Protein AF-0000000070579974 (afdb_homodimer)

Sequence (1054 aa):
MAGGKAAAVTRAGLRTFRDKRVAVTLVTLVLGVILALLAVVVVRALLIAAPEIHCAWPDGEQELAIRDDERRLSQRLAAALRFPTISRAPHEYDRQALADFIQFLEKAFPQVHSSGLVRRQVAGNYSLLYEVQGSDPELRPYMLCAHMDVVPADASKWHHPPFAGEVVDGEVWGRGAIDAKDILMGILEALEFRLEQGEVPRRTLFLAFGHDEEVEGRDGAATIGRELRARGVRQLEFILDEGMMILEGLLPGLHRPLALVAVTEKGSIMARVSSQGISGHSAAPPVNNAIVNLAKALAGFHGQCQPAQLSRSVVAEMLTALAPEVPFHFRLALANIWLLGPAISWFMSQSQLMDPLIRTTTTVTRIGGGIKDNVVPAEAHAYLNHRVHPSQSVAEVLERDRQLLSGLPNVSLEVLYAMEAHPVSPHSERDVGFSAIACSVRRLFPNALPVPAMSIGNTDTRHYLDLSRNVYRFSPVLLTPQEASRRFHGDNERISRPNYERLVNFYRLVMRYADRVNSAPPVHSELMAGGKAAAVTRAGLRTFRDKRVAVTLVTLVLGVILALLAVVVVRALLIAAPEIHCAWPDGEQELAIRDDERRLSQRLAAALRFPTISRAPHEYDRQALADFIQFLEKAFPQVHSSGLVRRQVAGNYSLLYEVQGSDPELRPYMLCAHMDVVPADASKWHHPPFAGEVVDGEVWGRGAIDAKDILMGILEALEFRLEQGEVPRRTLFLAFGHDEEVEGRDGAATIGRELRARGVRQLEFILDEGMMILEGLLPGLHRPLALVAVTEKGSIMARVSSQGISGHSAAPPVNNAIVNLAKALAGFHGQCQPAQLSRSVVAEMLTALAPEVPFHFRLALANIWLLGPAISWFMSQSQLMDPLIRTTTTVTRIGGGIKDNVVPAEAHAYLNHRVHPSQSVAEVLERDRQLLSGLPNVSLEVLYAMEAHPVSPHSERDVGFSAIACSVRRLFPNALPVPAMSIGNTDTRHYLDLSRNVYRFSPVLLTPQEASRRFHGDNERISRPNYERLVNFYRLVMRYADRVNSAPPVHSEL

Structure (mmCIF, N/CA/C/O backbone):
data_AF-0000000070579974-model_v1
#
loop_
_entity.id
_entity.type
_entity.pdbx_description
1 polymer 'Peptidase M20 dimerisation domain-containing protein'
#
loop_
_atom_site.group_PDB
_atom_site.id
_atom_site.type_symbol
_atom_site.label_atom_id
_atom_site.label_alt_id
_atom_site.label_comp_id
_atom_site.label_asym_id
_atom_site.label_entity_id
_atom_site.label_seq_id
_atom_site.pdbx_PDB_ins_code
_atom_site.Cartn_x
_atom_site.Cartn_y
_atom_site.Cartn_z
_atom_site.occupancy
_atom_site.B_iso_or_equiv
_atom_site.auth_seq_id
_atom_site.auth_comp_id
_atom_site.auth_asym_id
_atom_site.auth_atom_id
_atom_site.pdbx_PDB_model_num
ATOM 1 N N . MET A 1 1 ? -89.875 6.934 27.328 1 26.72 1 MET A N 1
ATOM 2 C CA . MET A 1 1 ? -88.562 6.434 26.906 1 26.72 1 MET A CA 1
ATOM 3 C C . MET A 1 1 ? -87.875 7.426 25.969 1 26.72 1 MET A C 1
ATOM 5 O O . MET A 1 1 ? -86.812 7.137 25.438 1 26.72 1 MET A O 1
ATOM 9 N N . ALA A 1 2 ? -88.5 8.547 25.734 1 33.38 2 ALA A N 1
ATOM 10 C CA . ALA A 1 2 ? -88.062 9.469 24.688 1 33.38 2 ALA A CA 1
ATOM 11 C C . ALA A 1 2 ? -87.062 10.453 25.219 1 33.38 2 ALA A C 1
ATOM 13 O O . ALA A 1 2 ? -86.5 11.234 24.453 1 33.38 2 ALA A O 1
ATOM 14 N N . GLY A 1 3 ? -86.812 10.43 26.531 1 34.38 3 GLY A N 1
ATOM 15 C CA . GLY A 1 3 ? -86.062 11.5 27.156 1 34.38 3 GLY A CA 1
ATOM 16 C C . GLY A 1 3 ? -84.562 11.336 27 1 34.38 3 GLY A C 1
ATOM 17 O O . GLY A 1 3 ? -83.75 12.18 27.453 1 34.38 3 GLY A O 1
ATOM 18 N N . GLY A 1 4 ? -84.062 10.125 26.5 1 35.84 4 GLY A N 1
ATOM 19 C CA . GLY A 1 4 ? -82.625 9.859 26.719 1 35.84 4 GLY A CA 1
ATOM 20 C C . GLY A 1 4 ? -81.75 10.438 25.609 1 35.84 4 GLY A C 1
ATOM 21 O O . GLY A 1 4 ? -80.562 10.289 25.656 1 35.84 4 GLY A O 1
ATOM 22 N N . LYS A 1 5 ? -82.438 10.859 24.5 1 40.84 5 LYS A N 1
ATOM 23 C CA . LYS A 1 5 ? -81.562 11.156 23.344 1 40.84 5 LYS A CA 1
ATOM 24 C C . LYS A 1 5 ? -81.062 12.602 23.375 1 40.84 5 LYS A C 1
ATOM 26 O O . LYS A 1 5 ? -80.125 12.945 22.688 1 40.84 5 LYS A O 1
ATOM 31 N N . ALA A 1 6 ? -81.688 13.508 24.047 1 42.09 6 ALA A N 1
ATOM 32 C CA . ALA A 1 6 ? -81.188 14.891 23.891 1 42.09 6 ALA A CA 1
ATOM 33 C C . ALA A 1 6 ? -79.938 15.133 24.672 1 42.09 6 ALA A C 1
ATOM 35 O O . ALA A 1 6 ? -79.062 15.953 24.266 1 42.09 6 ALA A O 1
ATOM 36 N N . ALA A 1 7 ? -79.688 14.289 25.641 1 39.72 7 ALA A N 1
ATOM 37 C CA . ALA A 1 7 ? -78.5 14.602 26.484 1 39.72 7 ALA A CA 1
ATOM 38 C C . ALA A 1 7 ? -77.188 14.094 25.844 1 39.72 7 ALA A C 1
ATOM 40 O O . ALA A 1 7 ? -76.125 14.578 26.156 1 39.72 7 ALA A O 1
ATOM 41 N N . ALA A 1 8 ? -77.312 13.219 24.859 1 47.97 8 ALA A N 1
ATOM 42 C CA . ALA A 1 8 ? -76.125 12.641 24.281 1 47.97 8 ALA A CA 1
ATOM 43 C C . ALA A 1 8 ? -75.5 13.586 23.25 1 47.97 8 ALA A C 1
ATOM 45 O O . ALA A 1 8 ? -74.312 13.672 23.125 1 47.97 8 ALA A O 1
ATOM 46 N N . VAL A 1 9 ? -76.375 14.383 22.688 1 43.69 9 VAL A N 1
ATOM 47 C CA . VAL A 1 9 ? -75.875 15.234 21.609 1 43.69 9 VAL A CA 1
ATOM 48 C C . VAL A 1 9 ? -75.188 16.438 22.203 1 43.69 9 VAL A C 1
ATOM 50 O O . VAL A 1 9 ? -74.188 16.922 21.625 1 43.69 9 VAL A O 1
ATOM 53 N N . THR A 1 10 ? -75.562 16.766 23.406 1 44.59 10 THR A N 1
ATOM 54 C CA . THR A 1 10 ? -74.938 17.953 24.016 1 44.59 10 THR A CA 1
ATOM 55 C C . THR A 1 10 ? -73.562 17.609 24.578 1 44.59 10 THR A C 1
ATOM 57 O O . THR A 1 10 ? -72.625 18.453 24.594 1 44.59 10 THR A O 1
ATOM 60 N N . ARG A 1 11 ? -73.375 16.344 24.875 1 48.34 11 ARG A N 1
ATOM 61 C CA . ARG A 1 11 ? -72.125 15.992 25.453 1 48.34 11 ARG A CA 1
ATOM 62 C C . ARG A 1 11 ? -71.062 15.82 24.359 1 48.34 11 ARG A C 1
ATOM 64 O O . ARG A 1 11 ? -69.875 16.156 24.562 1 48.34 11 ARG A O 1
ATOM 71 N N . ALA A 1 12 ? -71.5 15.391 23.203 1 54.94 12 ALA A N 1
ATOM 72 C CA . ALA A 1 12 ? -70.562 15.219 22.109 1 54.94 12 ALA A CA 1
ATOM 73 C C . ALA A 1 12 ? -70.062 16.562 21.578 1 54.94 12 ALA A C 1
ATOM 75 O O . ALA A 1 12 ? -68.875 16.734 21.25 1 54.94 12 ALA A O 1
ATOM 76 N N . GLY A 1 13 ? -71 17.5 21.609 1 50.81 13 GLY A N 1
ATOM 77 C CA . GLY A 1 13 ? -70.625 18.844 21.172 1 50.81 13 GLY A CA 1
ATOM 78 C C . GLY A 1 13 ? -69.688 19.547 22.109 1 50.81 13 GLY A C 1
ATOM 79 O O . GLY A 1 13 ? -68.812 20.281 21.656 1 50.81 13 GLY A O 1
ATOM 80 N N . LEU A 1 14 ? -69.875 19.25 23.312 1 54.25 14 LEU A N 1
ATOM 81 C CA . LEU A 1 14 ? -69 19.875 24.312 1 54.25 14 LEU A CA 1
ATOM 82 C C . LEU A 1 14 ? -67.625 19.281 24.297 1 54.25 14 LEU A C 1
ATOM 84 O O . LEU A 1 14 ? -66.625 19.984 24.469 1 54.25 14 LEU A O 1
ATOM 88 N N . ARG A 1 15 ? -67.5 18 23.922 1 61.22 15 ARG A N 1
ATOM 89 C CA . ARG A 1 15 ? -66.188 17.359 23.875 1 61.22 15 ARG A CA 1
ATOM 90 C C . ARG A 1 15 ? -65.375 17.844 22.672 1 61.22 15 ARG A C 1
ATOM 92 O O . ARG A 1 15 ? -64.188 18.078 22.781 1 61.22 15 ARG A O 1
ATOM 99 N N . THR A 1 16 ? -66.25 18.047 21.688 1 67.44 16 THR A N 1
ATOM 100 C CA . THR A 1 16 ? -65.562 18.516 20.484 1 67.44 16 THR A CA 1
ATOM 101 C C . THR A 1 16 ? -65.125 19.969 20.656 1 67.44 16 THR A C 1
ATOM 103 O O . THR A 1 16 ? -64 20.328 20.219 1 67.44 16 THR A O 1
ATOM 106 N N . PHE A 1 17 ? -65.875 20.688 21.438 1 67.12 17 PHE A N 1
ATOM 107 C CA . PHE A 1 17 ? -65.5 22.094 21.672 1 67.12 17 PHE A CA 1
ATOM 108 C C . PHE A 1 17 ? -64.375 22.203 22.656 1 67.12 17 PHE A C 1
ATOM 110 O O . PHE A 1 17 ? -63.469 23.016 22.484 1 67.12 17 PHE A O 1
ATOM 117 N N . ARG A 1 18 ? -64.375 21.312 23.625 1 68.94 18 ARG A N 1
ATOM 118 C CA . ARG A 1 18 ? -63.312 21.297 24.594 1 68.94 18 ARG A CA 1
ATOM 119 C C . ARG A 1 18 ? -62 20.859 23.953 1 68.94 18 ARG A C 1
ATOM 121 O O . ARG A 1 18 ? -60.938 21.422 24.25 1 68.94 18 ARG A O 1
ATOM 128 N N . ASP A 1 19 ? -62.281 19.938 23.016 1 79.69 19 ASP A N 1
ATOM 129 C CA . ASP A 1 19 ? -61.094 19.453 22.328 1 79.69 19 ASP A CA 1
ATOM 130 C C . ASP A 1 19 ? -60.531 20.516 21.391 1 79.69 19 ASP A C 1
ATOM 132 O O . ASP A 1 19 ? -59.312 20.656 21.297 1 79.69 19 ASP A O 1
ATOM 136 N N . LYS A 1 20 ? -61.375 21.312 20.859 1 79.25 20 LYS A N 1
ATOM 137 C CA . LYS A 1 20 ? -60.906 22.391 19.984 1 79.25 20 LYS A CA 1
ATOM 138 C C . LYS A 1 20 ? -60.281 23.531 20.781 1 79.25 20 LYS A C 1
ATOM 140 O O . LYS A 1 20 ? -59.281 24.109 20.344 1 79.25 20 LYS A O 1
ATOM 145 N N . ARG A 1 21 ? -60.875 23.828 21.938 1 83.44 21 ARG A N 1
ATOM 146 C CA . ARG A 1 21 ? -60.344 24.891 22.766 1 83.44 21 ARG A CA 1
ATOM 147 C C . ARG A 1 21 ? -58.969 24.516 23.312 1 83.44 21 ARG A C 1
ATOM 149 O O . ARG A 1 21 ? -58.062 25.344 23.359 1 83.44 21 ARG A O 1
ATOM 156 N N . VAL A 1 22 ? -58.844 23.312 23.719 1 89.56 22 VAL A N 1
ATOM 157 C CA . VAL A 1 22 ? -57.562 22.812 24.203 1 89.56 22 VAL A CA 1
ATOM 158 C C . VAL A 1 22 ? -56.531 22.812 23.062 1 89.56 22 VAL A C 1
ATOM 160 O O . VAL A 1 22 ? -55.375 23.203 23.266 1 89.56 22 VAL A O 1
ATOM 163 N N . ALA A 1 23 ? -57.031 22.438 21.875 1 89.56 23 ALA A N 1
ATOM 164 C CA . ALA A 1 23 ? -56.156 22.453 20.703 1 89.56 23 ALA A CA 1
ATOM 165 C C . ALA A 1 23 ? -55.719 23.875 20.359 1 89.56 23 ALA A C 1
ATOM 167 O O . ALA A 1 23 ? -54.531 24.125 20.078 1 89.56 23 ALA A O 1
ATOM 168 N N . VAL A 1 24 ? -56.625 24.719 20.438 1 89.69 24 VAL A N 1
ATOM 169 C CA . VAL A 1 24 ? -56.312 26.109 20.109 1 89.69 24 VAL A CA 1
ATOM 170 C C . VAL A 1 24 ? -55.375 26.688 21.172 1 89.69 24 VAL A C 1
ATOM 172 O O . VAL A 1 24 ? -54.438 27.422 20.859 1 89.69 24 VAL A O 1
ATOM 175 N N . THR A 1 25 ? -55.562 26.344 22.375 1 89.25 25 THR A N 1
ATOM 176 C CA . THR A 1 25 ? -54.719 26.797 23.453 1 89.25 25 THR A CA 1
ATOM 177 C C . THR A 1 25 ? -53.312 26.219 23.297 1 89.25 25 THR A C 1
ATOM 179 O O . THR A 1 25 ? -52.312 26.938 23.484 1 89.25 25 THR A O 1
ATOM 182 N N . LEU A 1 26 ? -53.25 25.031 22.969 1 90.44 26 LEU A N 1
ATOM 183 C CA . LEU A 1 26 ? -51.969 24.391 22.766 1 90.44 26 LEU A CA 1
ATOM 184 C C . LEU A 1 26 ? -51.219 25.016 21.578 1 90.44 26 LEU A C 1
ATOM 186 O O . LEU A 1 26 ? -50.031 25.266 21.656 1 90.44 26 LEU A O 1
ATOM 190 N N . VAL A 1 27 ? -51.938 25.219 20.531 1 91.12 27 VAL A N 1
ATOM 191 C CA . VAL A 1 27 ? -51.344 25.844 19.359 1 91.12 27 VAL A CA 1
ATOM 192 C C . VAL A 1 27 ? -50.875 27.266 19.688 1 91.12 27 VAL A C 1
ATOM 194 O O . VAL A 1 27 ? -49.812 27.688 19.266 1 91.12 27 VAL A O 1
ATOM 197 N N . THR A 1 28 ? -51.719 27.938 20.438 1 90.06 28 THR A N 1
ATOM 198 C CA . THR A 1 28 ? -51.344 29.281 20.828 1 90.06 28 THR A CA 1
ATOM 199 C C . THR A 1 28 ? -50.125 29.281 21.734 1 90.06 28 THR A C 1
ATOM 201 O O . THR A 1 28 ? -49.25 30.156 21.641 1 90.06 28 THR A O 1
ATOM 204 N N . LEU A 1 29 ? -50.062 28.312 22.547 1 91.19 29 LEU A N 1
ATOM 205 C CA . LEU A 1 29 ? -48.906 28.188 23.422 1 91.19 29 LEU A CA 1
ATOM 206 C C . LEU A 1 29 ? -47.625 27.859 22.641 1 91.19 29 LEU A C 1
ATOM 208 O O . LEU A 1 29 ? -46.562 28.438 22.891 1 91.19 29 LEU A O 1
ATOM 212 N N . VAL A 1 30 ? -47.75 26.984 21.75 1 91.25 30 VAL A N 1
ATOM 213 C CA . VAL A 1 30 ? -46.625 26.609 20.906 1 91.25 30 VAL A CA 1
ATOM 214 C C . VAL A 1 30 ? -46.188 27.828 20.094 1 91.25 30 VAL A C 1
ATOM 216 O O . VAL A 1 30 ? -44.969 28.094 19.984 1 91.25 30 VAL A O 1
ATOM 219 N N . LEU A 1 31 ? -47.125 28.469 19.547 1 92.12 31 LEU A N 1
ATOM 220 C CA . LEU A 1 31 ? -46.812 29.656 18.766 1 92.12 31 LEU A CA 1
ATOM 221 C C . LEU A 1 31 ? -46.156 30.734 19.656 1 92.12 31 LEU A C 1
ATOM 223 O O . LEU A 1 31 ? -45.281 31.453 19.219 1 92.12 31 LEU A O 1
ATOM 227 N N . GLY A 1 32 ? -46.688 30.828 20.797 1 91.38 32 GLY A N 1
ATOM 228 C CA . GLY A 1 32 ? -46.094 31.734 21.75 1 91.38 32 GLY A CA 1
ATOM 229 C C . GLY A 1 32 ? -44.625 31.391 22.078 1 91.38 32 GLY A C 1
ATOM 230 O O . GLY A 1 32 ? -43.781 32.281 22.125 1 91.38 32 GLY A O 1
ATOM 231 N N . VAL A 1 33 ? -44.438 30.188 22.297 1 91.5 33 VAL A N 1
ATOM 232 C CA . VAL A 1 33 ? -43.094 29.719 22.594 1 91.5 33 VAL A CA 1
ATOM 233 C C . VAL A 1 33 ? -42.188 29.969 21.391 1 91.5 33 VAL A C 1
ATOM 235 O O . VAL A 1 33 ? -41.031 30.391 21.547 1 91.5 33 VAL A O 1
ATOM 238 N N . ILE A 1 34 ? -42.625 29.766 20.25 1 93 34 ILE A N 1
ATOM 239 C CA . ILE A 1 34 ? -41.844 29.984 19.031 1 93 34 ILE A CA 1
ATOM 240 C C . ILE A 1 34 ? -41.531 31.469 18.875 1 93 34 ILE A C 1
ATOM 242 O O . ILE A 1 34 ? -40.406 31.844 18.547 1 93 34 ILE A O 1
ATOM 246 N N . LEU A 1 35 ? -42.531 32.25 19.094 1 93.31 35 LEU A N 1
ATOM 247 C CA . LEU A 1 35 ? -42.312 33.719 18.969 1 93.31 35 LEU A CA 1
ATOM 248 C C . LEU A 1 35 ? -41.344 34.219 20.016 1 93.31 35 LEU A C 1
ATOM 250 O O . LEU A 1 35 ? -40.531 35.094 19.734 1 93.31 35 LEU A O 1
ATOM 254 N N . ALA A 1 36 ? -41.438 33.625 21.156 1 93.69 36 ALA A N 1
ATOM 255 C CA . ALA A 1 36 ? -40.5 34 22.203 1 93.69 36 ALA A CA 1
ATOM 256 C C . ALA A 1 36 ? -39.094 33.562 21.812 1 93.69 36 ALA A C 1
ATOM 258 O O . ALA A 1 36 ? -38.125 34.312 22.047 1 93.69 36 ALA A O 1
ATOM 259 N N . LEU A 1 37 ? -38.969 32.438 21.375 1 93.12 37 LEU A N 1
ATOM 260 C CA . LEU A 1 37 ? -37.688 31.953 20.938 1 93.12 37 LEU A CA 1
ATOM 261 C C . LEU A 1 37 ? -37.094 32.844 19.828 1 93.12 37 LEU A C 1
ATOM 263 O O . LEU A 1 37 ? -35.906 33.156 19.812 1 93.12 37 LEU A O 1
ATOM 267 N N . LEU A 1 38 ? -37.906 33.219 18.922 1 93.56 38 LEU A N 1
ATOM 268 C CA . LEU A 1 38 ? -37.469 34.094 17.828 1 93.56 38 LEU A CA 1
ATOM 269 C C . LEU A 1 38 ? -37.031 35.438 18.375 1 93.56 38 LEU A C 1
ATOM 271 O O . LEU A 1 38 ? -36.062 36.031 17.875 1 93.56 38 LEU A O 1
ATOM 275 N N . ALA A 1 39 ? -37.688 35.875 19.281 1 94.44 39 ALA A N 1
ATOM 276 C CA . ALA A 1 39 ? -37.312 37.156 19.891 1 94.44 39 ALA A CA 1
ATOM 277 C C . ALA A 1 39 ? -35.938 37.062 20.547 1 94.44 39 ALA A C 1
ATOM 279 O O . ALA A 1 39 ? -35.125 37.969 20.422 1 94.44 39 ALA A O 1
ATOM 280 N N . VAL A 1 40 ? -35.781 36.062 21.266 1 94.12 40 VAL A N 1
ATOM 281 C CA . VAL A 1 40 ? -34.5 35.844 21.922 1 94.12 40 VAL A CA 1
ATOM 282 C C . VAL A 1 40 ? -33.375 35.781 20.875 1 94.12 40 VAL A C 1
ATOM 284 O O . VAL A 1 40 ? -32.312 36.406 21.062 1 94.12 40 VAL A O 1
ATOM 287 N N . VAL A 1 41 ? -33.594 35.094 19.828 1 93.75 41 VAL A N 1
ATOM 288 C CA . VAL A 1 41 ? -32.625 34.906 18.766 1 93.75 41 VAL A CA 1
ATOM 289 C C . VAL A 1 41 ? -32.281 36.281 18.156 1 93.75 41 VAL A C 1
ATOM 291 O O . VAL A 1 41 ? -31.109 36.594 17.938 1 93.75 41 VAL A O 1
ATOM 294 N N . VAL A 1 42 ? -33.219 37.062 17.953 1 94.94 42 VAL A N 1
ATOM 295 C CA . VAL A 1 42 ? -33.031 38.375 17.312 1 94.94 42 VAL A CA 1
ATOM 296 C C . VAL A 1 42 ? -32.312 39.312 18.281 1 94.94 42 VAL A C 1
ATOM 298 O O . VAL A 1 42 ? -31.422 40.062 17.891 1 94.94 42 VAL A O 1
ATOM 301 N N . VAL A 1 43 ? -32.688 39.312 19.516 1 95.06 43 VAL A N 1
ATOM 302 C CA . VAL A 1 43 ? -32.094 40.188 20.516 1 95.06 43 VAL A CA 1
ATOM 303 C C . VAL A 1 43 ? -30.625 39.875 20.703 1 95.06 43 VAL A C 1
ATOM 305 O O . VAL A 1 43 ? -29.781 40.781 20.766 1 95.06 43 VAL A O 1
ATOM 308 N N . ARG A 1 44 ? -30.391 38.688 20.766 1 93 44 ARG A N 1
ATOM 309 C CA . ARG A 1 44 ? -29 38.25 20.906 1 93 44 ARG A CA 1
ATOM 310 C C . ARG A 1 44 ? -28.172 38.719 19.703 1 93 44 ARG A C 1
ATOM 312 O O . ARG A 1 44 ? -27.031 39.156 19.859 1 93 44 ARG A O 1
ATOM 319 N N . ALA A 1 45 ? -28.734 38.625 18.594 1 93 45 ALA A N 1
ATOM 320 C CA . ALA A 1 45 ? -28.047 39.031 17.375 1 93 45 ALA A CA 1
ATOM 321 C C . ALA A 1 45 ? -27.828 40.562 17.375 1 93 45 ALA A C 1
ATOM 323 O O . ALA A 1 45 ? -26.812 41.031 16.859 1 93 45 ALA A O 1
ATOM 324 N N . LEU A 1 46 ? -28.688 41.25 17.938 1 92.44 46 LEU A N 1
ATOM 325 C CA . LEU A 1 46 ? -28.609 42.688 17.922 1 92.44 46 LEU A CA 1
ATOM 326 C C . LEU A 1 46 ? -27.625 43.188 18.984 1 92.44 46 LEU A C 1
ATOM 328 O O . LEU A 1 46 ? -26.984 44.219 18.797 1 92.44 46 LEU A O 1
ATOM 332 N N . LEU A 1 47 ? -27.453 42.438 20 1 91 47 LEU A N 1
ATOM 333 C CA . LEU A 1 47 ? -26.672 42.938 21.141 1 91 47 LEU A CA 1
ATOM 334 C C . LEU A 1 47 ? -25.234 42.438 21.094 1 91 47 LEU A C 1
ATOM 336 O O . LEU A 1 47 ? -24.375 42.969 21.797 1 91 47 LEU A O 1
ATOM 340 N N . ILE A 1 48 ? -25 41.562 20.266 1 86.62 48 ILE A N 1
ATOM 341 C CA . ILE A 1 48 ? -23.656 40.938 20.25 1 86.62 48 ILE A CA 1
ATOM 342 C C . ILE A 1 48 ? -22.641 41.969 19.75 1 86.62 48 ILE A C 1
ATOM 344 O O . ILE A 1 48 ? -22.906 42.688 18.781 1 86.62 48 ILE A O 1
ATOM 348 N N . ALA A 1 49 ? -21.562 42.125 20.516 1 79.94 49 ALA A N 1
ATOM 349 C CA . ALA A 1 49 ? -20.5 43.062 20.172 1 79.94 49 ALA A CA 1
ATOM 350 C C . ALA A 1 49 ? -19.156 42.375 20.062 1 79.94 49 ALA A C 1
ATOM 352 O O . ALA A 1 49 ? -18.938 41.344 20.703 1 79.94 49 ALA A O 1
ATOM 353 N N . ALA A 1 50 ? -18.344 42.938 19.203 1 73.88 50 ALA A N 1
ATOM 354 C CA . ALA A 1 50 ? -17 42.375 19.016 1 73.88 50 ALA A CA 1
ATOM 355 C C . ALA A 1 50 ? -16.047 42.875 20.078 1 73.88 50 ALA A C 1
ATOM 357 O O . ALA A 1 50 ? -16.109 44.062 20.469 1 73.88 50 ALA A O 1
ATOM 358 N N . PRO A 1 51 ? -15.227 41.938 20.516 1 73 51 PRO A N 1
ATOM 359 C CA . PRO A 1 51 ? -14.188 42.438 21.422 1 73 51 PRO A CA 1
ATOM 360 C C . PRO A 1 51 ? -13.227 43.406 20.734 1 73 51 PRO A C 1
ATOM 362 O O . PRO A 1 51 ? -12.906 43.219 19.547 1 73 51 PRO A O 1
ATOM 365 N N . GLU A 1 52 ? -12.93 44.469 21.438 1 74.94 52 GLU A N 1
ATOM 366 C CA . GLU A 1 52 ? -11.992 45.438 20.875 1 74.94 52 GLU A CA 1
ATOM 367 C C . GLU A 1 52 ? -10.633 45.344 21.562 1 74.94 52 GLU A C 1
ATOM 369 O O . GLU A 1 52 ? -10.555 45.156 22.766 1 74.94 52 GLU A O 1
ATOM 374 N N . ILE A 1 53 ? -9.617 45.25 20.766 1 82.5 53 ILE A N 1
ATOM 375 C CA . ILE A 1 53 ? -8.25 45.312 21.25 1 82.5 53 ILE A CA 1
ATOM 376 C C . ILE A 1 53 ? -7.668 46.688 20.969 1 82.5 53 ILE A C 1
ATOM 378 O O . ILE A 1 53 ? -7.605 47.125 19.812 1 82.5 53 ILE A O 1
ATOM 382 N N . HIS A 1 54 ? -7.27 47.344 22 1 85.19 54 HIS A N 1
ATOM 383 C CA . HIS A 1 54 ? -6.676 48.656 21.859 1 85.19 54 HIS A CA 1
ATOM 384 C C . HIS A 1 54 ? -5.172 48.594 21.625 1 85.19 54 HIS A C 1
ATOM 386 O O . HIS A 1 54 ? -4.465 47.938 22.391 1 85.19 54 HIS A O 1
ATOM 392 N N . CYS A 1 55 ? -4.77 49.094 20.516 1 88.06 55 CYS A N 1
ATOM 393 C CA . CYS A 1 55 ? -3.357 49.062 20.156 1 88.06 55 CYS A CA 1
ATOM 394 C C . CYS A 1 55 ? -2.732 50.469 20.281 1 88.06 55 CYS A C 1
ATOM 396 O O . CYS A 1 55 ? -3.189 51.406 19.625 1 88.06 55 CYS A O 1
ATOM 398 N N . ALA A 1 56 ? -1.804 50.562 21.141 1 84.06 56 ALA A N 1
ATOM 399 C CA . ALA A 1 56 ? -1.073 51.812 21.266 1 84.06 56 ALA A CA 1
ATOM 400 C C . ALA A 1 56 ? 0.323 51.688 20.672 1 84.06 56 ALA A C 1
ATOM 402 O O . ALA A 1 56 ? 1.12 50.844 21.078 1 84.06 56 ALA A O 1
ATOM 403 N N . TRP A 1 57 ? 0.586 52.438 19.609 1 89.69 57 TRP A N 1
ATOM 404 C CA . TRP A 1 57 ? 1.903 52.469 18.984 1 89.69 57 TRP A CA 1
ATOM 405 C C . TRP A 1 57 ? 2.527 53.875 19.156 1 89.69 57 TRP A C 1
ATOM 407 O O . TRP A 1 57 ? 1.817 54.875 19.219 1 89.69 57 TRP A O 1
AT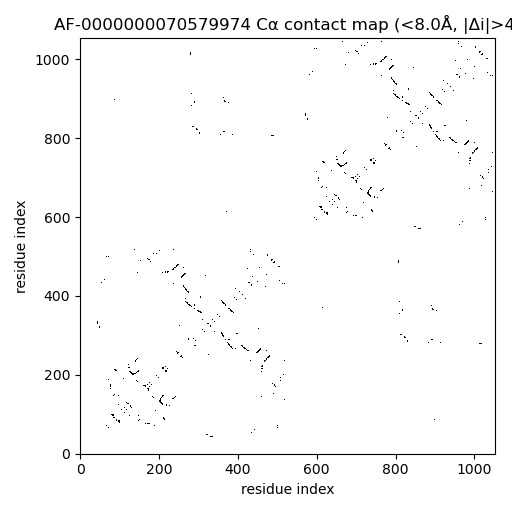OM 417 N N . PRO A 1 58 ? 3.852 53.875 19.281 1 84.19 58 PRO A N 1
ATOM 418 C CA . PRO A 1 58 ? 4.488 55.188 19.297 1 84.19 58 PRO A CA 1
ATOM 419 C C . PRO A 1 58 ? 4.273 55.969 18 1 84.19 58 PRO A C 1
ATOM 421 O O . PRO A 1 58 ? 4.066 55.375 16.953 1 84.19 58 PRO A O 1
ATOM 424 N N . ASP A 1 59 ? 4.473 57.281 18.234 1 78.25 59 ASP A N 1
ATOM 425 C CA . ASP A 1 59 ? 4.367 58.156 17.062 1 78.25 59 ASP A CA 1
ATOM 426 C C . ASP A 1 59 ? 5.488 57.875 16.062 1 78.25 59 ASP A C 1
ATOM 428 O O . ASP A 1 59 ? 6.641 57.688 16.453 1 78.25 59 ASP A O 1
ATOM 432 N N . GLY A 1 60 ? 5.227 57.594 14.891 1 81.56 60 GLY A N 1
ATOM 433 C CA . GLY A 1 60 ? 6.227 57.438 13.852 1 81.56 60 GLY A CA 1
ATOM 434 C C . GLY A 1 60 ? 6.535 55.969 13.547 1 81.56 60 GLY A C 1
ATOM 435 O O . GLY A 1 60 ? 7.352 55.688 12.672 1 81.56 60 GLY A O 1
ATOM 436 N N . GLU A 1 61 ? 5.984 55.125 14.352 1 84.94 61 GLU A N 1
ATOM 437 C CA . GLU A 1 61 ? 6.203 53.719 14.055 1 84.94 61 GLU A CA 1
ATOM 438 C C . GLU A 1 61 ? 5.816 53.406 12.617 1 84.94 61 GLU A C 1
ATOM 440 O O . GLU A 1 61 ? 4.676 53.625 12.211 1 84.94 61 GLU A O 1
ATOM 445 N N . GLN A 1 62 ? 6.766 52.875 11.867 1 85.62 62 GLN A N 1
ATOM 446 C CA . GLN A 1 62 ? 6.512 52.531 10.469 1 85.62 62 GLN A CA 1
ATOM 447 C C . GLN A 1 62 ? 5.941 51.125 10.32 1 85.62 62 GLN A C 1
ATOM 449 O O . GLN A 1 62 ? 6.426 50.188 10.953 1 85.62 62 GLN A O 1
ATOM 454 N N . GLU A 1 63 ? 4.98 51.094 9.477 1 87.38 63 GLU A N 1
ATOM 455 C CA . GLU A 1 63 ? 4.398 49.781 9.195 1 87.38 63 GLU A CA 1
ATOM 456 C C . GLU A 1 63 ? 5.359 48.906 8.391 1 87.38 63 GLU A C 1
ATOM 458 O O . GLU A 1 63 ? 5.66 47.781 8.789 1 87.38 63 GLU A O 1
ATOM 463 N N . LEU A 1 64 ? 5.875 49.469 7.332 1 91.81 64 LEU A N 1
ATOM 464 C CA . LEU A 1 64 ? 6.812 48.781 6.449 1 91.81 64 LEU A CA 1
ATOM 465 C C . LEU A 1 64 ? 8.195 49.438 6.508 1 91.81 64 LEU A C 1
ATOM 467 O O . LEU A 1 64 ? 8.625 50.062 5.551 1 91.81 64 LEU A O 1
ATOM 471 N N . ALA A 1 65 ? 8.859 49.156 7.609 1 94.19 65 ALA A N 1
ATOM 472 C CA . ALA A 1 65 ? 10.211 49.688 7.777 1 94.19 65 ALA A CA 1
ATOM 473 C C . ALA A 1 65 ? 11.227 48.906 6.961 1 94.19 65 ALA A C 1
ATOM 475 O O . ALA A 1 65 ? 12.242 49.438 6.523 1 94.19 65 ALA A O 1
ATOM 476 N N . ILE A 1 66 ? 10.992 47.656 6.793 1 97.56 66 ILE A N 1
ATOM 477 C CA . ILE A 1 66 ? 11.867 46.781 6.051 1 97.56 66 ILE A CA 1
ATOM 478 C C . ILE A 1 66 ? 11.266 46.469 4.676 1 97.56 66 ILE A C 1
ATOM 480 O O . ILE A 1 66 ? 10.25 45.781 4.566 1 97.56 66 ILE A O 1
ATOM 484 N N . ARG A 1 67 ? 11.953 46.875 3.623 1 97.44 67 ARG A N 1
ATOM 485 C CA . ARG A 1 67 ? 11.391 46.781 2.279 1 97.44 67 ARG A CA 1
ATOM 486 C C . ARG A 1 67 ? 12.117 45.75 1.439 1 97.44 67 ARG A C 1
ATOM 488 O O . ARG A 1 67 ? 13.344 45.656 1.49 1 97.44 67 ARG A O 1
ATOM 495 N N . ASP A 1 68 ? 11.344 45 0.73 1 97.19 68 ASP A N 1
ATOM 496 C CA . ASP A 1 68 ? 11.898 43.938 -0.101 1 97.19 68 ASP A CA 1
ATOM 497 C C . ASP A 1 68 ? 12.789 44.531 -1.205 1 97.19 68 ASP A C 1
ATOM 499 O O . ASP A 1 68 ? 13.852 43.969 -1.507 1 97.19 68 ASP A O 1
ATOM 503 N N . ASP A 1 69 ? 12.383 45.625 -1.865 1 93.5 69 ASP A N 1
ATOM 504 C CA . ASP A 1 69 ? 13.102 46.25 -2.977 1 93.5 69 ASP A CA 1
ATOM 505 C C . ASP A 1 69 ? 14.469 46.781 -2.527 1 93.5 69 ASP A C 1
ATOM 507 O O . ASP A 1 69 ? 15.414 46.812 -3.316 1 93.5 69 ASP A O 1
ATOM 511 N N . GLU A 1 70 ? 14.57 47.062 -1.268 1 96.19 70 GLU A N 1
ATOM 512 C CA . GLU A 1 70 ? 15.812 47.625 -0.735 1 96.19 70 GLU A CA 1
ATOM 513 C C . GLU A 1 70 ? 16.719 46.531 -0.179 1 96.19 70 GLU A C 1
ATOM 515 O O . GLU A 1 70 ? 17.938 46.625 -0.292 1 96.19 70 GLU A O 1
ATOM 520 N N . ARG A 1 71 ? 16.094 45.562 0.343 1 97.19 71 ARG A N 1
ATOM 521 C CA . ARG A 1 71 ? 16.891 44.625 1.119 1 97.19 71 ARG A CA 1
ATOM 522 C C . ARG A 1 71 ? 16.938 43.25 0.458 1 97.19 71 ARG A C 1
ATOM 524 O O . ARG A 1 71 ? 17.578 42.312 0.964 1 97.19 71 ARG A O 1
ATOM 531 N N . ARG A 1 72 ? 16.234 43.031 -0.589 1 97.06 72 ARG A N 1
ATOM 532 C CA . ARG A 1 72 ? 16.219 41.781 -1.352 1 97.06 72 ARG A CA 1
ATOM 533 C C . ARG A 1 72 ? 15.781 40.594 -0.48 1 97.06 72 ARG A C 1
ATOM 535 O O . ARG A 1 72 ? 16.453 39.594 -0.422 1 97.06 72 ARG A O 1
ATOM 542 N N . LEU A 1 73 ? 14.75 40.875 0.22 1 98.44 73 LEU A N 1
ATOM 543 C CA . LEU A 1 73 ? 14.219 39.875 1.143 1 98.44 73 LEU A CA 1
ATOM 544 C C . LEU A 1 73 ? 13.812 38.594 0.398 1 98.44 73 LEU A C 1
ATOM 546 O O . LEU A 1 73 ? 14.18 37.5 0.804 1 98.44 73 LEU A O 1
ATOM 550 N N . SER A 1 74 ? 13.094 38.781 -0.755 1 98.31 74 SER A N 1
ATOM 551 C CA . SER A 1 74 ? 12.57 37.656 -1.525 1 98.31 74 SER A CA 1
ATOM 552 C C . SER A 1 74 ? 13.695 36.812 -2.111 1 98.31 74 SER A C 1
ATOM 554 O O . SER A 1 74 ? 13.602 35.594 -2.148 1 98.31 74 SER A O 1
ATOM 556 N N . GLN A 1 75 ? 14.75 37.406 -2.496 1 98 75 GLN A N 1
ATOM 557 C CA . GLN A 1 75 ? 15.891 36.688 -3.059 1 98 75 GLN A CA 1
ATOM 558 C C . GLN A 1 75 ? 16.594 35.844 -1.99 1 98 75 GLN A C 1
ATOM 560 O O . GLN A 1 75 ? 17.078 34.75 -2.266 1 98 75 GLN A O 1
ATOM 565 N N . ARG A 1 76 ? 16.688 36.406 -0.842 1 98.5 76 ARG A N 1
ATOM 566 C CA . ARG A 1 76 ? 17.328 35.688 0.243 1 98.5 76 ARG A CA 1
ATOM 567 C C . ARG A 1 76 ? 16.484 34.5 0.679 1 98.5 76 ARG A C 1
ATOM 569 O O . ARG A 1 76 ? 17.016 33.438 0.994 1 98.5 76 ARG A O 1
ATOM 576 N N . LEU A 1 77 ? 15.172 34.719 0.724 1 98.69 77 LEU A N 1
ATOM 577 C CA . LEU A 1 77 ? 14.297 33.594 1.006 1 98.69 77 LEU A CA 1
ATOM 578 C C . LEU A 1 77 ? 14.438 32.5 -0.068 1 98.69 77 LEU A C 1
ATOM 580 O O . LEU A 1 77 ? 14.508 31.312 0.245 1 98.69 77 LEU A O 1
ATOM 584 N N . ALA A 1 78 ? 14.438 32.938 -1.311 1 98.56 78 ALA A N 1
ATOM 585 C CA . ALA A 1 78 ? 14.609 32 -2.42 1 98.56 78 ALA A CA 1
ATOM 586 C C . ALA A 1 78 ? 15.891 31.188 -2.258 1 98.56 78 ALA A C 1
ATOM 588 O O . ALA A 1 78 ? 15.906 29.984 -2.508 1 98.56 78 ALA A O 1
ATOM 589 N N . ALA A 1 79 ? 16.938 31.828 -1.854 1 98.62 79 ALA A N 1
ATOM 590 C CA . ALA A 1 79 ? 18.219 31.156 -1.621 1 98.62 79 ALA A CA 1
ATOM 591 C C . ALA A 1 79 ? 18.094 30.109 -0.51 1 98.62 79 ALA A C 1
ATOM 593 O O . ALA A 1 79 ? 18.672 29.031 -0.595 1 98.62 79 ALA A O 1
ATOM 594 N N . ALA A 1 80 ? 17.344 30.469 0.518 1 98.75 80 ALA A N 1
ATOM 595 C CA . ALA A 1 80 ? 17.125 29.547 1.635 1 98.75 80 ALA A CA 1
ATOM 596 C C . ALA A 1 80 ? 16.375 28.297 1.183 1 98.75 80 ALA A C 1
ATOM 598 O O . ALA A 1 80 ? 16.594 27.203 1.71 1 98.75 80 ALA A O 1
ATOM 599 N N . LEU A 1 81 ? 15.516 28.438 0.176 1 98.62 81 LEU A N 1
ATOM 600 C CA . LEU A 1 81 ? 14.633 27.359 -0.258 1 98.62 81 LEU A CA 1
ATOM 601 C C . LEU A 1 81 ? 15.398 26.344 -1.104 1 98.62 81 LEU A C 1
ATOM 603 O O . LEU A 1 81 ? 14.906 25.234 -1.356 1 98.62 81 LEU A O 1
ATOM 607 N N . ARG A 1 82 ? 16.625 26.609 -1.461 1 98.38 82 ARG A N 1
ATOM 608 C CA . ARG A 1 82 ? 17.438 25.719 -2.289 1 98.38 82 ARG A CA 1
ATOM 609 C C . ARG A 1 82 ? 17.984 24.562 -1.468 1 98.38 82 ARG A C 1
ATOM 611 O O . ARG A 1 82 ? 18.469 23.578 -2.025 1 98.38 82 ARG A O 1
ATOM 618 N N . PHE A 1 83 ? 17.938 24.688 -0.141 1 98.56 83 PHE A N 1
ATOM 619 C CA . PHE A 1 83 ? 18.422 23.609 0.73 1 98.56 83 PHE A CA 1
ATOM 620 C C . PHE A 1 83 ? 17.312 22.609 1.032 1 98.56 83 PHE A C 1
ATOM 622 O O . PHE A 1 83 ? 16.359 22.938 1.751 1 98.56 83 PHE A O 1
ATOM 629 N N . PRO A 1 84 ? 17.344 21.391 0.522 1 98.19 84 PRO A N 1
ATOM 630 C CA . PRO A 1 84 ? 16.297 20.391 0.73 1 98.19 84 PRO A CA 1
ATOM 631 C C . PRO A 1 84 ? 16.391 19.703 2.092 1 98.19 84 PRO A C 1
ATOM 633 O O . PRO A 1 84 ? 16.656 18.5 2.166 1 98.19 84 PRO A O 1
ATOM 636 N N . THR A 1 85 ? 16.141 20.453 3.152 1 98.56 85 THR A N 1
ATOM 637 C CA . THR A 1 85 ? 16.172 19.922 4.512 1 98.56 85 THR A CA 1
ATOM 638 C C . THR A 1 85 ? 14.969 19.016 4.781 1 98.56 85 THR A C 1
ATOM 640 O O . THR A 1 85 ? 14.164 19.312 5.664 1 98.56 85 THR A O 1
ATOM 643 N N . ILE A 1 86 ? 14.891 17.891 4.133 1 97.69 86 ILE A N 1
ATOM 644 C CA . ILE A 1 86 ? 13.711 17.047 4.094 1 97.69 86 ILE A CA 1
ATOM 645 C C . ILE A 1 86 ? 13.719 16.078 5.281 1 97.69 86 ILE A C 1
ATOM 647 O O . ILE A 1 86 ? 14.719 15.398 5.52 1 97.69 86 ILE A O 1
ATOM 651 N N . SER A 1 87 ? 12.703 16.125 6.059 1 96.81 87 SER A N 1
ATOM 652 C CA . SER A 1 87 ? 12.453 15.102 7.074 1 96.81 87 SER A CA 1
ATOM 653 C C . SER A 1 87 ? 11.438 14.078 6.594 1 96.81 87 SER A C 1
ATOM 655 O O . SER A 1 87 ? 10.383 14.445 6.059 1 96.81 87 SER A O 1
ATOM 657 N N . ARG A 1 88 ? 11.688 12.805 6.762 1 92.62 88 ARG A N 1
ATOM 658 C CA . ARG A 1 88 ? 10.844 11.742 6.219 1 92.62 88 ARG A CA 1
ATOM 659 C C . ARG A 1 88 ? 10.125 10.984 7.332 1 92.62 88 ARG A C 1
ATOM 661 O O . ARG A 1 88 ? 8.945 10.656 7.203 1 92.62 88 ARG A O 1
ATOM 668 N N . ALA A 1 89 ? 10.805 10.688 8.43 1 91.25 89 ALA A N 1
ATOM 669 C CA . ALA A 1 89 ? 10.32 9.969 9.609 1 91.25 89 ALA A CA 1
ATOM 670 C C . ALA A 1 89 ? 11.086 10.383 10.859 1 91.25 89 ALA A C 1
ATOM 672 O O . ALA A 1 89 ? 12.102 11.086 10.773 1 91.25 89 ALA A O 1
ATOM 673 N N . PRO A 1 90 ? 10.562 10.008 12.008 1 92.56 90 PRO A N 1
ATOM 674 C CA . PRO A 1 90 ? 11.305 10.375 13.219 1 92.56 90 PRO A CA 1
ATOM 675 C C . PRO A 1 90 ? 12.766 9.945 13.156 1 92.56 90 PRO A C 1
ATOM 677 O O . PRO A 1 90 ? 13.062 8.781 12.875 1 92.56 90 PRO A O 1
ATOM 680 N N . HIS A 1 91 ? 13.648 10.812 13.375 1 94.69 91 HIS A N 1
ATOM 681 C CA . HIS A 1 91 ? 15.094 10.609 13.414 1 94.69 91 HIS A CA 1
ATOM 682 C C . HIS A 1 91 ? 15.664 10.43 12.008 1 94.69 91 HIS A C 1
ATOM 684 O O . HIS A 1 91 ? 16.844 10.117 11.844 1 94.69 91 HIS A O 1
ATOM 690 N N . GLU A 1 92 ? 14.789 10.539 10.969 1 95.38 92 GLU A N 1
ATOM 691 C CA . GLU A 1 92 ? 15.234 10.391 9.586 1 95.38 92 GLU A CA 1
ATOM 692 C C . GLU A 1 92 ? 15.086 11.703 8.812 1 95.38 92 GLU A C 1
ATOM 694 O O . GLU A 1 92 ? 14.039 11.961 8.219 1 95.38 92 GLU A O 1
ATOM 699 N N . TYR A 1 93 ? 16.156 12.445 8.688 1 96.44 93 TYR A N 1
ATOM 700 C CA . TYR A 1 93 ? 16.172 13.719 7.973 1 96.44 93 TYR A CA 1
ATOM 701 C C . TYR A 1 93 ? 17.516 13.922 7.262 1 96.44 93 TYR A C 1
ATOM 703 O O . TYR A 1 93 ? 18.484 13.219 7.539 1 96.44 93 TYR A O 1
ATOM 711 N N . ASP A 1 94 ? 17.547 14.82 6.301 1 97.62 94 ASP A N 1
ATOM 712 C CA . ASP A 1 94 ? 18.734 15.078 5.492 1 97.62 94 ASP A CA 1
ATOM 713 C C . ASP A 1 94 ? 19.781 15.883 6.281 1 97.62 94 ASP A C 1
ATOM 715 O O . ASP A 1 94 ? 19.781 17.109 6.246 1 97.62 94 ASP A O 1
ATOM 719 N N . ARG A 1 95 ? 20.719 15.211 6.809 1 97.5 95 ARG A N 1
ATOM 720 C CA . ARG A 1 95 ? 21.688 15.789 7.727 1 97.5 95 ARG A CA 1
ATOM 721 C C . ARG A 1 95 ? 22.609 16.766 7.004 1 97.5 95 ARG A C 1
ATOM 723 O O . ARG A 1 95 ? 22.922 17.844 7.531 1 97.5 95 ARG A O 1
ATOM 730 N N . GLN A 1 96 ? 22.984 16.453 5.805 1 98.06 96 GLN A N 1
ATOM 731 C CA . GLN A 1 96 ? 23.875 17.328 5.051 1 98.06 96 GLN A CA 1
ATOM 732 C C . GLN A 1 96 ? 23.156 18.625 4.66 1 98.06 96 GLN A C 1
ATOM 734 O O . GLN A 1 96 ? 23.734 19.703 4.754 1 98.06 96 GLN A O 1
ATOM 739 N N . ALA A 1 97 ? 21.953 18.516 4.23 1 98.5 97 ALA A N 1
ATOM 740 C CA . ALA A 1 97 ? 21.172 19.703 3.857 1 98.5 97 ALA A CA 1
ATOM 741 C C . ALA A 1 97 ? 20.984 20.641 5.047 1 98.5 97 ALA A C 1
ATOM 743 O O . ALA A 1 97 ? 21.031 21.859 4.895 1 98.5 97 ALA A O 1
ATOM 744 N N . LEU A 1 98 ? 20.797 20.031 6.203 1 98.62 98 LEU A N 1
ATOM 745 C CA . LEU A 1 98 ? 20.625 20.828 7.418 1 98.62 98 LEU A CA 1
ATOM 746 C C . LEU A 1 98 ? 21.922 21.562 7.758 1 98.62 98 LEU A C 1
ATOM 748 O O . LEU A 1 98 ? 21.891 22.75 8.094 1 98.62 98 LEU A O 1
ATOM 752 N N . ALA A 1 99 ? 23.016 20.891 7.672 1 98.44 99 ALA A N 1
ATOM 753 C CA . ALA A 1 99 ? 24.312 21.516 7.949 1 98.44 99 ALA A CA 1
ATOM 754 C C . ALA A 1 99 ? 24.578 22.672 6.988 1 98.44 99 ALA A C 1
ATOM 756 O O . ALA A 1 99 ? 25.016 23.734 7.406 1 98.44 99 ALA A O 1
ATOM 757 N N . ASP A 1 100 ? 24.281 22.438 5.727 1 98.62 100 ASP A N 1
ATOM 758 C CA . ASP A 1 100 ? 24.484 23.469 4.711 1 98.62 100 ASP A CA 1
ATOM 759 C C . ASP A 1 100 ? 23.578 24.672 4.961 1 98.62 100 ASP A C 1
ATOM 761 O O . ASP A 1 100 ? 23.984 25.812 4.75 1 98.62 100 ASP A O 1
ATOM 765 N N . PHE A 1 101 ? 22.422 24.438 5.352 1 98.62 101 PHE A N 1
ATOM 766 C CA . PHE A 1 101 ? 21.453 25.516 5.613 1 98.62 101 PHE A CA 1
ATOM 767 C C . PHE A 1 101 ? 21.922 26.375 6.781 1 98.62 101 PHE A C 1
ATOM 769 O O . PHE A 1 101 ? 21.797 27.594 6.738 1 98.62 101 PHE A O 1
ATOM 776 N N . ILE A 1 102 ? 22.422 25.734 7.82 1 98.69 102 ILE A N 1
ATOM 777 C CA . ILE A 1 102 ? 22.922 26.453 8.992 1 98.69 102 ILE A CA 1
ATOM 778 C C . ILE A 1 102 ? 24.078 27.359 8.578 1 98.69 102 ILE A C 1
ATOM 780 O O . ILE A 1 102 ? 24.125 28.531 8.992 1 98.69 102 ILE A O 1
ATOM 784 N N . GLN A 1 103 ? 24.922 26.859 7.738 1 98.44 103 GLN A N 1
ATOM 785 C CA . GLN A 1 103 ? 26.031 27.656 7.234 1 98.44 103 GLN A CA 1
ATOM 786 C C . GLN A 1 103 ? 25.516 28.859 6.43 1 98.44 103 GLN A C 1
ATOM 788 O O . GLN A 1 103 ? 26.047 29.953 6.539 1 98.44 103 GLN A O 1
ATOM 793 N N . PHE A 1 104 ? 24.562 28.594 5.719 1 98.69 104 PHE A N 1
ATOM 794 C CA . PHE A 1 104 ? 23.953 29.656 4.938 1 98.69 104 PHE A CA 1
ATOM 795 C C . PHE A 1 104 ? 23.406 30.75 5.852 1 98.69 104 PHE A C 1
ATOM 797 O O . PHE A 1 104 ? 23.609 31.953 5.59 1 98.69 104 PHE A O 1
ATOM 804 N N . LEU A 1 105 ? 22.656 30.391 6.902 1 98.75 105 LEU A N 1
ATOM 805 C CA . LEU A 1 105 ? 22.062 31.359 7.816 1 98.75 105 LEU A CA 1
ATOM 806 C C . LEU A 1 105 ? 23.125 32.25 8.438 1 98.75 105 LEU A C 1
ATOM 808 O O . LEU A 1 105 ? 22.938 33.438 8.594 1 98.75 105 LEU A O 1
ATOM 812 N N . GLU A 1 106 ? 24.25 31.688 8.797 1 98.19 106 GLU A N 1
ATOM 813 C CA . GLU A 1 106 ? 25.344 32.438 9.406 1 98.19 106 GLU A CA 1
ATOM 814 C C . GLU A 1 106 ? 25.875 33.531 8.461 1 98.19 106 GLU A C 1
ATOM 816 O O . GLU A 1 106 ? 26.188 34.625 8.883 1 98.19 106 GLU A O 1
ATOM 821 N N . LYS A 1 107 ? 25.938 33.188 7.211 1 98.25 107 LYS A N 1
ATOM 822 C CA . LYS A 1 107 ? 26.438 34.094 6.211 1 98.25 107 LYS A CA 1
ATOM 823 C C . LYS A 1 107 ? 25.391 35.156 5.832 1 98.25 107 LYS A C 1
ATOM 825 O O . LYS A 1 107 ? 25.703 36.281 5.547 1 98.25 107 LYS A O 1
ATOM 830 N N . ALA A 1 108 ? 24.188 34.719 5.797 1 98.31 108 ALA A N 1
ATOM 831 C CA . ALA A 1 108 ? 23.094 35.562 5.316 1 98.31 108 ALA A CA 1
ATOM 832 C C . ALA A 1 108 ? 22.734 36.625 6.348 1 98.31 108 ALA A C 1
ATOM 834 O O . ALA A 1 108 ? 22.219 37.688 5.996 1 98.31 108 ALA A O 1
ATOM 835 N N . PHE A 1 109 ? 23.016 36.344 7.602 1 98.62 109 PHE A N 1
ATOM 836 C CA . PHE A 1 109 ? 22.672 37.25 8.68 1 98.62 109 PHE A CA 1
ATOM 837 C C . PHE A 1 109 ? 23.875 37.562 9.547 1 98.62 109 PHE A C 1
ATOM 839 O O . PHE A 1 109 ? 23.922 37.188 10.719 1 98.62 109 PHE A O 1
ATOM 846 N N . PRO A 1 110 ? 24.75 38.375 9.078 1 98.25 110 PRO A N 1
ATOM 847 C CA . PRO A 1 110 ? 26.031 38.594 9.758 1 98.25 110 PRO A CA 1
ATOM 848 C C . PRO A 1 110 ? 25.875 39.375 11.07 1 98.25 110 PRO A C 1
ATOM 850 O O . PRO A 1 110 ? 26.609 39.125 12.023 1 98.25 110 PRO A O 1
ATOM 853 N N . GLN A 1 111 ? 24.922 40.312 11.227 1 97.88 111 GLN A N 1
ATOM 854 C CA . GLN A 1 111 ? 24.75 41.094 12.461 1 97.88 111 GLN A CA 1
ATOM 855 C C . GLN A 1 111 ? 24.219 40.188 13.586 1 97.88 111 GLN A C 1
ATOM 857 O O . GLN A 1 111 ? 24.672 40.312 14.727 1 97.88 111 GLN A O 1
ATOM 862 N N . VAL A 1 112 ? 23.312 39.344 13.25 1 98.38 112 VAL A N 1
ATOM 863 C CA . VAL A 1 112 ? 22.781 38.406 14.234 1 98.38 112 VAL A CA 1
ATOM 864 C C . VAL A 1 112 ? 23.891 37.5 14.758 1 98.38 112 VAL A C 1
ATOM 866 O O . VAL A 1 112 ? 23.938 37.188 15.953 1 98.38 112 VAL A O 1
ATOM 869 N N . HIS A 1 113 ? 24.812 37.125 13.883 1 98.19 113 HIS A N 1
ATOM 870 C CA . HIS A 1 113 ? 25.766 36.125 14.25 1 98.19 113 HIS A CA 1
ATOM 871 C C . HIS A 1 113 ? 27.078 36.719 14.742 1 98.19 113 HIS A C 1
ATOM 873 O O . HIS A 1 113 ? 27.984 36 15.172 1 98.19 113 HIS A O 1
ATOM 879 N N . SER A 1 114 ? 27.156 38.062 14.75 1 97.19 114 SER A N 1
ATOM 880 C CA . SER A 1 114 ? 28.375 38.719 15.234 1 97.19 114 SER A CA 1
ATOM 881 C C . SER A 1 114 ? 28.078 39.625 16.422 1 97.19 114 SER A C 1
ATOM 883 O O . SER A 1 114 ? 28.984 40 17.172 1 97.19 114 SER A O 1
ATOM 885 N N . SER A 1 115 ? 26.844 39.938 16.656 1 97.12 115 SER A N 1
ATOM 886 C CA . SER A 1 115 ? 26.469 40.875 17.703 1 97.12 115 SER A CA 1
ATOM 887 C C . SER A 1 115 ? 26.797 40.312 19.078 1 97.12 115 SER A C 1
ATOM 889 O O . SER A 1 115 ? 26.562 39.156 19.344 1 97.12 115 SER A O 1
ATOM 891 N N . GLY A 1 116 ? 27.25 41.156 20 1 96.62 116 GLY A N 1
ATOM 892 C CA . GLY A 1 116 ? 27.516 40.781 21.375 1 96.62 116 GLY A CA 1
ATOM 893 C C . GLY A 1 116 ? 26.234 40.531 22.172 1 96.62 116 GLY A C 1
ATOM 894 O O . GLY A 1 116 ? 26.281 39.906 23.234 1 96.62 116 GLY A O 1
ATOM 895 N N . LEU A 1 117 ? 25.141 40.938 21.688 1 97.44 117 LEU A N 1
ATOM 896 C CA . LEU A 1 117 ? 23.859 40.781 22.375 1 97.44 117 LEU A CA 1
ATOM 897 C C . LEU A 1 117 ? 23.281 39.406 22.125 1 97.44 117 LEU A C 1
ATOM 899 O O . LEU A 1 117 ? 22.344 39 22.812 1 97.44 117 LEU A O 1
ATOM 903 N N . VAL A 1 118 ? 23.828 38.75 21.125 1 98.38 118 VAL A N 1
ATOM 904 C CA . VAL A 1 118 ? 23.203 37.531 20.672 1 98.38 118 VAL A CA 1
ATOM 905 C C . VAL A 1 118 ? 24.125 36.344 21 1 98.38 118 VAL A C 1
ATOM 907 O O . VAL A 1 118 ? 25.297 36.344 20.625 1 98.38 118 VAL A O 1
ATOM 910 N N . ARG A 1 119 ? 23.547 35.375 21.703 1 97.88 119 ARG A N 1
ATOM 911 C CA . ARG A 1 119 ? 24.203 34.094 21.922 1 97.88 119 ARG A CA 1
ATOM 912 C C . ARG A 1 119 ? 23.484 32.969 21.203 1 97.88 119 ARG A C 1
ATOM 914 O O . ARG A 1 119 ? 22.266 32.812 21.344 1 97.88 119 ARG A O 1
ATOM 921 N N . ARG A 1 120 ? 24.25 32.281 20.438 1 97.81 120 ARG A N 1
ATOM 922 C CA . ARG A 1 120 ? 23.688 31.156 19.688 1 97.81 120 ARG A CA 1
ATOM 923 C C . ARG A 1 120 ? 24.172 29.812 20.25 1 97.81 120 ARG A C 1
ATOM 925 O O . ARG A 1 120 ? 25.359 29.672 20.578 1 97.81 120 ARG A O 1
ATOM 932 N N . GLN A 1 121 ? 23.297 28.922 20.344 1 97.38 121 GLN A N 1
ATOM 933 C CA . GLN A 1 121 ? 23.594 27.547 20.734 1 97.38 121 GLN A CA 1
ATOM 934 C C . GLN A 1 121 ? 22.984 26.562 19.75 1 97.38 121 GLN A C 1
ATOM 936 O O . GLN A 1 121 ? 21.859 26.75 19.281 1 97.38 121 GLN A O 1
ATOM 941 N N . VAL A 1 122 ? 23.781 25.547 19.422 1 97.62 122 VAL A N 1
ATOM 942 C CA . VAL A 1 122 ? 23.281 24.453 18.594 1 97.62 122 VAL A CA 1
ATOM 943 C C . VAL A 1 122 ? 22.734 23.328 19.484 1 97.62 122 VAL A C 1
ATOM 945 O O . VAL A 1 122 ? 23.438 22.828 20.359 1 97.62 122 VAL A O 1
ATOM 948 N N . ALA A 1 123 ? 21.5 23.016 19.344 1 97.25 123 ALA A N 1
ATOM 949 C CA . ALA A 1 123 ? 20.828 21.969 20.109 1 97.25 123 ALA A CA 1
ATOM 950 C C . ALA A 1 123 ? 20.5 20.766 19.219 1 97.25 123 ALA A C 1
ATOM 952 O O . ALA A 1 123 ? 20.078 20.938 18.062 1 97.25 123 ALA A O 1
ATOM 953 N N . GLY A 1 124 ? 20.703 19.594 19.734 1 96.12 124 GLY A N 1
ATOM 954 C CA . GLY A 1 124 ? 20.375 18.391 18.969 1 96.12 124 GLY A CA 1
ATOM 955 C C . GLY A 1 124 ? 21.125 18.312 17.641 1 96.12 124 GLY A C 1
ATOM 956 O O . GLY A 1 124 ? 20.547 17.875 16.641 1 96.12 124 GLY A O 1
ATOM 957 N N . ASN A 1 125 ? 22.234 18.828 17.562 1 95.75 125 ASN A N 1
ATOM 958 C CA . ASN A 1 125 ? 23.172 18.75 16.438 1 95.75 125 ASN A CA 1
ATOM 959 C C . ASN A 1 125 ? 22.844 19.797 15.375 1 95.75 125 ASN A C 1
ATOM 961 O O . ASN A 1 125 ? 23.734 20.234 14.641 1 95.75 125 ASN A O 1
ATOM 965 N N . TYR A 1 126 ? 21.516 20.125 15.227 1 98.06 126 TYR A N 1
ATOM 966 C CA . TYR A 1 126 ? 21.188 20.969 14.078 1 98.06 126 TYR A CA 1
ATOM 967 C C . TYR A 1 126 ? 20.25 22.094 14.461 1 98.06 126 TYR A C 1
ATOM 969 O O . TYR A 1 126 ? 20.203 23.125 13.789 1 98.06 126 TYR A O 1
ATOM 977 N N . SER A 1 127 ? 19.469 21.922 15.516 1 98.75 127 SER A N 1
ATOM 978 C CA . SER A 1 127 ? 18.531 22.969 15.93 1 98.75 127 SER A CA 1
ATOM 979 C C . SER A 1 127 ? 19.281 24.172 16.484 1 98.75 127 SER A C 1
ATOM 981 O O . SER A 1 127 ? 20.375 24.047 17 1 98.75 127 SER A O 1
ATOM 983 N N . LEU A 1 128 ? 18.703 25.359 16.328 1 98.81 128 LEU A N 1
ATOM 984 C CA . LEU A 1 128 ? 19.359 26.594 16.719 1 98.81 128 LEU A CA 1
ATOM 985 C C . LEU A 1 128 ? 18.562 27.312 17.812 1 98.81 128 LEU A C 1
ATOM 987 O O . LEU A 1 128 ? 17.359 27.516 17.656 1 98.81 128 LEU A O 1
ATOM 991 N N . LEU A 1 129 ? 19.188 27.625 18.875 1 98.75 129 LEU A N 1
ATOM 992 C CA . LEU A 1 129 ? 18.641 28.453 19.938 1 98.75 129 LEU A CA 1
ATOM 993 C C . LEU A 1 129 ? 19.438 29.75 20.094 1 98.75 129 LEU A C 1
ATOM 995 O O . LEU A 1 129 ? 20.641 29.703 20.344 1 98.75 129 LEU A O 1
ATOM 999 N N . TYR A 1 130 ? 18.766 30.875 19.828 1 98.69 130 TYR A N 1
ATOM 1000 C CA . TYR A 1 130 ? 19.359 32.188 20.031 1 98.69 130 TYR A CA 1
ATOM 1001 C C . TYR A 1 130 ? 18.812 32.844 21.297 1 98.69 130 TYR A C 1
ATOM 1003 O O . TYR A 1 130 ? 17.625 32.719 21.594 1 98.69 130 TYR A O 1
ATOM 1011 N N . GLU A 1 131 ? 19.656 33.406 22 1 98.44 131 GLU A N 1
ATOM 1012 C CA . GLU A 1 131 ? 19.297 34.312 23.094 1 98.44 131 GLU A CA 1
ATOM 1013 C C . GLU A 1 131 ? 19.75 35.75 22.828 1 98.44 131 GLU A C 1
ATOM 1015 O O . GLU A 1 131 ? 20.953 36 22.688 1 98.44 131 GLU A O 1
ATOM 1020 N N . VAL A 1 132 ? 18.812 36.656 22.672 1 98.44 132 VAL A N 1
ATOM 1021 C CA . VAL A 1 132 ? 19.094 38.062 22.484 1 98.44 132 VAL A CA 1
ATOM 1022 C C . VAL A 1 132 ? 18.891 38.812 23.812 1 98.44 132 VAL A C 1
ATOM 1024 O O . VAL A 1 132 ? 17.766 38.938 24.281 1 98.44 132 VAL A O 1
ATOM 1027 N N . GLN A 1 133 ? 19.922 39.312 24.312 1 97.56 133 GLN A N 1
ATOM 1028 C CA . GLN A 1 133 ? 19.891 39.906 25.641 1 97.56 133 GLN A CA 1
ATOM 1029 C C . GLN A 1 133 ? 19.156 41.25 25.625 1 97.56 133 GLN A C 1
ATOM 1031 O O . GLN A 1 133 ? 19.484 42.125 24.844 1 97.56 133 GLN A O 1
ATOM 1036 N N . GLY A 1 134 ? 18.125 41.375 26.5 1 96.94 134 GLY A N 1
ATOM 1037 C CA . GLY A 1 134 ? 17.422 42.625 26.688 1 96.94 134 GLY A CA 1
ATOM 1038 C C . GLY A 1 134 ? 18.078 43.531 27.703 1 96.94 134 GLY A C 1
ATOM 1039 O O . GLY A 1 134 ? 18.859 43.062 28.547 1 96.94 134 GLY A O 1
ATOM 1040 N N . SER A 1 135 ? 17.766 44.75 27.656 1 96.56 135 SER A N 1
ATOM 1041 C CA . SER A 1 135 ? 18.359 45.75 28.562 1 96.56 135 SER A CA 1
ATOM 1042 C C . SER A 1 135 ? 17.672 45.719 29.922 1 96.56 135 SER A C 1
ATOM 1044 O O . SER A 1 135 ? 18.25 46.188 30.906 1 96.56 135 SER A O 1
ATOM 1046 N N . ASP A 1 136 ? 16.484 45.188 30.031 1 96.12 136 ASP A N 1
ATOM 1047 C CA . ASP A 1 136 ? 15.758 45.125 31.297 1 96.12 136 ASP A CA 1
ATOM 1048 C C . ASP A 1 136 ? 15.586 43.656 31.75 1 96.12 136 ASP A C 1
ATOM 1050 O O . ASP A 1 136 ? 14.648 43 31.344 1 96.12 136 ASP A O 1
ATOM 1054 N N . PRO A 1 137 ? 16.391 43.281 32.656 1 91.88 137 PRO A N 1
ATOM 1055 C CA . PRO A 1 137 ? 16.344 41.875 33.094 1 91.88 137 PRO A CA 1
ATOM 1056 C C . PRO A 1 137 ? 15.109 41.562 33.938 1 91.88 137 PRO A C 1
ATOM 1058 O O . PRO A 1 137 ? 14.82 40.406 34.188 1 91.88 137 PRO A O 1
ATOM 1061 N N . GLU A 1 138 ? 14.383 42.531 34.312 1 92.56 138 GLU A N 1
ATOM 1062 C CA . GLU A 1 138 ? 13.195 42.312 35.125 1 92.56 138 GLU A CA 1
ATOM 1063 C C . GLU A 1 138 ? 12.008 41.875 34.281 1 92.56 138 GLU A C 1
ATOM 1065 O O . GLU A 1 138 ? 11.039 41.312 34.781 1 92.56 138 GLU A O 1
ATOM 1070 N N . LEU A 1 139 ? 12.117 42.156 33.031 1 94.69 139 LEU A N 1
ATOM 1071 C CA . LEU A 1 139 ? 11.047 41.75 32.156 1 94.69 139 LEU A CA 1
ATOM 1072 C C . LEU A 1 139 ? 11.188 40.25 31.781 1 94.69 139 LEU A C 1
ATOM 1074 O O . LEU A 1 139 ? 12.281 39.781 31.469 1 94.69 139 LEU A O 1
ATOM 1078 N N . ARG A 1 140 ? 10.094 39.531 31.875 1 95.12 140 ARG A N 1
ATOM 1079 C CA . ARG A 1 140 ? 10.102 38.156 31.453 1 95.12 140 ARG A CA 1
ATOM 1080 C C . ARG A 1 140 ? 10.422 38.031 29.969 1 95.12 140 ARG A C 1
ATOM 1082 O O . ARG A 1 140 ? 9.844 38.719 29.141 1 95.12 140 ARG A O 1
ATOM 1089 N N . PRO A 1 141 ? 11.305 37.156 29.656 1 97.25 141 PRO A N 1
ATOM 1090 C CA . PRO A 1 141 ? 11.617 36.938 28.25 1 97.25 141 PRO A CA 1
ATOM 1091 C C . PRO A 1 141 ? 10.461 36.312 27.469 1 97.25 141 PRO A C 1
ATOM 1093 O O . PRO A 1 141 ? 9.508 35.812 28.078 1 97.25 141 PRO A O 1
ATOM 1096 N N . TYR A 1 142 ? 10.484 36.406 26.156 1 98.19 142 TYR A N 1
ATOM 1097 C CA . TYR A 1 142 ? 9.547 35.719 25.266 1 98.19 142 TYR A CA 1
ATOM 1098 C C . TYR A 1 142 ? 10.289 34.938 24.188 1 98.19 142 TYR A C 1
ATOM 1100 O O . TYR A 1 142 ? 11.516 34.969 24.125 1 98.19 142 TYR A O 1
ATOM 1108 N N . MET A 1 143 ? 9.531 34.094 23.438 1 98.75 143 MET A N 1
ATOM 1109 C CA . MET A 1 143 ? 10.195 33.219 22.5 1 98.75 143 MET A CA 1
ATOM 1110 C C . MET A 1 143 ? 9.461 33.188 21.156 1 98.75 143 MET A C 1
ATOM 1112 O O . MET A 1 143 ? 8.234 33.156 21.109 1 98.75 143 MET A O 1
ATOM 1116 N N . LEU A 1 144 ? 10.195 33.344 20.094 1 98.81 144 LEU A N 1
ATOM 1117 C CA . LEU A 1 144 ? 9.719 33.156 18.734 1 98.81 144 LEU A CA 1
ATOM 1118 C C . LEU A 1 144 ? 10.266 31.859 18.156 1 98.81 144 LEU A C 1
ATOM 1120 O O . LEU A 1 144 ? 11.453 31.562 18.297 1 98.81 144 LEU A O 1
ATOM 1124 N N . CYS A 1 145 ? 9.367 31.109 17.516 1 98.75 145 CYS A N 1
ATOM 1125 C CA . CYS A 1 145 ? 9.734 29.781 17.062 1 98.75 145 CYS A CA 1
ATOM 1126 C C . CYS A 1 145 ? 9.5 29.625 15.562 1 98.75 145 CYS A C 1
ATOM 1128 O O . CYS A 1 145 ? 8.719 30.375 14.977 1 98.75 145 CYS A O 1
ATOM 1130 N N . ALA A 1 146 ? 10.195 28.781 14.945 1 98.5 146 ALA A N 1
ATOM 1131 C CA . ALA A 1 146 ? 10.047 28.266 13.586 1 98.5 146 ALA A CA 1
ATOM 1132 C C . ALA A 1 146 ? 10.781 26.938 13.422 1 98.5 146 ALA A C 1
ATOM 1134 O O . ALA A 1 146 ? 11.25 26.359 14.398 1 98.5 146 ALA A O 1
ATOM 1135 N N . HIS A 1 147 ? 10.727 26.359 12.25 1 98.5 147 HIS A N 1
ATOM 1136 C CA . HIS A 1 147 ? 11.484 25.125 12.039 1 98.5 147 HIS A CA 1
ATOM 1137 C C . HIS A 1 147 ? 12.172 25.125 10.68 1 98.5 147 HIS A C 1
ATOM 1139 O O . HIS A 1 147 ? 11.758 25.844 9.773 1 98.5 147 HIS A O 1
ATOM 1145 N N . MET A 1 148 ? 13.164 24.297 10.602 1 98.62 148 MET A N 1
ATOM 1146 C CA . MET A 1 148 ? 14.094 24.344 9.477 1 98.62 148 MET A CA 1
ATOM 1147 C C . MET A 1 148 ? 13.711 23.312 8.422 1 98.62 148 MET A C 1
ATOM 1149 O O . MET A 1 148 ? 14.031 23.484 7.246 1 98.62 148 MET A O 1
ATOM 1153 N N . ASP A 1 149 ? 13.07 22.234 8.836 1 98.38 149 ASP A N 1
ATOM 1154 C CA . ASP A 1 149 ? 12.859 21.109 7.938 1 98.38 149 ASP A CA 1
ATOM 1155 C C . ASP A 1 149 ? 11.586 21.297 7.109 1 98.38 149 ASP A C 1
ATOM 1157 O O . ASP A 1 149 ? 10.781 22.172 7.402 1 98.38 149 ASP A O 1
ATOM 1161 N N . VAL A 1 150 ? 11.547 20.531 6.016 1 97.5 150 VAL A N 1
ATOM 1162 C CA . VAL A 1 150 ? 10.391 20.531 5.121 1 97.5 150 VAL A CA 1
ATOM 1163 C C . VAL A 1 150 ? 9.992 19.078 4.812 1 97.5 150 VAL A C 1
ATOM 1165 O O . VAL A 1 150 ? 10.695 18.141 5.191 1 97.5 150 VAL A O 1
ATOM 1168 N N . VAL A 1 151 ? 8.805 18.906 4.258 1 95.12 151 VAL A N 1
ATOM 1169 C CA . VAL A 1 151 ? 8.336 17.594 3.85 1 95.12 151 VAL A CA 1
ATOM 1170 C C . VAL A 1 151 ? 8.812 17.297 2.43 1 95.12 151 VAL A C 1
ATOM 1172 O O . VAL A 1 151 ? 9.211 18.203 1.696 1 95.12 151 VAL A O 1
ATOM 1175 N N . PRO A 1 152 ? 8.781 16 2.037 1 94.06 152 PRO A N 1
ATOM 1176 C CA . PRO A 1 152 ? 9.188 15.648 0.674 1 94.06 152 PRO A CA 1
ATOM 1177 C C . PRO A 1 152 ? 8.297 16.281 -0.391 1 94.06 152 PRO A C 1
ATOM 1179 O O . PRO A 1 152 ? 7.16 16.688 -0.101 1 94.06 152 PRO A O 1
ATOM 1182 N N . ALA A 1 153 ? 8.914 16.438 -1.585 1 92.56 153 ALA A N 1
ATOM 1183 C CA . ALA A 1 153 ? 8.195 16.969 -2.734 1 92.56 153 ALA A CA 1
ATOM 1184 C C . ALA A 1 153 ? 8.469 16.156 -3.99 1 92.56 153 ALA A C 1
ATOM 1186 O O . ALA A 1 153 ? 9.594 15.711 -4.219 1 92.56 153 ALA A O 1
ATOM 1187 N N . ASP A 1 154 ? 7.406 15.961 -4.707 1 89.38 154 ASP A N 1
ATOM 1188 C CA . ASP A 1 154 ? 7.531 15.312 -6.008 1 89.38 154 ASP A CA 1
ATOM 1189 C C . ASP A 1 154 ? 7.738 16.344 -7.113 1 89.38 154 ASP A C 1
ATOM 1191 O O . ASP A 1 154 ? 6.777 16.938 -7.605 1 89.38 154 ASP A O 1
ATOM 1195 N N . ALA A 1 155 ? 8.914 16.359 -7.559 1 93.19 155 ALA A N 1
ATOM 1196 C CA . ALA A 1 155 ? 9.305 17.406 -8.508 1 93.19 155 ALA A CA 1
ATOM 1197 C C . ALA A 1 155 ? 8.469 17.328 -9.781 1 93.19 155 ALA A C 1
ATOM 1199 O O . ALA A 1 155 ? 8.172 18.344 -10.398 1 93.19 155 ALA A O 1
ATOM 1200 N N . SER A 1 156 ? 8.031 16.203 -10.133 1 91 156 SER A N 1
ATOM 1201 C CA . SER A 1 156 ? 7.305 16.016 -11.383 1 91 156 SER A CA 1
ATOM 1202 C C . SER A 1 156 ? 5.934 16.672 -11.336 1 91 156 SER A C 1
ATOM 1204 O O . SER A 1 156 ? 5.32 16.922 -12.375 1 91 156 SER A O 1
ATOM 1206 N N . LYS A 1 157 ? 5.488 17.062 -10.203 1 88.88 157 LYS A N 1
ATOM 1207 C CA . LYS A 1 157 ? 4.152 17.625 -10.047 1 88.88 157 LYS A CA 1
ATOM 1208 C C . LYS A 1 157 ? 4.215 19.141 -9.859 1 88.88 157 LYS A C 1
ATOM 1210 O O . LYS A 1 157 ? 3.188 19.781 -9.648 1 88.88 157 LYS A O 1
ATOM 1215 N N . TRP A 1 158 ? 5.391 19.703 -9.938 1 93.38 158 TRP A N 1
ATOM 1216 C CA . TRP A 1 158 ? 5.59 21.125 -9.68 1 93.38 158 TRP A CA 1
ATOM 1217 C C . TRP A 1 158 ? 5.785 21.891 -10.992 1 93.38 158 TRP A C 1
ATOM 1219 O O . TRP A 1 158 ? 6.418 21.391 -11.922 1 93.38 158 TRP A O 1
ATOM 1229 N N . HIS A 1 159 ? 5.27 23.078 -11.086 1 93.44 159 HIS A N 1
ATOM 1230 C CA . HIS A 1 159 ? 5.527 23.969 -12.203 1 93.44 159 HIS A CA 1
ATOM 1231 C C . HIS A 1 159 ? 6.969 24.469 -12.188 1 93.44 159 HIS A C 1
ATOM 1233 O O . HIS A 1 159 ? 7.574 24.672 -13.242 1 93.44 159 HIS A O 1
ATOM 1239 N N . HIS A 1 160 ? 7.375 24.828 -10.953 1 95.12 160 HIS A N 1
ATOM 1240 C CA . HIS A 1 160 ? 8.766 25.188 -10.672 1 95.12 160 HIS A CA 1
ATOM 1241 C C . HIS A 1 160 ? 9.391 24.219 -9.672 1 95.12 160 HIS A C 1
ATOM 1243 O O . HIS A 1 160 ? 8.773 23.891 -8.656 1 95.12 160 HIS A O 1
ATOM 1249 N N . PRO A 1 161 ? 10.586 23.781 -10 1 96.31 161 PRO A N 1
ATOM 1250 C CA . PRO A 1 161 ? 11.164 22.766 -9.117 1 96.31 161 PRO A CA 1
ATOM 1251 C C . PRO A 1 161 ? 11.156 23.172 -7.648 1 96.31 161 PRO A C 1
ATOM 1253 O O . PRO A 1 161 ? 11.453 24.328 -7.328 1 96.31 161 PRO A O 1
ATOM 1256 N N . PRO A 1 162 ? 10.867 22.281 -6.828 1 97.06 162 PRO A N 1
ATOM 1257 C CA . PRO A 1 162 ? 10.625 22.594 -5.418 1 97.06 162 PRO A CA 1
ATOM 1258 C C . PRO A 1 162 ? 11.867 23.141 -4.711 1 97.06 162 PRO A C 1
ATOM 1260 O O . PRO A 1 162 ? 11.75 23.812 -3.686 1 97.06 162 PRO A O 1
ATOM 1263 N N . PHE A 1 163 ? 13.086 22.906 -5.27 1 98.06 163 PHE A N 1
ATOM 1264 C CA . PHE A 1 163 ? 14.289 23.312 -4.547 1 98.06 163 PHE A CA 1
ATOM 1265 C C . PHE A 1 163 ? 15.203 24.141 -5.441 1 98.06 163 PHE A C 1
ATOM 1267 O O . PHE A 1 163 ? 16.422 24.172 -5.238 1 98.06 163 PHE A O 1
ATOM 1274 N N . ALA A 1 164 ? 14.586 24.797 -6.391 1 96.81 164 ALA A N 1
ATOM 1275 C CA . ALA A 1 164 ? 15.352 25.672 -7.277 1 96.81 164 ALA A CA 1
ATOM 1276 C C . ALA A 1 164 ? 15.477 27.078 -6.684 1 96.81 164 ALA A C 1
ATOM 1278 O O . ALA A 1 164 ? 16.422 27.812 -7 1 96.81 164 ALA A O 1
ATOM 1279 N N . GLY A 1 165 ? 14.609 27.469 -5.789 1 96 165 GLY A N 1
ATOM 1280 C CA . GLY A 1 165 ? 14.641 28.812 -5.203 1 96 165 GLY A CA 1
ATOM 1281 C C . GLY A 1 165 ? 14.445 29.906 -6.223 1 96 165 GLY A C 1
ATOM 1282 O O . GLY A 1 165 ? 15.258 30.828 -6.312 1 96 165 GLY A O 1
ATOM 1283 N N . GLU A 1 166 ? 13.32 29.906 -6.848 1 96.06 166 GLU A N 1
ATOM 1284 C CA . GLU A 1 166 ? 13.062 30.844 -7.93 1 96.06 166 GLU A CA 1
ATOM 1285 C C . GLU A 1 166 ? 12.055 31.922 -7.504 1 96.06 166 GLU A C 1
ATOM 1287 O O . GLU A 1 166 ? 11.109 31.625 -6.77 1 96.06 166 GLU A O 1
ATOM 1292 N N . VAL A 1 167 ? 12.359 33.125 -7.938 1 97.44 167 VAL A N 1
ATOM 1293 C CA . VAL A 1 167 ? 11.398 34.219 -7.828 1 97.44 167 VAL A CA 1
ATOM 1294 C C . VAL A 1 167 ? 10.812 34.531 -9.203 1 97.44 167 VAL A C 1
ATOM 1296 O O . VAL A 1 167 ? 11.477 35.125 -10.047 1 97.44 167 VAL A O 1
ATOM 1299 N N . VAL A 1 168 ? 9.578 34.094 -9.383 1 96.88 168 VAL A N 1
ATOM 1300 C CA . VAL A 1 168 ? 8.945 34.219 -10.695 1 96.88 168 VAL A CA 1
ATOM 1301 C C . VAL A 1 168 ? 7.59 34.906 -10.539 1 96.88 168 VAL A C 1
ATOM 1303 O O . VAL A 1 168 ? 6.781 34.5 -9.695 1 96.88 168 VAL A O 1
ATOM 1306 N N . ASP A 1 169 ? 7.332 35.969 -11.305 1 95.19 169 ASP A N 1
ATOM 1307 C CA . ASP A 1 169 ? 6.059 36.688 -11.375 1 95.19 169 ASP A CA 1
ATOM 1308 C C . ASP A 1 169 ? 5.602 37.125 -9.992 1 95.19 169 ASP A C 1
ATOM 1310 O O . ASP A 1 169 ? 4.445 36.938 -9.617 1 95.19 169 ASP A O 1
ATOM 1314 N N . GLY A 1 170 ? 6.52 37.562 -9.195 1 96.12 170 GLY A N 1
ATOM 1315 C CA . GLY A 1 170 ? 6.203 38.156 -7.906 1 96.12 170 GLY A CA 1
ATOM 1316 C C . GLY A 1 170 ? 5.996 37.125 -6.816 1 96.12 170 GLY A C 1
ATOM 1317 O O . GLY A 1 170 ? 5.59 37.469 -5.703 1 96.12 170 GLY A O 1
ATOM 1318 N N . GLU A 1 171 ? 6.309 35.875 -7.141 1 96.62 171 GLU A N 1
ATOM 1319 C CA . GLU A 1 171 ? 6.168 34.781 -6.172 1 96.62 171 GLU A CA 1
ATOM 1320 C C . GLU A 1 171 ? 7.5 34.094 -5.922 1 96.62 171 GLU A C 1
ATOM 1322 O O . GLU A 1 171 ? 8.289 33.875 -6.852 1 96.62 171 GLU A O 1
ATOM 1327 N N . VAL A 1 172 ? 7.719 33.781 -4.672 1 98.06 172 VAL A N 1
ATOM 1328 C CA . VAL A 1 172 ? 8.859 32.938 -4.305 1 98.06 172 VAL A CA 1
ATOM 1329 C C . VAL A 1 172 ? 8.438 31.484 -4.258 1 98.06 172 VAL A C 1
ATOM 1331 O O . VAL A 1 172 ? 7.668 31.078 -3.381 1 98.06 172 VAL A O 1
ATOM 1334 N N . TRP A 1 173 ? 9.023 30.703 -5.176 1 97.12 173 TRP A N 1
ATOM 1335 C CA . TRP A 1 173 ? 8.609 29.312 -5.328 1 97.12 173 TRP A CA 1
ATOM 1336 C C . TRP A 1 173 ? 9.57 28.391 -4.59 1 97.12 173 TRP A C 1
ATOM 1338 O O . TRP A 1 173 ? 10.789 28.562 -4.645 1 97.12 173 TRP A O 1
ATOM 1348 N N . GLY A 1 174 ? 8.945 27.391 -3.908 1 97.56 174 GLY A N 1
ATOM 1349 C CA . GLY A 1 174 ? 9.781 26.344 -3.32 1 97.56 174 GLY A CA 1
ATOM 1350 C C . GLY A 1 174 ? 9.172 25.703 -2.09 1 97.56 174 GLY A C 1
ATOM 1351 O O . GLY A 1 174 ? 8.352 26.328 -1.406 1 97.56 174 GLY A O 1
ATOM 1352 N N . ARG A 1 175 ? 9.617 24.453 -1.85 1 97.12 175 ARG A N 1
ATOM 1353 C CA . ARG A 1 175 ? 9.227 23.797 -0.607 1 97.12 175 ARG A CA 1
ATOM 1354 C C . ARG A 1 175 ? 9.797 24.531 0.603 1 97.12 175 ARG A C 1
ATOM 1356 O O . ARG A 1 175 ? 11.008 24.734 0.697 1 97.12 175 ARG A O 1
ATOM 1363 N N . GLY A 1 176 ? 8.93 25 1.5 1 96.94 176 GLY A N 1
ATOM 1364 C CA . GLY A 1 176 ? 9.32 25.797 2.648 1 96.94 176 GLY A CA 1
ATOM 1365 C C . GLY A 1 176 ? 8.953 27.266 2.51 1 96.94 176 GLY A C 1
ATOM 1366 O O . GLY A 1 176 ? 9.086 28.031 3.461 1 96.94 176 GLY A O 1
ATOM 1367 N N . ALA A 1 177 ? 8.406 27.625 1.413 1 97.56 177 ALA A N 1
ATOM 1368 C CA . ALA A 1 177 ? 8.102 29.016 1.122 1 97.56 177 ALA A CA 1
ATOM 1369 C C . ALA A 1 177 ? 7.035 29.562 2.072 1 97.56 177 ALA A C 1
ATOM 1371 O O . ALA A 1 177 ? 6.996 30.766 2.357 1 97.56 177 ALA A O 1
ATOM 1372 N N . ILE A 1 178 ? 6.234 28.625 2.57 1 95.44 178 ILE A N 1
ATOM 1373 C CA . ILE A 1 178 ? 5.184 29.078 3.479 1 95.44 178 ILE A CA 1
ATOM 1374 C C . ILE A 1 178 ? 5.113 28.141 4.688 1 95.44 178 ILE A C 1
ATOM 1376 O O . ILE A 1 178 ? 4.281 28.328 5.578 1 95.44 178 ILE A O 1
ATOM 1380 N N . ASP A 1 179 ? 5.969 27.125 4.852 1 93.62 179 ASP A N 1
ATOM 1381 C CA . ASP A 1 179 ? 5.977 26.125 5.922 1 93.62 179 ASP A CA 1
ATOM 1382 C C . ASP A 1 179 ? 7.359 25.5 6.082 1 93.62 179 ASP A C 1
ATOM 1384 O O . ASP A 1 179 ? 7.605 24.391 5.605 1 93.62 179 ASP A O 1
ATOM 1388 N N . ALA A 1 180 ? 8.344 26.062 6.801 1 96.44 180 ALA A N 1
ATOM 1389 C CA . ALA A 1 180 ? 8.117 27.344 7.473 1 96.44 180 ALA A CA 1
ATOM 1390 C C . ALA A 1 180 ? 9.359 28.219 7.418 1 96.44 180 ALA A C 1
ATOM 1392 O O . ALA A 1 180 ? 9.656 28.953 8.367 1 96.44 180 ALA A O 1
ATOM 1393 N N . LYS A 1 181 ? 10.141 27.969 6.336 1 98.31 181 LYS A N 1
ATOM 1394 C CA . LYS A 1 181 ? 11.359 28.75 6.223 1 98.31 181 LYS A CA 1
ATOM 1395 C C . LYS A 1 181 ? 11.047 30.234 6.051 1 98.31 181 LYS A C 1
ATOM 1397 O O . LYS A 1 181 ? 11.875 31.094 6.355 1 98.31 181 LYS A O 1
ATOM 1402 N N . ASP A 1 182 ? 9.852 30.547 5.559 1 98.19 182 ASP A N 1
ATOM 1403 C CA . ASP A 1 182 ? 9.43 31.938 5.488 1 98.19 182 ASP A CA 1
ATOM 1404 C C . ASP A 1 182 ? 9.43 32.594 6.871 1 98.19 182 ASP A C 1
ATOM 1406 O O . ASP A 1 182 ? 9.914 33.719 7.039 1 98.19 182 ASP A O 1
ATOM 1410 N N . ILE A 1 183 ? 8.961 31.875 7.871 1 98.56 183 ILE A N 1
ATOM 1411 C CA . ILE A 1 183 ? 8.875 32.375 9.242 1 98.56 183 ILE A CA 1
ATOM 1412 C C . ILE A 1 183 ? 10.281 32.5 9.828 1 98.56 183 ILE A C 1
ATOM 1414 O O . ILE A 1 183 ? 10.633 33.531 10.406 1 98.56 183 ILE A O 1
ATOM 1418 N N . LEU A 1 184 ? 11.055 31.453 9.672 1 98.81 184 LEU A N 1
ATOM 1419 C CA . LEU A 1 184 ? 12.422 31.438 10.18 1 98.81 184 LEU A CA 1
ATOM 1420 C C . LEU A 1 184 ? 13.211 32.625 9.609 1 98.81 184 LEU A C 1
ATOM 1422 O O . LEU A 1 184 ? 13.797 33.406 10.367 1 98.81 184 LEU A O 1
ATOM 1426 N N . MET A 1 185 ? 13.203 32.719 8.32 1 98.81 185 MET A N 1
ATOM 1427 C CA . MET A 1 185 ? 13.906 33.812 7.641 1 98.81 185 MET A CA 1
ATOM 1428 C C . MET A 1 185 ? 13.328 35.156 8.031 1 98.81 185 MET A C 1
ATOM 1430 O O . MET A 1 185 ? 14.07 36.125 8.211 1 98.81 185 MET A O 1
ATOM 1434 N N . GLY A 1 186 ? 12.008 35.25 8.141 1 98.75 186 GLY A N 1
ATOM 1435 C CA . GLY A 1 186 ? 11.359 36.5 8.531 1 98.75 186 GLY A CA 1
ATOM 1436 C C . GLY A 1 186 ? 11.797 37 9.898 1 98.75 186 GLY A C 1
ATOM 1437 O O . GLY A 1 186 ? 12.039 38.188 10.0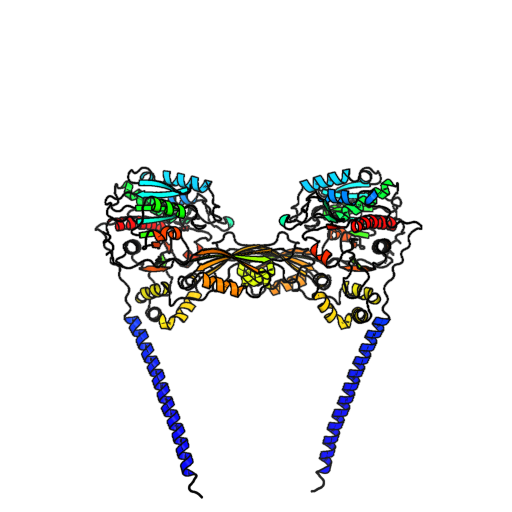86 1 98.75 186 GLY A O 1
ATOM 1438 N N . ILE A 1 187 ? 11.859 36.094 10.828 1 98.81 187 ILE A N 1
ATOM 1439 C CA . ILE A 1 187 ? 12.297 36.438 12.18 1 98.81 187 ILE A CA 1
ATOM 1440 C C . ILE A 1 187 ? 13.734 36.969 12.141 1 98.81 187 ILE A C 1
ATOM 1442 O O . ILE A 1 187 ? 14.039 38 12.742 1 98.81 187 ILE A O 1
ATOM 1446 N N . LEU A 1 188 ? 14.586 36.281 11.422 1 98.88 188 LEU A N 1
ATOM 1447 C CA . LEU A 1 188 ? 15.992 36.656 11.352 1 98.88 188 LEU A CA 1
ATOM 1448 C C . LEU A 1 188 ? 16.156 38 10.617 1 98.88 188 LEU A C 1
ATOM 1450 O O . LEU A 1 188 ? 17 38.812 10.977 1 98.88 188 LEU A O 1
ATOM 1454 N N . GLU A 1 189 ? 15.406 38.188 9.516 1 98.81 189 GLU A N 1
ATOM 1455 C CA . GLU A 1 189 ? 15.43 39.469 8.812 1 98.81 189 GLU A CA 1
ATOM 1456 C C . GLU A 1 189 ? 15.086 40.625 9.742 1 98.81 189 GLU A C 1
ATOM 1458 O O . GLU A 1 189 ? 15.742 41.656 9.719 1 98.81 189 GLU A O 1
ATOM 1463 N N . ALA A 1 190 ? 14.031 40.469 10.523 1 98.62 190 ALA A N 1
ATOM 1464 C CA . ALA A 1 190 ? 13.57 41.5 11.445 1 98.62 190 ALA A CA 1
ATOM 1465 C C . ALA A 1 190 ? 14.648 41.812 12.484 1 98.62 190 ALA A C 1
ATOM 1467 O O . ALA A 1 190 ? 14.938 42.969 12.75 1 98.62 190 ALA A O 1
ATOM 1468 N N . LEU A 1 191 ? 15.188 40.75 13.078 1 98.69 191 LEU A N 1
ATOM 1469 C CA . LEU A 1 191 ? 16.219 40.969 14.094 1 98.69 191 LEU A CA 1
ATOM 1470 C C . LEU A 1 191 ? 17.469 41.594 13.492 1 98.69 191 LEU A C 1
ATOM 1472 O O . LEU A 1 191 ? 18.062 42.469 14.094 1 98.69 191 LEU A O 1
ATOM 1476 N N . GLU A 1 192 ? 17.906 41.062 12.32 1 98.62 192 GLU A N 1
ATOM 1477 C CA . GLU A 1 192 ? 19.047 41.625 11.617 1 98.62 192 GLU A CA 1
ATOM 1478 C C . GLU A 1 192 ? 18.906 43.125 11.406 1 98.62 192 GLU A C 1
ATOM 1480 O O . GLU A 1 192 ? 19.844 43.875 11.656 1 98.62 192 GLU A O 1
ATOM 1485 N N . PHE A 1 193 ? 17.797 43.531 10.945 1 98.25 193 PHE A N 1
ATOM 1486 C CA . PHE A 1 193 ? 17.5 44.906 10.688 1 98.25 193 PHE A CA 1
ATOM 1487 C C . PHE A 1 193 ? 17.625 45.75 11.961 1 98.25 193 PHE A C 1
ATOM 1489 O O . PHE A 1 193 ? 18.25 46.812 11.969 1 98.25 193 PHE A O 1
ATOM 1496 N N . ARG A 1 194 ? 17.016 45.281 13.055 1 97.44 194 ARG A N 1
ATOM 1497 C CA . ARG A 1 194 ? 17.047 46 14.32 1 97.44 194 ARG A CA 1
ATOM 1498 C C . ARG A 1 194 ? 18.469 46.156 14.828 1 97.44 194 ARG A C 1
ATOM 1500 O O . ARG A 1 194 ? 18.859 47.25 15.281 1 97.44 194 ARG A O 1
ATOM 1507 N N . LEU A 1 195 ? 19.25 45.125 14.742 1 97.88 195 LEU A N 1
ATOM 1508 C CA . LEU A 1 195 ? 20.625 45.156 15.188 1 97.88 195 LEU A CA 1
ATOM 1509 C C . LEU A 1 195 ? 21.453 46.125 14.328 1 97.88 195 LEU A C 1
ATOM 1511 O O . LEU A 1 195 ? 22.328 46.812 14.828 1 97.88 195 LEU A O 1
ATOM 1515 N N . GLU A 1 196 ? 21.172 46.125 13.031 1 97.31 196 GLU A N 1
ATOM 1516 C CA . GLU A 1 196 ? 21.844 47.062 12.117 1 97.31 196 GLU A CA 1
ATOM 1517 C C . GLU A 1 196 ? 21.578 48.5 12.492 1 97.31 196 GLU A C 1
ATOM 1519 O O . GLU A 1 196 ? 22.422 49.375 12.289 1 97.31 196 GLU A O 1
ATOM 1524 N N . GLN A 1 197 ? 20.406 48.75 12.992 1 95.62 197 GLN A N 1
ATOM 1525 C CA . GLN A 1 197 ? 20.016 50.125 13.383 1 95.62 197 GLN A CA 1
ATOM 1526 C C . GLN A 1 197 ? 20.578 50.469 14.758 1 95.62 197 GLN A C 1
ATOM 1528 O O . GLN A 1 197 ? 20.344 51.562 15.258 1 95.62 197 GLN A O 1
ATOM 1533 N N . GLY A 1 198 ? 21.203 49.531 15.422 1 95.06 198 GLY A N 1
ATOM 1534 C CA . GLY A 1 198 ? 21.781 49.75 16.75 1 95.06 198 GLY A CA 1
ATOM 1535 C C . GLY A 1 198 ? 20.766 49.656 17.859 1 95.06 198 GLY A C 1
ATOM 1536 O O . GLY A 1 198 ? 21.016 50.125 18.969 1 95.06 198 GLY A O 1
ATOM 1537 N N . GLU A 1 199 ? 19.688 49.062 17.578 1 93.88 199 GLU A N 1
ATOM 1538 C CA . GLU A 1 199 ? 18.641 48.906 18.594 1 93.88 199 GLU A CA 1
ATOM 1539 C C . GLU A 1 199 ? 19 47.812 19.578 1 93.88 199 GLU A C 1
ATOM 1541 O O . GLU A 1 199 ? 19.531 46.75 19.203 1 93.88 199 GLU A O 1
ATOM 1546 N N . VAL A 1 200 ? 18.75 48.062 20.828 1 93.81 200 VAL A N 1
ATOM 1547 C CA . VAL A 1 200 ? 18.875 47.062 21.875 1 93.81 200 VAL A CA 1
ATOM 1548 C C . VAL A 1 200 ? 17.484 46.688 22.391 1 93.81 200 VAL A C 1
ATOM 1550 O O . VAL A 1 200 ? 16.766 47.531 22.922 1 93.81 200 VAL A O 1
ATOM 1553 N N . PRO A 1 201 ? 17.172 45.5 22.234 1 96.06 201 PRO A N 1
ATOM 1554 C CA . PRO A 1 201 ? 15.875 45.125 22.781 1 96.06 201 PRO A CA 1
ATOM 1555 C C . PRO A 1 201 ? 15.766 45.375 24.281 1 96.06 201 PRO A C 1
ATOM 1557 O O . PRO A 1 201 ? 16.75 45.219 25.016 1 96.06 201 PRO A O 1
ATOM 1560 N N . ARG A 1 202 ? 14.602 45.781 24.688 1 96.25 202 ARG A N 1
ATOM 1561 C CA . ARG A 1 202 ? 14.375 45.938 26.125 1 96.25 202 ARG A CA 1
ATOM 1562 C C . ARG A 1 202 ? 14.133 44.594 26.797 1 96.25 202 ARG A C 1
ATOM 1564 O O . ARG A 1 202 ? 14.641 44.375 27.891 1 96.25 202 ARG A O 1
ATOM 1571 N N . ARG A 1 203 ? 13.367 43.781 26.188 1 96.56 203 ARG A N 1
ATOM 1572 C CA . ARG A 1 203 ? 13.016 42.469 26.688 1 96.56 203 ARG A CA 1
ATOM 1573 C C . ARG A 1 203 ? 13.883 41.406 26.062 1 96.56 203 ARG A C 1
ATOM 1575 O O . ARG A 1 203 ? 14.133 41.406 24.844 1 96.56 203 ARG A O 1
ATOM 1582 N N . THR A 1 204 ? 14.367 40.469 26.906 1 97.25 204 THR A N 1
ATOM 1583 C CA . THR A 1 204 ? 15.125 39.344 26.391 1 97.25 204 THR A CA 1
ATOM 1584 C C . THR A 1 204 ? 14.25 38.469 25.469 1 97.25 204 THR A C 1
ATOM 1586 O O . THR A 1 204 ? 13.07 38.281 25.766 1 97.25 204 THR A O 1
ATOM 1589 N N . LEU A 1 205 ? 14.883 38.094 24.422 1 97 205 LEU A N 1
ATOM 1590 C CA . LEU A 1 205 ? 14.195 37.344 23.375 1 97 205 LEU A CA 1
ATOM 1591 C C . LEU A 1 205 ? 14.914 36.031 23.062 1 97 205 LEU A C 1
ATOM 1593 O O . LEU A 1 205 ? 16.141 36.031 22.922 1 97 205 LEU A O 1
ATOM 1597 N N . PHE A 1 206 ? 14.156 34.906 23.078 1 98.56 206 PHE A N 1
ATOM 1598 C CA . PHE A 1 206 ? 14.695 33.656 22.578 1 98.56 206 PHE A CA 1
ATOM 1599 C C . PHE A 1 206 ? 14.18 33.375 21.172 1 98.56 206 PHE A C 1
ATOM 1601 O O . PHE A 1 206 ? 13.016 33.625 20.859 1 98.56 206 PHE A O 1
ATOM 1608 N N . LEU A 1 207 ? 15.031 32.906 20.297 1 98.81 207 LEU A N 1
ATOM 1609 C CA . LEU A 1 207 ? 14.656 32.312 19.016 1 98.81 207 LEU A CA 1
ATOM 1610 C C . LEU A 1 207 ? 14.922 30.797 19.031 1 98.81 207 LEU A C 1
ATOM 1612 O O . LEU A 1 207 ? 16.031 30.359 19.359 1 98.81 207 LEU A O 1
ATOM 1616 N N . ALA A 1 208 ? 13.891 30.047 18.734 1 98.88 208 ALA A N 1
ATOM 1617 C CA . ALA A 1 208 ? 14.008 28.594 18.719 1 98.88 208 ALA A CA 1
ATOM 1618 C C . ALA A 1 208 ? 13.672 28.047 17.344 1 98.88 208 ALA A C 1
ATOM 1620 O O . ALA A 1 208 ? 12.516 28.109 16.906 1 98.88 208 ALA A O 1
ATOM 1621 N N . PHE A 1 209 ? 14.656 27.5 16.672 1 98.81 209 PHE A N 1
ATOM 1622 C CA . PHE A 1 209 ? 14.484 26.922 15.336 1 98.81 209 PHE A CA 1
ATOM 1623 C C . PHE A 1 209 ? 14.789 25.422 15.352 1 98.81 209 PHE A C 1
ATOM 1625 O O . PHE A 1 209 ? 15.953 25.031 15.273 1 98.81 209 PHE A O 1
ATOM 1632 N N . GLY A 1 210 ? 13.711 24.578 15.383 1 98.62 210 GLY A N 1
ATOM 1633 C CA .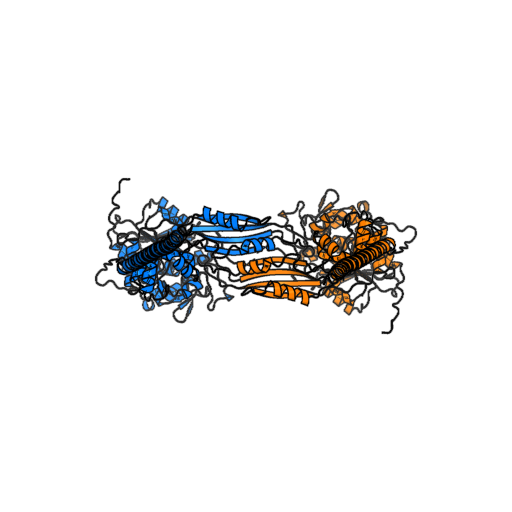 GLY A 1 210 ? 13.875 23.141 15.359 1 98.62 210 GLY A CA 1
ATOM 1634 C C . GLY A 1 210 ? 14.211 22.594 13.977 1 98.62 210 GLY A C 1
ATOM 1635 O O . GLY A 1 210 ? 13.852 23.203 12.969 1 98.62 210 GLY A O 1
ATOM 1636 N N . HIS A 1 211 ? 14.859 21.328 13.891 1 98.62 211 HIS A N 1
ATOM 1637 C CA . HIS A 1 211 ? 15.281 20.812 12.594 1 98.62 211 HIS A CA 1
ATOM 1638 C C . HIS A 1 211 ? 14.414 19.625 12.164 1 98.62 211 HIS A C 1
ATOM 1640 O O . HIS A 1 211 ? 14.648 19.031 11.109 1 98.62 211 HIS A O 1
ATOM 1646 N N . ASP A 1 212 ? 13.406 19.266 12.969 1 97.94 212 ASP A N 1
ATOM 1647 C CA . ASP A 1 212 ? 12.641 18.062 12.633 1 97.94 212 ASP A CA 1
ATOM 1648 C C . ASP A 1 212 ? 11.188 18.203 13.07 1 97.94 212 ASP A C 1
ATOM 1650 O O . ASP A 1 212 ? 10.594 17.25 13.578 1 97.94 212 ASP A O 1
ATOM 1654 N N . GLU A 1 213 ? 10.617 19.406 12.922 1 97.06 213 GLU A N 1
ATOM 1655 C CA . GLU A 1 213 ? 9.227 19.656 13.273 1 97.06 213 GLU A CA 1
ATOM 1656 C C . GLU A 1 213 ? 8.281 18.734 12.5 1 97.06 213 GLU A C 1
ATOM 1658 O O . GLU A 1 213 ? 7.293 18.25 13.047 1 97.06 213 GLU A O 1
ATOM 1663 N N . GLU A 1 214 ? 8.586 18.422 11.266 1 95.38 214 GLU A N 1
ATOM 1664 C CA . GLU A 1 214 ? 7.711 17.656 10.367 1 95.38 214 GLU A CA 1
ATOM 1665 C C . GLU A 1 214 ? 7.645 16.188 10.766 1 95.38 214 GLU A C 1
ATOM 1667 O O . GLU A 1 214 ? 6.871 15.422 10.195 1 95.38 214 GLU A O 1
ATOM 1672 N N . VAL A 1 215 ? 8.531 15.828 11.734 1 94.5 215 VAL A N 1
ATOM 1673 C CA . VAL A 1 215 ? 8.516 14.461 12.258 1 94.5 215 VAL A CA 1
ATOM 1674 C C . VAL A 1 215 ? 8.508 14.5 13.781 1 94.5 215 VAL A C 1
ATOM 1676 O O . VAL A 1 215 ? 9.312 13.82 14.43 1 94.5 215 VAL A O 1
ATOM 1679 N N . GLU A 1 216 ? 7.766 15.398 14.391 1 93.69 216 GLU A N 1
ATOM 1680 C CA . GLU A 1 216 ? 7.367 15.445 15.797 1 93.69 216 GLU A CA 1
ATOM 1681 C C . GLU A 1 216 ? 8.344 16.281 16.609 1 93.69 216 GLU A C 1
ATOM 1683 O O . GLU A 1 216 ? 8.07 16.609 17.766 1 93.69 216 GLU A O 1
ATOM 1688 N N . GLY A 1 217 ? 9.516 16.672 16.141 1 97 217 GLY A N 1
ATOM 1689 C CA . GLY A 1 217 ? 10.43 17.578 16.828 1 97 217 GLY A CA 1
ATOM 1690 C C . GLY A 1 217 ? 11.133 16.953 18.016 1 97 217 GLY A C 1
ATOM 1691 O O . GLY A 1 217 ? 11.516 17.656 18.953 1 97 217 GLY A O 1
ATOM 1692 N N . ARG A 1 218 ? 11.352 15.617 17.984 1 96.25 218 ARG A N 1
ATOM 1693 C CA . ARG A 1 218 ? 11.891 14.883 19.125 1 96.25 218 ARG A CA 1
ATOM 1694 C C . ARG A 1 218 ? 13.367 15.188 19.328 1 96.25 218 ARG A C 1
ATOM 1696 O O . ARG A 1 218 ? 13.859 15.172 20.453 1 96.25 218 ARG A O 1
ATOM 1703 N N . ASP A 1 219 ? 14.008 15.438 18.25 1 97.69 219 ASP A N 1
ATOM 1704 C CA . ASP A 1 219 ? 15.438 15.68 18.328 1 97.69 219 ASP A CA 1
ATOM 1705 C C . ASP A 1 219 ? 15.734 17.172 18.438 1 97.69 219 ASP A C 1
ATOM 1707 O O . ASP A 1 219 ? 16.75 17.578 19.016 1 97.69 219 ASP A O 1
ATOM 1711 N N . GLY A 1 220 ? 14.93 18 17.828 1 98.38 220 GLY A N 1
ATOM 1712 C CA . GLY A 1 220 ? 15.211 19.422 17.75 1 98.38 220 GLY A CA 1
ATOM 1713 C C . GLY A 1 220 ? 14.555 20.219 18.859 1 98.38 220 GLY A C 1
ATOM 1714 O O . GLY A 1 220 ? 15.18 20.5 19.875 1 98.38 220 GLY A O 1
ATOM 1715 N N . ALA A 1 221 ? 13.281 20.531 18.688 1 98.56 221 ALA A N 1
ATOM 1716 C CA . ALA A 1 221 ? 12.547 21.391 19.609 1 98.56 221 ALA A CA 1
ATOM 1717 C C . ALA A 1 221 ? 12.539 20.797 21.016 1 98.56 221 ALA A C 1
ATOM 1719 O O . ALA A 1 221 ? 12.641 21.531 22 1 98.56 221 ALA A O 1
ATOM 1720 N N . ALA A 1 222 ? 12.383 19.484 21.094 1 98.31 222 ALA A N 1
ATOM 1721 C CA . ALA A 1 222 ? 12.414 18.844 22.406 1 98.31 222 ALA A CA 1
ATOM 1722 C C . ALA A 1 222 ? 13.727 19.141 23.125 1 98.31 222 ALA A C 1
ATOM 1724 O O . ALA A 1 222 ? 13.742 19.391 24.328 1 98.31 222 ALA A O 1
ATOM 1725 N N . THR A 1 223 ? 14.797 19.047 22.406 1 98.5 223 THR A N 1
ATOM 1726 C CA . THR A 1 223 ? 16.109 19.312 23 1 98.5 223 THR A CA 1
ATOM 1727 C C . THR A 1 223 ? 16.234 20.781 23.391 1 98.5 223 THR A C 1
ATOM 1729 O O . THR A 1 223 ? 16.797 21.094 24.453 1 98.5 223 THR A O 1
ATOM 1732 N N . ILE A 1 224 ? 15.758 21.688 22.578 1 98.56 224 ILE A N 1
ATOM 1733 C CA . ILE A 1 224 ? 15.758 23.109 22.906 1 98.56 224 ILE A CA 1
ATOM 1734 C C . ILE A 1 224 ? 15.008 23.328 24.219 1 98.56 224 ILE A C 1
ATOM 1736 O O . ILE A 1 224 ? 15.484 24.047 25.109 1 98.56 224 ILE A O 1
ATOM 1740 N N . GLY A 1 225 ? 13.805 22.734 24.312 1 98.25 225 GLY A N 1
ATOM 1741 C CA . GLY A 1 225 ? 13.039 22.844 25.531 1 98.25 225 GLY A CA 1
ATOM 1742 C C . GLY A 1 225 ? 13.805 22.375 26.766 1 98.25 225 GLY A C 1
ATOM 1743 O O . GLY A 1 225 ? 13.805 23.047 27.797 1 98.25 225 GLY A O 1
ATOM 1744 N N . ARG A 1 226 ? 14.477 21.25 26.625 1 97.56 226 ARG A N 1
ATOM 1745 C CA . ARG A 1 226 ? 15.273 20.719 27.719 1 97.56 226 ARG A CA 1
ATOM 1746 C C . ARG A 1 226 ? 16.406 21.672 28.109 1 97.56 226 ARG A C 1
ATOM 1748 O O . ARG A 1 226 ? 16.688 21.859 29.297 1 97.56 226 ARG A O 1
ATOM 1755 N N . GLU A 1 227 ? 17.016 22.234 27.125 1 97.38 227 GLU A N 1
ATOM 1756 C CA . GLU A 1 227 ? 18.109 23.156 27.375 1 97.38 227 GLU A CA 1
ATOM 1757 C C . GLU A 1 227 ? 17.641 24.406 28.109 1 97.38 227 GLU A C 1
ATOM 1759 O O . GLU A 1 227 ? 18.312 24.891 29.016 1 97.38 227 GLU A O 1
ATOM 1764 N N . LEU A 1 228 ? 16.578 24.953 27.688 1 97.88 228 LEU A N 1
ATOM 1765 C CA . LEU A 1 228 ? 16.031 26.141 28.344 1 97.88 228 LEU A CA 1
ATOM 1766 C C . LEU A 1 228 ? 15.688 25.844 29.797 1 97.88 228 LEU A C 1
ATOM 1768 O O . LEU A 1 228 ? 16 26.641 30.688 1 97.88 228 LEU A O 1
ATOM 1772 N N . ARG A 1 229 ? 15.07 24.719 30.031 1 96.81 229 ARG A N 1
ATOM 1773 C CA . ARG A 1 229 ? 14.758 24.312 31.391 1 96.81 229 ARG A CA 1
ATOM 1774 C C . ARG A 1 229 ? 16.031 24.141 32.219 1 96.81 229 ARG A C 1
ATOM 1776 O O . ARG A 1 229 ? 16.078 24.531 33.375 1 96.81 229 ARG A O 1
ATOM 1783 N N . ALA A 1 230 ? 17.031 23.594 31.625 1 96.62 230 ALA A N 1
ATOM 1784 C CA . ALA A 1 230 ? 18.297 23.359 32.312 1 96.62 230 ALA A CA 1
ATOM 1785 C C . ALA A 1 230 ? 18.953 24.688 32.688 1 96.62 230 ALA A C 1
ATOM 1787 O O . ALA A 1 230 ? 19.641 24.781 33.719 1 96.62 230 ALA A O 1
ATOM 1788 N N . ARG A 1 231 ? 18.703 25.688 31.906 1 95.12 231 ARG A N 1
ATOM 1789 C CA . ARG A 1 231 ? 19.266 27.016 32.156 1 95.12 231 ARG A CA 1
ATOM 1790 C C . ARG A 1 231 ? 18.438 27.766 33.188 1 95.12 231 ARG A C 1
ATOM 1792 O O . ARG A 1 231 ? 18.766 28.906 33.562 1 95.12 231 ARG A O 1
ATOM 1799 N N . GLY A 1 232 ? 17.328 27.156 33.562 1 94.38 232 GLY A N 1
ATOM 1800 C CA . GLY A 1 232 ? 16.516 27.766 34.594 1 94.38 232 GLY A CA 1
ATOM 1801 C C . GLY A 1 232 ? 15.383 28.609 34.062 1 94.38 232 GLY A C 1
ATOM 1802 O O . GLY A 1 232 ? 14.711 29.328 34.812 1 94.38 232 GLY A O 1
ATOM 1803 N N . VAL A 1 233 ? 15.227 28.578 32.75 1 93.81 233 VAL A N 1
ATOM 1804 C CA . VAL A 1 233 ? 14.086 29.297 32.188 1 93.81 233 VAL A CA 1
ATOM 1805 C C . VAL A 1 233 ? 12.789 28.578 32.531 1 93.81 233 VAL A C 1
ATOM 1807 O O . VAL A 1 233 ? 12.594 27.406 32.188 1 93.81 233 VAL A O 1
ATOM 1810 N N . ARG A 1 234 ? 11.945 29.234 33.281 1 90.12 234 ARG A N 1
ATOM 1811 C CA . ARG A 1 234 ? 10.742 28.547 33.781 1 90.12 234 ARG A CA 1
ATOM 1812 C C . ARG A 1 234 ? 9.484 29.25 33.281 1 90.12 234 ARG A C 1
ATOM 1814 O O . ARG A 1 234 ? 8.414 28.656 33.219 1 90.12 234 ARG A O 1
ATOM 1821 N N . GLN A 1 235 ? 9.664 30.469 33 1 94.88 235 GLN A N 1
ATOM 1822 C CA . GLN A 1 235 ? 8.484 31.219 32.562 1 94.88 235 GLN A CA 1
ATOM 1823 C C . GLN A 1 235 ? 8.828 32.219 31.469 1 94.88 235 GLN A C 1
ATOM 1825 O O . GLN A 1 235 ? 9.672 33.094 31.672 1 94.88 235 GLN A O 1
ATOM 1830 N N . LEU A 1 236 ? 8.172 32.062 30.422 1 97.62 236 LEU A N 1
ATOM 1831 C CA . LEU A 1 236 ? 8.242 33 29.312 1 97.62 236 LEU A CA 1
ATOM 1832 C C . LEU A 1 236 ? 6.965 33.844 29.234 1 97.62 236 LEU A C 1
ATOM 1834 O O . LEU A 1 236 ? 5.883 33.375 29.578 1 97.62 236 LEU A O 1
ATOM 1838 N N . GLU A 1 237 ? 7.121 35.062 28.844 1 97.44 237 GLU A N 1
ATOM 1839 C CA . GLU A 1 237 ? 5.965 35.938 28.688 1 97.44 237 GLU A CA 1
ATOM 1840 C C . GLU A 1 237 ? 4.98 35.406 27.656 1 97.44 237 GLU A C 1
ATOM 1842 O O . GLU A 1 237 ? 3.768 35.406 27.891 1 97.44 237 GLU A O 1
ATOM 1847 N N . PHE A 1 238 ? 5.477 35 26.531 1 98.12 238 PHE A N 1
ATOM 1848 C CA . PHE A 1 238 ? 4.68 34.281 25.531 1 98.12 238 PHE A CA 1
ATOM 1849 C C . PHE A 1 238 ? 5.574 33.531 24.547 1 98.12 238 PHE A C 1
ATOM 1851 O O . PHE A 1 238 ? 6.781 33.781 24.5 1 98.12 238 PHE A O 1
ATOM 1858 N N . ILE A 1 239 ? 5.004 32.562 23.922 1 98.62 239 ILE A N 1
ATOM 1859 C CA . ILE A 1 239 ? 5.621 31.828 22.828 1 98.62 239 ILE A CA 1
ATOM 1860 C C . ILE A 1 239 ? 4.805 32.031 21.547 1 98.62 239 ILE A C 1
ATOM 1862 O O . ILE A 1 239 ? 3.576 31.906 21.578 1 98.62 239 ILE A O 1
ATOM 1866 N N . LEU A 1 240 ? 5.434 32.438 20.516 1 98.75 240 LEU A N 1
ATOM 1867 C CA . LEU A 1 240 ? 4.801 32.531 19.203 1 98.75 240 LEU A CA 1
ATOM 1868 C C . LEU A 1 240 ? 5.461 31.609 18.188 1 98.75 240 LEU A C 1
ATOM 1870 O O . LEU A 1 240 ? 6.664 31.703 17.938 1 98.75 240 LEU A O 1
ATOM 1874 N N . ASP A 1 241 ? 4.746 30.641 17.688 1 98.56 241 ASP A N 1
ATOM 1875 C CA . ASP A 1 241 ? 5.191 29.688 16.672 1 98.56 241 ASP A CA 1
ATOM 1876 C C . ASP A 1 241 ? 4.332 29.797 15.406 1 98.56 241 ASP A C 1
ATOM 1878 O O . ASP A 1 241 ? 3.402 30.594 15.344 1 98.56 241 ASP A O 1
ATOM 1882 N N . GLU A 1 242 ? 4.746 28.969 14.359 1 96.81 242 GLU A N 1
ATOM 1883 C CA . GLU A 1 242 ? 3.93 28.906 13.148 1 96.81 242 GLU A CA 1
ATOM 1884 C C . GLU A 1 242 ? 2.492 28.516 13.469 1 96.81 242 GLU A C 1
ATOM 1886 O O . GLU A 1 242 ? 2.213 28 14.555 1 96.81 242 GLU A O 1
ATOM 1891 N N . GLY A 1 243 ? 1.674 28.797 12.492 1 94.38 243 GLY A N 1
ATOM 1892 C CA . GLY A 1 243 ? 0.303 28.359 12.719 1 94.38 243 GLY A CA 1
ATOM 1893 C C . GLY A 1 243 ? -0.659 28.859 11.656 1 94.38 243 GLY A C 1
ATOM 1894 O O . GLY A 1 243 ? -0.369 28.766 10.461 1 94.38 243 GLY A O 1
ATOM 1895 N N . MET A 1 244 ? -1.8 29.266 12.164 1 92.19 244 MET A N 1
ATOM 1896 C CA . MET A 1 244 ? -2.852 29.703 11.258 1 92.19 244 MET A CA 1
ATOM 1897 C C . MET A 1 244 ? -2.479 31.031 10.594 1 92.19 244 MET A C 1
ATOM 1899 O O . MET A 1 244 ? -1.484 31.656 10.969 1 92.19 244 MET A O 1
ATOM 1903 N N . MET A 1 245 ? -3.354 31.391 9.602 1 94.06 245 MET A N 1
ATOM 1904 C CA . MET A 1 245 ? -2.994 32.5 8.742 1 94.06 245 MET A CA 1
ATOM 1905 C C . MET A 1 245 ? -4.125 33.531 8.688 1 94.06 245 MET A C 1
ATOM 1907 O O . MET A 1 245 ? -5.035 33.5 9.516 1 94.06 245 MET A O 1
ATOM 1911 N N . ILE A 1 246 ? -3.885 34.5 7.828 1 95.06 246 ILE A N 1
ATOM 1912 C CA . ILE A 1 246 ? -4.934 35.469 7.508 1 95.06 246 ILE A CA 1
ATOM 1913 C C . ILE A 1 246 ? -5.703 35 6.277 1 95.06 246 ILE A C 1
ATOM 1915 O O . ILE A 1 246 ? -5.125 34.844 5.199 1 95.06 246 ILE A O 1
ATOM 1919 N N . LEU A 1 247 ? -6.973 34.781 6.473 1 91.19 247 LEU A N 1
ATOM 1920 C CA . LEU A 1 247 ? -7.762 34.219 5.383 1 91.19 247 LEU A CA 1
ATOM 1921 C C . LEU A 1 247 ? -8.82 35.219 4.91 1 91.19 247 LEU A C 1
ATOM 1923 O O . LEU A 1 247 ? -9.547 35.781 5.723 1 91.19 247 LEU A O 1
ATOM 1927 N N . GLU A 1 248 ? -8.812 35.344 3.646 1 91.06 248 GLU A N 1
ATOM 1928 C CA . GLU A 1 248 ? -9.852 36.156 3.025 1 91.06 248 GLU A CA 1
ATOM 1929 C C . GLU A 1 248 ? -10.922 35.281 2.381 1 91.06 248 GLU A C 1
ATOM 1931 O O . GLU A 1 248 ? -10.602 34.312 1.701 1 91.06 248 GLU A O 1
ATOM 1936 N N . GLY A 1 249 ? -12.164 35.562 2.672 1 82.94 249 GLY A N 1
ATOM 1937 C CA . GLY A 1 249 ? -13.258 34.812 2.053 1 82.94 249 GLY A CA 1
ATOM 1938 C C . GLY A 1 249 ? -13.57 33.5 2.744 1 82.94 249 GLY A C 1
ATOM 1939 O O . GLY A 1 249 ? -14.008 32.562 2.104 1 82.94 249 GLY A O 1
ATOM 1940 N N . LEU A 1 250 ? -13.289 33.406 3.961 1 78.94 250 LEU A N 1
ATOM 1941 C CA . LEU A 1 250 ? -13.531 32.188 4.699 1 78.94 250 LEU A CA 1
ATOM 1942 C C . LEU A 1 250 ? -15.023 31.906 4.844 1 78.94 250 LEU A C 1
ATOM 1944 O O . LEU A 1 250 ? -15.461 30.766 4.762 1 78.94 250 LEU A O 1
ATOM 1948 N N . LEU A 1 251 ? -15.758 32.906 5.18 1 77.19 251 LEU A N 1
ATOM 1949 C CA . LEU A 1 251 ? -17.203 32.812 5.332 1 77.19 251 LEU A CA 1
ATOM 1950 C C . LEU A 1 251 ? -17.922 33.656 4.281 1 77.19 251 LEU A C 1
ATOM 1952 O O . LEU A 1 251 ? -17.484 34.75 3.955 1 77.19 251 LEU A O 1
ATOM 1956 N N . PRO A 1 252 ? -18.984 33.062 3.865 1 75.56 252 PRO A N 1
ATOM 1957 C CA . PRO A 1 252 ? -19.75 33.875 2.928 1 75.56 252 PRO A CA 1
ATOM 1958 C C . PRO A 1 252 ? -20.219 35.188 3.543 1 75.56 252 PRO A C 1
ATOM 1960 O O . PRO A 1 252 ? -20.688 35.219 4.688 1 75.56 252 PRO A O 1
ATOM 1963 N N . GLY A 1 253 ? -20 36.281 2.859 1 76.12 253 GLY A N 1
ATOM 1964 C CA . GLY A 1 253 ? -20.469 37.594 3.309 1 76.12 253 GLY A CA 1
ATOM 1965 C C . GLY A 1 253 ? -19.453 38.344 4.137 1 76.12 253 GLY A C 1
ATOM 1966 O O . GLY A 1 253 ? -19.625 39.531 4.406 1 76.12 253 GLY A O 1
ATOM 1967 N N . LEU A 1 254 ? -18.516 37.594 4.582 1 81.06 254 LEU A N 1
ATOM 1968 C CA . LEU A 1 254 ? -17.469 38.281 5.328 1 81.06 254 LEU A CA 1
ATOM 1969 C C . LEU A 1 254 ? -16.438 38.906 4.383 1 81.06 254 LEU A C 1
ATOM 1971 O O . LEU A 1 254 ? -15.727 38.188 3.682 1 81.06 254 LEU A O 1
ATOM 1975 N N . HIS A 1 255 ? -16.406 40.188 4.395 1 80.25 255 HIS A N 1
ATOM 1976 C CA . HIS A 1 255 ? -15.547 40.875 3.451 1 80.25 255 HIS A CA 1
ATOM 1977 C C . HIS A 1 255 ? -14.172 41.156 4.055 1 80.25 255 HIS A C 1
ATOM 1979 O O . HIS A 1 255 ? -13.188 41.312 3.324 1 80.25 255 HIS A O 1
ATOM 1985 N N . ARG A 1 256 ? -14.086 41.156 5.355 1 88.12 256 ARG A N 1
ATOM 1986 C CA . ARG A 1 256 ? -12.805 41.406 6.008 1 88.12 256 ARG A CA 1
ATOM 1987 C C . ARG A 1 256 ? -12.016 40.125 6.164 1 88.12 256 ARG A C 1
ATOM 1989 O O . ARG A 1 256 ? -12.578 39.062 6.5 1 88.12 256 ARG A O 1
ATOM 1996 N N . PRO A 1 257 ? -10.727 40.219 5.863 1 92.44 257 PRO A N 1
ATOM 1997 C CA . PRO A 1 257 ? -9.906 39.031 6.16 1 92.44 257 PRO A CA 1
ATOM 1998 C C . PRO A 1 257 ? -9.867 38.719 7.652 1 92.44 257 PRO A C 1
ATOM 2000 O O . PRO A 1 257 ? -10.008 39.594 8.492 1 92.44 257 PRO A O 1
ATOM 2003 N N . LEU A 1 258 ? -9.742 37.5 7.918 1 91.12 258 LEU A N 1
ATOM 2004 C CA . LEU A 1 258 ? -9.648 37.031 9.297 1 91.12 258 LEU A CA 1
ATOM 2005 C C . LEU A 1 258 ? -8.227 36.562 9.625 1 91.12 258 LEU A C 1
ATOM 2007 O O . LEU A 1 258 ? -7.672 35.719 8.945 1 91.12 258 LEU A O 1
ATOM 2011 N N . ALA A 1 259 ? -7.66 37.25 10.617 1 94.25 259 ALA A N 1
ATOM 2012 C CA . ALA A 1 259 ? -6.391 36.781 11.156 1 94.25 259 ALA A CA 1
ATOM 2013 C C . ALA A 1 259 ? -6.617 35.75 12.266 1 94.25 259 ALA A C 1
ATOM 2015 O O . ALA A 1 259 ? -6.941 36.125 13.398 1 94.25 259 ALA A O 1
ATOM 2016 N N . LEU A 1 260 ? -6.395 34.531 11.945 1 93 260 LEU A N 1
ATOM 2017 C CA . LEU A 1 260 ? -6.691 33.438 12.859 1 93 260 LEU A CA 1
ATOM 2018 C C . LEU A 1 260 ? -5.512 33.156 13.789 1 93 260 LEU A C 1
ATOM 2020 O O . LEU A 1 260 ? -4.59 32.438 13.438 1 93 260 LEU A O 1
ATOM 2024 N N . VAL A 1 261 ? -5.57 33.719 14.992 1 95.56 261 VAL A N 1
ATOM 2025 C CA . VAL A 1 261 ? -4.523 33.5 15.977 1 95.56 261 VAL A CA 1
ATOM 2026 C C . VAL A 1 261 ? -4.855 32.281 16.828 1 95.56 261 VAL A C 1
ATOM 2028 O O . VAL A 1 261 ? -5.703 32.344 17.719 1 95.56 261 VAL A O 1
ATOM 2031 N N . ALA A 1 262 ? -4.141 31.281 16.641 1 96.81 262 ALA A N 1
ATOM 2032 C CA . ALA A 1 262 ? -4.465 30.031 17.328 1 96.81 262 ALA A CA 1
ATOM 2033 C C . ALA A 1 262 ? -4.023 30.094 18.797 1 96.81 262 ALA A C 1
ATOM 2035 O O . ALA A 1 262 ? -2.855 30.359 19.078 1 96.81 262 ALA A O 1
ATOM 2036 N N . VAL A 1 263 ? -4.984 29.781 19.625 1 96.44 263 VAL A N 1
ATOM 2037 C CA . VAL A 1 263 ? -4.742 29.844 21.062 1 96.44 263 VAL A CA 1
ATOM 2038 C C . VAL A 1 263 ? -4.734 28.438 21.656 1 96.44 263 VAL A C 1
ATOM 2040 O O . VAL A 1 263 ? -4.547 28.25 22.859 1 96.44 263 VAL A O 1
ATOM 2043 N N . THR A 1 264 ? -5.004 27.516 20.828 1 96.31 264 THR A N 1
ATOM 2044 C CA . THR A 1 264 ? -4.887 26.094 21.125 1 96.31 264 THR A CA 1
ATOM 2045 C C . THR A 1 264 ? -4.508 25.297 19.891 1 96.31 264 THR A C 1
ATOM 2047 O O . THR A 1 264 ? -4.461 25.859 18.781 1 96.31 264 THR A O 1
ATOM 2050 N N . GLU A 1 265 ? -4.172 24.062 20.125 1 96.56 265 GLU A N 1
ATOM 2051 C CA . GLU A 1 265 ? -3.73 23.156 19.062 1 96.56 265 GLU A CA 1
ATOM 2052 C C . GLU A 1 265 ? -4.344 21.781 19.219 1 96.56 265 GLU A C 1
ATOM 2054 O O . GLU A 1 265 ? -4.414 21.234 20.328 1 96.56 265 GLU A O 1
ATOM 2059 N N . LYS A 1 266 ? -4.777 21.281 18.078 1 96.75 266 LYS A N 1
ATOM 2060 C CA . LYS A 1 266 ? -5.344 19.938 18.109 1 96.75 266 LYS A CA 1
ATOM 2061 C C . LYS A 1 266 ? -4.309 18.922 18.562 1 96.75 266 LYS A C 1
ATOM 2063 O O . LYS A 1 266 ? -3.105 19.125 18.391 1 96.75 266 LYS A O 1
ATOM 2068 N N . GLY A 1 267 ? -4.895 17.828 19.156 1 97.5 267 GLY A N 1
ATOM 2069 C CA . GLY A 1 267 ? -4.035 16.688 19.438 1 97.5 267 GLY A CA 1
ATOM 2070 C C . GLY A 1 267 ? -3.662 15.898 18.203 1 97.5 267 GLY A C 1
ATOM 2071 O O . GLY A 1 267 ? -3.926 16.344 17.078 1 97.5 267 GLY A O 1
ATOM 2072 N N . SER A 1 268 ? -2.973 14.805 18.484 1 97.69 268 SER A N 1
ATOM 2073 C CA . SER A 1 268 ? -2.502 14 17.344 1 97.69 268 SER A CA 1
ATOM 2074 C C . SER A 1 268 ? -2.451 12.523 17.703 1 97.69 268 SER A C 1
ATOM 2076 O O . SER A 1 268 ? -2.113 12.164 18.844 1 97.69 268 SER A O 1
ATOM 2078 N N . ILE A 1 269 ? -2.883 11.719 16.797 1 97.94 269 ILE A N 1
ATOM 2079 C CA . ILE A 1 269 ? -2.701 10.281 16.891 1 97.94 269 ILE A CA 1
ATOM 2080 C C . ILE A 1 269 ? -2.115 9.742 15.586 1 97.94 269 ILE A C 1
ATOM 2082 O O . ILE A 1 269 ? -2.578 10.094 14.5 1 97.94 269 ILE A O 1
ATOM 2086 N N . MET A 1 270 ? -1.057 9 15.695 1 97.25 270 MET A N 1
ATOM 2087 C CA . MET A 1 270 ? -0.571 8.148 14.617 1 97.25 270 MET A CA 1
ATOM 2088 C C . MET A 1 270 ? -0.782 6.676 14.953 1 97.25 270 MET A C 1
ATOM 2090 O O . MET A 1 270 ? -0.295 6.191 15.977 1 97.25 270 MET A O 1
ATOM 2094 N N . ALA A 1 271 ? -1.523 6.023 14.109 1 98.06 271 ALA A N 1
ATOM 2095 C CA . ALA A 1 271 ? -1.797 4.605 14.344 1 98.06 271 ALA A CA 1
ATOM 2096 C C . ALA A 1 271 ? -1.517 3.781 13.094 1 98.06 271 ALA A C 1
ATOM 2098 O O . ALA A 1 271 ? -1.456 4.32 11.984 1 98.06 271 ALA A O 1
ATOM 2099 N N . ARG A 1 272 ? -1.242 2.566 13.297 1 98.06 272 ARG A N 1
ATOM 2100 C CA . ARG A 1 272 ? -1.028 1.602 12.227 1 98.06 272 ARG A CA 1
ATOM 2101 C C . ARG A 1 272 ? -2.084 0.502 12.258 1 98.06 272 ARG A C 1
ATOM 2103 O O . ARG A 1 272 ? -2.314 -0.115 13.297 1 98.06 272 ARG A O 1
ATOM 2110 N N . VAL A 1 273 ? -2.762 0.298 11.164 1 98.12 273 VAL A N 1
ATOM 2111 C CA . VAL A 1 273 ? -3.676 -0.825 10.992 1 98.12 273 VAL A CA 1
ATOM 2112 C C . VAL A 1 273 ? -3.012 -1.907 10.141 1 98.12 273 VAL A C 1
ATOM 2114 O O . VAL A 1 273 ? -2.48 -1.622 9.062 1 98.12 273 VAL A O 1
ATOM 2117 N N . SER A 1 274 ? -3.02 -3.086 10.648 1 98 274 SER A N 1
ATOM 2118 C CA . SER A 1 274 ? -2.383 -4.195 9.945 1 98 274 SER A CA 1
ATOM 2119 C C . SER A 1 274 ? -3.357 -5.348 9.742 1 98 274 SER A C 1
ATOM 2121 O O . SER A 1 274 ? -4.195 -5.625 10.602 1 98 274 SER A O 1
ATOM 2123 N N . SER A 1 275 ? -3.295 -5.969 8.594 1 97.56 275 SER A N 1
ATOM 2124 C CA . SER A 1 275 ? -4.027 -7.184 8.258 1 97.56 275 SER A CA 1
ATOM 2125 C C . SER A 1 275 ? -3.078 -8.344 7.961 1 97.56 275 SER A C 1
ATOM 2127 O O . SER A 1 275 ? -2.115 -8.18 7.207 1 97.56 275 SER A O 1
ATOM 2129 N N . GLN A 1 276 ? -3.361 -9.445 8.578 1 95.62 276 GLN A N 1
ATOM 2130 C CA . GLN A 1 276 ? -2.541 -10.641 8.383 1 95.62 276 GLN A CA 1
ATOM 2131 C C . GLN A 1 276 ? -3.283 -11.688 7.551 1 95.62 276 GLN A C 1
ATOM 2133 O O . GLN A 1 276 ? -4.508 -11.797 7.633 1 95.62 276 GLN A O 1
ATOM 2138 N N . GLY A 1 277 ? -2.535 -12.391 6.711 1 91.81 277 GLY A N 1
ATOM 2139 C CA . GLY A 1 277 ? -3.029 -13.5 5.91 1 91.81 277 GLY A CA 1
ATOM 2140 C C . GLY A 1 277 ? -1.991 -14.586 5.688 1 91.81 277 GLY A C 1
ATOM 2141 O O . GLY A 1 277 ? -0.981 -14.641 6.391 1 91.81 277 GLY A O 1
ATOM 2142 N N . ILE A 1 278 ? -2.375 -15.477 4.809 1 86.94 278 ILE A N 1
ATOM 2143 C CA . ILE A 1 278 ? -1.484 -16.594 4.504 1 86.94 278 ILE A CA 1
ATOM 2144 C C . ILE A 1 278 ? -0.942 -16.438 3.082 1 86.94 278 ILE A C 1
ATOM 2146 O O . ILE A 1 278 ? -1.71 -16.266 2.135 1 86.94 278 ILE A O 1
ATOM 2150 N N . SER A 1 279 ? 0.387 -16.469 3.08 1 88.12 279 SER A N 1
ATOM 2151 C CA . SER A 1 279 ? 1.028 -16.375 1.773 1 88.12 279 SER A CA 1
ATOM 2152 C C . SER A 1 279 ? 0.803 -17.641 0.949 1 88.12 279 SER A C 1
ATOM 2154 O O . SER A 1 279 ? 0.62 -18.719 1.503 1 88.12 279 SER A O 1
ATOM 2156 N N . GLY A 1 280 ? 0.803 -17.5 -0.376 1 88.06 280 GLY A N 1
ATOM 2157 C CA . GLY A 1 280 ? 0.593 -18.609 -1.296 1 88.06 280 GLY A CA 1
ATOM 2158 C C . GLY A 1 280 ? 0.58 -18.172 -2.752 1 88.06 280 GLY A C 1
ATOM 2159 O O . GLY A 1 280 ? 0.876 -17.031 -3.068 1 88.06 280 GLY A O 1
ATOM 2160 N N . HIS A 1 281 ? 0.334 -19.172 -3.514 1 89.19 281 HIS A N 1
ATOM 2161 C CA . HIS A 1 281 ? 0.264 -18.938 -4.949 1 89.19 281 HIS A CA 1
ATOM 2162 C C . HIS A 1 281 ? -1.006 -18.172 -5.316 1 89.19 281 HIS A C 1
ATOM 2164 O O . HIS A 1 281 ? -2.088 -18.484 -4.812 1 89.19 281 HIS A O 1
ATOM 2170 N N . SER A 1 282 ? -0.9 -17.172 -6.188 1 91.5 282 SER A N 1
ATOM 2171 C CA . SER A 1 282 ? -2.027 -16.328 -6.543 1 91.5 282 SER A CA 1
ATOM 2172 C C . SER A 1 282 ? -3.088 -17.109 -7.316 1 91.5 282 SER A C 1
ATOM 2174 O O . SER A 1 282 ? -4.227 -16.656 -7.445 1 91.5 282 SER A O 1
ATOM 2176 N N . ALA A 1 283 ? -2.73 -18.25 -7.867 1 91.62 283 ALA A N 1
ATOM 2177 C CA . ALA A 1 283 ? -3.672 -19.062 -8.633 1 91.62 283 ALA A CA 1
ATOM 2178 C C . ALA A 1 283 ? -4.68 -19.75 -7.715 1 91.62 283 ALA A C 1
ATOM 2180 O O . ALA A 1 283 ? -5.723 -20.219 -8.172 1 91.62 283 ALA A O 1
ATOM 2181 N N . ALA A 1 284 ? -4.363 -19.875 -6.473 1 91.44 284 ALA A N 1
ATOM 2182 C CA . ALA A 1 284 ? -5.266 -20.422 -5.469 1 91.44 284 ALA A CA 1
ATOM 2183 C C . ALA A 1 284 ? -5.43 -19.469 -4.285 1 91.44 284 ALA A C 1
ATOM 2185 O O . ALA A 1 284 ? -5.094 -19.828 -3.15 1 91.44 284 ALA A O 1
ATOM 2186 N N . PRO A 1 285 ? -6.055 -18.406 -4.543 1 91.44 285 PRO A N 1
ATOM 2187 C CA . PRO A 1 285 ? -6.156 -17.391 -3.486 1 91.44 285 PRO A CA 1
ATOM 2188 C C . PRO A 1 285 ? -7.27 -17.703 -2.486 1 91.44 285 PRO A C 1
ATOM 2190 O O . PRO A 1 285 ? -8.227 -18.406 -2.816 1 91.44 285 PRO A O 1
ATOM 2193 N N . PRO A 1 286 ? -7.07 -17.266 -1.276 1 91.75 286 PRO A N 1
ATOM 2194 C CA . PRO A 1 286 ? -8.234 -17.25 -0.392 1 91.75 286 PRO A CA 1
ATOM 2195 C C . PRO A 1 286 ? -9.312 -16.281 -0.868 1 91.75 286 PRO A C 1
ATOM 2197 O O . PRO A 1 286 ? -9.07 -15.461 -1.761 1 91.75 286 PRO A O 1
ATOM 2200 N N . VAL A 1 287 ? -10.492 -16.438 -0.304 1 92.38 287 VAL A N 1
ATOM 2201 C CA . VAL A 1 287 ? -11.578 -15.531 -0.674 1 92.38 287 VAL A CA 1
ATOM 2202 C C . VAL A 1 287 ? -11.188 -14.094 -0.335 1 92.38 287 VAL A C 1
ATOM 2204 O O . VAL A 1 287 ? -11.234 -13.211 -1.196 1 92.38 287 VAL A O 1
ATOM 2207 N N . ASN A 1 288 ? -10.781 -13.898 0.912 1 92.62 288 ASN A N 1
ATOM 2208 C CA . ASN A 1 288 ? -10.289 -12.602 1.354 1 92.62 288 ASN A CA 1
ATOM 2209 C C . ASN A 1 288 ? -8.836 -12.672 1.807 1 92.62 288 ASN A C 1
ATOM 2211 O O . ASN A 1 288 ? -8.523 -13.328 2.803 1 92.62 288 ASN A O 1
ATOM 2215 N N . ASN A 1 289 ? -7.98 -12.047 1.033 1 93.69 289 ASN A N 1
ATOM 2216 C CA . ASN A 1 289 ? -6.59 -12.008 1.479 1 93.69 289 ASN A CA 1
ATOM 2217 C C . ASN A 1 289 ? -6.312 -10.781 2.346 1 93.69 289 ASN A C 1
ATOM 2219 O O . ASN A 1 289 ? -7.234 -10.039 2.686 1 93.69 289 ASN A O 1
ATOM 2223 N N . ALA A 1 290 ? -5.098 -10.578 2.77 1 96.06 290 ALA A N 1
ATOM 2224 C CA . ALA A 1 290 ? -4.715 -9.531 3.715 1 96.06 290 ALA A CA 1
ATOM 2225 C C . ALA A 1 290 ? -5.051 -8.148 3.168 1 96.06 290 ALA A C 1
ATOM 2227 O O . ALA A 1 290 ? -5.52 -7.277 3.906 1 96.06 290 ALA A O 1
ATOM 2228 N N . ILE A 1 291 ? -4.855 -7.922 1.883 1 97.44 291 ILE A N 1
ATOM 2229 C CA . ILE A 1 291 ? -5.074 -6.613 1.281 1 97.44 291 ILE A CA 1
ATOM 2230 C C . ILE A 1 291 ? -6.57 -6.32 1.209 1 97.44 291 ILE A C 1
ATOM 2232 O O . ILE A 1 291 ? -7.012 -5.219 1.547 1 97.44 291 ILE A O 1
ATOM 2236 N N . VAL A 1 292 ? -7.395 -7.266 0.808 1 96.56 292 VAL A N 1
ATOM 2237 C CA . VAL A 1 292 ? -8.836 -7.07 0.701 1 96.56 292 VAL A CA 1
ATOM 2238 C C . VAL A 1 292 ? -9.43 -6.828 2.088 1 96.56 292 VAL A C 1
ATOM 2240 O O . VAL A 1 292 ? -10.281 -5.953 2.26 1 96.56 292 VAL A O 1
ATOM 2243 N N . ASN A 1 293 ? -8.977 -7.582 3.035 1 96 293 ASN A N 1
ATOM 2244 C CA . ASN A 1 293 ? -9.43 -7.363 4.406 1 96 293 ASN A CA 1
ATOM 2245 C C . ASN A 1 293 ? -9.062 -5.969 4.902 1 96 293 ASN A C 1
ATOM 2247 O O . ASN A 1 293 ? -9.875 -5.293 5.531 1 96 293 ASN A O 1
ATOM 2251 N N . LEU A 1 294 ? -7.836 -5.582 4.656 1 97.12 294 LEU A N 1
ATOM 2252 C CA . LEU A 1 294 ? -7.406 -4.238 5.027 1 97.12 294 LEU A CA 1
ATOM 2253 C C . LEU A 1 294 ? -8.258 -3.184 4.332 1 97.12 294 LEU A C 1
ATOM 2255 O O . LEU A 1 294 ? -8.633 -2.18 4.941 1 97.12 294 LEU A O 1
ATOM 2259 N N . ALA A 1 295 ? -8.508 -3.365 3.061 1 96.62 295 ALA A N 1
ATOM 2260 C CA . ALA A 1 295 ? -9.32 -2.43 2.287 1 96.62 295 ALA A CA 1
ATOM 2261 C C . ALA A 1 295 ? -10.711 -2.279 2.896 1 96.62 295 ALA A C 1
ATOM 2263 O O . ALA A 1 295 ? -11.227 -1.165 3.018 1 96.62 295 ALA A O 1
ATOM 2264 N N . LYS A 1 296 ? -11.32 -3.361 3.268 1 95.5 296 LYS A N 1
ATOM 2265 C CA . LYS A 1 296 ? -12.625 -3.318 3.924 1 95.5 296 LYS A CA 1
ATOM 2266 C C . LYS A 1 296 ? -12.562 -2.514 5.219 1 95.5 296 LYS A C 1
ATOM 2268 O O . LYS A 1 296 ? -13.477 -1.753 5.527 1 95.5 296 LYS A O 1
ATOM 2273 N N . ALA A 1 297 ? -11.523 -2.688 5.918 1 95 297 ALA A N 1
ATOM 2274 C CA . ALA A 1 297 ? -11.328 -1.949 7.164 1 95 297 ALA A CA 1
ATOM 2275 C C . ALA A 1 297 ? -11.195 -0.452 6.898 1 95 297 ALA A C 1
ATOM 2277 O O . ALA A 1 297 ? -11.812 0.363 7.59 1 95 297 ALA A O 1
ATOM 2278 N N . LEU A 1 298 ? -10.445 -0.076 5.906 1 96.44 298 LEU A N 1
ATOM 2279 C CA . LEU A 1 298 ? -10.062 1.309 5.656 1 96.44 298 LEU A CA 1
ATOM 2280 C C . LEU A 1 298 ? -11.219 2.088 5.031 1 96.44 298 LEU A C 1
ATOM 2282 O O . LEU A 1 298 ? -11.211 3.32 5.031 1 96.44 298 LEU A O 1
ATOM 2286 N N . ALA A 1 299 ? -12.188 1.392 4.523 1 92.38 299 ALA A N 1
ATOM 2287 C CA . ALA A 1 299 ? -13.305 2.047 3.854 1 92.38 299 ALA A CA 1
ATOM 2288 C C . ALA A 1 299 ? -14.07 2.947 4.82 1 92.38 299 ALA A C 1
ATOM 2290 O O . ALA A 1 299 ? -14.664 3.945 4.41 1 92.38 299 ALA A O 1
ATOM 2291 N N . GLY A 1 300 ? -13.938 2.699 6.113 1 92.69 300 GLY A N 1
ATOM 2292 C CA . GLY A 1 300 ? -14.648 3.473 7.121 1 92.69 300 GLY A CA 1
ATOM 2293 C C . GLY A 1 300 ? -13.828 4.633 7.66 1 92.69 300 GLY A C 1
ATOM 2294 O O . GLY A 1 300 ? -14.367 5.512 8.336 1 92.69 300 GLY A O 1
ATOM 2295 N N . PHE A 1 301 ? -12.602 4.66 7.316 1 95.94 301 PHE A N 1
ATOM 2296 C CA . PHE A 1 301 ? -11.711 5.672 7.875 1 95.94 301 PHE A CA 1
ATOM 2297 C C . PHE A 1 301 ? -11.625 6.883 6.953 1 95.94 301 PHE A C 1
ATOM 2299 O O . PHE A 1 301 ? -10.523 7.328 6.605 1 95.94 301 PHE A O 1
ATOM 2306 N N . HIS A 1 302 ? -12.812 7.457 6.633 1 92.88 302 HIS A N 1
ATOM 2307 C CA . HIS A 1 302 ? -12.852 8.695 5.863 1 92.88 302 HIS A CA 1
ATOM 2308 C C . HIS A 1 302 ? -12.625 9.906 6.762 1 92.88 302 HIS A C 1
ATOM 2310 O O . HIS A 1 302 ? -12.633 9.789 7.988 1 92.88 302 HIS A O 1
ATOM 2316 N N . GLY A 1 303 ? -12.516 11.047 6.184 1 93.81 303 GLY A N 1
ATOM 2317 C CA . GLY A 1 303 ? -12.109 12.25 6.883 1 93.81 303 GLY A CA 1
ATOM 2318 C C . GLY A 1 303 ? -13.141 12.727 7.895 1 93.81 303 GLY A C 1
ATOM 2319 O O . GLY A 1 303 ? -12.828 13.547 8.766 1 93.81 303 GLY A O 1
ATOM 2320 N N . GLN A 1 304 ? -14.383 12.25 7.859 1 95.31 304 GLN A N 1
ATOM 2321 C CA . GLN A 1 304 ? -15.453 12.711 8.734 1 95.31 304 GLN A CA 1
ATOM 2322 C C . GLN A 1 304 ? -15.992 11.57 9.586 1 95.31 304 GLN A C 1
ATOM 2324 O O . GLN A 1 304 ? -17.172 11.555 9.93 1 95.31 304 GLN A O 1
ATOM 2329 N N . CYS A 1 305 ? -15.133 10.562 9.828 1 95.31 305 CYS A N 1
ATOM 2330 C CA . CYS A 1 305 ? -15.609 9.391 10.555 1 95.31 305 CYS A CA 1
ATOM 2331 C C . CYS A 1 305 ? -15.75 9.688 12.039 1 95.31 305 CYS A C 1
ATOM 2333 O O . CYS A 1 305 ? -16.375 8.922 12.773 1 95.31 305 CYS A O 1
ATOM 2335 N N . GLN A 1 306 ? -15.188 10.781 12.555 1 96.56 306 GLN A N 1
ATOM 2336 C CA . GLN A 1 306 ? -15.367 11.234 13.93 1 96.56 306 GLN A CA 1
ATOM 2337 C C . GLN A 1 306 ? -16.5 12.25 14.031 1 96.56 306 GLN A C 1
ATOM 2339 O O . GLN A 1 306 ? -16.812 12.945 13.062 1 96.56 306 GLN A O 1
ATOM 2344 N N . PRO A 1 307 ? -17.125 12.375 15.125 1 94.31 307 PRO A N 1
ATOM 2345 C CA . PRO A 1 307 ? -18.297 13.258 15.258 1 94.31 307 PRO A CA 1
ATOM 2346 C C . PRO A 1 307 ? -17.922 14.734 15.258 1 94.31 307 PRO A C 1
ATOM 2348 O O . PRO A 1 307 ? -16.812 15.094 15.68 1 94.31 307 PRO A O 1
ATOM 2351 N N . ALA A 1 308 ? -18.891 15.555 14.82 1 92.81 308 ALA A N 1
ATOM 2352 C CA . ALA A 1 308 ? -18.719 17 14.898 1 92.81 308 ALA A CA 1
ATOM 2353 C C . ALA A 1 308 ? -18.906 17.5 16.328 1 92.81 308 ALA A C 1
ATOM 2355 O O . ALA A 1 308 ? -19.766 17.016 17.047 1 92.81 308 ALA A O 1
ATOM 2356 N N . GLN A 1 309 ? -18.016 18.516 16.75 1 87.81 309 GLN A N 1
ATOM 2357 C CA . GLN A 1 309 ? -18 19 18.125 1 87.81 309 GLN A CA 1
ATOM 2358 C C . GLN A 1 309 ? -18.062 20.516 18.188 1 87.81 309 GLN A C 1
ATOM 2360 O O . GLN A 1 309 ? -17.328 21.141 18.953 1 87.81 309 GLN A O 1
ATOM 2365 N N . LEU A 1 310 ? -18.859 21.203 17.5 1 85 310 LEU A N 1
ATOM 2366 C CA . LEU A 1 310 ? -18.844 22.656 17.406 1 85 310 LEU A CA 1
ATOM 2367 C C . LEU A 1 310 ? -19.25 23.281 18.75 1 85 310 LEU A C 1
ATOM 2369 O O . LEU A 1 310 ? -18.578 24.203 19.234 1 85 310 LEU A O 1
ATOM 2373 N N . SER A 1 311 ? -20.203 22.922 19.453 1 71.38 311 SER A N 1
ATOM 2374 C CA . SER A 1 311 ? -20.844 23.609 20.578 1 71.38 311 SER A CA 1
ATOM 2375 C C . SER A 1 311 ? -19.906 23.672 21.781 1 71.38 311 SER A C 1
ATOM 2377 O O . SER A 1 311 ? -20.078 24.531 22.656 1 71.38 311 SER A O 1
ATOM 2379 N N . ARG A 1 312 ? -18.922 23.031 21.844 1 68.69 312 ARG A N 1
ATOM 2380 C CA . ARG A 1 312 ? -18.094 22.969 23.047 1 68.69 312 ARG A CA 1
ATOM 2381 C C . ARG A 1 312 ? -16.688 23.453 22.766 1 68.69 312 ARG A C 1
ATOM 2383 O O . ARG A 1 312 ? -15.781 23.266 23.578 1 68.69 312 ARG A O 1
ATOM 2390 N N . SER A 1 313 ? -16.594 24.219 21.75 1 76.19 313 SER A N 1
ATOM 2391 C CA . SER A 1 313 ? -15.203 24.406 21.328 1 76.19 313 SER A CA 1
ATOM 2392 C C . SER A 1 313 ? -14.844 25.891 21.266 1 76.19 313 SER A C 1
ATOM 2394 O O . SER A 1 313 ? -15.727 26.75 21.328 1 76.19 313 SER A O 1
ATOM 2396 N N . VAL A 1 314 ? -13.461 26.094 21.328 1 81.75 314 VAL A N 1
ATOM 2397 C CA . VAL A 1 314 ? -12.898 27.422 21.094 1 81.75 314 VAL A CA 1
ATOM 2398 C C . VAL A 1 314 ? -13.406 27.969 19.766 1 81.75 314 VAL A C 1
ATOM 2400 O O . VAL A 1 314 ? -13.523 29.188 19.594 1 81.75 314 VAL A O 1
ATOM 2403 N N . VAL A 1 315 ? -13.859 27.109 18.969 1 87.12 315 VAL A N 1
ATOM 2404 C CA . VAL A 1 315 ? -14.336 27.5 17.641 1 87.12 315 VAL A CA 1
ATOM 2405 C C . VAL A 1 315 ? -15.68 28.219 17.781 1 87.12 315 VAL A C 1
ATOM 2407 O O . VAL A 1 315 ? -15.945 29.188 17.062 1 87.12 315 VAL A O 1
ATOM 2410 N N . ALA A 1 316 ? -16.453 27.734 18.672 1 86.88 316 ALA A N 1
ATOM 2411 C CA . ALA A 1 316 ? -17.719 28.438 18.922 1 86.88 316 ALA A CA 1
ATOM 2412 C C . ALA A 1 316 ? -17.469 29.859 19.406 1 86.88 316 ALA A C 1
ATOM 2414 O O . ALA A 1 316 ? -18.172 30.781 18.984 1 86.88 316 ALA A O 1
ATOM 2415 N N . GLU A 1 317 ? -16.5 30 20.188 1 80.62 317 GLU A N 1
ATOM 2416 C CA . GLU A 1 317 ? -16.125 31.328 20.672 1 80.62 317 GLU A CA 1
ATOM 2417 C C . GLU A 1 317 ? -15.633 32.219 19.531 1 80.62 317 GLU A C 1
ATOM 2419 O O . GLU A 1 317 ? -15.984 33.375 19.453 1 80.62 317 GLU A O 1
ATOM 2424 N N . MET A 1 318 ? -14.797 31.625 18.766 1 83.5 318 MET A N 1
ATOM 2425 C CA . MET A 1 318 ? -14.289 32.312 17.594 1 83.5 318 MET A CA 1
ATOM 2426 C C . MET A 1 318 ? -15.43 32.812 16.703 1 83.5 318 MET A C 1
ATOM 2428 O O . MET A 1 318 ? -15.469 33.969 16.297 1 83.5 318 MET A O 1
ATOM 2432 N N . LEU A 1 319 ? -16.375 31.953 16.438 1 87.06 319 LEU A N 1
ATOM 2433 C CA . LEU A 1 319 ? -17.484 32.281 15.562 1 87.06 319 LEU A CA 1
ATOM 2434 C C . LEU A 1 319 ? -18.375 33.375 16.188 1 87.06 319 LEU A C 1
ATOM 2436 O O . LEU A 1 319 ? -18.844 34.25 15.492 1 87.06 319 LEU A O 1
ATOM 2440 N N . THR A 1 320 ? -18.531 33.25 17.438 1 84.19 320 THR A N 1
ATOM 2441 C CA . THR A 1 320 ? -19.328 34.25 18.141 1 84.19 320 THR A CA 1
ATOM 2442 C C . THR A 1 320 ? -18.641 35.625 18.078 1 84.19 320 THR A C 1
ATOM 2444 O O . THR A 1 320 ? -19.312 36.625 17.906 1 84.19 320 THR A O 1
ATOM 2447 N N . ALA A 1 321 ? -17.375 35.625 18.141 1 78.06 321 ALA A N 1
ATOM 2448 C CA . ALA A 1 321 ? -16.625 36.875 18.078 1 78.06 321 ALA A CA 1
ATOM 2449 C C . ALA A 1 321 ? -16.719 37.5 16.703 1 78.06 321 ALA A C 1
ATOM 2451 O O . ALA A 1 321 ? -16.562 38.719 16.562 1 78.06 321 ALA A O 1
ATOM 2452 N N . LEU A 1 322 ? -17.078 36.75 15.773 1 85.88 322 LEU A N 1
ATOM 2453 C CA . LEU A 1 322 ? -17.156 37.25 14.398 1 85.88 322 LEU A CA 1
ATOM 2454 C C . LEU A 1 322 ? -18.547 37.75 14.086 1 85.88 322 LEU A C 1
ATOM 2456 O O . LEU A 1 322 ? -18.75 38.438 13.078 1 85.88 322 LEU A O 1
ATOM 2460 N N . ALA A 1 323 ? -19.453 37.5 14.969 1 87.06 323 ALA A N 1
ATOM 2461 C CA . ALA A 1 323 ? -20.859 37.75 14.695 1 87.06 323 ALA A CA 1
ATOM 2462 C C . ALA A 1 323 ? -21.109 39.188 14.297 1 87.06 323 ALA A C 1
ATOM 2464 O O . ALA A 1 323 ? -21.828 39.469 13.336 1 87.06 323 ALA A O 1
ATOM 2465 N N . PRO A 1 324 ? -20.469 40.094 14.93 1 86.12 324 PRO A N 1
ATOM 2466 C CA . PRO A 1 324 ? -20.75 41.5 14.586 1 86.12 324 PRO A CA 1
ATOM 2467 C C . PRO A 1 324 ? -20.203 41.875 13.211 1 86.12 324 PRO A C 1
ATOM 2469 O O . PRO A 1 324 ? -20.594 42.938 12.672 1 86.12 324 PRO A O 1
ATOM 2472 N N . GLU A 1 325 ? -19.375 41.062 12.68 1 83.94 325 GLU A N 1
ATOM 2473 C CA . GLU A 1 325 ? -18.656 41.438 11.469 1 83.94 325 GLU A CA 1
ATOM 2474 C C . GLU A 1 325 ? -19.312 40.844 10.227 1 83.94 325 GLU A C 1
ATOM 2476 O O . GLU A 1 325 ? -18.875 41.062 9.102 1 83.94 325 GLU A O 1
ATOM 2481 N N . VAL A 1 326 ? -20.359 40.125 10.43 1 85.69 326 VAL A N 1
ATOM 2482 C CA . VAL A 1 326 ? -21.016 39.469 9.305 1 85.69 326 VAL A CA 1
ATOM 2483 C C . VAL A 1 326 ? -22.406 40.062 9.094 1 85.69 326 VAL A C 1
ATOM 2485 O O . VAL A 1 326 ? -22.938 40.75 9.969 1 85.69 326 VAL A O 1
ATOM 2488 N N . PRO A 1 327 ? -22.906 39.781 7.824 1 86.94 327 PRO A N 1
ATOM 2489 C CA . PRO A 1 327 ? -24.281 40.219 7.598 1 86.94 327 PRO A CA 1
ATOM 2490 C C . PRO A 1 327 ? -25.266 39.656 8.609 1 86.94 327 PRO A C 1
ATOM 2492 O O . PRO A 1 327 ? -25.016 38.594 9.195 1 86.94 327 PRO A O 1
ATOM 2495 N N . PHE A 1 328 ? -26.375 40.281 8.773 1 90.5 328 PHE A N 1
ATOM 2496 C CA . PHE A 1 328 ? -27.312 40.031 9.859 1 90.5 328 PHE A CA 1
ATOM 2497 C C . PHE A 1 328 ? -27.812 38.594 9.828 1 90.5 328 PHE A C 1
ATOM 2499 O O . PHE A 1 328 ? -28 37.969 10.875 1 90.5 328 PHE A O 1
ATOM 2506 N N . HIS A 1 329 ? -28.109 38.062 8.617 1 88.5 329 HIS A N 1
ATOM 2507 C CA . HIS A 1 329 ? -28.625 36.719 8.555 1 88.5 329 HIS A CA 1
ATOM 2508 C C . HIS A 1 329 ? -27.609 35.719 9.07 1 88.5 329 HIS A C 1
ATOM 2510 O O . HIS A 1 329 ? -27.984 34.719 9.703 1 88.5 329 HIS A O 1
ATOM 2516 N N . PHE A 1 330 ? -26.375 35.969 8.867 1 88.62 330 PHE A N 1
ATOM 2517 C CA . PHE A 1 330 ? -25.328 35.125 9.438 1 88.62 330 PHE A CA 1
ATOM 2518 C C . PHE A 1 330 ? -25.141 35.406 10.914 1 88.62 330 PHE A C 1
ATOM 2520 O O . PHE A 1 330 ? -24.844 34.531 11.703 1 88.62 330 PHE A O 1
ATOM 2527 N N . ARG A 1 331 ? -25.297 36.656 11.227 1 90.94 331 ARG A N 1
ATOM 2528 C CA . ARG A 1 331 ? -25.188 37.094 12.617 1 90.94 331 ARG A CA 1
ATOM 2529 C C . ARG A 1 331 ? -26.219 36.375 13.492 1 90.94 331 ARG A C 1
ATOM 2531 O O . ARG A 1 331 ? -25.938 36.031 14.641 1 90.94 331 ARG A O 1
ATOM 2538 N N . LEU A 1 332 ? -27.375 36.156 12.938 1 92.75 332 LEU A N 1
ATOM 2539 C CA . LEU A 1 332 ? -28.422 35.438 13.648 1 92.75 332 LEU A CA 1
ATOM 2540 C C . LEU A 1 332 ? -27.953 34.031 14.031 1 92.75 332 LEU A C 1
ATOM 2542 O O . LEU A 1 332 ? -28.203 33.594 15.148 1 92.75 332 LEU A O 1
ATOM 2546 N N . ALA A 1 333 ? -27.312 33.469 13.125 1 91.19 333 ALA A N 1
ATOM 2547 C CA . ALA A 1 333 ? -26.844 32.094 13.359 1 91.19 333 ALA A CA 1
ATOM 2548 C C . ALA A 1 333 ? -25.672 32.094 14.336 1 91.19 333 ALA A C 1
ATOM 2550 O O . ALA A 1 333 ? -25.656 31.312 15.297 1 91.19 333 ALA A O 1
ATOM 2551 N N . LEU A 1 334 ? -24.703 32.969 14.172 1 89.75 334 LEU A N 1
ATOM 2552 C CA . LEU A 1 334 ? -23.469 32.969 14.945 1 89.75 334 LEU A CA 1
ATOM 2553 C C . LEU A 1 334 ? -23.719 33.406 16.375 1 89.75 334 LEU A C 1
ATOM 2555 O O . LEU A 1 334 ? -23.016 33 17.297 1 89.75 334 LEU A O 1
ATOM 2559 N N . ALA A 1 335 ? -24.703 34.219 16.531 1 91.38 335 ALA A N 1
ATOM 2560 C CA . ALA A 1 335 ? -25.047 34.656 17.875 1 91.38 335 ALA A CA 1
ATOM 2561 C C . ALA A 1 335 ? -25.859 33.625 18.641 1 91.38 335 ALA A C 1
ATOM 2563 O O . ALA A 1 335 ? -26.031 33.719 19.844 1 91.38 335 ALA A O 1
ATOM 2564 N N . ASN A 1 336 ? -26.344 32.625 17.938 1 92.69 336 ASN A N 1
ATOM 2565 C CA . ASN A 1 336 ? -27.219 31.625 18.531 1 92.69 336 ASN A CA 1
ATOM 2566 C C . ASN A 1 336 ? -26.734 30.219 18.203 1 92.69 336 ASN A C 1
ATOM 2568 O O . ASN A 1 336 ? -27.531 29.359 17.797 1 92.69 336 ASN A O 1
ATOM 2572 N N . ILE A 1 337 ? -25.531 29.984 18.359 1 90.5 337 ILE A N 1
ATOM 2573 C CA . ILE A 1 337 ? -24.922 28.688 18.078 1 90.5 337 ILE A CA 1
ATOM 2574 C C . ILE A 1 337 ? -25.578 27.609 18.938 1 90.5 337 ILE A C 1
ATOM 2576 O O . ILE A 1 337 ? -25.734 26.469 18.5 1 90.5 337 ILE A O 1
ATOM 2580 N N . TRP A 1 338 ? -26.062 27.953 20.172 1 89.06 338 TRP A N 1
ATOM 2581 C CA . TRP A 1 338 ? -26.719 27.016 21.078 1 89.06 338 TRP A CA 1
ATOM 2582 C C . TRP A 1 338 ? -27.969 26.406 20.422 1 89.06 338 TRP A C 1
ATOM 2584 O O . TRP A 1 338 ? -28.359 25.281 20.75 1 89.06 338 TRP A O 1
ATOM 2594 N N . LEU A 1 339 ? -28.531 27.062 19.516 1 90.62 339 LEU A N 1
ATOM 2595 C CA . LEU A 1 339 ? -29.75 26.625 18.859 1 90.62 339 LEU A CA 1
ATOM 2596 C C . LEU A 1 339 ? -29.453 26.141 17.438 1 90.62 339 LEU A C 1
ATOM 2598 O O . LEU A 1 339 ? -29.984 25.125 17 1 90.62 339 LEU A O 1
ATOM 2602 N N . LEU A 1 340 ? -28.609 26.812 16.766 1 91.69 340 LEU A N 1
ATOM 2603 C CA . LEU A 1 340 ? -28.406 26.562 15.344 1 91.69 340 LEU A CA 1
ATOM 2604 C C . LEU A 1 340 ? -27.078 25.844 15.109 1 91.69 340 LEU A C 1
ATOM 2606 O O . LEU A 1 340 ? -26.609 25.75 13.977 1 91.69 340 LEU A O 1
ATOM 2610 N N . GLY A 1 341 ? -26.5 25.312 16.109 1 90.94 341 GLY A N 1
ATOM 2611 C CA . GLY A 1 341 ? -25.25 24.594 16.078 1 90.94 341 GLY A CA 1
ATOM 2612 C C . GLY A 1 341 ? -25.203 23.5 15.023 1 90.94 341 GLY A C 1
ATOM 2613 O O . GLY A 1 341 ? -24.266 23.422 14.227 1 90.94 341 GLY A O 1
ATOM 2614 N N . PRO A 1 342 ? -26.234 22.672 14.977 1 92.31 342 PRO A N 1
ATOM 2615 C CA . PRO A 1 342 ? -26.25 21.594 13.992 1 92.31 342 PRO A CA 1
ATOM 2616 C C . PRO A 1 342 ? -26.25 22.094 12.555 1 92.31 342 PRO A C 1
ATOM 2618 O O . PRO A 1 342 ? -25.562 21.531 11.695 1 92.31 342 PRO A O 1
ATOM 2621 N N . ALA A 1 343 ? -26.938 23.109 12.305 1 92.88 343 ALA A N 1
ATOM 2622 C CA . ALA A 1 343 ? -26.969 23.672 10.953 1 92.88 343 ALA A CA 1
ATOM 2623 C C . ALA A 1 343 ? -25.625 24.281 10.586 1 92.88 343 ALA A C 1
ATOM 2625 O O . ALA A 1 343 ? -25.156 24.141 9.453 1 92.88 343 ALA A O 1
ATOM 2626 N N . ILE A 1 344 ? -25.047 24.953 11.531 1 91.81 344 ILE A N 1
ATOM 2627 C CA . ILE A 1 344 ? -23.734 25.562 11.312 1 91.81 344 ILE A CA 1
ATOM 2628 C C . ILE A 1 344 ? -22.703 24.469 11.078 1 91.81 344 ILE A C 1
ATOM 2630 O O . ILE A 1 344 ? -21.875 24.562 10.164 1 91.81 344 ILE A O 1
ATOM 2634 N N . SER A 1 345 ? -22.828 23.438 11.82 1 93.31 345 SER A N 1
ATOM 2635 C CA . SER A 1 345 ? -21.906 22.312 11.68 1 93.31 345 SER A CA 1
ATOM 2636 C C . SER A 1 345 ? -22.047 21.656 10.305 1 93.31 345 SER A C 1
ATOM 2638 O O . SER A 1 345 ? -21.047 21.281 9.695 1 93.31 345 SER A O 1
ATOM 2640 N N . TRP A 1 346 ? -23.203 21.5 9.906 1 93.56 346 TRP A N 1
ATOM 2641 C CA . TRP A 1 346 ? -23.453 20.922 8.586 1 93.56 346 TRP A CA 1
ATOM 2642 C C . TRP A 1 346 ? -22.828 21.781 7.492 1 93.56 346 TRP A C 1
ATOM 2644 O O . TRP A 1 346 ? -22.172 21.266 6.578 1 93.56 346 TRP A O 1
ATOM 2654 N N . PHE A 1 347 ? -23.047 23.031 7.609 1 91.38 347 PHE A N 1
ATOM 2655 C CA . PHE A 1 347 ? -22.484 23.969 6.637 1 91.38 347 PHE A CA 1
ATOM 2656 C C . PHE A 1 347 ? -20.969 23.891 6.621 1 91.38 347 PHE A C 1
ATOM 2658 O O . PHE A 1 347 ? -20.344 23.797 5.555 1 91.38 347 PHE A O 1
ATOM 2665 N N . MET A 1 348 ? -20.375 23.859 7.773 1 91.31 348 MET A N 1
ATOM 2666 C CA . MET A 1 348 ? -18.906 23.828 7.891 1 91.31 348 MET A CA 1
ATOM 2667 C C . MET A 1 348 ? -18.359 22.5 7.402 1 91.31 348 MET A C 1
ATOM 2669 O O . MET A 1 348 ? -17.25 22.438 6.859 1 91.31 348 MET A O 1
ATOM 2673 N N . SER A 1 349 ? -19.125 21.422 7.535 1 93.88 349 SER A N 1
ATOM 2674 C CA . SER A 1 349 ? -18.688 20.094 7.141 1 93.88 349 SER A CA 1
ATOM 2675 C C . SER A 1 349 ? -18.562 19.969 5.625 1 93.88 349 SER A C 1
ATOM 2677 O O . SER A 1 349 ? -17.906 19.062 5.121 1 93.88 349 SER A O 1
ATOM 2679 N N . GLN A 1 350 ? -19.141 20.906 4.949 1 92.19 350 GLN A N 1
ATOM 2680 C CA . GLN A 1 350 ? -19.125 20.875 3.488 1 92.19 350 GLN A CA 1
ATOM 2681 C C . GLN A 1 350 ? -17.859 21.5 2.934 1 92.19 350 GLN A C 1
ATOM 2683 O O . GLN A 1 350 ? -17.594 21.422 1.73 1 92.19 350 GLN A O 1
ATOM 2688 N N . SER A 1 351 ? -17.078 22.047 3.84 1 88.38 351 SER A N 1
ATOM 2689 C CA . SER A 1 351 ? -15.836 22.703 3.447 1 88.38 351 SER A CA 1
ATOM 2690 C C . SER A 1 351 ? -14.625 21.984 4.016 1 88.38 351 SER A C 1
ATOM 2692 O O . SER A 1 351 ? -14.523 21.781 5.23 1 88.38 351 SER A O 1
ATOM 2694 N N . GLN A 1 352 ? -13.68 21.672 3.152 1 87.44 352 GLN A N 1
ATOM 2695 C CA . GLN A 1 352 ? -12.469 20.984 3.572 1 87.44 352 GLN A CA 1
ATOM 2696 C C . GLN A 1 352 ? -11.672 21.828 4.574 1 87.44 352 GLN A C 1
ATOM 2698 O O . GLN A 1 352 ? -10.984 21.281 5.438 1 87.44 352 GLN A O 1
ATOM 2703 N N . LEU A 1 353 ? -11.797 23.109 4.531 1 84 353 LEU A N 1
ATOM 2704 C CA . LEU A 1 353 ? -11.031 24 5.395 1 84 353 LEU A CA 1
ATOM 2705 C C . LEU A 1 353 ? -11.734 24.203 6.727 1 84 353 LEU A C 1
ATOM 2707 O O . LEU A 1 353 ? -11.086 24.438 7.75 1 84 353 LEU A O 1
ATOM 2711 N N . MET A 1 354 ? -13.07 24.109 6.668 1 88.88 354 MET A N 1
ATOM 2712 C CA . MET A 1 354 ? -13.828 24.422 7.883 1 88.88 354 MET A CA 1
ATOM 2713 C C . MET A 1 354 ? -14.141 23.141 8.664 1 88.88 354 MET A C 1
ATOM 2715 O O . MET A 1 354 ? -14.289 23.188 9.891 1 88.88 354 MET A O 1
ATOM 2719 N N . ASP A 1 355 ? -14.141 22.094 7.953 1 93 355 ASP A N 1
ATOM 2720 C CA . ASP A 1 355 ? -14.508 20.828 8.594 1 93 355 ASP A CA 1
ATOM 2721 C C . ASP A 1 355 ? -13.539 20.484 9.719 1 93 355 ASP A C 1
ATOM 2723 O O . ASP A 1 355 ? -13.969 20.078 10.805 1 93 355 ASP A O 1
ATOM 2727 N N . PRO A 1 356 ? -12.266 20.672 9.531 1 93.56 356 PRO A N 1
ATOM 2728 C CA . PRO A 1 356 ? -11.32 20.328 10.602 1 93.56 356 PRO A CA 1
ATOM 2729 C C . PRO A 1 356 ? -11.555 21.156 11.867 1 93.56 356 PRO A C 1
ATOM 2731 O O . PRO A 1 356 ? -11.102 20.766 12.945 1 93.56 356 PRO A O 1
ATOM 2734 N N . LEU A 1 357 ? -12.242 22.234 11.758 1 92.56 357 LEU A N 1
ATOM 2735 C CA . LEU A 1 357 ? -12.461 23.109 12.906 1 92.56 357 LEU A CA 1
ATOM 2736 C C . LEU A 1 357 ? -13.539 22.531 13.82 1 92.56 357 LEU A C 1
ATOM 2738 O O . LEU A 1 357 ? -13.664 22.953 14.977 1 92.56 357 LEU A O 1
ATOM 2742 N N . ILE A 1 358 ? -14.305 21.594 13.328 1 93.88 358 ILE A N 1
ATOM 2743 C CA . ILE A 1 358 ? -15.453 21.203 14.141 1 93.88 358 ILE A CA 1
ATOM 2744 C C . ILE A 1 358 ? -15.344 19.734 14.516 1 93.88 358 ILE A C 1
ATOM 2746 O O . ILE A 1 358 ? -16.25 19.172 15.133 1 93.88 358 ILE A O 1
ATOM 2750 N N . ARG A 1 359 ? -14.242 19.078 14.125 1 95.75 359 ARG A N 1
ATOM 2751 C CA . ARG A 1 359 ? -14.133 17.672 14.508 1 95.75 359 ARG A CA 1
ATOM 2752 C C . ARG A 1 359 ? -12.68 17.203 14.461 1 95.75 359 ARG A C 1
ATOM 2754 O O . ARG A 1 359 ? -11.812 17.906 13.938 1 95.75 359 ARG A O 1
ATOM 2761 N N . THR A 1 360 ? -12.516 16.016 15.102 1 96.81 360 THR A N 1
ATOM 2762 C CA . THR A 1 360 ? -11.305 15.25 14.852 1 96.81 360 THR A CA 1
ATOM 2763 C C . THR A 1 360 ? -11.258 14.781 13.398 1 96.81 360 THR A C 1
ATOM 2765 O O . THR A 1 360 ? -12.25 14.258 12.883 1 96.81 360 THR A O 1
ATOM 2768 N N . THR A 1 361 ? -10.172 15.016 12.758 1 97.06 361 THR A N 1
ATOM 2769 C CA . THR A 1 361 ? -10.031 14.578 11.375 1 97.06 361 THR A CA 1
ATOM 2770 C C . THR A 1 361 ? -9.203 13.297 11.289 1 97.06 361 THR A C 1
ATOM 2772 O O . THR A 1 361 ? -8.336 13.062 12.133 1 97.06 361 THR A O 1
ATOM 2775 N N . THR A 1 362 ? -9.562 12.508 10.367 1 97.31 362 THR A N 1
ATOM 2776 C CA . THR A 1 362 ? -8.891 11.242 10.102 1 97.31 362 THR A CA 1
ATOM 2777 C C . THR A 1 362 ? -8.461 11.148 8.641 1 97.31 362 THR A C 1
ATOM 2779 O O . THR A 1 362 ? -9.203 11.539 7.742 1 97.31 362 THR A O 1
ATOM 2782 N N . THR A 1 363 ? -7.234 10.688 8.422 1 96.62 363 THR A N 1
ATOM 2783 C CA . THR A 1 363 ? -6.766 10.445 7.062 1 96.62 363 THR A CA 1
ATOM 2784 C C . THR A 1 363 ? -5.809 9.258 7.023 1 96.62 363 THR A C 1
ATOM 2786 O O . THR A 1 363 ? -4.996 9.078 7.934 1 96.62 363 THR A O 1
ATOM 2789 N N . VAL A 1 364 ? -6.043 8.375 6.02 1 97.75 364 VAL A N 1
ATOM 2790 C CA . VAL A 1 364 ? -5.062 7.328 5.738 1 97.75 364 VAL A CA 1
ATOM 2791 C C . VAL A 1 364 ? -3.926 7.898 4.895 1 97.75 364 VAL A C 1
ATOM 2793 O O . VAL A 1 364 ? -4.152 8.375 3.779 1 97.75 364 VAL A O 1
ATOM 2796 N N . THR A 1 365 ? -2.688 7.781 5.391 1 96.69 365 THR A N 1
ATOM 2797 C CA . THR A 1 365 ? -1.619 8.555 4.77 1 96.69 365 THR A CA 1
ATOM 2798 C C . THR A 1 365 ? -0.688 7.645 3.973 1 96.69 365 THR A C 1
ATOM 2800 O O . THR A 1 365 ? -0.047 8.086 3.018 1 96.69 365 THR A O 1
ATOM 2803 N N . ARG A 1 366 ? -0.556 6.453 4.395 1 97.12 366 ARG A N 1
ATOM 2804 C CA . ARG A 1 366 ? 0.273 5.477 3.697 1 97.12 366 ARG A CA 1
ATOM 2805 C C . ARG A 1 366 ? -0.363 4.09 3.732 1 97.12 366 ARG A C 1
ATOM 2807 O O . ARG A 1 366 ? -1.073 3.754 4.684 1 97.12 366 ARG A O 1
ATOM 2814 N N . ILE A 1 367 ? -0.059 3.32 2.732 1 97.88 367 ILE A N 1
ATOM 2815 C CA . ILE A 1 367 ? -0.537 1.945 2.645 1 97.88 367 ILE A CA 1
ATOM 2816 C C . ILE A 1 367 ? 0.492 1.088 1.909 1 97.88 367 ILE A C 1
ATOM 2818 O O . ILE A 1 367 ? 1.219 1.584 1.046 1 97.88 367 ILE A O 1
ATOM 2822 N N . GLY A 1 368 ? 0.615 -0.125 2.328 1 97.38 368 GLY A N 1
ATOM 2823 C CA . GLY A 1 368 ? 1.549 -1.05 1.705 1 97.38 368 GLY A CA 1
ATOM 2824 C C . GLY A 1 368 ? 1.21 -2.506 1.966 1 97.38 368 GLY A C 1
ATOM 2825 O O . GLY A 1 368 ? 0.634 -2.838 3.004 1 97.38 368 GLY A O 1
ATOM 2826 N N . GLY A 1 369 ? 1.526 -3.293 0.998 1 96.38 369 GLY A N 1
ATOM 2827 C CA . GLY A 1 369 ? 1.35 -4.73 1.115 1 96.38 369 GLY A CA 1
ATOM 2828 C C . GLY A 1 369 ? 1.697 -5.48 -0.157 1 96.38 369 GLY A C 1
ATOM 2829 O O . GLY A 1 369 ? 1.534 -4.953 -1.26 1 96.38 369 GLY A O 1
ATOM 2830 N N . GLY A 1 370 ? 2.166 -6.758 0.047 1 93.56 370 GLY A N 1
ATOM 2831 C CA . GLY A 1 370 ? 2.492 -7.609 -1.086 1 93.56 370 GLY A CA 1
ATOM 2832 C C . GLY A 1 370 ? 3.941 -7.5 -1.52 1 93.56 370 GLY A C 1
ATOM 2833 O O . GLY A 1 370 ? 4.535 -6.418 -1.45 1 93.56 370 GLY A O 1
ATOM 2834 N N . ILE A 1 371 ? 4.48 -8.555 -2.045 1 88.88 371 ILE A N 1
ATOM 2835 C CA . ILE A 1 371 ? 5.902 -8.562 -2.367 1 88.88 371 ILE A CA 1
ATOM 2836 C C . ILE A 1 371 ? 6.094 -8.852 -3.855 1 88.88 371 ILE A C 1
ATOM 2838 O O . ILE A 1 371 ? 7.172 -8.609 -4.406 1 88.88 371 ILE A O 1
ATOM 2842 N N . LYS A 1 372 ? 5.074 -9.438 -4.449 1 92.44 372 LYS A N 1
ATOM 2843 C CA . LYS A 1 372 ? 5.191 -9.812 -5.855 1 92.44 372 LYS A CA 1
ATOM 2844 C C . LYS A 1 372 ? 3.816 -10.008 -6.488 1 92.44 372 LYS A C 1
ATOM 2846 O O . LYS A 1 372 ? 2.834 -10.266 -5.789 1 92.44 372 LYS A O 1
ATOM 2851 N N . ASP A 1 373 ? 3.748 -9.969 -7.785 1 92.56 373 ASP A N 1
ATOM 2852 C CA . ASP A 1 373 ? 2.498 -9.945 -8.539 1 92.56 373 ASP A CA 1
ATOM 2853 C C . ASP A 1 373 ? 1.812 -11.312 -8.5 1 92.56 373 ASP A C 1
ATOM 2855 O O . ASP A 1 373 ? 0.601 -11.414 -8.711 1 92.56 373 ASP A O 1
ATOM 2859 N N . ASN A 1 374 ? 2.504 -12.375 -8.281 1 92.81 374 ASN A N 1
ATOM 2860 C CA . ASN A 1 374 ? 1.889 -13.695 -8.312 1 92.81 374 ASN A CA 1
ATOM 2861 C C . ASN A 1 374 ? 1.981 -14.391 -6.957 1 92.81 374 ASN A C 1
ATOM 2863 O O . ASN A 1 374 ? 1.94 -15.625 -6.883 1 92.81 374 ASN A O 1
ATOM 2867 N N . VAL A 1 375 ? 2.113 -13.656 -5.949 1 92.69 375 VAL A N 1
ATOM 2868 C CA . VAL A 1 375 ? 2.143 -14.172 -4.586 1 92.69 375 VAL A CA 1
ATOM 2869 C C . VAL A 1 375 ? 1.026 -13.531 -3.768 1 92.69 375 VAL A C 1
ATOM 2871 O O . VAL A 1 375 ? 0.871 -12.312 -3.77 1 92.69 375 VAL A O 1
ATOM 2874 N N . VAL A 1 376 ? 0.242 -14.344 -3.133 1 93.69 376 VAL A N 1
ATOM 2875 C CA . VAL A 1 376 ? -0.762 -13.844 -2.201 1 93.69 376 VAL A CA 1
ATOM 2876 C C . VAL A 1 376 ? -0.078 -13.133 -1.035 1 93.69 376 VAL A C 1
ATOM 2878 O O . VAL A 1 376 ? 0.833 -13.688 -0.412 1 93.69 376 VAL A O 1
ATOM 2881 N N . PRO A 1 377 ? -0.459 -11.922 -0.773 1 94.44 377 PRO A N 1
ATOM 2882 C CA . PRO A 1 377 ? 0.223 -11.195 0.295 1 94.44 377 PRO A CA 1
ATOM 2883 C C . PRO A 1 377 ? -0.045 -11.781 1.679 1 94.44 377 PRO A C 1
ATOM 2885 O O . PRO A 1 377 ? -1.195 -12.07 2.02 1 94.44 377 PRO A O 1
ATOM 2888 N N . ALA A 1 378 ? 0.99 -11.93 2.443 1 92.56 378 ALA A N 1
ATOM 2889 C CA . ALA A 1 378 ? 0.873 -12.445 3.803 1 92.56 378 ALA A CA 1
ATOM 2890 C C . ALA A 1 378 ? 0.462 -11.352 4.777 1 92.56 378 ALA A C 1
ATOM 2892 O O . ALA A 1 378 ? 0.01 -11.633 5.891 1 92.56 378 ALA A O 1
ATOM 2893 N N . GLU A 1 379 ? 0.654 -10.164 4.379 1 95.62 379 GLU A N 1
ATOM 2894 C CA . GLU A 1 379 ? 0.328 -9.039 5.25 1 95.62 379 GLU A CA 1
ATOM 2895 C C . GLU A 1 379 ? 0.111 -7.758 4.449 1 95.62 379 GLU A C 1
ATOM 2897 O O . GLU A 1 379 ? 0.545 -7.66 3.299 1 95.62 379 GLU A O 1
ATOM 2902 N N . ALA A 1 380 ? -0.588 -6.844 4.992 1 97.5 380 ALA A N 1
ATOM 2903 C CA . ALA A 1 380 ? -0.784 -5.48 4.512 1 97.5 380 ALA A CA 1
ATOM 2904 C C . ALA A 1 380 ? -0.975 -4.512 5.672 1 97.5 380 ALA A C 1
ATOM 2906 O O . ALA A 1 380 ? -1.376 -4.914 6.766 1 97.5 380 ALA A O 1
ATOM 2907 N N . HIS A 1 381 ? -0.592 -3.27 5.469 1 98.19 381 HIS A N 1
ATOM 2908 C CA . HIS A 1 381 ? -0.719 -2.297 6.551 1 98.19 381 HIS A CA 1
ATOM 2909 C C . HIS A 1 381 ? -1.017 -0.904 6.004 1 98.19 381 HIS A C 1
ATOM 2911 O O . HIS A 1 381 ? -0.787 -0.633 4.824 1 98.19 381 HIS A O 1
ATOM 2917 N N . ALA A 1 382 ? -1.548 -0.089 6.816 1 98.25 382 ALA A N 1
ATOM 2918 C CA . ALA A 1 382 ? -1.823 1.314 6.523 1 98.25 382 ALA A CA 1
ATOM 2919 C C . ALA A 1 382 ? -1.621 2.184 7.762 1 98.25 382 ALA A C 1
ATOM 2921 O O . ALA A 1 382 ? -1.669 1.689 8.891 1 98.25 382 ALA A O 1
ATOM 2922 N N . TYR A 1 383 ? -1.343 3.4 7.539 1 97.81 383 TYR A N 1
ATOM 2923 C CA . TYR A 1 383 ? -1.135 4.355 8.617 1 97.81 383 TYR A CA 1
ATOM 2924 C C . TYR A 1 383 ? -2.271 5.367 8.68 1 97.81 383 TYR A C 1
ATOM 2926 O O . TYR A 1 383 ? -2.689 5.902 7.648 1 97.81 383 TYR A O 1
ATOM 2934 N N . LEU A 1 384 ? -2.768 5.586 9.867 1 97.81 384 LEU A N 1
ATOM 2935 C CA . LEU A 1 384 ? -3.836 6.539 10.148 1 97.81 384 LEU A CA 1
ATOM 2936 C C . LEU A 1 384 ? -3.299 7.754 10.898 1 97.81 384 LEU A C 1
ATOM 2938 O O . LEU A 1 384 ? -2.615 7.609 11.914 1 97.81 384 LEU A O 1
ATOM 2942 N N . ASN A 1 385 ? -3.598 8.859 10.367 1 97.75 385 ASN A N 1
ATOM 2943 C CA . ASN A 1 385 ? -3.287 10.125 11.016 1 97.75 385 ASN A CA 1
ATOM 2944 C C . ASN A 1 385 ? -4.551 10.828 11.508 1 97.75 385 ASN A C 1
ATOM 2946 O O . ASN A 1 385 ? -5.465 11.086 10.727 1 97.75 385 ASN A O 1
ATOM 2950 N N . HIS A 1 386 ? -4.609 11.094 12.812 1 98.19 386 HIS A N 1
ATOM 2951 C CA . HIS A 1 386 ? -5.699 11.867 13.391 1 98.19 386 HIS A CA 1
ATOM 2952 C C . HIS A 1 386 ? -5.199 13.203 13.938 1 98.19 386 HIS A C 1
ATOM 2954 O O . HIS A 1 386 ? -4.117 13.266 14.531 1 98.19 386 HIS A O 1
ATOM 2960 N N . ARG A 1 387 ? -5.941 14.219 13.742 1 97.94 387 ARG A N 1
ATOM 2961 C CA . ARG A 1 387 ? -5.828 15.453 14.516 1 97.94 387 ARG A CA 1
ATOM 2962 C C . ARG A 1 387 ? -7.008 15.617 15.469 1 97.94 387 ARG A C 1
ATOM 2964 O O . ARG A 1 387 ? -8.133 15.883 15.031 1 97.94 387 ARG A O 1
ATOM 2971 N N . VAL A 1 388 ? -6.723 15.539 16.734 1 97.56 388 VAL A N 1
ATOM 2972 C CA . VAL A 1 388 ? -7.738 15.336 17.75 1 97.56 388 VAL A CA 1
ATOM 2973 C C . VAL A 1 388 ? -8.312 16.688 18.188 1 97.56 388 VAL A C 1
ATOM 2975 O O . VAL A 1 388 ? -7.582 17.547 18.703 1 97.56 388 VAL A O 1
ATOM 2978 N N . HIS A 1 389 ? -9.555 16.812 17.969 1 96.25 389 HIS A N 1
ATOM 2979 C CA . HIS A 1 389 ? -10.25 18.016 18.406 1 96.25 389 HIS A CA 1
ATOM 2980 C C . HIS A 1 389 ? -10.203 18.172 19.922 1 96.25 389 HIS A C 1
ATOM 2982 O O . HIS A 1 389 ? -10.273 17.188 20.656 1 96.25 389 HIS A O 1
ATOM 2988 N N . PRO A 1 390 ? -10.117 19.422 20.422 1 93.75 390 PRO A N 1
ATOM 2989 C CA . PRO A 1 390 ? -10.008 19.641 21.859 1 93.75 390 PRO A CA 1
ATOM 2990 C C . PRO A 1 390 ? -11.211 19.125 22.641 1 93.75 390 PRO A C 1
ATOM 2992 O O . PRO A 1 390 ? -11.117 18.875 23.844 1 93.75 390 PRO A O 1
ATOM 2995 N N . SER A 1 391 ? -12.297 18.891 22 1 92.75 391 SER A N 1
ATOM 2996 C CA . SER A 1 391 ? -13.508 18.438 22.672 1 92.75 391 SER A CA 1
ATOM 2997 C C . SER A 1 391 ? -13.555 16.922 22.734 1 92.75 391 SER A C 1
ATOM 2999 O O . SER A 1 391 ? -14.5 16.344 23.281 1 92.75 391 SER A O 1
ATOM 3001 N N . GLN A 1 392 ? -12.648 16.266 22.172 1 94.31 392 GLN A N 1
ATOM 3002 C CA . GLN A 1 392 ? -12.523 14.812 22.203 1 94.31 392 GLN A CA 1
ATOM 3003 C C . GLN A 1 392 ? -11.188 14.391 22.812 1 94.31 392 GLN A C 1
ATOM 3005 O O . GLN A 1 392 ? -10.172 15.062 22.625 1 94.31 392 GLN A O 1
ATOM 3010 N N . SER A 1 393 ? -11.227 13.273 23.516 1 96.69 393 SER A N 1
ATOM 3011 C CA . SER A 1 393 ? -9.977 12.734 24.031 1 96.69 393 SER A CA 1
ATOM 3012 C C . SER A 1 393 ? -9.359 11.727 23.078 1 96.69 393 SER A C 1
ATOM 3014 O O . SER A 1 393 ? -10.055 11.188 22.203 1 96.69 393 SER A O 1
ATOM 3016 N N . VAL A 1 394 ? -8.117 11.492 23.281 1 98.25 394 VAL A N 1
ATOM 3017 C CA . VAL A 1 394 ? -7.418 10.453 22.531 1 98.25 394 VAL A CA 1
ATOM 3018 C C . VAL A 1 394 ? -8.117 9.117 22.719 1 98.25 394 VAL A C 1
ATOM 3020 O O . VAL A 1 394 ? -8.336 8.375 21.75 1 98.25 394 VAL A O 1
ATOM 3023 N N . ALA A 1 395 ? -8.508 8.836 23.891 1 98.38 395 ALA A N 1
ATOM 3024 C CA . ALA A 1 395 ? -9.164 7.566 24.219 1 98.38 395 ALA A CA 1
ATOM 3025 C C . ALA A 1 395 ? -10.469 7.414 23.453 1 98.38 395 ALA A C 1
ATOM 3027 O O . ALA A 1 395 ? -10.789 6.328 22.953 1 98.38 395 ALA A O 1
ATOM 3028 N N . GLU A 1 396 ? -11.211 8.453 23.344 1 97.88 396 GLU A N 1
ATOM 3029 C CA . GLU A 1 396 ? -12.477 8.422 22.625 1 97.88 396 GLU A CA 1
ATOM 3030 C C . GLU A 1 396 ? -12.273 8.172 21.141 1 97.88 396 GLU A C 1
ATOM 3032 O O . GLU A 1 396 ? -13.031 7.434 20.516 1 97.88 396 GLU A O 1
ATOM 3037 N N . VAL A 1 397 ? -11.289 8.805 20.594 1 98.25 397 VAL A N 1
ATOM 3038 C CA . VAL A 1 397 ? -10.984 8.633 19.172 1 98.25 397 VAL A CA 1
ATOM 3039 C C . VAL A 1 397 ? -10.602 7.184 18.891 1 98.25 397 VAL A C 1
ATOM 3041 O O . VAL A 1 397 ? -11.094 6.574 17.938 1 98.25 397 VAL A O 1
ATOM 3044 N N . LEU A 1 398 ? -9.75 6.613 19.734 1 98.31 398 LEU A N 1
ATOM 3045 C CA . LEU A 1 398 ? -9.273 5.246 19.547 1 98.31 398 LEU A CA 1
ATOM 3046 C C . LEU A 1 398 ? -10.414 4.246 19.734 1 98.31 398 LEU A C 1
ATOM 3048 O O . LEU A 1 398 ? -10.438 3.205 19.078 1 98.31 398 LEU A O 1
ATOM 3052 N N . GLU A 1 399 ? -11.305 4.555 20.609 1 98 399 GLU A N 1
ATOM 3053 C CA . GLU A 1 399 ? -12.469 3.695 20.781 1 98 399 GLU A CA 1
ATOM 3054 C C . GLU A 1 399 ? -13.305 3.631 19.5 1 98 399 GLU A C 1
ATOM 3056 O O . GLU A 1 399 ? -13.766 2.559 19.109 1 98 399 GLU A O 1
ATOM 3061 N N . ARG A 1 400 ? -13.508 4.75 18.891 1 97.25 400 ARG A N 1
ATOM 3062 C CA . ARG A 1 400 ? -14.227 4.781 17.625 1 97.25 400 ARG A CA 1
ATOM 3063 C C . ARG A 1 400 ? -13.484 4 16.547 1 97.25 400 ARG A C 1
ATOM 3065 O O . ARG A 1 400 ? -14.102 3.291 15.75 1 97.25 400 ARG A O 1
ATOM 3072 N N . ASP A 1 401 ? -12.164 4.176 16.516 1 97.88 401 ASP A N 1
ATOM 3073 C CA . ASP A 1 401 ? -11.359 3.406 15.562 1 97.88 401 ASP A CA 1
ATOM 3074 C C . ASP A 1 401 ? -11.57 1.906 15.758 1 97.88 401 ASP A C 1
ATOM 3076 O O . ASP A 1 401 ? -11.75 1.17 14.781 1 97.88 401 ASP A O 1
ATOM 3080 N N . ARG A 1 402 ? -11.539 1.449 17 1 97.31 402 ARG A N 1
ATOM 3081 C CA . ARG A 1 402 ? -11.727 0.035 17.312 1 97.31 402 ARG A CA 1
ATOM 3082 C C . ARG A 1 402 ? -13.109 -0.441 16.891 1 97.31 402 ARG A C 1
ATOM 3084 O O . ARG A 1 402 ? -13.273 -1.57 16.422 1 97.31 402 ARG A O 1
ATOM 3091 N N . GLN A 1 403 ? -14.062 0.431 16.984 1 96.75 403 GLN A N 1
ATOM 3092 C CA . GLN A 1 403 ? -15.422 0.098 16.547 1 96.75 403 GLN A CA 1
ATOM 3093 C C . GLN A 1 403 ? -15.477 -0.1 15.039 1 96.75 403 GLN A C 1
ATOM 3095 O O . GLN A 1 403 ? -16.156 -1.01 14.555 1 96.75 403 GLN A O 1
ATOM 3100 N N . LEU A 1 404 ? -14.828 0.756 14.352 1 95.31 404 LEU A N 1
ATOM 3101 C CA . LEU A 1 404 ? -14.805 0.668 12.898 1 95.31 404 LEU A CA 1
ATOM 3102 C C . LEU A 1 404 ? -14.125 -0.619 12.445 1 95.31 404 LEU A C 1
ATOM 3104 O O . LEU A 1 404 ? -14.414 -1.131 11.359 1 95.31 404 LEU A O 1
ATOM 3108 N N . LEU A 1 405 ? -13.203 -1.145 13.227 1 96.31 405 LEU A N 1
ATOM 3109 C CA . LEU A 1 405 ? -12.438 -2.336 12.867 1 96.31 405 LEU A CA 1
ATOM 3110 C C . LEU A 1 405 ? -13.102 -3.594 13.414 1 96.31 405 LEU A C 1
ATOM 3112 O O . LEU A 1 405 ? -12.672 -4.711 13.125 1 96.31 405 LEU A O 1
ATOM 3116 N N . SER A 1 406 ? -14.148 -3.379 14.156 1 92.62 406 SER A N 1
ATOM 3117 C CA . SER A 1 406 ? -14.805 -4.512 14.812 1 92.62 406 SER A CA 1
ATOM 3118 C C . SER A 1 406 ? -15.398 -5.469 13.781 1 92.62 406 SER A C 1
ATOM 3120 O O . SER A 1 406 ? -15.961 -5.039 12.773 1 92.62 406 SER A O 1
ATOM 3122 N N . GLY A 1 407 ? -15.203 -6.754 13.953 1 90 407 GLY A N 1
ATOM 3123 C CA . GLY A 1 407 ? -15.797 -7.77 13.102 1 90 407 GLY A CA 1
ATOM 3124 C C . GLY A 1 407 ? -14.898 -8.188 11.953 1 90 407 GLY A C 1
ATOM 3125 O O . GLY A 1 407 ? -15.242 -9.086 11.18 1 90 407 GLY A O 1
ATOM 3126 N N . LEU A 1 408 ? -13.852 -7.5 11.742 1 90.69 408 LEU A N 1
ATOM 3127 C CA . LEU A 1 408 ? -12.93 -7.879 10.68 1 90.69 408 LEU A CA 1
ATOM 3128 C C . LEU A 1 408 ? -11.852 -8.828 11.211 1 90.69 408 LEU A C 1
ATOM 3130 O O . LEU A 1 408 ? -11.078 -8.469 12.094 1 90.69 408 LEU A O 1
ATOM 3134 N N . PRO A 1 409 ? -11.797 -9.945 10.617 1 91.44 409 PRO A N 1
ATOM 3135 C CA . PRO A 1 409 ? -10.812 -10.914 11.109 1 91.44 409 PRO A CA 1
ATOM 3136 C C . PRO A 1 409 ? -9.383 -10.523 10.766 1 91.44 409 PRO A C 1
ATOM 3138 O O . PRO A 1 409 ? -9.133 -9.93 9.711 1 91.44 409 PRO A O 1
ATOM 3141 N N . ASN A 1 410 ? -8.422 -10.789 11.648 1 93.94 410 ASN A N 1
ATOM 3142 C CA . ASN A 1 410 ? -6.98 -10.68 11.445 1 93.94 410 ASN A CA 1
ATOM 3143 C C . ASN A 1 410 ? -6.562 -9.234 11.188 1 93.94 410 ASN A C 1
ATOM 3145 O O . ASN A 1 410 ? -5.664 -8.977 10.391 1 93.94 410 ASN A O 1
ATOM 3149 N N . VAL A 1 411 ? -7.324 -8.297 11.68 1 96.44 411 VAL A N 1
ATOM 3150 C CA . VAL A 1 411 ? -6.973 -6.883 11.594 1 96.44 411 VAL A CA 1
ATOM 3151 C C . VAL A 1 411 ? -6.652 -6.344 12.984 1 96.44 411 VAL A C 1
ATOM 3153 O O . VAL A 1 411 ? -7.363 -6.637 13.945 1 96.44 411 VAL A O 1
ATOM 3156 N N . SER A 1 412 ? -5.57 -5.664 13.102 1 97 412 SER A N 1
ATOM 3157 C CA . SER A 1 412 ? -5.156 -5.109 14.383 1 97 412 SER A CA 1
ATOM 3158 C C . SER A 1 412 ? -4.816 -3.629 14.258 1 97 412 SER A C 1
ATOM 3160 O O . SER A 1 412 ? -4.516 -3.145 13.164 1 97 412 SER A O 1
ATOM 3162 N N . LEU A 1 413 ? -4.922 -2.934 15.406 1 97.69 413 LEU A N 1
ATOM 3163 C CA . LEU A 1 413 ? -4.605 -1.516 15.523 1 97.69 413 LEU A CA 1
ATOM 3164 C C . LEU A 1 413 ? -3.469 -1.291 16.516 1 97.69 413 LEU A C 1
ATOM 3166 O O . LEU A 1 413 ? -3.529 -1.765 17.656 1 97.69 413 LEU A O 1
ATOM 3170 N N . GLU A 1 414 ? -2.412 -0.644 16.047 1 98 414 GLU A N 1
ATOM 3171 C CA . GLU A 1 414 ? -1.275 -0.272 16.875 1 98 414 GLU A CA 1
ATOM 3172 C C . GLU A 1 414 ? -1.122 1.244 16.969 1 98 414 GLU A C 1
ATOM 3174 O O . GLU A 1 414 ? -1.017 1.918 15.938 1 98 414 GLU A O 1
ATOM 3179 N N . VAL A 1 415 ? -1.136 1.792 18.172 1 98 415 VAL A N 1
ATOM 3180 C CA . VAL A 1 415 ? -0.926 3.225 18.359 1 98 415 VAL A CA 1
ATOM 3181 C C . VAL A 1 415 ? 0.57 3.527 18.406 1 98 415 VAL A C 1
ATOM 3183 O O . VAL A 1 415 ? 1.289 3.023 19.266 1 98 415 VAL A O 1
ATOM 3186 N N . LEU A 1 416 ? 1.043 4.32 17.5 1 95.62 416 LEU A N 1
ATOM 3187 C CA . LEU A 1 416 ? 2.461 4.648 17.391 1 95.62 416 LEU A CA 1
ATOM 3188 C C . LEU A 1 416 ? 2.783 5.914 18.188 1 95.62 416 LEU A C 1
ATOM 3190 O O . LEU A 1 416 ? 3.883 6.051 18.719 1 95.62 416 LEU A O 1
ATOM 3194 N N . TYR A 1 417 ? 1.915 6.859 18.172 1 94.38 417 TYR A N 1
ATOM 3195 C CA . TYR A 1 417 ? 2.031 8.156 18.828 1 94.38 417 TYR A CA 1
ATOM 3196 C C . TYR A 1 417 ? 0.657 8.711 19.188 1 94.38 417 TYR A C 1
ATOM 3198 O O . TYR A 1 417 ? -0.311 8.508 18.438 1 94.38 417 TYR A O 1
ATOM 3206 N N . ALA A 1 418 ? 0.518 9.328 20.344 1 97.19 418 ALA A N 1
ATOM 3207 C CA . ALA A 1 418 ? -0.725 9.984 20.734 1 97.19 418 ALA A CA 1
ATOM 3208 C C . ALA A 1 418 ? -0.447 11.203 21.609 1 97.19 418 ALA A C 1
ATOM 3210 O O . ALA A 1 418 ? 0.446 11.18 22.469 1 97.19 418 ALA A O 1
ATOM 3211 N N . MET A 1 419 ? -1.16 12.258 21.359 1 97.12 419 MET A N 1
ATOM 3212 C CA . MET A 1 419 ? -1.063 13.5 22.125 1 97.12 419 MET A CA 1
ATOM 3213 C C . MET A 1 419 ? -2.422 14.188 22.219 1 97.12 419 MET A C 1
ATOM 3215 O O . MET A 1 419 ? -3.129 14.312 21.219 1 97.12 419 MET A O 1
ATOM 3219 N N . GLU A 1 420 ? -2.799 14.586 23.422 1 97.62 420 GLU A N 1
ATOM 3220 C CA . GLU A 1 420 ? -4.031 15.344 23.609 1 97.62 420 GLU A CA 1
ATOM 3221 C C . GLU A 1 420 ? -3.912 16.75 23.047 1 97.62 420 GLU A C 1
ATOM 3223 O O . GLU A 1 420 ? -2.805 17.234 22.797 1 97.62 420 GLU A O 1
ATOM 3228 N N . ALA A 1 421 ? -5.074 17.391 22.781 1 96.44 421 ALA A N 1
ATOM 3229 C CA . ALA A 1 421 ? -5.082 18.797 22.391 1 96.44 421 ALA A CA 1
ATOM 3230 C C . ALA A 1 421 ? -4.426 19.672 23.453 1 96.44 421 ALA A C 1
ATOM 3232 O O . ALA A 1 421 ? -4.441 19.344 24.641 1 96.44 421 ALA A O 1
ATOM 3233 N N . HIS A 1 422 ? -3.857 20.781 23.031 1 97.19 422 HIS A N 1
ATOM 3234 C CA . HIS A 1 422 ? -3.178 21.688 23.953 1 97.19 422 HIS A CA 1
ATOM 3235 C C . HIS A 1 422 ? -4.18 22.484 24.766 1 97.19 422 HIS A C 1
ATOM 3237 O O . HIS A 1 422 ? -5.316 22.688 24.344 1 97.19 422 HIS A O 1
ATOM 3243 N N . PRO A 1 423 ? -3.76 22.922 25.938 1 95.62 423 PRO A N 1
ATOM 3244 C CA . PRO A 1 423 ? -4.605 23.859 26.688 1 95.62 423 PRO A CA 1
ATOM 3245 C C . PRO A 1 423 ? -4.848 25.156 25.938 1 95.62 423 PRO A C 1
ATOM 3247 O O . PRO A 1 423 ? -4.027 25.562 25.109 1 95.62 423 PRO A O 1
ATOM 3250 N N . VAL A 1 424 ? -5.949 25.797 26.219 1 94.94 424 VAL A N 1
ATOM 3251 C CA . VAL A 1 424 ? -6.289 27.062 25.578 1 94.94 424 VAL A CA 1
ATOM 3252 C C . VAL A 1 424 ? -5.496 28.203 26.219 1 94.94 424 VAL A C 1
ATOM 3254 O O . VAL A 1 424 ? -5.543 28.391 27.438 1 94.94 424 VAL A O 1
ATOM 3257 N N . SER A 1 425 ? -4.793 28.922 25.453 1 96.56 425 SER A N 1
ATOM 3258 C CA . SER A 1 425 ? -4.016 30.062 25.938 1 96.56 425 SER A CA 1
ATOM 3259 C C . SER A 1 425 ? -4.91 31.266 26.188 1 96.56 425 SER A C 1
ATOM 3261 O O . SER A 1 425 ? -5.887 31.484 25.469 1 96.56 425 SER A O 1
ATOM 3263 N N . PRO A 1 426 ? -4.523 32 27.219 1 95 426 PRO A N 1
ATOM 3264 C CA . PRO A 1 426 ? -5.238 33.281 27.422 1 95 426 PRO A CA 1
ATOM 3265 C C . PRO A 1 426 ? -5.176 34.188 26.188 1 95 426 PRO A C 1
ATOM 3267 O O . PRO A 1 426 ? -4.148 34.25 25.516 1 95 426 PRO A O 1
ATOM 3270 N N . HIS A 1 427 ? -6.34 34.938 25.938 1 92.44 427 HIS A N 1
ATOM 3271 C CA . HIS A 1 427 ? -6.387 35.719 24.703 1 92.44 427 HIS A CA 1
ATOM 3272 C C . HIS A 1 427 ? -7.238 36.969 24.875 1 92.44 427 HIS A C 1
ATOM 3274 O O . HIS A 1 427 ? -8.078 37.281 24.016 1 92.44 427 HIS A O 1
ATOM 3280 N N . SER A 1 428 ? -7 37.625 25.844 1 88.19 428 SER A N 1
ATOM 3281 C CA . SER A 1 428 ? -7.625 38.906 26.078 1 88.19 428 SER A CA 1
ATOM 3282 C C . SER A 1 428 ? -6.648 40.062 25.812 1 88.19 428 SER A C 1
ATOM 3284 O O . SER A 1 428 ? -5.477 39.812 25.516 1 88.19 428 SER A O 1
ATOM 3286 N N . GLU A 1 429 ? -7.098 41.281 25.922 1 86.81 429 GLU A N 1
ATOM 3287 C CA . GLU A 1 429 ? -6.27 42.469 25.719 1 86.81 429 GLU A CA 1
ATOM 3288 C C . GLU A 1 429 ? -5.184 42.562 26.781 1 86.81 429 GLU A C 1
ATOM 3290 O O . GLU A 1 429 ? -4.184 43.281 26.594 1 86.81 429 GLU A O 1
ATOM 3295 N N . ARG A 1 430 ? -5.332 41.812 27.828 1 88.88 430 ARG A N 1
ATOM 3296 C CA . ARG A 1 430 ? -4.375 41.875 28.938 1 88.88 430 ARG A CA 1
ATOM 3297 C C . ARG A 1 430 ? -3.197 40.938 28.688 1 88.88 430 ARG A C 1
ATOM 3299 O O . ARG A 1 430 ? -2.16 41.062 29.344 1 88.88 430 ARG A O 1
ATOM 3306 N N . ASP A 1 431 ? -3.375 40.094 27.781 1 93.5 431 ASP A N 1
ATOM 3307 C CA . ASP A 1 431 ? -2.328 39.125 27.469 1 93.5 431 ASP A CA 1
ATOM 3308 C C . ASP A 1 431 ? -1.352 39.656 26.438 1 93.5 431 ASP A C 1
ATOM 3310 O O . ASP A 1 431 ? -1.706 39.844 25.266 1 93.5 431 ASP A O 1
ATOM 3314 N N . VAL A 1 432 ? -0.124 39.844 26.797 1 93.94 432 VAL A N 1
ATOM 3315 C CA . VAL A 1 432 ? 0.889 40.562 26.031 1 93.94 432 VAL A CA 1
ATOM 3316 C C . VAL A 1 432 ? 1.086 39.906 24.672 1 93.94 432 VAL A C 1
ATOM 3318 O O . VAL A 1 432 ? 1.136 40.562 23.641 1 93.94 432 VAL A O 1
ATOM 3321 N N . GLY A 1 433 ? 1.217 38.594 24.734 1 96.25 433 GLY A N 1
ATOM 3322 C CA . GLY A 1 433 ? 1.478 37.875 23.5 1 96.25 433 GLY A CA 1
ATOM 3323 C C . GLY A 1 433 ? 0.361 38.031 22.484 1 96.25 433 GLY A C 1
ATOM 3324 O O . GLY A 1 433 ? 0.614 38.312 21.312 1 96.25 433 GLY A O 1
ATOM 3325 N N . PHE A 1 434 ? -0.876 37.844 22.906 1 95.81 434 PHE A N 1
ATOM 3326 C CA . PHE A 1 434 ? -2.02 37.969 22 1 95.81 434 PHE A CA 1
ATOM 3327 C C . PHE A 1 434 ? -2.145 39.375 21.469 1 95.81 434 PHE A C 1
ATOM 3329 O O . PHE A 1 434 ? -2.387 39.562 20.281 1 95.81 434 PHE A O 1
ATOM 3336 N N . SER A 1 435 ? -1.887 40.312 22.297 1 95.19 435 SER A N 1
ATOM 3337 C CA . SER A 1 435 ? -1.98 41.719 21.891 1 95.19 435 SER A CA 1
ATOM 3338 C C . SER A 1 435 ? -0.867 42.094 20.922 1 95.19 435 SER A C 1
ATOM 3340 O O . SER A 1 435 ? -1.086 42.875 20 1 95.19 435 SER A O 1
ATOM 3342 N N . ALA A 1 436 ? 0.296 41.562 21.234 1 96.19 436 ALA A N 1
ATOM 3343 C CA . ALA A 1 436 ? 1.411 41.844 20.328 1 96.19 436 ALA A CA 1
ATOM 3344 C C . ALA A 1 436 ? 1.088 41.375 18.906 1 96.19 436 ALA A C 1
ATOM 3346 O O . ALA A 1 436 ? 1.37 42.094 17.938 1 96.19 436 ALA A O 1
ATOM 3347 N N . ILE A 1 437 ? 0.479 40.219 18.812 1 97.56 437 ILE A N 1
ATOM 3348 C CA . ILE A 1 437 ? 0.127 39.625 17.516 1 97.56 437 ILE A CA 1
ATOM 3349 C C . ILE A 1 437 ? -1.008 40.438 16.891 1 97.56 437 ILE A C 1
ATOM 3351 O O . ILE A 1 437 ? -0.897 40.875 15.742 1 97.56 437 ILE A O 1
ATOM 3355 N N . ALA A 1 438 ? -2.037 40.656 17.641 1 95.44 438 ALA A N 1
ATOM 3356 C CA . ALA A 1 438 ? -3.229 41.344 17.141 1 95.44 438 ALA A CA 1
ATOM 3357 C C . ALA A 1 438 ? -2.898 42.781 16.672 1 95.44 438 ALA A C 1
ATOM 3359 O O . ALA A 1 438 ? -3.338 43.188 15.609 1 95.44 438 ALA A O 1
ATOM 3360 N N . CYS A 1 439 ? -2.123 43.469 17.438 1 95.5 439 CYS A N 1
ATOM 3361 C CA . CYS A 1 439 ? -1.8 44.844 17.125 1 95.5 439 CYS A CA 1
ATOM 3362 C C . CYS A 1 439 ? -0.862 44.938 15.922 1 95.5 439 CYS A C 1
ATOM 3364 O O . CYS A 1 439 ? -0.96 45.844 15.117 1 95.5 439 CYS A O 1
ATOM 3366 N N . SER A 1 440 ? 0.048 44 15.859 1 97.12 440 SER A N 1
ATOM 3367 C CA . SER A 1 440 ? 0.924 43.969 14.695 1 97.12 440 SER A CA 1
ATOM 3368 C C . SER A 1 440 ? 0.135 43.688 13.422 1 97.12 440 SER A C 1
ATOM 3370 O O . SER A 1 440 ? 0.389 44.281 12.375 1 97.12 440 SER A O 1
ATOM 3372 N N . VAL A 1 441 ? -0.836 42.781 13.5 1 96.5 441 VAL A N 1
ATOM 3373 C CA . VAL A 1 441 ? -1.695 42.438 12.359 1 96.5 441 VAL A CA 1
ATOM 3374 C C . VAL A 1 441 ? -2.49 43.688 11.945 1 96.5 441 VAL A C 1
ATOM 3376 O O . VAL A 1 441 ? -2.553 44.031 10.758 1 96.5 441 VAL A O 1
ATOM 3379 N N . ARG A 1 442 ? -3.029 44.375 12.859 1 93.5 442 ARG A N 1
ATOM 3380 C CA . ARG A 1 442 ? -3.863 45.531 12.57 1 93.5 442 ARG A CA 1
ATOM 3381 C C . ARG A 1 442 ? -3.057 46.625 11.883 1 93.5 442 ARG A C 1
ATOM 3383 O O . ARG A 1 442 ? -3.582 47.344 11.039 1 93.5 442 ARG A O 1
ATOM 3390 N N . ARG A 1 443 ? -1.854 46.656 12.266 1 94.19 443 ARG A N 1
ATOM 3391 C CA . ARG A 1 443 ? -0.993 47.688 11.672 1 94.19 443 ARG A CA 1
ATOM 3392 C C . ARG A 1 443 ? -0.65 47.344 10.227 1 94.19 443 ARG A C 1
ATOM 3394 O O . ARG A 1 443 ? -0.633 48.219 9.359 1 94.19 443 ARG A O 1
ATOM 3401 N N . LEU A 1 444 ? -0.377 46.156 9.961 1 95.88 444 LEU A N 1
ATOM 3402 C CA . LEU A 1 444 ? 0.1 45.719 8.656 1 95.88 444 LEU A CA 1
ATOM 3403 C C . LEU A 1 444 ? -1.069 45.406 7.727 1 95.88 444 LEU A C 1
ATOM 3405 O O . LEU A 1 444 ? -0.946 45.531 6.504 1 95.88 444 LEU A O 1
ATOM 3409 N N . PHE A 1 445 ? -2.139 44.906 8.32 1 93.94 445 PHE A N 1
ATOM 3410 C CA . PHE A 1 445 ? -3.371 44.562 7.621 1 93.94 445 PHE A CA 1
ATOM 3411 C C . PHE A 1 445 ? -4.566 45.281 8.25 1 93.94 445 PHE A C 1
ATOM 3413 O O . PHE A 1 445 ? -5.367 44.656 8.945 1 93.94 445 PHE A O 1
ATOM 3420 N N . PRO A 1 446 ? -4.793 46.469 7.906 1 90.38 446 PRO A N 1
ATOM 3421 C CA . PRO A 1 446 ? -5.785 47.25 8.633 1 90.38 446 PRO A CA 1
ATOM 3422 C C . PRO A 1 446 ? -7.203 46.688 8.5 1 90.38 446 PRO A C 1
ATOM 3424 O O . PRO A 1 446 ? -8.031 46.875 9.391 1 90.38 446 PRO A O 1
ATOM 3427 N N . ASN A 1 447 ? -7.488 46 7.484 1 89.81 447 ASN A N 1
ATOM 3428 C CA . ASN A 1 447 ? -8.828 45.438 7.293 1 89.81 447 ASN A CA 1
ATOM 3429 C C . ASN A 1 447 ? -8.969 44.062 7.922 1 89.81 447 ASN A C 1
ATOM 3431 O O . ASN A 1 447 ? -10.078 43.531 7.988 1 89.81 447 ASN A O 1
ATOM 3435 N N . ALA A 1 448 ? -7.91 43.531 8.391 1 92.19 448 ALA A N 1
ATOM 3436 C CA . ALA A 1 448 ? -7.969 42.188 8.953 1 92.19 448 ALA A CA 1
ATOM 3437 C C . ALA A 1 448 ? -8.438 42.219 10.406 1 92.19 448 ALA A C 1
ATOM 3439 O O . ALA A 1 448 ? -8.094 43.125 11.156 1 92.19 448 ALA A O 1
ATOM 3440 N N . LEU A 1 449 ? -9.172 41.25 10.766 1 89.31 449 LEU A N 1
ATOM 3441 C CA . LEU A 1 449 ? -9.664 41.125 12.125 1 89.31 449 LEU A CA 1
ATOM 3442 C C . LEU A 1 449 ? -8.969 39.969 12.844 1 89.31 449 LEU A C 1
ATOM 3444 O O . LEU A 1 449 ? -9.203 38.812 12.531 1 89.31 449 LEU A O 1
ATOM 3448 N N . PRO A 1 450 ? -8.148 40.281 13.836 1 92 450 PRO A N 1
ATOM 3449 C CA . PRO A 1 450 ? -7.57 39.188 14.633 1 92 450 PRO A CA 1
ATOM 3450 C C . PRO A 1 450 ? -8.594 38.5 15.531 1 92 450 PRO A C 1
ATOM 3452 O O . PRO A 1 450 ? -9.352 39.188 16.234 1 92 450 PRO A O 1
ATOM 3455 N N . VAL A 1 451 ? -8.641 37.219 15.461 1 89.38 451 VAL A N 1
ATOM 3456 C CA . VAL A 1 451 ? -9.555 36.438 16.281 1 89.38 451 VAL A CA 1
ATOM 3457 C C . VAL A 1 451 ? -8.844 35.188 16.812 1 89.38 451 VAL A C 1
ATOM 3459 O O . VAL A 1 451 ? -7.938 34.656 16.172 1 89.38 451 VAL A O 1
ATOM 3462 N N . PRO A 1 452 ? -9.25 34.812 18.078 1 91.5 452 PRO A N 1
ATOM 3463 C CA . PRO A 1 452 ? -8.719 33.531 18.531 1 91.5 452 PRO A CA 1
ATOM 3464 C C . PRO A 1 452 ? -9.18 32.344 17.656 1 91.5 452 PRO A C 1
ATOM 3466 O O . PRO A 1 452 ? -10.312 32.375 17.156 1 91.5 452 PRO A O 1
ATOM 3469 N N . ALA A 1 453 ? -8.305 31.422 17.469 1 92.31 453 ALA A N 1
ATOM 3470 C CA . ALA A 1 453 ? -8.609 30.266 16.641 1 92.31 453 ALA A CA 1
ATOM 3471 C C . ALA A 1 453 ? -7.934 29.016 17.172 1 92.31 453 ALA A C 1
ATOM 3473 O O . ALA A 1 453 ? -7.348 29.031 18.266 1 92.31 453 ALA A O 1
ATOM 3474 N N . MET A 1 454 ? -8.203 27.938 16.5 1 93.94 454 MET A N 1
ATOM 3475 C CA . MET A 1 454 ? -7.594 26.641 16.797 1 93.94 454 MET A CA 1
ATOM 3476 C C . MET A 1 454 ? -6.656 26.203 15.672 1 93.94 454 MET A C 1
ATOM 3478 O O . MET A 1 454 ? -7.023 26.25 14.5 1 93.94 454 MET A O 1
ATOM 3482 N N . SER A 1 455 ? -5.477 25.875 16.109 1 95.19 455 SER A N 1
ATOM 3483 C CA . SER A 1 455 ? -4.582 25.297 15.117 1 95.19 455 SER A CA 1
ATOM 3484 C C . SER A 1 455 ? -5.012 23.891 14.734 1 95.19 455 SER A C 1
ATOM 3486 O O . SER A 1 455 ? -5.164 23.031 15.602 1 95.19 455 SER A O 1
ATOM 3488 N N . ILE A 1 456 ? -5.113 23.625 13.469 1 93.06 456 ILE A N 1
ATOM 3489 C CA . ILE A 1 456 ? -5.609 22.344 13.016 1 93.06 456 ILE A CA 1
ATOM 3490 C C . ILE A 1 456 ? -4.445 21.359 12.891 1 93.06 456 ILE A C 1
ATOM 3492 O O . ILE A 1 456 ? -4.648 20.141 12.891 1 93.06 456 ILE A O 1
ATOM 3496 N N . GLY A 1 457 ? -3.268 21.844 12.734 1 92.81 457 GLY A N 1
ATOM 3497 C CA . GLY A 1 457 ? -2.064 21.031 12.727 1 92.81 457 GLY A CA 1
ATOM 3498 C C . GLY A 1 457 ? -1.279 21.109 14.023 1 92.81 457 GLY A C 1
ATOM 3499 O O . GLY A 1 457 ? -1.786 21.609 15.031 1 92.81 457 GLY A O 1
ATOM 3500 N N . ASN A 1 458 ? -0.16 20.469 14 1 94.81 458 ASN A N 1
ATOM 3501 C CA . ASN A 1 458 ? 0.723 20.516 15.164 1 94.81 458 ASN A CA 1
ATOM 3502 C C . ASN A 1 458 ? 2.035 21.219 14.844 1 94.81 458 ASN A C 1
ATOM 3504 O O . ASN A 1 458 ? 2.445 21.281 13.68 1 94.81 458 ASN A O 1
ATOM 3508 N N . THR A 1 459 ? 2.576 21.781 15.867 1 96.44 459 THR A N 1
ATOM 3509 C CA . THR A 1 459 ? 3.826 22.516 15.758 1 96.44 459 THR A CA 1
ATOM 3510 C C . THR A 1 459 ? 4.801 22.094 16.859 1 96.44 459 THR A C 1
ATOM 3512 O O . THR A 1 459 ? 4.512 21.172 17.625 1 96.44 459 THR A O 1
ATOM 3515 N N . ASP A 1 460 ? 5.91 22.734 16.875 1 97.94 460 ASP A N 1
ATOM 3516 C CA . ASP A 1 460 ? 6.945 22.453 17.859 1 97.94 460 ASP A CA 1
ATOM 3517 C C . ASP A 1 460 ? 6.531 22.922 19.25 1 97.94 460 ASP A C 1
ATOM 3519 O O . ASP A 1 460 ? 7.164 22.578 20.25 1 97.94 460 ASP A O 1
ATOM 3523 N N . THR A 1 461 ? 5.457 23.656 19.375 1 97.94 461 THR A N 1
ATOM 3524 C CA . THR A 1 461 ? 5.062 24.219 20.656 1 97.94 461 THR A CA 1
ATOM 3525 C C . THR A 1 461 ? 4.762 23.094 21.656 1 97.94 461 THR A C 1
ATOM 3527 O O . THR A 1 461 ? 4.793 23.312 22.875 1 97.94 461 THR A O 1
ATOM 3530 N N . ARG A 1 462 ? 4.484 21.891 21.141 1 97.12 462 ARG A N 1
ATOM 3531 C CA . ARG A 1 462 ? 4.238 20.75 22.016 1 97.12 462 ARG A CA 1
ATOM 3532 C C . ARG A 1 462 ? 5.395 20.531 22.969 1 97.12 462 ARG A C 1
ATOM 3534 O O . ARG A 1 462 ? 5.207 19.984 24.062 1 97.12 462 ARG A O 1
ATOM 3541 N N . HIS A 1 463 ? 6.551 20.969 22.641 1 97.81 463 HIS A N 1
ATOM 3542 C CA . HIS A 1 463 ? 7.746 20.719 23.438 1 97.81 463 HIS A CA 1
ATOM 3543 C C . HIS A 1 463 ? 8.016 21.891 24.375 1 97.81 463 HIS A C 1
ATOM 3545 O O . HIS A 1 463 ? 8.984 21.859 25.156 1 97.81 463 HIS A O 1
ATOM 3551 N N . TYR A 1 464 ? 7.137 22.953 24.375 1 98.19 464 TYR A N 1
ATOM 3552 C CA . TYR A 1 464 ? 7.41 24.172 25.141 1 98.19 464 TYR A CA 1
ATOM 3553 C C . TYR A 1 464 ? 6.246 24.516 26.047 1 98.19 464 TYR A C 1
ATOM 3555 O O . TYR A 1 464 ? 6.227 25.594 26.656 1 98.19 464 TYR A O 1
ATOM 3563 N N . LEU A 1 465 ? 5.277 23.672 26.188 1 97.19 465 LEU A N 1
ATOM 3564 C CA . LEU A 1 465 ? 4.02 24 26.844 1 97.19 465 LEU A CA 1
ATOM 3565 C C . LEU A 1 465 ? 4.242 24.281 28.328 1 97.19 465 LEU A C 1
ATOM 3567 O O . LEU A 1 465 ? 3.445 24.984 28.953 1 97.19 465 LEU A O 1
ATOM 3571 N N . ASP A 1 466 ? 5.289 23.766 28.922 1 96.88 466 ASP A N 1
ATOM 3572 C CA . ASP A 1 466 ? 5.547 23.984 30.344 1 96.88 466 ASP A CA 1
ATOM 3573 C C . ASP A 1 466 ? 6.316 25.281 30.578 1 96.88 466 ASP A C 1
ATOM 3575 O O . ASP A 1 466 ? 6.477 25.734 31.719 1 96.88 466 ASP A O 1
ATOM 3579 N N . LEU A 1 467 ? 6.691 25.969 29.516 1 97.81 467 LEU A N 1
ATOM 3580 C CA . LEU A 1 467 ? 7.5 27.172 29.625 1 97.81 467 LEU A CA 1
ATOM 3581 C C . LEU A 1 467 ? 6.617 28.422 29.672 1 97.81 467 LEU A C 1
ATOM 3583 O O . LEU A 1 467 ? 7.078 29.5 30.031 1 97.81 467 LEU A O 1
ATOM 3587 N N . SER A 1 468 ? 5.359 28.266 29.281 1 97.56 468 SER A N 1
ATOM 3588 C CA . SER A 1 468 ? 4.445 29.406 29.312 1 97.56 468 SER A CA 1
ATOM 3589 C C . SER A 1 468 ? 2.996 28.953 29.156 1 97.56 468 SER A C 1
ATOM 3591 O O . SER A 1 468 ? 2.715 27.969 28.469 1 97.56 468 SER A O 1
ATOM 3593 N N . ARG A 1 469 ? 2.078 29.656 29.719 1 96.75 469 ARG A N 1
ATOM 3594 C CA . ARG A 1 469 ? 0.651 29.469 29.484 1 96.75 469 ARG A CA 1
ATOM 3595 C C . ARG A 1 469 ? 0.184 30.234 28.25 1 96.75 469 ARG A C 1
ATOM 3597 O O . ARG A 1 469 ? -0.912 30 27.75 1 96.75 469 ARG A O 1
ATOM 3604 N N . ASN A 1 470 ? 1.021 31.219 27.828 1 97.81 470 ASN A N 1
ATOM 3605 C CA . ASN A 1 470 ? 0.727 32.062 26.672 1 97.81 470 ASN A CA 1
ATOM 3606 C C . ASN A 1 470 ? 1.432 31.547 25.406 1 97.81 470 ASN A C 1
ATOM 3608 O O . ASN A 1 470 ? 2.482 32.062 25.031 1 97.81 470 ASN A O 1
ATOM 3612 N N . VAL A 1 471 ? 0.768 30.562 24.797 1 98.38 471 VAL A N 1
ATOM 3613 C CA . VAL A 1 471 ? 1.333 29.938 23.594 1 98.38 471 VAL A CA 1
ATOM 3614 C C . VAL A 1 471 ? 0.434 30.219 22.391 1 98.38 471 VAL A C 1
ATOM 3616 O O . VAL A 1 471 ? -0.74 29.844 22.391 1 98.38 471 VAL A O 1
ATOM 3619 N N . TYR A 1 472 ? 0.961 30.875 21.391 1 98.31 472 TYR A N 1
ATOM 3620 C CA . TYR A 1 472 ? 0.189 31.281 20.219 1 98.31 472 TYR A CA 1
ATOM 3621 C C . TYR A 1 472 ? 0.819 30.734 18.938 1 98.31 472 TYR A C 1
ATOM 3623 O O . TYR A 1 472 ? 2.035 30.531 18.875 1 98.31 472 TYR A O 1
ATOM 3631 N N . ARG A 1 473 ? 0.024 30.391 18 1 98 473 ARG A N 1
ATOM 3632 C CA . ARG A 1 473 ? 0.445 29.906 16.688 1 98 473 ARG A CA 1
ATOM 3633 C C . ARG A 1 473 ? -0.147 30.766 15.578 1 98 473 ARG A C 1
ATOM 3635 O O . ARG A 1 473 ? -1.368 30.828 15.422 1 98 473 ARG A O 1
ATOM 3642 N N . PHE A 1 474 ? 0.722 31.406 14.82 1 97.44 474 PHE A N 1
ATOM 3643 C CA . PHE A 1 474 ? 0.243 32.344 13.828 1 97.44 474 PHE A CA 1
ATOM 3644 C C . PHE A 1 474 ? 1.291 32.594 12.742 1 97.44 474 PHE A C 1
ATOM 3646 O O . PHE A 1 474 ? 2.48 32.719 13.039 1 97.44 474 PHE A O 1
ATOM 3653 N N . SER A 1 475 ? 0.856 32.5 11.531 1 92.88 475 SER A N 1
ATOM 3654 C CA . SER A 1 475 ? 1.634 32.875 10.352 1 92.88 475 SER A CA 1
ATOM 3655 C C . SER A 1 475 ? 1.012 34.062 9.633 1 92.88 475 SER A C 1
ATOM 3657 O O . SER A 1 475 ? -0.027 33.906 8.984 1 92.88 475 SER A O 1
ATOM 3659 N N . PRO A 1 476 ? 1.656 35.188 9.617 1 94.38 476 PRO A N 1
ATOM 3660 C CA . PRO A 1 476 ? 1.043 36.406 9.094 1 94.38 476 PRO A CA 1
ATOM 3661 C C . PRO A 1 476 ? 1.05 36.469 7.566 1 94.38 476 PRO A C 1
ATOM 3663 O O . PRO A 1 476 ? 1.564 37.438 6.98 1 94.38 476 PRO A O 1
ATOM 3666 N N . VAL A 1 477 ? 0.457 35.531 6.898 1 95.81 477 VAL A N 1
ATOM 3667 C CA . VAL A 1 477 ? 0.332 35.469 5.445 1 95.81 477 VAL A CA 1
ATOM 3668 C C . VAL A 1 477 ? -1.142 35.531 5.051 1 95.81 477 VAL A C 1
ATOM 3670 O O . VAL A 1 477 ? -1.968 34.781 5.594 1 95.81 477 VAL A O 1
ATOM 3673 N N . LEU A 1 478 ? -1.417 36.406 4.113 1 95.25 478 LEU A N 1
ATOM 3674 C CA . LEU A 1 478 ? -2.773 36.562 3.602 1 95.25 478 LEU A CA 1
ATOM 3675 C C . LEU A 1 478 ? -3.02 35.625 2.43 1 95.25 478 LEU A C 1
ATOM 3677 O O . LEU A 1 478 ? -2.328 35.688 1.412 1 95.25 478 LEU A O 1
ATOM 3681 N N . LEU A 1 479 ? -4.02 34.75 2.605 1 92.75 479 LEU A N 1
ATOM 3682 C CA . LEU A 1 479 ? -4.34 33.781 1.584 1 92.75 479 LEU A CA 1
ATOM 3683 C C . LEU A 1 479 ? -5.848 33.625 1.415 1 92.75 479 LEU A C 1
ATOM 3685 O O . LEU A 1 479 ? -6.613 34 2.301 1 92.75 479 LEU A O 1
ATOM 3689 N N . THR A 1 480 ? -6.199 33.094 0.222 1 88 480 THR A N 1
ATOM 3690 C CA . THR A 1 480 ? -7.547 32.562 0.077 1 88 480 THR A CA 1
ATOM 3691 C C . THR A 1 480 ? -7.625 31.141 0.635 1 88 480 THR A C 1
ATOM 3693 O O . THR A 1 480 ? -6.602 30.469 0.788 1 88 480 THR A O 1
ATOM 3696 N N . PRO A 1 481 ? -8.859 30.75 0.914 1 81.94 481 PRO A N 1
ATOM 3697 C CA . PRO A 1 481 ? -9.016 29.375 1.391 1 81.94 481 PRO A CA 1
ATOM 3698 C C . PRO A 1 481 ? -8.484 28.344 0.397 1 81.94 481 PRO A C 1
ATOM 3700 O O . PRO A 1 481 ? -7.867 27.359 0.799 1 81.94 481 PRO A O 1
ATOM 3703 N N . GLN A 1 482 ? -8.617 28.562 -0.794 1 80.56 482 GLN A N 1
ATOM 3704 C CA . GLN A 1 482 ? -8.141 27.641 -1.824 1 80.56 482 GLN A CA 1
ATOM 3705 C C . GLN A 1 482 ? -6.617 27.578 -1.845 1 80.56 482 GLN A C 1
ATOM 3707 O O . GLN A 1 482 ? -6.039 26.5 -1.971 1 80.56 482 GLN A O 1
ATOM 3712 N N . GLU A 1 483 ? -6.051 28.703 -1.668 1 84.12 483 GLU A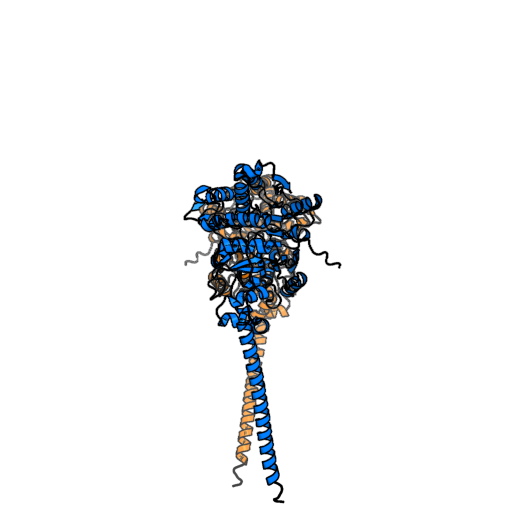 N 1
ATOM 3713 C CA . GLU A 1 483 ? -4.594 28.75 -1.629 1 84.12 483 GLU A CA 1
ATOM 3714 C C . GLU A 1 483 ? -4.047 28.047 -0.389 1 84.12 483 GLU A C 1
ATOM 3716 O O . GLU A 1 483 ? -3.059 27.328 -0.467 1 84.12 483 GLU A O 1
ATOM 3721 N N . ALA A 1 484 ? -4.73 28.297 0.653 1 82.12 484 ALA A N 1
ATOM 3722 C CA . ALA A 1 484 ? -4.293 27.703 1.915 1 82.12 484 ALA A CA 1
ATOM 3723 C C . ALA A 1 484 ? -4.367 26.188 1.861 1 82.12 484 ALA A C 1
ATOM 3725 O O . ALA A 1 484 ? -3.488 25.5 2.383 1 82.12 484 ALA A O 1
ATOM 3726 N N . SER A 1 485 ? -5.332 25.656 1.249 1 76.62 485 SER A N 1
ATOM 3727 C CA . SER A 1 485 ? -5.543 24.219 1.221 1 76.62 485 SER A CA 1
ATOM 3728 C C . SER A 1 485 ? -4.586 23.547 0.244 1 76.62 485 SER A C 1
ATOM 3730 O O . SER A 1 485 ? -4.23 22.375 0.427 1 76.62 485 SER A O 1
ATOM 3732 N N . ARG A 1 486 ? -4.07 24.188 -0.68 1 78.19 486 ARG A N 1
ATOM 3733 C CA . ARG A 1 486 ? -3.338 23.547 -1.762 1 78.19 486 ARG A CA 1
ATOM 3734 C C . ARG A 1 486 ? -1.836 23.766 -1.614 1 78.19 486 ARG A C 1
ATOM 3736 O O . ARG A 1 486 ? -1.035 23 -2.152 1 78.19 486 ARG A O 1
ATOM 3743 N N . ARG A 1 487 ? -1.55 24.734 -0.813 1 78.06 487 ARG A N 1
ATOM 3744 C CA . ARG A 1 487 ? -0.139 25.109 -0.84 1 78.06 487 ARG A CA 1
ATOM 3745 C C . ARG A 1 487 ? 0.629 24.422 0.291 1 78.06 487 ARG A C 1
ATOM 3747 O O . ARG A 1 487 ? 1.788 24.047 0.119 1 78.06 487 ARG A O 1
ATOM 3754 N N . PHE A 1 488 ? -0.019 24.188 1.342 1 79.94 488 PHE A N 1
ATOM 3755 C CA . PHE A 1 488 ? 0.688 23.562 2.457 1 79.94 488 PHE A CA 1
ATOM 3756 C C . PHE A 1 488 ? 0.859 22.078 2.223 1 79.94 488 PHE A C 1
ATOM 3758 O O . PHE A 1 488 ? -0.125 21.344 2.076 1 79.94 488 PHE A O 1
ATOM 3765 N N . HIS A 1 489 ? 2.002 21.625 2.266 1 80.88 489 HIS A N 1
ATOM 3766 C CA . HIS A 1 489 ? 2.354 20.234 2.004 1 80.88 489 HIS A CA 1
ATOM 3767 C C . HIS A 1 489 ? 1.889 19.797 0.619 1 80.88 489 HIS A C 1
ATOM 3769 O O . HIS A 1 489 ? 1.826 18.594 0.328 1 80.88 489 HIS A O 1
ATOM 3775 N N . GLY A 1 490 ? 1.507 20.75 -0.165 1 85.81 490 GLY A N 1
ATOM 3776 C CA . GLY A 1 490 ? 1.044 20.484 -1.516 1 85.81 490 GLY A CA 1
ATOM 3777 C C . GLY A 1 490 ? 2.076 20.812 -2.578 1 85.81 490 GLY A C 1
ATOM 3778 O O . GLY A 1 490 ? 3.244 21.047 -2.264 1 85.81 490 GLY A O 1
ATOM 3779 N N . ASP A 1 491 ? 1.542 20.688 -3.771 1 88.38 491 ASP A N 1
ATOM 3780 C CA . ASP A 1 491 ? 2.41 21.031 -4.895 1 88.38 491 ASP A CA 1
ATOM 3781 C C . ASP A 1 491 ? 2.406 22.531 -5.152 1 88.38 491 ASP A C 1
ATOM 3783 O O . ASP A 1 491 ? 1.48 23.234 -4.742 1 88.38 491 ASP A O 1
ATOM 3787 N N . ASN A 1 492 ? 3.48 23.016 -5.613 1 92.75 492 ASN A N 1
ATOM 3788 C CA . ASN A 1 492 ? 3.602 24.391 -6.043 1 92.75 492 ASN A CA 1
ATOM 3789 C C . ASN A 1 492 ? 3.52 25.359 -4.859 1 92.75 492 ASN A C 1
ATOM 3791 O O . ASN A 1 492 ? 2.797 26.359 -4.914 1 92.75 492 ASN A O 1
ATOM 3795 N N . GLU A 1 493 ? 4.082 24.969 -3.809 1 95 493 GLU A N 1
ATOM 3796 C CA . GLU A 1 493 ? 4.199 25.859 -2.66 1 95 493 GLU A CA 1
ATOM 3797 C C . GLU A 1 493 ? 4.906 27.156 -3.039 1 95 493 GLU A C 1
ATOM 3799 O O . GLU A 1 493 ? 5.883 27.141 -3.793 1 95 493 GLU A O 1
ATOM 3804 N N . ARG A 1 494 ? 4.367 28.297 -2.551 1 96.44 494 ARG A N 1
ATOM 3805 C CA . ARG A 1 494 ? 4.918 29.609 -2.885 1 96.44 494 ARG A CA 1
ATOM 3806 C C . ARG A 1 494 ? 4.375 30.688 -1.95 1 96.44 494 ARG A C 1
ATOM 3808 O O . ARG A 1 494 ? 3.387 30.469 -1.246 1 96.44 494 ARG A O 1
ATOM 3815 N N . ILE A 1 495 ? 5.031 31.781 -1.908 1 97.25 495 ILE A N 1
ATOM 3816 C CA . ILE A 1 495 ? 4.59 32.969 -1.176 1 97.25 495 ILE A CA 1
ATOM 3817 C C . ILE A 1 495 ? 4.836 34.219 -2.018 1 97.25 495 ILE A C 1
ATOM 3819 O O . ILE A 1 495 ? 5.867 34.312 -2.684 1 97.25 495 ILE A O 1
ATOM 3823 N N . SER A 1 496 ? 3.873 35.094 -2.049 1 97.19 496 SER A N 1
ATOM 3824 C CA . SER A 1 496 ? 4.035 36.344 -2.824 1 97.19 496 SER A CA 1
ATOM 3825 C C . SER A 1 496 ? 5.016 37.281 -2.15 1 97.19 496 SER A C 1
ATOM 3827 O O . SER A 1 496 ? 5.164 37.281 -0.927 1 97.19 496 SER A O 1
ATOM 3829 N N . ARG A 1 497 ? 5.633 38.156 -2.92 1 97.5 497 ARG A N 1
ATOM 3830 C CA . ARG A 1 497 ? 6.582 39.156 -2.402 1 97.5 497 ARG A CA 1
ATOM 3831 C C . ARG A 1 497 ? 5.922 40.062 -1.376 1 97.5 497 ARG A C 1
ATOM 3833 O O . ARG A 1 497 ? 6.465 40.281 -0.289 1 97.5 497 ARG A O 1
ATOM 3840 N N . PRO A 1 498 ? 4.75 40.531 -1.636 1 96.81 498 PRO A N 1
ATOM 3841 C CA . PRO A 1 498 ? 4.113 41.375 -0.626 1 96.81 498 PRO A CA 1
ATOM 3842 C C . PRO A 1 498 ? 3.826 40.656 0.676 1 96.81 498 PRO A C 1
ATOM 3844 O O . PRO A 1 498 ? 3.994 41.188 1.762 1 96.81 498 PRO A O 1
ATOM 3847 N N . ASN A 1 499 ? 3.406 39.438 0.569 1 97.19 499 ASN A N 1
ATOM 3848 C CA . ASN A 1 499 ? 3.166 38.656 1.767 1 97.19 499 ASN A CA 1
ATOM 3849 C C . ASN A 1 499 ? 4.445 38.469 2.582 1 97.19 499 ASN A C 1
ATOM 3851 O O . ASN A 1 499 ? 4.43 38.594 3.807 1 97.19 499 ASN A O 1
ATOM 3855 N N . TYR A 1 500 ? 5.5 38.188 1.894 1 98 500 TYR A N 1
ATOM 3856 C CA . TYR A 1 500 ? 6.742 37.938 2.621 1 98 500 TYR A CA 1
ATOM 3857 C C . TYR A 1 500 ? 7.254 39.25 3.25 1 98 500 TYR A C 1
ATOM 3859 O O . TYR A 1 500 ? 7.746 39.25 4.379 1 98 500 TYR A O 1
ATOM 3867 N N . GLU A 1 501 ? 7.18 40.281 2.516 1 98.25 501 GLU A N 1
ATOM 3868 C CA . GLU A 1 501 ? 7.578 41.594 3.049 1 98.25 501 GLU A CA 1
ATOM 3869 C C . GLU A 1 501 ? 6.793 41.938 4.316 1 98.25 501 GLU A C 1
ATOM 3871 O O . GLU A 1 501 ? 7.371 42.375 5.309 1 98.25 501 GLU A O 1
ATOM 3876 N N . ARG A 1 502 ? 5.539 41.719 4.277 1 97.81 502 ARG A N 1
ATOM 3877 C CA . ARG A 1 502 ? 4.703 41.969 5.445 1 97.81 502 ARG A CA 1
ATOM 3878 C C . ARG A 1 502 ? 5.051 41.031 6.59 1 97.81 502 ARG A C 1
ATOM 3880 O O . ARG A 1 502 ? 5.023 41.438 7.758 1 97.81 502 ARG A O 1
ATOM 3887 N N . LEU A 1 503 ? 5.301 39.812 6.246 1 98.31 503 LEU A N 1
ATOM 3888 C CA . LEU A 1 503 ? 5.688 38.844 7.258 1 98.31 503 LEU A CA 1
ATOM 3889 C C . LEU A 1 503 ? 6.926 39.312 8.016 1 98.31 503 LEU A C 1
ATOM 3891 O O . LEU A 1 503 ? 6.961 39.25 9.25 1 98.31 503 LEU A O 1
ATOM 3895 N N . VAL A 1 504 ? 7.93 39.781 7.316 1 98.69 504 VAL A N 1
ATOM 3896 C CA . VAL A 1 504 ? 9.164 40.281 7.926 1 98.69 504 VAL A CA 1
ATOM 3897 C C . VAL A 1 504 ? 8.852 41.438 8.852 1 98.69 504 VAL A C 1
ATOM 3899 O O . VAL A 1 504 ? 9.328 41.469 9.992 1 98.69 504 VAL A O 1
ATOM 3902 N N . ASN A 1 505 ? 8.062 42.344 8.367 1 98.56 505 ASN A N 1
ATOM 3903 C CA . ASN A 1 505 ? 7.727 43.5 9.164 1 98.56 505 ASN A CA 1
ATOM 3904 C C . ASN A 1 505 ? 6.84 43.156 10.352 1 98.56 505 ASN A C 1
ATOM 3906 O O . ASN A 1 505 ? 6.902 43.781 11.398 1 98.56 505 ASN A O 1
ATOM 3910 N N . PHE A 1 506 ? 6.02 42.188 10.242 1 98.38 506 PHE A N 1
ATOM 3911 C CA . PHE A 1 506 ? 5.219 41.688 11.352 1 98.38 506 PHE A CA 1
ATOM 3912 C C . PHE A 1 506 ? 6.102 41.312 12.531 1 98.38 506 PHE A C 1
ATOM 3914 O O . PHE A 1 506 ? 5.848 41.719 13.664 1 98.38 506 PHE A O 1
ATOM 3921 N N . TYR A 1 507 ? 7.109 40.531 12.25 1 98.62 507 TYR A N 1
ATOM 3922 C CA . TYR A 1 507 ? 7.973 40.094 13.344 1 98.62 507 TYR A CA 1
ATOM 3923 C C . TYR A 1 507 ? 8.742 41.25 13.938 1 98.62 507 TYR A C 1
ATOM 3925 O O . TYR A 1 507 ? 8.992 41.312 15.141 1 98.62 507 TYR A O 1
ATOM 3933 N N . ARG A 1 508 ? 9.141 42.219 13.109 1 98.25 508 ARG A N 1
ATOM 3934 C CA . ARG A 1 508 ? 9.734 43.438 13.648 1 98.25 508 ARG A CA 1
ATOM 3935 C C . ARG A 1 508 ? 8.781 44.125 14.625 1 98.25 508 ARG A C 1
ATOM 3937 O O . ARG A 1 508 ? 9.188 44.531 15.711 1 98.25 508 ARG A O 1
ATOM 3944 N N . LEU A 1 509 ? 7.547 44.219 14.219 1 97.69 509 LEU A N 1
ATOM 3945 C CA . LEU A 1 509 ? 6.555 44.906 15.039 1 97.69 509 LEU A CA 1
ATOM 3946 C C . LEU A 1 509 ? 6.277 44.125 16.328 1 97.69 509 LEU A C 1
ATOM 3948 O O . LEU A 1 509 ? 6.086 44.719 17.391 1 97.69 509 LEU A O 1
ATOM 3952 N N . VAL A 1 510 ? 6.184 42.812 16.219 1 97.94 510 VAL A N 1
ATOM 3953 C CA . VAL A 1 510 ? 5.988 42 17.406 1 97.94 510 VAL A CA 1
ATOM 3954 C C . VAL A 1 510 ? 7.125 42.25 18.391 1 97.94 510 VAL A C 1
ATOM 3956 O O . VAL A 1 510 ? 6.883 42.406 19.594 1 97.94 510 VAL A O 1
ATOM 3959 N N . MET A 1 511 ? 8.359 42.281 17.922 1 97.5 511 MET A N 1
ATOM 3960 C CA . MET A 1 511 ? 9.516 42.531 18.781 1 97.5 511 MET A CA 1
ATOM 3961 C C . MET A 1 511 ? 9.422 43.938 19.438 1 97.5 511 MET A C 1
ATOM 3963 O O . MET A 1 511 ? 9.68 44.062 20.625 1 97.5 511 MET A O 1
ATOM 3967 N N . ARG A 1 512 ? 9.047 44.875 18.641 1 95.75 512 ARG A N 1
ATOM 3968 C CA . ARG A 1 512 ? 8.945 46.25 19.141 1 95.75 512 ARG A CA 1
ATOM 3969 C C . ARG A 1 512 ? 7.828 46.344 20.172 1 95.75 512 ARG A C 1
ATOM 3971 O O . ARG A 1 512 ? 7.977 47.062 21.188 1 95.75 512 ARG A O 1
ATOM 3978 N N . TYR A 1 513 ? 6.762 45.719 19.891 1 95.12 513 TYR A N 1
ATOM 3979 C CA . TYR A 1 513 ? 5.648 45.75 20.844 1 95.12 513 TYR A CA 1
ATOM 3980 C C . TYR A 1 513 ? 6.055 45.094 22.156 1 95.12 513 TYR A C 1
ATOM 3982 O O . TYR A 1 513 ? 5.734 45.625 23.234 1 95.12 513 TYR A O 1
ATOM 3990 N N . ALA A 1 514 ? 6.688 44 22.078 1 94.69 514 ALA A N 1
ATOM 3991 C CA . ALA A 1 514 ? 7.137 43.281 23.281 1 94.69 514 ALA A CA 1
ATOM 3992 C C . ALA A 1 514 ? 8.055 44.156 24.125 1 94.69 514 ALA A C 1
ATOM 3994 O O . ALA A 1 514 ? 8.055 44.062 25.359 1 94.69 514 ALA A O 1
ATOM 3995 N N . ASP A 1 515 ? 8.852 45 23.547 1 93.62 515 ASP A N 1
ATOM 3996 C CA . ASP A 1 515 ? 9.781 45.875 24.25 1 93.62 515 ASP A CA 1
ATOM 3997 C C . ASP A 1 515 ? 9.031 47 25 1 93.62 515 ASP A C 1
ATOM 3999 O O . ASP A 1 515 ? 9.539 47.531 25.984 1 93.62 515 ASP A O 1
ATOM 4003 N N . ARG A 1 516 ? 7.914 47.312 24.594 1 90.31 516 ARG A N 1
ATOM 4004 C CA . ARG A 1 516 ? 7.242 48.5 25.094 1 90.31 516 ARG A CA 1
ATOM 4005 C C . ARG A 1 516 ? 6.312 48.156 26.25 1 90.31 516 ARG A C 1
ATOM 4007 O O . ARG A 1 516 ? 6.082 49 27.141 1 90.31 516 ARG A O 1
ATOM 4014 N N . VAL A 1 517 ? 5.691 47.094 26.172 1 86.19 517 VAL A N 1
ATOM 4015 C CA . VAL A 1 517 ? 4.668 46.75 27.156 1 86.19 517 VAL A CA 1
ATOM 4016 C C . VAL A 1 517 ? 5.324 46.219 28.422 1 86.19 517 VAL A C 1
ATOM 4018 O O . VAL A 1 517 ? 6.289 45.438 28.344 1 86.19 517 VAL A O 1
ATOM 4021 N N . ASN A 1 518 ? 4.918 46.906 29.594 1 72.62 518 ASN A N 1
ATOM 4022 C CA . ASN A 1 518 ? 5.414 46.438 30.891 1 72.62 518 ASN A CA 1
ATOM 4023 C C . ASN A 1 518 ? 4.57 45.312 31.453 1 72.62 518 ASN A C 1
ATOM 4025 O O . ASN A 1 518 ? 3.361 45.25 31.219 1 72.62 518 ASN A O 1
ATOM 4029 N N . SER A 1 519 ? 4.953 44 31.344 1 60.84 519 SER A N 1
ATOM 4030 C C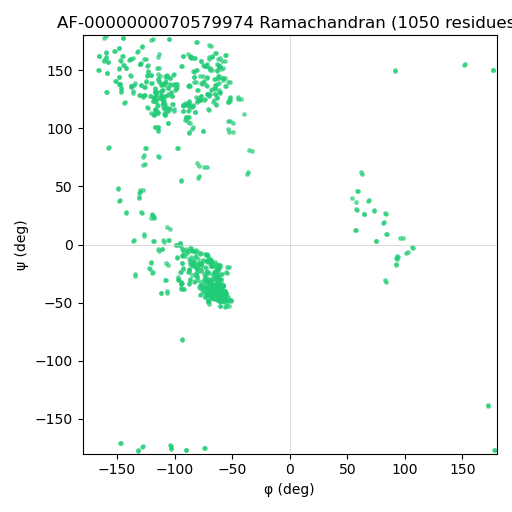A . SER A 1 519 ? 4.195 42.875 31.906 1 60.84 519 SER A CA 1
ATOM 4031 C C . SER A 1 519 ? 3.883 43.094 33.375 1 60.84 519 SER A C 1
ATOM 4033 O O . SER A 1 519 ? 4.758 43.5 34.156 1 60.84 519 SER A O 1
ATOM 4035 N N . ALA A 1 520 ? 2.623 43.406 33.781 1 49.44 520 ALA A N 1
ATOM 4036 C CA . ALA A 1 520 ? 2.283 43.406 35.188 1 49.44 520 ALA A CA 1
ATOM 4037 C C . ALA A 1 520 ? 2.68 42.094 35.844 1 49.44 520 ALA A C 1
ATOM 4039 O O . ALA A 1 520 ? 2.504 41 35.25 1 49.44 520 ALA A O 1
ATOM 4040 N N . PRO A 1 521 ? 3.496 42.031 36.906 1 45.94 521 PRO A N 1
ATOM 4041 C CA . PRO A 1 521 ? 3.74 40.781 37.656 1 45.94 521 PRO A CA 1
ATOM 4042 C C . PRO A 1 521 ? 2.461 40 37.938 1 45.94 521 PRO A C 1
ATOM 4044 O O . PRO A 1 521 ? 1.382 40.594 38.062 1 45.94 521 PRO A O 1
ATOM 4047 N N . PRO A 1 522 ? 2.391 38.656 37.531 1 42.72 522 PRO A N 1
ATOM 4048 C CA . PRO A 1 522 ? 1.202 37.906 37.938 1 42.72 522 PRO A CA 1
ATOM 4049 C C . PRO A 1 522 ? 0.744 38.219 39.375 1 42.72 522 PRO A C 1
ATOM 4051 O O . PRO A 1 522 ? 1.573 38.438 40.25 1 42.72 522 PRO A O 1
ATOM 4054 N N . VAL A 1 523 ? -0.337 38.812 39.5 1 38.88 523 VAL A N 1
ATOM 4055 C CA . VAL A 1 523 ? -0.905 38.812 40.844 1 38.88 523 VAL A CA 1
ATOM 4056 C C . VAL A 1 523 ? -0.889 37.375 41.375 1 38.88 523 VAL A C 1
ATOM 4058 O O . VAL A 1 523 ? -1.3 36.438 40.688 1 38.88 523 VAL A O 1
ATOM 4061 N N . HIS A 1 524 ? 0.032 36.969 42.312 1 34.53 524 HIS A N 1
ATOM 4062 C CA . HIS A 1 524 ? 0.01 35.719 43.094 1 34.53 524 HIS A CA 1
ATOM 4063 C C . HIS A 1 524 ? -1.415 35.344 43.469 1 34.53 524 HIS A C 1
ATOM 4065 O O . HIS A 1 524 ? -2.047 36.031 44.281 1 34.53 524 HIS A O 1
ATOM 4071 N N . SER A 1 525 ? -2.268 35.094 42.625 1 28.45 525 SER A N 1
ATOM 4072 C CA . SER A 1 525 ? -3.41 34.438 43.25 1 28.45 525 SER A CA 1
ATOM 4073 C C . SER A 1 525 ? -2.967 33.281 44.125 1 28.45 525 SER A C 1
ATOM 4075 O O . SER A 1 525 ? -2.219 32.406 43.656 1 28.45 525 SER A O 1
ATOM 4077 N N . GLU A 1 526 ? -2.832 33.438 45.375 1 27.95 526 GLU A N 1
ATOM 4078 C CA . GLU A 1 526 ? -2.838 32.406 46.406 1 27.95 526 GLU A CA 1
ATOM 4079 C C . GLU A 1 526 ? -3.811 31.281 46.062 1 27.95 526 GLU A C 1
ATOM 4081 O O . GLU A 1 526 ? -5.016 31.5 45.906 1 27.95 526 GLU A O 1
ATOM 4086 N N . LEU A 1 527 ? -3.41 30.344 45.219 1 21.56 527 LEU A N 1
ATOM 4087 C CA . LEU A 1 527 ? -4.09 29.125 45.625 1 21.56 527 LEU A CA 1
ATOM 4088 C C . LEU A 1 527 ? -3.635 28.672 47 1 21.56 527 LEU A C 1
ATOM 4090 O O . LEU A 1 527 ? -2.451 28.766 47.344 1 21.56 527 LEU A O 1
ATOM 4094 N N . MET B 1 1 ? -92.188 -22.906 -7.027 1 27.69 1 MET B N 1
ATOM 4095 C CA . MET B 1 1 ? -90.938 -22.188 -7 1 27.69 1 MET B CA 1
ATOM 4096 C C . MET B 1 1 ? -89.812 -22.984 -6.277 1 27.69 1 MET B C 1
ATOM 4098 O O . MET B 1 1 ? -88.75 -22.484 -6.027 1 27.69 1 MET B O 1
ATOM 4102 N N . ALA B 1 2 ? -90.188 -24.25 -5.887 1 33.69 2 ALA B N 1
ATOM 4103 C CA . ALA B 1 2 ? -89.312 -25.078 -5.039 1 33.69 2 ALA B CA 1
ATOM 4104 C C . ALA B 1 2 ? -88.25 -25.797 -5.859 1 33.69 2 ALA B C 1
ATOM 4106 O O . ALA B 1 2 ? -87.375 -26.391 -5.301 1 33.69 2 ALA B O 1
ATOM 4107 N N . GLY B 1 3 ? -88.312 -25.688 -7.227 1 34.91 3 GLY B N 1
ATOM 4108 C CA . GLY B 1 3 ? -87.5 -26.562 -8.039 1 34.91 3 GLY B CA 1
ATOM 4109 C C . GLY B 1 3 ? -86.062 -26.047 -8.234 1 34.91 3 GLY B C 1
ATOM 4110 O O . GLY B 1 3 ? -85.25 -26.719 -8.852 1 34.91 3 GLY B O 1
ATOM 4111 N N . GLY B 1 4 ? -85.812 -24.75 -7.887 1 38.31 4 GLY B N 1
ATOM 4112 C CA . GLY B 1 4 ? -84.562 -24.219 -8.414 1 38.31 4 GLY B CA 1
ATOM 4113 C C . GLY B 1 4 ? -83.375 -24.516 -7.539 1 38.31 4 GLY B C 1
ATOM 4114 O O . GLY B 1 4 ? -82.25 -24.109 -7.855 1 38.31 4 GLY B O 1
ATOM 4115 N N . LYS B 1 5 ? -83.625 -25.031 -6.285 1 42.31 5 LYS B N 1
ATOM 4116 C CA . LYS B 1 5 ? -82.5 -25.109 -5.348 1 42.31 5 LYS B CA 1
ATOM 4117 C C . LYS B 1 5 ? -81.688 -26.406 -5.551 1 42.31 5 LYS B C 1
ATOM 4119 O O . LYS B 1 5 ? -80.562 -26.5 -5.117 1 42.31 5 LYS B O 1
ATOM 4124 N N . ALA B 1 6 ? -82.188 -27.422 -6.184 1 41.59 6 ALA B N 1
ATOM 4125 C CA . ALA B 1 6 ? -81.375 -28.656 -6.18 1 41.59 6 ALA B CA 1
ATOM 4126 C C . ALA B 1 6 ? -80.25 -28.625 -7.215 1 41.59 6 ALA B C 1
ATOM 4128 O O . ALA B 1 6 ? -79.188 -29.203 -7.012 1 41.59 6 ALA B O 1
ATOM 4129 N N . ALA B 1 7 ? -80.375 -27.75 -8.211 1 41.47 7 ALA B N 1
ATOM 4130 C CA . ALA B 1 7 ? -79.375 -27.812 -9.289 1 41.47 7 ALA B CA 1
ATOM 4131 C C . ALA B 1 7 ? -78.125 -27.031 -8.938 1 41.47 7 ALA B C 1
ATOM 4133 O O . ALA B 1 7 ? -77.062 -27.297 -9.477 1 41.47 7 ALA B O 1
ATOM 4134 N N . ALA B 1 8 ? -78.188 -26.156 -7.977 1 48.62 8 ALA B N 1
ATOM 4135 C CA . ALA B 1 8 ? -77 -25.344 -7.672 1 48.62 8 ALA B CA 1
ATOM 4136 C C . ALA B 1 8 ? -76.062 -26.109 -6.809 1 48.62 8 ALA B C 1
ATOM 4138 O O . ALA B 1 8 ? -74.812 -25.938 -6.953 1 48.62 8 ALA B O 1
ATOM 4139 N N . VAL B 1 9 ? -76.625 -27.062 -6.059 1 44.25 9 VAL B N 1
ATOM 4140 C CA . VAL B 1 9 ? -75.688 -27.797 -5.148 1 44.25 9 VAL B CA 1
ATOM 4141 C C . VAL B 1 9 ? -74.938 -28.828 -5.93 1 44.25 9 VAL B C 1
ATOM 4143 O O . VAL B 1 9 ? -73.75 -29.109 -5.594 1 44.25 9 VAL B O 1
ATOM 4146 N N . THR B 1 10 ? -75.375 -29.203 -7.105 1 46.56 10 THR B N 1
ATOM 4147 C CA . THR B 1 10 ? -74.75 -30.234 -7.871 1 46.56 10 THR B CA 1
ATOM 4148 C C . THR B 1 10 ? -73.562 -29.641 -8.695 1 46.56 10 THR B C 1
ATOM 4150 O O . THR B 1 10 ? -72.562 -30.281 -8.906 1 46.56 10 THR B O 1
ATOM 4153 N N . ARG B 1 11 ? -73.688 -28.359 -8.984 1 49.25 11 ARG B N 1
ATOM 4154 C CA . ARG B 1 11 ? -72.625 -27.781 -9.812 1 49.25 11 ARG B CA 1
ATOM 4155 C C . ARG B 1 11 ? -71.438 -27.391 -8.977 1 49.25 11 ARG B C 1
ATOM 4157 O O . ARG B 1 11 ? -70.312 -27.5 -9.43 1 49.25 11 ARG B O 1
ATOM 4164 N N . ALA B 1 12 ? -71.688 -27 -7.762 1 55.25 12 ALA B N 1
ATOM 4165 C CA . ALA B 1 12 ? -70.562 -26.641 -6.895 1 55.25 12 ALA B CA 1
ATOM 4166 C C . ALA B 1 12 ? -69.75 -27.859 -6.496 1 55.25 12 ALA B C 1
ATOM 4168 O O . ALA B 1 12 ? -68.562 -27.812 -6.438 1 55.25 12 ALA B O 1
ATOM 4169 N N . GLY B 1 13 ? -70.5 -28.969 -6.332 1 51.12 13 GLY B N 1
ATOM 4170 C CA . GLY B 1 13 ? -69.875 -30.219 -5.996 1 51.12 13 GLY B CA 1
ATOM 4171 C C . GLY B 1 13 ? -69 -30.781 -7.141 1 51.12 13 GLY B C 1
ATOM 4172 O O . GLY B 1 13 ? -67.938 -31.344 -6.918 1 51.12 13 GLY B O 1
ATOM 4173 N N . LEU B 1 14 ? -69.5 -30.531 -8.281 1 54.25 14 LEU B N 1
ATOM 4174 C CA . LEU B 1 14 ? -68.812 -31.016 -9.469 1 54.25 14 LEU B CA 1
ATOM 4175 C C . LEU B 1 14 ? -67.562 -30.188 -9.75 1 54.25 14 LEU B C 1
ATOM 4177 O O . LEU B 1 14 ? -66.5 -30.734 -10.164 1 54.25 14 LEU B O 1
ATOM 4181 N N . ARG B 1 15 ? -67.562 -28.891 -9.406 1 60.94 15 ARG B N 1
ATOM 4182 C CA . ARG B 1 15 ? -66.375 -28.047 -9.625 1 60.94 15 ARG B CA 1
ATOM 4183 C C . ARG B 1 15 ? -65.312 -28.375 -8.633 1 60.94 15 ARG B C 1
ATOM 4185 O O . ARG B 1 15 ? -64.125 -28.422 -9 1 60.94 15 ARG B O 1
ATOM 4192 N N . THR B 1 16 ? -65.875 -28.672 -7.48 1 67.06 16 THR B N 1
ATOM 4193 C CA . THR B 1 16 ? -64.875 -29.016 -6.453 1 67.06 16 THR B CA 1
ATOM 4194 C C . THR B 1 16 ? -64.25 -30.375 -6.742 1 67.06 16 THR B C 1
ATOM 4196 O O . THR B 1 16 ? -63.031 -30.562 -6.566 1 67.06 16 THR B O 1
ATOM 4199 N N . PHE B 1 17 ? -65.062 -31.219 -7.348 1 66.75 17 PHE B N 1
ATOM 4200 C CA . PHE B 1 17 ? -64.562 -32.531 -7.68 1 66.75 17 PHE B CA 1
ATOM 4201 C C . PHE B 1 17 ? -63.656 -32.469 -8.906 1 66.75 17 PHE B C 1
ATOM 4203 O O . PHE B 1 17 ? -62.625 -33.156 -8.961 1 66.75 17 PHE B O 1
ATOM 4210 N N . ARG B 1 18 ? -64.062 -31.641 -9.812 1 68.62 18 ARG B N 1
ATOM 4211 C CA . ARG B 1 18 ? -63.219 -31.453 -11 1 68.62 18 ARG B CA 1
ATOM 4212 C C . ARG B 1 18 ? -61.875 -30.812 -10.656 1 68.62 18 ARG B C 1
ATOM 4214 O O . ARG B 1 18 ? -60.844 -31.203 -11.195 1 68.62 18 ARG B O 1
ATOM 4221 N N . ASP B 1 19 ? -62.094 -29.922 -9.664 1 80.25 19 ASP B N 1
ATOM 4222 C CA . ASP B 1 19 ? -60.875 -29.25 -9.242 1 80.25 19 ASP B CA 1
ATOM 4223 C C . ASP B 1 19 ? -59.938 -30.203 -8.484 1 80.25 19 ASP B C 1
ATOM 4225 O O . ASP B 1 19 ? -58.719 -30.156 -8.656 1 80.25 19 ASP B O 1
ATOM 4229 N N . LYS B 1 20 ? -60.469 -31.109 -7.801 1 78.62 20 LYS B N 1
ATOM 4230 C CA . LYS B 1 20 ? -59.688 -32.094 -7.066 1 78.62 20 LYS B CA 1
ATOM 4231 C C . LYS B 1 20 ? -59.094 -33.125 -8.008 1 78.62 20 LYS B C 1
ATOM 4233 O O . LYS B 1 20 ? -57.938 -33.531 -7.824 1 78.62 20 LYS B O 1
ATOM 4238 N N . ARG B 1 21 ? -59.875 -33.531 -9 1 83.56 21 ARG B N 1
ATOM 4239 C CA . ARG B 1 21 ? -59.375 -34.5 -9.961 1 83.56 21 ARG B CA 1
ATOM 4240 C C . ARG B 1 21 ? -58.25 -33.906 -10.789 1 83.56 21 ARG B C 1
ATOM 4242 O O . ARG B 1 21 ? -57.25 -34.594 -11.062 1 83.56 21 ARG B O 1
ATOM 4249 N N . VAL B 1 22 ? -58.375 -32.719 -11.188 1 89.44 22 VAL B N 1
ATOM 4250 C CA . VAL B 1 22 ? -57.344 -32.031 -11.93 1 89.44 22 VAL B CA 1
ATOM 4251 C C . VAL B 1 22 ? -56.094 -31.844 -11.039 1 89.44 22 VAL B C 1
ATOM 4253 O O . VAL B 1 22 ? -54.969 -32.062 -11.492 1 89.44 22 VAL B O 1
ATOM 4256 N N . ALA B 1 23 ? -56.375 -31.547 -9.766 1 89.5 23 ALA B N 1
ATOM 4257 C CA . ALA B 1 23 ? -55.25 -31.406 -8.82 1 89.5 23 ALA B CA 1
ATOM 4258 C C . ALA B 1 23 ? -54.531 -32.75 -8.617 1 89.5 23 ALA B C 1
ATOM 4260 O O . ALA B 1 23 ? -53.312 -32.781 -8.609 1 89.5 23 ALA B O 1
ATOM 4261 N N . VAL B 1 24 ? -55.312 -33.719 -8.5 1 89.56 24 VAL B N 1
ATOM 4262 C CA . VAL B 1 24 ? -54.719 -35.031 -8.297 1 89.56 24 VAL B CA 1
ATOM 4263 C C . VAL B 1 24 ? -53.969 -35.469 -9.547 1 89.56 24 VAL B C 1
ATOM 4265 O O . VAL B 1 24 ? -52.875 -36.031 -9.453 1 89.56 24 VAL B O 1
ATOM 4268 N N . THR B 1 25 ? -54.469 -35.188 -10.68 1 89.12 25 THR B N 1
ATOM 4269 C CA . THR B 1 25 ? -53.781 -35.5 -11.93 1 89.12 25 THR B CA 1
ATOM 4270 C C . THR B 1 25 ? -52.5 -34.719 -12.062 1 89.12 25 THR B C 1
ATOM 4272 O O . THR B 1 25 ? -51.469 -35.25 -12.477 1 89.12 25 THR B O 1
ATOM 4275 N N . LEU B 1 26 ? -52.594 -33.531 -11.734 1 90.38 26 LEU B N 1
ATOM 4276 C CA . LEU B 1 26 ? -51.375 -32.688 -11.805 1 90.38 26 LEU B CA 1
ATOM 4277 C C . LEU B 1 26 ? -50.312 -33.156 -10.82 1 90.38 26 LEU B C 1
ATOM 4279 O O . LEU B 1 26 ? -49.156 -33.25 -11.164 1 90.38 26 LEU B O 1
ATOM 4283 N N . VAL B 1 27 ? -50.719 -33.469 -9.641 1 91 27 VAL B N 1
ATOM 4284 C CA . VAL B 1 27 ? -49.812 -33.969 -8.633 1 91 27 VAL B CA 1
ATOM 4285 C C . VAL B 1 27 ? -49.219 -35.312 -9.094 1 91 27 VAL B C 1
ATOM 4287 O O . VAL B 1 27 ? -48.031 -35.562 -8.93 1 91 27 VAL B O 1
ATOM 4290 N N . THR B 1 28 ? -50.062 -36.125 -9.656 1 89.94 28 THR B N 1
ATOM 4291 C CA . THR B 1 28 ? -49.594 -37.406 -10.148 1 89.94 28 THR B CA 1
ATOM 4292 C C . THR B 1 28 ? -48.625 -37.219 -11.305 1 89.94 28 THR B C 1
ATOM 4294 O O . THR B 1 28 ? -47.625 -37.938 -11.406 1 89.94 28 THR B O 1
ATOM 4297 N N . LEU B 1 29 ? -48.875 -36.25 -12.086 1 91.19 29 LEU B N 1
ATOM 4298 C CA . LEU B 1 29 ? -47.969 -35.969 -13.195 1 91.19 29 LEU B CA 1
ATOM 4299 C C . LEU B 1 29 ? -46.656 -35.438 -12.688 1 91.19 29 LEU B C 1
ATOM 4301 O O . LEU B 1 29 ? -45.594 -35.844 -13.172 1 91.19 29 LEU B O 1
ATOM 4305 N N . VAL B 1 30 ? -46.688 -34.562 -11.781 1 91.25 30 VAL B N 1
ATOM 4306 C CA . VAL B 1 30 ? -45.469 -34.031 -11.203 1 91.25 30 VAL B CA 1
ATOM 4307 C C . VAL B 1 30 ? -44.688 -35.125 -10.523 1 91.25 30 VAL B C 1
ATOM 4309 O O . VAL B 1 30 ? -43.469 -35.219 -10.688 1 91.25 30 VAL B O 1
ATOM 4312 N N . LEU B 1 31 ? -45.375 -35.906 -9.797 1 92.06 31 LEU B N 1
ATOM 4313 C CA . LEU B 1 31 ? -44.719 -37.031 -9.133 1 92.06 31 LEU B CA 1
ATOM 4314 C C . LEU B 1 31 ? -44.125 -38 -10.156 1 92.06 31 LEU B C 1
ATOM 4316 O O . LEU B 1 31 ? -43.062 -38.562 -9.938 1 92.06 31 LEU B O 1
ATOM 4320 N N . GLY B 1 32 ? -44.875 -38.188 -11.172 1 91.38 32 GLY B N 1
ATOM 4321 C CA . GLY B 1 32 ? -44.344 -39 -12.25 1 91.38 32 GLY B CA 1
ATOM 4322 C C . GLY B 1 32 ? -43.062 -38.438 -12.867 1 91.38 32 GLY B C 1
ATOM 4323 O O . GLY B 1 32 ? -42.125 -39.188 -13.125 1 91.38 32 GLY B O 1
ATOM 4324 N N . VAL B 1 33 ? -43.125 -37.219 -13.109 1 91.44 33 VAL B N 1
ATOM 4325 C CA . VAL B 1 33 ? -41.938 -36.531 -13.68 1 91.44 33 VAL B CA 1
ATOM 4326 C C . VAL B 1 33 ? -40.781 -36.625 -12.711 1 91.44 33 VAL B C 1
ATOM 4328 O O . VAL B 1 33 ? -39.625 -36.906 -13.117 1 91.44 33 VAL B O 1
ATOM 4331 N N . ILE B 1 34 ? -40.969 -36.5 -11.5 1 93 34 ILE B N 1
ATOM 4332 C CA . ILE B 1 34 ? -39.938 -36.562 -10.477 1 93 34 ILE B CA 1
ATOM 4333 C C . ILE B 1 34 ? -39.375 -37.969 -10.43 1 93 34 ILE B C 1
ATOM 4335 O O . ILE B 1 34 ? -38.156 -38.156 -10.359 1 93 34 ILE B O 1
ATOM 4339 N N . LEU B 1 35 ? -40.25 -38.938 -10.43 1 93.25 35 LEU B N 1
ATOM 4340 C CA . LEU B 1 35 ? -39.812 -40.312 -10.383 1 93.25 35 LEU B CA 1
ATOM 4341 C C . LEU B 1 35 ? -39 -40.688 -11.625 1 93.25 35 LEU B C 1
ATOM 4343 O O . LEU B 1 35 ? -38.031 -41.406 -11.539 1 93.25 35 LEU B O 1
ATOM 4347 N N . ALA B 1 36 ? -39.469 -40.156 -12.703 1 93.75 36 ALA B N 1
ATOM 4348 C CA . ALA B 1 36 ? -38.719 -40.375 -13.938 1 93.75 36 ALA B CA 1
ATOM 4349 C C . ALA B 1 36 ? -37.312 -39.719 -13.859 1 93.75 36 ALA B C 1
ATOM 4351 O O . ALA B 1 36 ? -36.344 -40.312 -14.289 1 93.75 36 ALA B O 1
ATOM 4352 N N . LEU B 1 37 ? -37.281 -38.594 -13.43 1 93.12 37 LEU B N 1
ATOM 4353 C CA . LEU B 1 37 ? -36.031 -37.906 -13.266 1 93.12 37 LEU B CA 1
ATOM 4354 C C . LEU B 1 37 ? -35.094 -38.656 -12.32 1 93.12 37 LEU B C 1
ATOM 4356 O O . LEU B 1 37 ? -33.906 -38.812 -12.586 1 93.12 37 LEU B O 1
ATOM 4360 N N . LEU B 1 38 ? -35.625 -39.156 -11.273 1 93.56 38 LEU B N 1
ATOM 4361 C CA . LEU B 1 38 ? -34.844 -39.938 -10.32 1 93.56 38 LEU B CA 1
ATOM 4362 C C . LEU B 1 38 ? -34.312 -41.219 -10.969 1 93.56 38 LEU B C 1
ATOM 4364 O O . LEU B 1 38 ? -33.188 -41.625 -10.703 1 93.56 38 LEU B O 1
ATOM 4368 N N . ALA B 1 39 ? -35.094 -41.781 -11.711 1 94.5 39 ALA B N 1
ATOM 4369 C CA . ALA B 1 39 ? -34.656 -42.969 -12.414 1 94.5 39 ALA B CA 1
ATOM 4370 C C . ALA B 1 39 ? -33.5 -42.688 -13.352 1 94.5 39 ALA B C 1
ATOM 4372 O O . ALA B 1 39 ? -32.531 -43.438 -13.422 1 94.5 39 ALA B O 1
ATOM 4373 N N . VAL B 1 40 ? -33.656 -41.656 -14.078 1 94.19 40 VAL B N 1
ATOM 4374 C CA . VAL B 1 40 ? -32.562 -41.281 -14.992 1 94.19 40 VAL B CA 1
ATOM 4375 C C . VAL B 1 40 ? -31.281 -41.031 -14.203 1 94.19 40 VAL B C 1
ATOM 4377 O O . VAL B 1 40 ? -30.219 -41.469 -14.617 1 94.19 40 VAL B O 1
ATOM 4380 N N . VAL B 1 41 ? -31.375 -40.375 -13.125 1 93.75 41 VAL B N 1
ATOM 4381 C CA . VAL B 1 41 ? -30.234 -40.031 -12.289 1 93.75 41 VAL B CA 1
ATOM 4382 C C . VAL B 1 41 ? -29.562 -41.312 -11.789 1 93.75 41 VAL B C 1
ATOM 4384 O O . VAL B 1 41 ? -28.344 -41.438 -11.836 1 93.75 41 VAL B O 1
ATOM 4387 N N . VAL B 1 42 ? -30.297 -42.219 -11.406 1 94.94 42 VAL B N 1
ATOM 4388 C CA . VAL B 1 42 ? -29.766 -43.469 -10.852 1 94.94 42 VAL B CA 1
ATOM 4389 C C . VAL B 1 42 ? -29.156 -44.312 -11.969 1 94.94 42 VAL B C 1
ATOM 4391 O O . VAL B 1 42 ? -28.094 -44.906 -11.797 1 94.94 42 VAL B O 1
ATOM 4394 N N . VAL B 1 43 ? -29.781 -44.375 -13.094 1 95.12 43 VAL B N 1
ATOM 4395 C CA . VAL B 1 43 ? -29.297 -45.188 -14.211 1 95.12 43 VAL B CA 1
ATOM 4396 C C . VAL B 1 43 ? -27.953 -44.656 -14.703 1 95.12 43 VAL B C 1
ATOM 4398 O O . VAL B 1 43 ? -27.031 -45.406 -14.977 1 95.12 43 VAL B O 1
ATOM 4401 N N . ARG B 1 44 ? -27.922 -43.438 -14.797 1 93 44 ARG B N 1
ATOM 4402 C CA . ARG B 1 44 ? -26.672 -42.812 -15.219 1 93 44 ARG B CA 1
ATOM 4403 C C . ARG B 1 44 ? -25.547 -43.125 -14.242 1 93 44 ARG B C 1
ATOM 4405 O O . ARG B 1 44 ? -24.422 -43.406 -14.648 1 93 44 ARG B O 1
ATOM 4412 N N . ALA B 1 45 ? -25.875 -43.094 -13.023 1 93.06 45 ALA B N 1
ATOM 4413 C CA . ALA B 1 45 ? -24.875 -43.375 -12 1 93.06 45 ALA B CA 1
ATOM 4414 C C . ALA B 1 45 ? -24.453 -44.844 -12.062 1 93.06 45 ALA B C 1
ATOM 4416 O O . ALA B 1 45 ? -23.281 -45.156 -11.797 1 93.06 45 ALA B O 1
ATOM 4417 N N . LEU B 1 46 ? -25.297 -45.656 -12.445 1 92.44 46 LEU B N 1
ATOM 4418 C CA . LEU B 1 46 ? -25 -47.094 -12.477 1 92.44 46 LEU B CA 1
ATOM 4419 C C . LEU B 1 46 ? -24.188 -47.469 -13.727 1 92.44 46 LEU B C 1
ATOM 4421 O O . LEU B 1 46 ? -23.375 -48.375 -13.695 1 92.44 46 LEU B O 1
ATOM 4425 N N . LEU B 1 47 ? -24.359 -46.719 -14.75 1 91 47 LEU B N 1
ATOM 4426 C CA . LEU B 1 47 ? -23.781 -47.094 -16.031 1 91 47 LEU B CA 1
ATOM 4427 C C . LEU B 1 47 ? -22.453 -46.375 -16.281 1 91 47 LEU B C 1
ATOM 4429 O O . LEU B 1 47 ? -21.703 -46.75 -17.172 1 91 47 LEU B O 1
ATOM 4433 N N . ILE B 1 48 ? -22.172 -45.469 -15.531 1 86.62 48 ILE B N 1
ATOM 4434 C CA . ILE B 1 48 ? -20.984 -44.656 -15.789 1 86.62 48 ILE B CA 1
ATOM 4435 C C . ILE B 1 48 ? -19.734 -45.5 -15.531 1 86.62 48 ILE B C 1
ATOM 4437 O O . ILE B 1 48 ? -19.672 -46.219 -14.539 1 86.62 48 ILE B O 1
ATOM 4441 N N . ALA B 1 49 ? -18.828 -45.5 -16.531 1 80 49 ALA B N 1
ATOM 4442 C CA . ALA B 1 49 ? -17.594 -46.25 -16.438 1 80 49 ALA B CA 1
ATOM 4443 C C . ALA B 1 49 ? -16.375 -45.344 -16.625 1 80 49 ALA B C 1
ATOM 4445 O O . ALA B 1 49 ? -16.453 -44.312 -17.281 1 80 49 ALA B O 1
ATOM 4446 N N . ALA B 1 50 ? -15.32 -45.75 -15.945 1 74 50 ALA B N 1
ATOM 4447 C CA . ALA B 1 50 ? -14.07 -45 -16.047 1 74 50 ALA B CA 1
ATOM 4448 C C . ALA B 1 50 ? -13.297 -45.375 -17.312 1 74 50 ALA B C 1
ATOM 4450 O O . ALA B 1 50 ? -13.266 -46.562 -17.688 1 74 50 ALA B O 1
ATOM 4451 N N . PRO B 1 51 ? -12.742 -44.312 -17.906 1 73.19 51 PRO B N 1
ATOM 4452 C CA . PRO B 1 51 ? -11.859 -44.688 -19.016 1 73.19 51 PRO B CA 1
ATOM 4453 C C . PRO B 1 51 ? -10.633 -45.469 -18.562 1 73.19 51 PRO B C 1
ATOM 4455 O O . PRO B 1 51 ? -10.102 -45.219 -17.469 1 73.19 51 PRO B O 1
ATOM 4458 N N . GLU B 1 52 ? -10.328 -46.5 -19.328 1 75.12 52 GLU B N 1
ATOM 4459 C CA . GLU B 1 52 ? -9.164 -47.312 -18.984 1 75.12 52 GLU B CA 1
ATOM 4460 C C . GLU B 1 52 ? -8 -47.031 -19.938 1 75.12 52 GLU B C 1
ATOM 4462 O O . GLU B 1 52 ? -8.211 -46.844 -21.141 1 75.12 52 GLU B O 1
ATOM 4467 N N . ILE B 1 53 ? -6.867 -46.75 -19.375 1 82.69 53 ILE B N 1
ATOM 4468 C CA . ILE B 1 53 ? -5.633 -46.625 -20.156 1 82.69 53 ILE B CA 1
ATOM 4469 C C . ILE B 1 53 ? -4.801 -47.906 -20.016 1 82.69 53 ILE B C 1
ATOM 4471 O O . ILE B 1 53 ? -4.426 -48.281 -18.891 1 82.69 53 ILE B O 1
ATOM 4475 N N . HIS B 1 54 ? -4.551 -48.5 -21.109 1 85.38 54 HIS B N 1
ATOM 4476 C CA . HIS B 1 54 ? -3.746 -49.719 -21.109 1 85.38 54 HIS B CA 1
ATOM 4477 C C . HIS B 1 54 ? -2.258 -49.406 -21.203 1 85.38 54 HIS B C 1
ATOM 4479 O O . HIS B 1 54 ? -1.838 -48.656 -22.094 1 85.38 54 HIS B O 1
ATOM 4485 N N . CYS B 1 55 ? -1.547 -49.844 -20.219 1 88.19 55 CYS B N 1
ATOM 4486 C CA . CYS B 1 55 ? -0.112 -49.594 -20.172 1 88.19 55 CYS B CA 1
ATOM 4487 C C . CYS B 1 55 ? 0.678 -50.875 -20.438 1 88.19 55 CYS B C 1
ATOM 4489 O O . CYS B 1 55 ? 0.528 -51.844 -19.719 1 88.19 55 CYS B O 1
ATOM 4491 N N . ALA B 1 56 ? 1.404 -50.812 -21.484 1 84.06 56 ALA B N 1
ATOM 4492 C CA . ALA B 1 56 ? 2.275 -51.969 -21.781 1 84.06 56 ALA B CA 1
ATOM 4493 C C . ALA B 1 56 ? 3.734 -51.625 -21.484 1 84.06 56 ALA B C 1
ATOM 4495 O O . ALA B 1 56 ? 4.281 -50.656 -22.047 1 84.06 56 ALA B O 1
ATOM 4496 N N . TRP B 1 57 ? 4.316 -52.281 -20.531 1 89.56 57 TRP B N 1
ATOM 4497 C CA . TRP B 1 57 ? 5.73 -52.125 -20.203 1 89.56 57 TRP B CA 1
ATOM 4498 C C . TRP B 1 57 ? 6.508 -53.406 -20.516 1 89.56 57 TRP B C 1
ATOM 4500 O O . TRP B 1 57 ? 5.965 -54.5 -20.438 1 89.56 57 TRP B O 1
ATOM 4510 N N . PRO B 1 58 ? 7.762 -53.219 -20.953 1 83.81 58 PRO B N 1
ATOM 4511 C CA . PRO B 1 58 ? 8.57 -54.438 -21.109 1 83.81 58 PRO B CA 1
ATOM 4512 C C . PRO B 1 58 ? 8.758 -55.219 -19.812 1 83.81 58 PRO B C 1
ATOM 4514 O O . PRO B 1 58 ? 8.688 -54.625 -18.734 1 83.81 58 PRO B O 1
ATOM 4517 N N . ASP B 1 59 ? 9.102 -56.469 -20.094 1 77.81 59 ASP B N 1
ATOM 4518 C CA . ASP B 1 59 ? 9.375 -57.344 -18.953 1 77.81 59 ASP B CA 1
ATOM 4519 C C . ASP B 1 59 ? 10.625 -56.875 -18.203 1 77.81 59 ASP B C 1
ATOM 4521 O O . ASP B 1 59 ? 11.633 -56.531 -18.828 1 77.81 59 ASP B O 1
ATOM 4525 N N . GLY B 1 60 ? 10.578 -56.594 -17 1 81.25 60 GLY B N 1
ATOM 4526 C CA . GLY B 1 60 ? 11.734 -56.281 -16.188 1 81.25 60 GLY B CA 1
ATOM 4527 C C . GLY B 1 60 ? 11.875 -54.781 -15.93 1 81.25 60 GLY B C 1
ATOM 4528 O O . GLY B 1 60 ? 12.797 -54.344 -15.242 1 81.25 60 GLY B O 1
ATOM 4529 N N . GLU B 1 61 ? 11.039 -54.062 -16.578 1 84.5 61 GLU B N 1
ATOM 4530 C CA . GLU B 1 61 ? 11.094 -52.625 -16.312 1 84.5 61 GLU B CA 1
ATOM 4531 C C . GLU B 1 61 ? 10.984 -52.344 -14.82 1 84.5 61 GLU B C 1
ATOM 4533 O O . GLU B 1 61 ? 10.008 -52.75 -14.18 1 84.5 61 GLU B O 1
ATOM 4538 N N . GLN B 1 62 ? 11.984 -51.656 -14.281 1 84.81 62 GLN B N 1
ATOM 4539 C CA . GLN B 1 62 ? 11.992 -51.344 -12.859 1 84.81 62 GLN B CA 1
ATOM 4540 C C . GLN B 1 62 ? 11.258 -50.031 -12.57 1 84.81 62 GLN B C 1
ATOM 4542 O O . GLN B 1 62 ? 11.461 -49.031 -13.273 1 84.81 62 GLN B O 1
ATOM 4547 N N . GLU B 1 63 ? 10.5 -50.125 -11.539 1 85.75 63 GLU B N 1
ATOM 4548 C CA . GLU B 1 63 ? 9.805 -48.906 -11.125 1 85.75 63 GLU B CA 1
ATOM 4549 C C . GLU B 1 63 ? 10.766 -47.875 -10.523 1 85.75 63 GLU B C 1
ATOM 4551 O O . GLU B 1 63 ? 10.805 -46.719 -10.945 1 85.75 63 GLU B O 1
ATOM 4556 N N . LEU B 1 64 ? 11.578 -48.375 -9.609 1 89.88 64 LEU B N 1
ATOM 4557 C CA . LEU B 1 64 ? 12.57 -47.531 -8.93 1 89.88 64 LEU B CA 1
ATOM 4558 C C . LEU B 1 64 ? 13.984 -47.969 -9.297 1 89.88 64 LEU B C 1
ATOM 4560 O O . LEU B 1 64 ? 14.695 -48.531 -8.469 1 89.88 64 LEU B O 1
ATOM 4564 N N . ALA B 1 65 ? 14.359 -47.594 -10.5 1 93 65 ALA B N 1
ATOM 4565 C CA . ALA B 1 65 ? 15.703 -47.938 -10.961 1 93 65 ALA B CA 1
ATOM 4566 C C . ALA B 1 65 ? 16.734 -46.969 -10.383 1 93 65 ALA B C 1
ATOM 4568 O O . ALA B 1 65 ? 17.891 -47.344 -10.18 1 93 65 ALA B O 1
ATOM 4569 N N . ILE B 1 66 ? 16.359 -45.781 -10.148 1 97.44 66 ILE B N 1
ATOM 4570 C CA . ILE B 1 66 ? 17.234 -44.75 -9.602 1 97.44 66 ILE B CA 1
ATOM 4571 C C . ILE B 1 66 ? 16.906 -44.531 -8.125 1 97.44 66 ILE B C 1
ATOM 4573 O O . ILE B 1 66 ? 15.844 -44 -7.789 1 97.44 66 ILE B O 1
ATOM 4577 N N . ARG B 1 67 ? 17.844 -44.812 -7.25 1 97.31 67 ARG B N 1
ATOM 4578 C CA . ARG B 1 67 ? 17.578 -44.781 -5.816 1 97.31 67 ARG B CA 1
ATOM 4579 C C . ARG B 1 67 ? 18.297 -43.625 -5.133 1 97.31 67 ARG B C 1
ATOM 4581 O O . ARG B 1 67 ? 19.469 -43.344 -5.441 1 97.31 67 ARG B O 1
ATOM 4588 N N . ASP B 1 68 ? 17.594 -43 -4.273 1 97 68 ASP B N 1
ATOM 4589 C CA . ASP B 1 68 ? 18.156 -41.844 -3.564 1 97 68 ASP B CA 1
ATOM 4590 C C . ASP B 1 68 ? 19.328 -42.281 -2.686 1 97 68 ASP B C 1
ATOM 4592 O O . ASP B 1 68 ? 20.344 -41.562 -2.609 1 97 68 ASP B O 1
ATOM 4596 N N . ASP B 1 69 ? 19.25 -43.406 -1.964 1 93.25 69 ASP B N 1
ATOM 4597 C CA . ASP B 1 69 ? 20.281 -43.875 -1.041 1 93.25 69 ASP B CA 1
ATOM 4598 C C . ASP B 1 69 ? 21.578 -44.219 -1.781 1 93.25 69 ASP B C 1
ATOM 4600 O O . ASP B 1 69 ? 22.672 -44.094 -1.216 1 93.25 69 ASP B O 1
ATOM 4604 N N . GLU B 1 70 ? 21.453 -44.5 -3.029 1 96 70 GLU B N 1
ATOM 4605 C CA . GLU B 1 70 ? 22.609 -44.875 -3.822 1 96 70 GLU B CA 1
ATOM 4606 C C . GLU B 1 70 ? 23.219 -43.688 -4.543 1 96 70 GLU B C 1
ATOM 4608 O O . GLU B 1 70 ? 24.438 -43.562 -4.688 1 96 70 GLU B O 1
ATOM 4613 N N . ARG B 1 71 ? 22.344 -42.812 -4.914 1 97.06 71 ARG B N 1
ATOM 4614 C CA . ARG B 1 71 ? 22.812 -41.781 -5.832 1 97.06 71 ARG B CA 1
ATOM 4615 C C . ARG B 1 71 ? 22.781 -40.406 -5.172 1 97.06 71 ARG B C 1
ATOM 4617 O O . ARG B 1 71 ? 23.156 -39.406 -5.789 1 97.06 71 ARG B O 1
ATOM 4624 N N . ARG B 1 72 ? 22.312 -40.281 -3.996 1 97 72 ARG B N 1
ATOM 4625 C CA . ARG B 1 72 ? 22.266 -39.031 -3.23 1 97 72 ARG B CA 1
ATOM 4626 C C . ARG B 1 72 ? 21.484 -37.969 -3.967 1 97 72 ARG B C 1
ATOM 4628 O O . ARG B 1 72 ? 21.953 -36.844 -4.148 1 97 72 ARG B O 1
ATOM 4635 N N . LEU B 1 73 ? 20.375 -38.406 -4.438 1 98.38 73 LEU B N 1
ATOM 4636 C CA . LEU B 1 73 ? 19.516 -37.5 -5.207 1 98.38 73 LEU B CA 1
ATOM 4637 C C . LEU B 1 73 ? 19.094 -36.312 -4.371 1 98.38 73 LEU B C 1
ATOM 4639 O O . LEU B 1 73 ? 19.188 -35.156 -4.828 1 98.38 73 LEU B O 1
ATOM 4643 N N . SER B 1 74 ? 18.672 -36.562 -3.1 1 98.31 74 SER B N 1
ATOM 4644 C CA . SER B 1 74 ? 18.156 -35.531 -2.217 1 98.31 74 SER B CA 1
ATOM 4645 C C . SER B 1 74 ? 19.234 -34.5 -1.869 1 98.31 74 SER B C 1
ATOM 4647 O O . SER B 1 74 ? 18.969 -33.312 -1.788 1 98.31 74 SER B O 1
ATOM 4649 N N . GLN B 1 75 ? 20.438 -34.906 -1.726 1 98 75 GLN B N 1
ATOM 4650 C CA . GLN B 1 75 ? 21.547 -34.031 -1.408 1 98 75 GLN B CA 1
ATOM 4651 C C . GLN B 1 75 ? 21.875 -33.094 -2.588 1 98 75 GLN B C 1
ATOM 4653 O O . GLN B 1 75 ? 22.219 -31.938 -2.402 1 98 75 GLN B O 1
ATOM 4658 N N . ARG B 1 76 ? 21.797 -33.656 -3.73 1 98.5 76 ARG B N 1
ATOM 4659 C CA . ARG B 1 76 ? 22.078 -32.875 -4.918 1 98.5 76 ARG B CA 1
ATOM 4660 C C . ARG B 1 76 ? 20.984 -31.812 -5.141 1 98.5 76 ARG B C 1
ATOM 4662 O O . ARG B 1 76 ? 21.266 -30.688 -5.543 1 98.5 76 ARG B O 1
ATOM 4669 N N . LEU B 1 77 ? 19.734 -32.25 -4.918 1 98.75 77 LEU B N 1
ATOM 4670 C CA . LEU B 1 77 ? 18.656 -31.281 -4.984 1 98.75 77 LEU B CA 1
ATOM 4671 C C . LEU B 1 77 ? 18.859 -30.172 -3.947 1 98.75 77 LEU B C 1
ATOM 4673 O O . LEU B 1 77 ? 18.688 -29 -4.25 1 98.75 77 LEU B O 1
ATOM 4677 N N . ALA B 1 78 ? 19.203 -30.562 -2.736 1 98.56 78 ALA B N 1
ATOM 4678 C CA . ALA B 1 78 ? 19.469 -29.609 -1.672 1 98.56 78 ALA B CA 1
ATOM 4679 C C . ALA B 1 78 ? 20.547 -28.609 -2.088 1 98.56 78 ALA B C 1
ATOM 4681 O O . ALA B 1 78 ? 20.422 -27.406 -1.828 1 98.56 78 ALA B O 1
ATOM 4682 N N . ALA B 1 79 ? 21.562 -29.078 -2.715 1 98.62 79 ALA B N 1
ATOM 4683 C CA . ALA B 1 79 ? 22.641 -28.219 -3.201 1 98.62 79 ALA B CA 1
ATOM 4684 C C . ALA B 1 79 ? 22.125 -27.234 -4.242 1 98.62 79 ALA B C 1
ATOM 4686 O O . ALA B 1 79 ? 22.531 -26.078 -4.266 1 98.62 79 ALA B O 1
ATOM 4687 N N . ALA B 1 80 ? 21.25 -27.703 -5.094 1 98.75 80 ALA B N 1
ATOM 4688 C CA . ALA B 1 80 ? 20.656 -26.844 -6.125 1 98.75 80 ALA B CA 1
ATOM 4689 C C . ALA B 1 80 ? 19.844 -25.719 -5.504 1 98.75 80 ALA B C 1
ATOM 4691 O O . ALA B 1 80 ? 19.766 -24.625 -6.055 1 98.75 80 ALA B O 1
ATOM 4692 N N . LEU B 1 81 ? 19.234 -25.984 -4.336 1 98.62 81 LEU B N 1
ATOM 4693 C CA . LEU B 1 81 ? 18.312 -25.031 -3.707 1 98.62 81 LEU B CA 1
ATOM 4694 C C . LEU B 1 81 ? 19.078 -23.906 -3.027 1 98.62 81 LEU B C 1
ATOM 4696 O O . LEU B 1 81 ? 18.484 -22.891 -2.652 1 98.62 81 LEU B O 1
ATOM 4700 N N . ARG B 1 82 ? 20.375 -23.969 -2.947 1 98.38 82 ARG B N 1
ATOM 4701 C CA . ARG B 1 82 ? 21.203 -22.953 -2.295 1 98.38 82 ARG B CA 1
ATOM 4702 C C . ARG B 1 82 ? 21.375 -21.734 -3.197 1 98.38 82 ARG B C 1
ATOM 4704 O O . ARG B 1 82 ? 21.812 -20.688 -2.738 1 98.38 82 ARG B O 1
ATOM 4711 N N . PHE B 1 83 ? 21.078 -21.891 -4.48 1 98.62 83 PHE B N 1
ATOM 4712 C CA . PHE B 1 83 ? 21.188 -20.781 -5.418 1 98.62 83 PHE B CA 1
ATOM 4713 C C . PHE B 1 83 ? 19.891 -19.969 -5.461 1 98.62 83 PHE B C 1
ATOM 4715 O O . PHE B 1 83 ? 18.875 -20.453 -5.957 1 98.62 83 PHE B O 1
ATOM 4722 N N . PRO B 1 84 ? 19.859 -18.734 -4.949 1 98.19 84 PRO B N 1
ATOM 4723 C CA . PRO B 1 84 ? 18.641 -17.922 -4.91 1 98.19 84 PRO B CA 1
ATOM 4724 C C . PRO B 1 84 ? 18.344 -17.25 -6.25 1 98.19 84 PRO B C 1
ATOM 4726 O O . PRO B 1 84 ? 18.391 -16.031 -6.355 1 98.19 84 PRO B O 1
ATOM 4729 N N . THR B 1 85 ? 17.969 -18.031 -7.238 1 98.62 85 THR B N 1
ATOM 4730 C CA . THR B 1 85 ? 17.641 -17.531 -8.562 1 98.62 85 THR B CA 1
ATOM 4731 C C . THR B 1 85 ? 16.281 -16.828 -8.562 1 98.62 85 THR B C 1
ATOM 4733 O O . THR B 1 85 ? 15.367 -17.25 -9.266 1 98.62 85 THR B O 1
ATOM 4736 N N . ILE B 1 86 ? 16.188 -15.719 -7.891 1 97.69 86 ILE B N 1
ATOM 4737 C CA . ILE B 1 86 ? 14.914 -15.055 -7.586 1 97.69 86 ILE B CA 1
ATOM 4738 C C . ILE B 1 86 ? 14.531 -14.125 -8.734 1 97.69 86 ILE B C 1
ATOM 4740 O O . ILE B 1 86 ? 15.344 -13.305 -9.172 1 97.69 86 ILE B O 1
ATOM 4744 N N 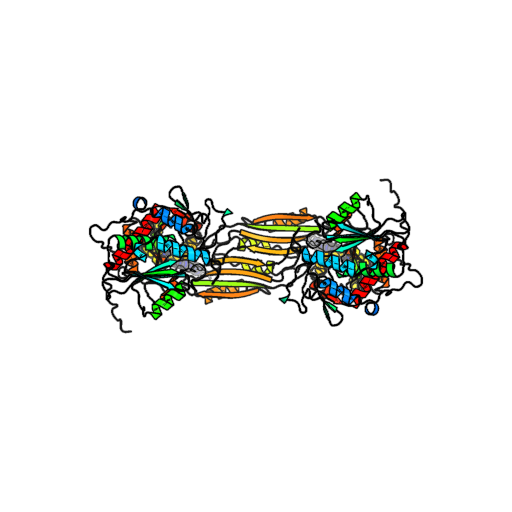. SER B 1 87 ? 13.398 -14.32 -9.273 1 96.88 87 SER B N 1
ATOM 4745 C CA . SER B 1 87 ? 12.789 -13.375 -10.195 1 96.88 87 SER B CA 1
ATOM 4746 C C . SER B 1 87 ? 11.75 -12.508 -9.492 1 96.88 87 SER B C 1
ATOM 4748 O O . SER B 1 87 ? 10.898 -13.016 -8.766 1 96.88 87 SER B O 1
ATOM 4750 N N . ARG B 1 88 ? 11.758 -11.211 -9.68 1 92.75 88 ARG B N 1
ATOM 4751 C CA . ARG B 1 88 ? 10.898 -10.281 -8.945 1 92.75 88 ARG B CA 1
ATOM 4752 C C . ARG B 1 88 ? 9.852 -9.664 -9.867 1 92.75 88 ARG B C 1
ATOM 4754 O O . ARG B 1 88 ? 8.68 -9.539 -9.492 1 92.75 88 ARG B O 1
ATOM 4761 N N . ALA B 1 89 ? 10.242 -9.281 -11.086 1 91.5 89 ALA B N 1
ATOM 4762 C CA . ALA B 1 89 ? 9.406 -8.664 -12.117 1 91.5 89 ALA B CA 1
ATOM 4763 C C . ALA B 1 89 ? 9.938 -8.984 -13.508 1 91.5 89 ALA B C 1
ATOM 4765 O O . ALA B 1 89 ? 11.039 -9.516 -13.656 1 91.5 89 ALA B O 1
ATOM 4766 N N . PRO B 1 90 ? 9.125 -8.719 -14.516 1 92.56 90 PRO B N 1
ATOM 4767 C CA . PRO B 1 90 ? 9.633 -8.984 -15.867 1 92.56 90 PRO B CA 1
ATOM 4768 C C . PRO B 1 90 ? 10.992 -8.336 -16.125 1 92.56 90 PRO B C 1
ATOM 4770 O O . PRO B 1 90 ? 11.164 -7.137 -15.883 1 92.56 90 PRO B O 1
ATOM 4773 N N . HIS B 1 91 ? 11.93 -9.062 -16.531 1 94.75 91 HIS B N 1
ATOM 4774 C CA . HIS B 1 91 ? 13.281 -8.648 -16.875 1 94.75 91 HIS B CA 1
ATOM 4775 C C . HIS B 1 91 ? 14.109 -8.359 -15.625 1 94.75 91 HIS B C 1
ATOM 4777 O O . HIS B 1 91 ? 15.227 -7.859 -15.719 1 94.75 91 HIS B O 1
ATOM 4783 N N . GLU B 1 92 ? 13.508 -8.586 -14.43 1 95.44 92 GLU B N 1
ATOM 4784 C CA . GLU B 1 92 ? 14.211 -8.352 -13.172 1 95.44 92 GLU B CA 1
ATOM 4785 C C . GLU B 1 92 ? 14.438 -9.648 -12.414 1 95.44 92 GLU B C 1
ATOM 4787 O O . GLU B 1 92 ? 13.594 -10.062 -11.609 1 95.44 92 GLU B O 1
ATOM 4792 N N . TYR B 1 93 ? 15.602 -10.219 -12.523 1 96.5 93 TYR B N 1
ATOM 4793 C CA . TYR B 1 93 ? 15.969 -11.461 -11.852 1 96.5 93 TYR B CA 1
ATOM 4794 C C . TYR B 1 93 ? 17.438 -11.453 -11.445 1 96.5 93 TYR B C 1
ATOM 4796 O O . TYR B 1 93 ? 18.203 -10.602 -11.906 1 96.5 93 TYR B O 1
ATOM 4804 N N . ASP B 1 94 ? 17.828 -12.32 -10.531 1 97.69 94 ASP B N 1
ATOM 4805 C CA . ASP B 1 94 ? 19.172 -12.383 -10 1 97.69 94 ASP B CA 1
ATOM 4806 C C . ASP B 1 94 ? 20.141 -13.031 -11 1 97.69 94 ASP B C 1
ATOM 4808 O O . ASP B 1 94 ? 20.312 -14.25 -11 1 97.69 94 ASP B O 1
ATOM 4812 N N . ARG B 1 95 ? 20.828 -12.219 -11.703 1 97.44 95 ARG B N 1
ATOM 4813 C CA . ARG B 1 95 ? 21.656 -12.664 -12.812 1 97.44 95 ARG B CA 1
ATOM 4814 C C . ARG B 1 95 ? 22.844 -13.477 -12.32 1 97.44 95 ARG B C 1
ATOM 4816 O O . ARG B 1 95 ? 23.203 -14.5 -12.922 1 97.44 95 ARG B O 1
ATOM 4823 N N . GLN B 1 96 ? 23.422 -13.094 -11.227 1 98.12 96 GLN B N 1
ATOM 4824 C CA . GLN B 1 96 ? 24.562 -13.82 -10.695 1 98.12 96 GLN B CA 1
ATOM 4825 C C . GLN B 1 96 ? 24.156 -15.195 -10.18 1 98.12 96 GLN B C 1
ATOM 4827 O O . GLN B 1 96 ? 24.859 -16.188 -10.414 1 98.12 96 GLN B O 1
ATOM 4832 N N . ALA B 1 97 ? 23.062 -15.266 -9.5 1 98.44 97 ALA B N 1
ATOM 4833 C CA . ALA B 1 97 ? 22.578 -16.547 -8.992 1 98.44 97 ALA B CA 1
ATOM 4834 C C . ALA B 1 97 ? 22.281 -17.516 -10.133 1 98.44 97 ALA B C 1
ATOM 4836 O O . ALA B 1 97 ? 22.547 -18.719 -10.023 1 98.44 97 ALA B O 1
ATOM 4837 N N . LEU B 1 98 ? 21.75 -16.984 -11.203 1 98.62 98 LEU B N 1
ATOM 4838 C CA . LEU B 1 98 ? 21.453 -17.797 -12.367 1 98.62 98 LEU B CA 1
ATOM 4839 C C . LEU B 1 98 ? 22.734 -18.344 -12.992 1 98.62 98 LEU B C 1
ATOM 4841 O O . LEU B 1 98 ? 22.812 -19.531 -13.328 1 98.62 98 LEU B O 1
ATOM 4845 N N . ALA B 1 99 ? 23.719 -17.5 -13.133 1 98.44 99 ALA B N 1
ATOM 4846 C CA . ALA B 1 99 ? 25 -17.922 -13.688 1 98.44 99 ALA B CA 1
ATOM 4847 C C . ALA B 1 99 ? 25.625 -19.016 -12.828 1 98.44 99 ALA B C 1
ATOM 4849 O O . ALA B 1 99 ? 26.125 -20.016 -13.352 1 98.44 99 ALA B O 1
ATOM 4850 N N . ASP B 1 100 ? 25.578 -18.797 -11.539 1 98.69 100 ASP B N 1
ATOM 4851 C CA . ASP B 1 100 ? 26.141 -19.766 -10.609 1 98.69 100 ASP B CA 1
ATOM 4852 C C . ASP B 1 100 ? 25.391 -21.094 -10.68 1 98.69 100 ASP B C 1
ATOM 4854 O O . ASP B 1 100 ? 26.016 -22.172 -10.586 1 98.69 100 ASP B O 1
ATOM 4858 N N . PHE B 1 101 ? 24.156 -21.047 -10.82 1 98.69 101 PHE B N 1
ATOM 4859 C CA . PHE B 1 101 ? 23.328 -22.25 -10.891 1 98.69 101 PHE B CA 1
ATOM 4860 C C . PHE B 1 101 ? 23.656 -23.062 -12.148 1 98.69 101 PHE B C 1
ATOM 4862 O O . PHE B 1 101 ? 23.734 -24.281 -12.102 1 98.69 101 PHE B O 1
ATOM 4869 N N . ILE B 1 102 ? 23.828 -22.375 -13.25 1 98.56 102 ILE B N 1
ATOM 4870 C CA . ILE B 1 102 ? 24.172 -23.031 -14.508 1 98.56 102 ILE B CA 1
ATOM 4871 C C . ILE B 1 102 ? 25.516 -23.766 -14.367 1 98.56 102 ILE B C 1
ATOM 4873 O O . ILE B 1 102 ? 25.656 -24.906 -14.805 1 98.56 102 ILE B O 1
ATOM 4877 N N . GLN B 1 103 ? 26.438 -23.109 -13.719 1 98.38 103 GLN B N 1
ATOM 4878 C CA . GLN B 1 103 ? 27.734 -23.734 -13.477 1 98.38 103 GLN B CA 1
ATOM 4879 C C . GLN B 1 103 ? 27.594 -24.969 -12.602 1 98.38 103 GLN B C 1
ATOM 4881 O O . GLN B 1 103 ? 28.25 -25.984 -12.844 1 98.38 103 GLN B O 1
ATOM 4886 N N . PHE B 1 104 ? 26.797 -24.859 -11.703 1 98.69 104 PHE B N 1
ATOM 4887 C CA . PHE B 1 104 ? 26.516 -26 -10.828 1 98.69 104 PHE B CA 1
ATOM 4888 C C . PHE B 1 104 ? 25.969 -27.172 -11.625 1 98.69 104 PHE B C 1
ATOM 4890 O O . PHE B 1 104 ? 26.406 -28.312 -11.43 1 98.69 104 PHE B O 1
ATOM 4897 N N . LEU B 1 105 ? 24.969 -26.922 -12.477 1 98.75 105 LEU B N 1
ATOM 4898 C CA . LEU B 1 105 ? 24.359 -27.984 -13.258 1 98.75 105 LEU B CA 1
ATOM 4899 C C . LEU B 1 105 ? 25.391 -28.719 -14.109 1 98.75 105 LEU B C 1
ATOM 4901 O O . LEU B 1 105 ? 25.344 -29.938 -14.234 1 98.75 105 LEU B O 1
ATOM 4905 N N . GLU B 1 106 ? 26.312 -28.016 -14.695 1 98.19 106 GLU B N 1
ATOM 4906 C CA . GLU B 1 106 ? 27.344 -28.594 -15.539 1 98.19 106 GLU B CA 1
ATOM 4907 C C . GLU B 1 106 ? 28.219 -29.562 -14.742 1 98.19 106 GLU B C 1
ATOM 4909 O O . GLU B 1 106 ? 28.609 -30.625 -15.242 1 98.19 106 GLU B O 1
ATOM 4914 N N . LYS B 1 107 ? 28.484 -29.188 -13.531 1 98.25 107 LYS B N 1
ATOM 4915 C CA . LYS B 1 107 ? 29.328 -30.016 -12.68 1 98.25 107 LYS B CA 1
ATOM 4916 C C . LYS B 1 107 ? 28.547 -31.188 -12.102 1 98.25 107 LYS B C 1
ATOM 4918 O O . LYS B 1 107 ? 29.109 -32.281 -11.914 1 98.25 107 LYS B O 1
ATOM 4923 N N . ALA B 1 108 ? 27.344 -30.969 -11.797 1 98.31 108 ALA B N 1
ATOM 4924 C CA . ALA B 1 108 ? 26.531 -31.953 -11.109 1 98.31 108 ALA B CA 1
ATOM 4925 C C . ALA B 1 108 ? 26.125 -33.094 -12.047 1 98.31 108 ALA B C 1
ATOM 4927 O O . ALA B 1 108 ? 25.859 -34.188 -11.609 1 98.31 108 ALA B O 1
ATOM 4928 N N . PHE B 1 109 ? 26.062 -32.781 -13.328 1 98.62 109 PHE B N 1
ATOM 4929 C CA . PHE B 1 109 ? 25.641 -33.781 -14.312 1 98.62 109 PHE B CA 1
ATOM 4930 C C . PHE B 1 109 ? 26.672 -33.906 -15.43 1 98.62 109 PHE B C 1
ATOM 4932 O O . PHE B 1 109 ? 26.406 -33.531 -16.578 1 98.62 109 PHE B O 1
ATOM 4939 N N . PRO B 1 110 ? 27.734 -34.562 -15.172 1 98.25 110 PRO B N 1
ATOM 4940 C CA . PRO B 1 110 ? 28.859 -34.594 -16.109 1 98.25 110 PRO B CA 1
ATOM 4941 C C . PRO B 1 110 ? 28.547 -35.406 -17.375 1 98.25 110 PRO B C 1
ATOM 4943 O O . PRO B 1 110 ? 29.016 -35.062 -18.469 1 98.25 110 PRO B O 1
ATOM 4946 N N . GLN B 1 111 ? 27.75 -36.5 -17.344 1 97.81 111 GLN B N 1
ATOM 4947 C CA . GLN B 1 111 ? 27.438 -37.281 -18.531 1 97.81 111 GLN B CA 1
ATOM 4948 C C . GLN B 1 111 ? 26.547 -36.5 -19.5 1 97.81 111 GLN B C 1
ATOM 4950 O O . GLN B 1 111 ? 26.75 -36.562 -20.719 1 97.81 111 GLN B O 1
ATOM 4955 N N . VAL B 1 112 ? 25.609 -35.781 -18.953 1 98.38 112 VAL B N 1
ATOM 4956 C CA . VAL B 1 112 ? 24.734 -34.969 -19.781 1 98.38 112 VAL B CA 1
ATOM 4957 C C . VAL B 1 112 ? 25.578 -33.938 -20.516 1 98.38 112 VAL B C 1
ATOM 4959 O O . VAL B 1 112 ? 25.312 -33.625 -21.688 1 98.38 112 VAL B O 1
ATOM 4962 N N . HIS B 1 113 ? 26.578 -33.406 -19.859 1 98.19 113 HIS B N 1
ATOM 4963 C CA . HIS B 1 113 ? 27.281 -32.25 -20.406 1 98.19 113 HIS B CA 1
ATOM 4964 C C . HIS B 1 113 ? 28.516 -32.656 -21.188 1 98.19 113 HIS B C 1
ATOM 4966 O O . HIS B 1 113 ? 29.203 -31.828 -21.781 1 98.19 113 HIS B O 1
ATOM 4972 N N . SER B 1 114 ? 28.797 -33.969 -21.234 1 97.19 114 SER B N 1
ATOM 4973 C CA . SER B 1 114 ? 29.969 -34.438 -21.969 1 97.19 114 SER B CA 1
ATOM 4974 C C . SER B 1 114 ? 29.562 -35.406 -23.094 1 97.19 114 SER B C 1
ATOM 4976 O O . SER B 1 114 ? 30.344 -35.656 -24.016 1 97.19 114 SER B O 1
ATOM 4978 N N . SER B 1 115 ? 28.359 -35.906 -23.047 1 97.12 115 SER B N 1
ATOM 4979 C CA . SER B 1 115 ? 27.922 -36.906 -24.016 1 97.12 115 SER B CA 1
ATOM 4980 C C . SER B 1 115 ? 27.875 -36.344 -25.422 1 97.12 115 SER B C 1
ATOM 4982 O O . SER B 1 115 ? 27.406 -35.219 -25.609 1 97.12 115 SER B O 1
ATOM 4984 N N . GLY B 1 116 ? 28.25 -37.125 -26.438 1 96.69 116 GLY B N 1
ATOM 4985 C CA . GLY B 1 116 ? 28.141 -36.719 -27.828 1 96.69 116 GLY B CA 1
ATOM 4986 C C . GLY B 1 116 ? 26.703 -36.688 -28.328 1 96.69 116 GLY B C 1
ATOM 4987 O O . GLY B 1 116 ? 26.422 -36.062 -29.359 1 96.69 116 GLY B O 1
ATOM 4988 N N . LEU B 1 117 ? 25.812 -37.25 -27.625 1 97.44 117 LEU B N 1
ATOM 4989 C CA . LEU B 1 117 ? 24.422 -37.281 -28.016 1 97.44 117 LEU B CA 1
ATOM 4990 C C . LEU B 1 117 ? 23.688 -36 -27.625 1 97.44 117 LEU B C 1
ATOM 4992 O O . LEU B 1 117 ? 22.578 -35.75 -28.094 1 97.44 117 LEU B O 1
ATOM 4996 N N . VAL B 1 118 ? 24.344 -35.281 -26.75 1 98.38 118 VAL B N 1
ATOM 4997 C CA . VAL B 1 118 ? 23.656 -34.125 -26.156 1 98.38 118 VAL B CA 1
ATOM 4998 C C . VAL B 1 118 ? 24.281 -32.812 -26.656 1 98.38 118 VAL B C 1
ATOM 5000 O O . VAL B 1 118 ? 25.5 -32.625 -26.547 1 98.38 118 VAL B O 1
ATOM 5003 N N . ARG B 1 119 ? 23.438 -31.969 -27.203 1 97.81 119 ARG B N 1
ATOM 5004 C CA . ARG B 1 119 ? 23.828 -30.609 -27.562 1 97.81 119 ARG B CA 1
ATOM 5005 C C . ARG B 1 119 ? 23.109 -29.594 -26.672 1 97.81 119 ARG B C 1
ATOM 5007 O O . ARG B 1 119 ? 21.891 -29.625 -26.547 1 97.81 119 ARG B O 1
ATOM 5014 N N . ARG B 1 120 ? 23.906 -28.766 -26.094 1 97.81 120 ARG B N 1
ATOM 5015 C CA . ARG B 1 120 ? 23.359 -27.734 -25.219 1 97.81 120 ARG B CA 1
ATOM 5016 C C . ARG B 1 120 ? 23.516 -26.359 -25.844 1 97.81 120 ARG B C 1
ATOM 5018 O O . ARG B 1 120 ? 24.547 -26.031 -26.406 1 97.81 120 ARG B O 1
ATOM 5025 N N . GLN B 1 121 ? 22.5 -25.609 -25.719 1 97.38 121 GLN B N 1
ATOM 5026 C CA . GLN B 1 121 ? 22.484 -24.219 -26.141 1 97.38 121 GLN B CA 1
ATOM 5027 C C . GLN B 1 121 ? 21.969 -23.312 -25.031 1 97.38 121 GLN B C 1
ATOM 5029 O O . GLN B 1 121 ? 21.016 -23.656 -24.328 1 97.38 121 GLN B O 1
ATOM 5034 N N . VAL B 1 122 ? 22.656 -22.172 -24.859 1 97.62 122 VAL B N 1
ATOM 5035 C CA . VAL B 1 122 ? 22.188 -21.172 -23.922 1 97.62 122 VAL B CA 1
ATOM 5036 C C . VAL B 1 122 ? 21.297 -20.156 -24.656 1 97.62 122 VAL B C 1
ATOM 5038 O O . VAL B 1 122 ? 21.719 -19.562 -25.656 1 97.62 122 VAL B O 1
ATOM 5041 N N . ALA B 1 123 ? 20.078 -20.031 -24.25 1 97.25 123 ALA B N 1
ATOM 5042 C CA . ALA B 1 123 ? 19.109 -19.109 -24.828 1 97.25 123 ALA B CA 1
ATOM 5043 C C . ALA B 1 123 ? 18.812 -17.969 -23.859 1 97.25 123 ALA B C 1
ATOM 5045 O O . ALA B 1 123 ? 18.672 -18.172 -22.656 1 97.25 123 ALA B O 1
ATOM 5046 N N . GLY B 1 124 ? 18.703 -16.766 -24.391 1 96.12 124 GLY B N 1
ATOM 5047 C CA . GLY B 1 124 ? 18.375 -15.625 -23.547 1 96.12 124 GLY B CA 1
ATOM 5048 C C . GLY B 1 124 ? 19.359 -15.414 -22.422 1 96.12 124 GLY B C 1
ATOM 5049 O O . GLY B 1 124 ? 18.969 -15.062 -21.312 1 96.12 124 GLY B O 1
ATOM 5050 N N . ASN B 1 125 ? 20.531 -15.75 -22.594 1 95.81 125 ASN B N 1
ATOM 5051 C CA . ASN B 1 125 ? 21.672 -15.516 -21.688 1 95.81 125 ASN B CA 1
ATOM 5052 C C . ASN B 1 125 ? 21.734 -16.578 -20.594 1 95.81 125 ASN B C 1
ATOM 5054 O O . ASN B 1 125 ? 22.828 -16.875 -20.094 1 95.81 125 ASN B O 1
ATOM 5058 N N . TYR B 1 126 ? 20.547 -17.109 -20.188 1 98.06 126 TYR B N 1
ATOM 5059 C CA . TYR B 1 126 ? 20.609 -17.969 -19 1 98.06 126 TYR B CA 1
ATOM 5060 C C . TYR B 1 126 ? 19.797 -19.25 -19.203 1 98.06 126 TYR B C 1
ATOM 5062 O O . TYR B 1 126 ? 20.047 -20.266 -18.562 1 98.06 126 TYR B O 1
ATOM 5070 N N . SER B 1 127 ? 18.781 -19.188 -20.047 1 98.75 127 SER B N 1
ATOM 5071 C CA . SER B 1 127 ? 17.953 -20.375 -20.281 1 98.75 127 SER B CA 1
ATOM 5072 C C . SER B 1 127 ? 18.734 -21.469 -21 1 98.75 127 SER B C 1
ATOM 5074 O O . SER B 1 127 ? 19.672 -21.172 -21.75 1 98.75 127 SER B O 1
ATOM 5076 N N . LEU B 1 128 ? 18.391 -22.719 -20.75 1 98.81 128 LEU B N 1
ATOM 5077 C CA . LEU B 1 128 ? 19.125 -23.859 -21.297 1 98.81 128 LEU B CA 1
ATOM 5078 C C . LEU B 1 128 ? 18.234 -24.703 -22.203 1 98.81 128 LEU B C 1
ATOM 5080 O O . LEU B 1 128 ? 17.125 -25.078 -21.797 1 98.81 128 LEU B O 1
ATOM 5084 N N . LEU B 1 129 ? 18.656 -24.938 -23.375 1 98.75 129 LEU B N 1
ATOM 5085 C CA . LEU B 1 129 ? 18.031 -25.844 -24.312 1 98.75 129 LEU B CA 1
ATOM 5086 C C . LEU B 1 129 ? 18.953 -27.016 -24.656 1 98.75 129 LEU B C 1
ATOM 5088 O O . LEU B 1 129 ? 20.062 -26.797 -25.156 1 98.75 129 LEU B O 1
ATOM 5092 N N . TYR B 1 130 ? 18.531 -28.219 -24.281 1 98.69 130 TYR B N 1
ATOM 5093 C CA . TYR B 1 130 ? 19.266 -29.438 -24.641 1 98.69 130 TYR B CA 1
ATOM 5094 C C . TYR B 1 130 ? 18.562 -30.188 -25.766 1 98.69 130 TYR B C 1
ATOM 5096 O O . TYR B 1 130 ? 17.328 -30.25 -25.797 1 98.69 130 TYR B O 1
ATOM 5104 N N . GLU B 1 131 ? 19.328 -30.641 -26.641 1 98.38 131 GLU B N 1
ATOM 5105 C CA . GLU B 1 131 ? 18.859 -31.594 -27.641 1 98.38 131 GLU B CA 1
ATOM 5106 C C . GLU B 1 131 ? 19.578 -32.938 -27.5 1 98.38 131 GLU B C 1
ATOM 5108 O O . GLU B 1 131 ? 20.812 -33 -27.609 1 98.38 131 GLU B O 1
ATOM 5113 N N . VAL B 1 132 ? 18.844 -33.969 -27.156 1 98.44 132 VAL B N 1
ATOM 5114 C CA . VAL B 1 132 ? 19.375 -35.312 -27.062 1 98.44 132 VAL B CA 1
ATOM 5115 C C . VAL B 1 132 ? 19 -36.094 -28.328 1 98.44 132 VAL B C 1
ATOM 5117 O O . VAL B 1 132 ? 17.828 -36.406 -28.547 1 98.44 132 VAL B O 1
ATOM 5120 N N . GLN B 1 133 ? 19.969 -36.469 -29.031 1 97.56 133 GLN B N 1
ATOM 5121 C CA . GLN B 1 133 ? 19.75 -37.094 -30.328 1 97.56 133 GLN B CA 1
ATOM 5122 C C . GLN B 1 133 ? 19.25 -38.531 -30.188 1 97.56 133 GLN B C 1
ATOM 5124 O O . GLN B 1 133 ? 19.875 -39.344 -29.5 1 97.56 133 GLN B O 1
ATOM 5129 N N . GLY B 1 134 ? 18.078 -38.812 -30.828 1 96.88 134 GLY B N 1
ATOM 5130 C CA . GLY B 1 134 ? 17.562 -40.156 -30.875 1 96.88 134 GLY B CA 1
ATOM 5131 C C . GLY B 1 134 ? 18.125 -41 -32.031 1 96.88 134 GLY B C 1
ATOM 5132 O O . GLY B 1 134 ? 18.625 -40.438 -33 1 96.88 134 GLY B O 1
ATOM 5133 N N . SER B 1 135 ? 18 -42.25 -31.922 1 96.5 135 SER B N 1
ATOM 5134 C CA . SER B 1 135 ? 18.531 -43.156 -32.938 1 96.5 135 SER B CA 1
ATOM 5135 C C . SER B 1 135 ? 17.578 -43.25 -34.125 1 96.5 135 SER B C 1
ATOM 5137 O O . SER B 1 135 ? 17.984 -43.625 -35.219 1 96.5 135 SER B O 1
ATOM 5139 N N . ASP B 1 136 ? 16.328 -42.906 -33.969 1 96.12 136 ASP B N 1
ATOM 5140 C CA . ASP B 1 136 ? 15.344 -42.969 -35.062 1 96.12 136 ASP B CA 1
ATOM 5141 C C . ASP B 1 136 ? 14.867 -41.562 -35.438 1 96.12 136 ASP B C 1
ATOM 5143 O O . ASP B 1 136 ? 13.938 -41.031 -34.844 1 96.12 136 ASP B O 1
ATOM 5147 N N . PRO B 1 137 ? 15.391 -41.062 -36.469 1 91.88 137 PRO B N 1
ATOM 5148 C CA . PRO B 1 137 ? 15.047 -39.719 -36.875 1 91.88 137 PRO B CA 1
ATOM 5149 C C . PRO B 1 137 ? 13.625 -39.594 -37.438 1 91.88 137 PRO B C 1
ATOM 5151 O O . PRO B 1 137 ? 13.125 -38.469 -37.594 1 91.88 137 PRO B O 1
ATOM 5154 N N . GLU B 1 138 ? 12.992 -40.656 -37.656 1 92.56 138 GLU B N 1
ATOM 5155 C CA . GLU B 1 138 ? 11.641 -40.625 -38.219 1 92.56 138 GLU B CA 1
ATOM 5156 C C . GLU B 1 138 ? 10.609 -40.344 -37.125 1 92.56 138 GLU B C 1
ATOM 5158 O O . GLU B 1 138 ? 9.484 -39.969 -37.406 1 92.56 138 GLU B O 1
ATOM 5163 N N . LEU B 1 139 ? 11.023 -40.594 -35.938 1 94.69 139 LEU B N 1
ATOM 5164 C CA . LEU B 1 139 ? 10.117 -40.344 -34.844 1 94.69 139 LEU B CA 1
ATOM 5165 C C . LEU B 1 139 ? 10.094 -38.875 -34.5 1 94.69 139 LEU B C 1
ATOM 5167 O O . LEU B 1 139 ? 11.148 -38.219 -34.406 1 94.69 139 LEU B O 1
ATOM 5171 N N . ARG B 1 140 ? 8.906 -38.312 -34.344 1 95.12 140 ARG B N 1
ATOM 5172 C CA . ARG B 1 140 ? 8.789 -36.938 -33.906 1 95.12 140 ARG B CA 1
ATOM 5173 C C . ARG B 1 140 ? 9.398 -36.719 -32.5 1 95.12 140 ARG B C 1
ATOM 5175 O O . ARG B 1 140 ? 9.125 -37.5 -31.594 1 95.12 140 ARG B O 1
ATOM 5182 N N . PRO B 1 141 ? 10.18 -35.75 -32.375 1 97.19 141 PRO B N 1
ATOM 5183 C CA . PRO B 1 141 ? 10.75 -35.469 -31.062 1 97.19 141 PRO B CA 1
ATOM 5184 C C . PRO B 1 141 ? 9.711 -35 -30.047 1 97.19 141 PRO B C 1
ATOM 5186 O O . PRO B 1 141 ? 8.586 -34.656 -30.422 1 97.19 141 PRO B O 1
ATOM 5189 N N . TYR B 1 142 ? 10.023 -35.062 -28.766 1 98.19 142 TYR B N 1
ATOM 5190 C CA . TYR B 1 142 ? 9.203 -34.5 -27.688 1 98.19 142 TYR B CA 1
ATOM 5191 C C . TYR B 1 142 ? 10.031 -33.594 -26.781 1 98.19 142 TYR B C 1
ATOM 5193 O O . TYR B 1 142 ? 11.234 -33.438 -26.984 1 98.19 142 TYR B O 1
ATOM 5201 N N . MET B 1 143 ? 9.352 -32.875 -25.875 1 98.75 143 MET B N 1
ATOM 5202 C CA . MET B 1 143 ? 10.047 -31.875 -25.078 1 98.75 143 MET B CA 1
ATOM 5203 C C . MET B 1 143 ? 9.633 -31.953 -23.609 1 98.75 143 MET B C 1
ATOM 5205 O O . MET B 1 143 ? 8.445 -32.094 -23.297 1 98.75 143 MET B O 1
ATOM 5209 N N . LEU B 1 144 ? 10.594 -31.984 -22.734 1 98.81 144 LEU B N 1
ATOM 5210 C CA . LEU B 1 144 ? 10.391 -31.844 -21.297 1 98.81 144 LEU B CA 1
ATOM 5211 C C . LEU B 1 144 ? 10.852 -30.469 -20.828 1 98.81 144 LEU B C 1
ATOM 5213 O O . LEU B 1 144 ? 11.914 -29.984 -21.219 1 98.81 144 LEU B O 1
ATOM 5217 N N . CYS B 1 145 ? 10 -29.844 -20 1 98.75 145 CYS B N 1
ATOM 5218 C CA . CYS B 1 145 ? 10.25 -28.469 -19.609 1 98.75 145 CYS B CA 1
ATOM 5219 C C . CYS B 1 145 ? 10.32 -28.328 -18.094 1 98.75 145 CYS B C 1
ATOM 5221 O O . CYS B 1 145 ? 9.805 -29.172 -17.359 1 98.75 145 CYS B O 1
ATOM 5223 N N . ALA B 1 146 ? 11 -27.359 -17.625 1 98.56 146 ALA B N 1
ATOM 5224 C CA . ALA B 1 146 ? 11.07 -26.859 -16.25 1 98.56 146 ALA B CA 1
ATOM 5225 C C . ALA B 1 146 ? 11.625 -25.438 -16.219 1 98.56 146 ALA B C 1
ATOM 5227 O O . ALA B 1 146 ? 11.789 -24.812 -17.266 1 98.56 146 ALA B O 1
ATOM 5228 N N . HIS B 1 147 ? 11.711 -24.844 -15.062 1 98.56 147 HIS B N 1
ATOM 5229 C CA . HIS B 1 147 ? 12.305 -23.516 -15 1 98.56 147 HIS B CA 1
ATOM 5230 C C . HIS B 1 147 ? 13.266 -23.391 -13.82 1 98.56 147 HIS B C 1
ATOM 5232 O O . HIS B 1 147 ? 13.164 -24.156 -12.852 1 98.56 147 HIS B O 1
ATOM 5238 N N . MET B 1 148 ? 14.102 -22.422 -13.938 1 98.62 148 MET B N 1
ATOM 5239 C CA . MET B 1 148 ? 15.25 -22.297 -13.039 1 98.62 148 MET B CA 1
ATOM 5240 C C . MET B 1 148 ? 14.945 -21.328 -11.906 1 98.62 148 MET B C 1
ATOM 5242 O O . MET B 1 148 ? 15.531 -21.422 -10.828 1 98.62 148 MET B O 1
ATOM 5246 N N . ASP B 1 149 ? 14.086 -20.359 -12.172 1 98.38 149 ASP B N 1
ATOM 5247 C CA . ASP B 1 149 ? 13.906 -19.266 -11.227 1 98.38 149 ASP B CA 1
ATOM 5248 C C . ASP B 1 149 ? 12.883 -19.625 -10.148 1 98.38 149 ASP B C 1
ATOM 5250 O O . ASP B 1 149 ? 12.18 -20.641 -10.273 1 98.38 149 ASP B O 1
ATOM 5254 N N . VAL B 1 150 ? 12.953 -18.875 -9.062 1 97.56 150 VAL B N 1
ATOM 5255 C CA . VAL B 1 150 ? 12.031 -19.016 -7.941 1 97.56 150 VAL B CA 1
ATOM 5256 C C . VAL B 1 150 ? 11.492 -17.641 -7.531 1 97.56 150 VAL B C 1
ATOM 5258 O O . VAL B 1 150 ? 11.945 -16.625 -8.039 1 97.56 150 VAL B O 1
ATOM 5261 N N . VAL B 1 151 ? 10.453 -17.656 -6.723 1 95.19 151 VAL B N 1
ATOM 5262 C CA . VAL B 1 151 ? 9.883 -16.406 -6.203 1 95.19 151 VAL B CA 1
ATOM 5263 C C . VAL B 1 151 ? 10.602 -16.016 -4.91 1 95.19 151 VAL B C 1
ATOM 5265 O O . VAL B 1 151 ? 11.273 -16.844 -4.293 1 95.19 151 VAL B O 1
ATOM 5268 N N . PRO B 1 152 ? 10.438 -14.742 -4.492 1 94.19 152 PRO B N 1
ATOM 5269 C CA . PRO B 1 152 ? 11.07 -14.312 -3.244 1 94.19 152 PRO B CA 1
ATOM 5270 C C . PRO B 1 152 ? 10.539 -15.062 -2.025 1 94.19 152 PRO B C 1
ATOM 5272 O O . PRO B 1 152 ? 9.445 -15.625 -2.07 1 94.19 152 PRO B O 1
ATOM 5275 N N . ALA B 1 153 ? 11.414 -15.086 -0.986 1 92.69 153 ALA B N 1
ATOM 5276 C CA . ALA B 1 153 ? 11.055 -15.711 0.282 1 92.69 153 ALA B CA 1
ATOM 5277 C C . ALA B 1 153 ? 11.461 -14.836 1.463 1 92.69 153 ALA B C 1
ATOM 5279 O O . ALA B 1 153 ? 12.539 -14.234 1.453 1 92.69 153 ALA B O 1
ATOM 5280 N N . ASP B 1 154 ? 10.555 -14.789 2.379 1 89.5 154 ASP B N 1
ATOM 5281 C CA . ASP B 1 154 ? 10.859 -14.117 3.635 1 89.5 154 ASP B CA 1
ATOM 5282 C C . ASP B 1 154 ? 11.453 -15.086 4.652 1 89.5 154 ASP B C 1
ATOM 5284 O O . ASP B 1 154 ? 10.727 -15.812 5.324 1 89.5 154 ASP B O 1
ATOM 5288 N N . ALA B 1 155 ? 12.695 -14.906 4.848 1 93.25 155 ALA B N 1
ATOM 5289 C CA . ALA B 1 155 ? 13.438 -15.859 5.672 1 93.25 155 ALA B CA 1
ATOM 5290 C C . ALA B 1 155 ? 12.883 -15.898 7.094 1 93.25 155 ALA B C 1
ATOM 5292 O O . ALA B 1 155 ? 12.891 -16.938 7.746 1 93.25 155 ALA B O 1
ATOM 5293 N N . SER B 1 156 ? 12.359 -14.844 7.543 1 91.06 156 SER B N 1
ATOM 5294 C CA . SER B 1 156 ? 11.898 -14.742 8.922 1 91.06 156 SER B CA 1
ATOM 5295 C C . SER B 1 156 ? 10.664 -15.602 9.156 1 91.06 156 SER B C 1
ATOM 5297 O O . SER B 1 156 ? 10.328 -15.914 10.305 1 91.06 156 SER B O 1
ATOM 5299 N N . LYS B 1 157 ? 10.055 -16.078 8.148 1 88.94 157 LYS B N 1
ATOM 5300 C CA . LYS B 1 157 ? 8.82 -16.844 8.273 1 88.94 157 LYS B CA 1
ATOM 5301 C C . LYS B 1 157 ? 9.062 -18.328 8.047 1 88.94 157 LYS B C 1
ATOM 5303 O O . LYS B 1 157 ? 8.125 -19.125 8.055 1 88.94 157 LYS B O 1
ATOM 5308 N N . TRP B 1 158 ? 10.297 -18.703 7.855 1 93.44 158 TRP B N 1
ATOM 5309 C CA . TRP B 1 158 ? 10.648 -20.078 7.539 1 93.44 158 TRP B CA 1
ATOM 5310 C C . TRP B 1 158 ? 11.234 -20.781 8.758 1 93.44 158 TRP B C 1
ATOM 5312 O O . TRP B 1 158 ? 11.961 -20.172 9.547 1 93.44 158 TRP B O 1
ATOM 5322 N N . HIS B 1 159 ? 10.938 -22.047 8.945 1 93.44 159 HIS B N 1
ATOM 5323 C CA . HIS B 1 159 ? 11.562 -22.875 9.969 1 93.44 159 HIS B CA 1
ATOM 5324 C C . HIS B 1 159 ? 13.023 -23.141 9.641 1 93.44 159 HIS B C 1
ATOM 5326 O O . HIS B 1 159 ? 13.859 -23.234 10.539 1 93.44 159 HIS B O 1
ATOM 5332 N N . HIS B 1 160 ? 13.203 -23.453 8.352 1 95.19 160 HIS B N 1
ATOM 5333 C CA . HIS B 1 160 ? 14.539 -23.594 7.777 1 95.19 160 HIS B CA 1
ATOM 5334 C C . HIS B 1 160 ? 14.781 -22.562 6.68 1 95.19 160 HIS B C 1
ATOM 5336 O O . HIS B 1 160 ? 13.922 -22.328 5.832 1 95.19 160 HIS B O 1
ATOM 5342 N N . PRO B 1 161 ? 15.945 -21.953 6.75 1 96.31 161 PRO B N 1
ATOM 5343 C CA . PRO B 1 161 ? 16.156 -20.875 5.785 1 96.31 161 PRO B CA 1
ATOM 5344 C C . PRO B 1 161 ? 15.906 -21.312 4.344 1 96.31 161 PRO B C 1
ATOM 5346 O O . PRO B 1 161 ? 16.297 -22.406 3.949 1 96.31 161 PRO B O 1
ATOM 5349 N N . PRO B 1 162 ? 15.32 -20.484 3.613 1 97.06 162 PRO B N 1
ATOM 5350 C CA . PRO B 1 162 ? 14.828 -20.859 2.285 1 97.06 162 PRO B CA 1
ATOM 5351 C C . PRO B 1 162 ? 15.953 -21.219 1.317 1 97.06 162 PRO B C 1
ATOM 5353 O O . PRO B 1 162 ? 15.727 -21.906 0.327 1 97.06 162 PRO B O 1
ATOM 5356 N N . PHE B 1 163 ? 17.219 -20.797 1.61 1 98.06 163 PHE B N 1
ATOM 5357 C CA . PHE B 1 163 ? 18.281 -21.031 0.641 1 98.06 163 PHE B CA 1
ATOM 5358 C C . PHE B 1 163 ? 19.484 -21.688 1.304 1 98.06 163 PHE B C 1
ATOM 5360 O O . PHE B 1 163 ? 20.609 -21.531 0.849 1 98.06 163 PHE B O 1
ATOM 5367 N N . ALA B 1 164 ? 19.188 -22.422 2.348 1 96.81 164 ALA B N 1
ATOM 5368 C CA . ALA B 1 164 ? 20.25 -23.156 3.035 1 96.81 164 ALA B CA 1
ATOM 5369 C C . ALA B 1 164 ? 20.469 -24.531 2.404 1 96.81 164 ALA B C 1
ATOM 5371 O O . ALA B 1 164 ? 21.562 -25.094 2.498 1 96.81 164 ALA B O 1
ATOM 5372 N N . GLY B 1 165 ? 19.5 -25.078 1.707 1 96.06 165 GLY B N 1
ATOM 5373 C CA . GLY B 1 165 ? 19.609 -26.391 1.104 1 96.06 165 GLY B CA 1
ATOM 5374 C C . GLY B 1 165 ? 19.797 -27.5 2.123 1 96.06 165 GLY B C 1
ATOM 5375 O O . GLY B 1 165 ? 20.719 -28.312 2.008 1 96.06 165 GLY B O 1
ATOM 5376 N N . GLU B 1 166 ? 18.844 -27.641 2.977 1 96.06 166 GLU B N 1
ATOM 5377 C CA . GLU B 1 166 ? 18.969 -28.594 4.07 1 96.06 166 GLU B CA 1
ATOM 5378 C C . GLU B 1 166 ? 18.078 -29.797 3.85 1 96.06 166 GLU B C 1
ATOM 5380 O O . GLU B 1 166 ? 16.953 -29.672 3.332 1 96.06 166 GLU B O 1
ATOM 5385 N N . VAL B 1 167 ? 18.641 -30.953 4.188 1 97.5 167 VAL B N 1
ATOM 5386 C CA . VAL B 1 167 ? 17.859 -32.156 4.266 1 97.5 167 VAL B CA 1
ATOM 5387 C C . VAL B 1 167 ? 17.625 -32.531 5.727 1 97.5 167 VAL B C 1
ATOM 5389 O O . VAL B 1 167 ? 18.531 -33.031 6.395 1 97.5 167 VAL B O 1
ATOM 5392 N N . VAL B 1 168 ? 16.406 -32.281 6.184 1 96.81 168 VAL B N 1
ATOM 5393 C CA . VAL B 1 168 ? 16.094 -32.5 7.594 1 96.81 168 VAL B CA 1
ATOM 5394 C C . VAL B 1 168 ? 14.859 -33.375 7.727 1 96.81 168 VAL B C 1
ATOM 5396 O O . VAL B 1 168 ? 13.836 -33.125 7.082 1 96.81 168 VAL B O 1
ATOM 5399 N N . ASP B 1 169 ? 14.938 -34.5 8.5 1 95.19 169 ASP B N 1
ATOM 5400 C CA . ASP B 1 169 ? 13.836 -35.375 8.828 1 95.19 169 ASP B CA 1
ATOM 5401 C C . ASP B 1 169 ? 13.172 -35.938 7.566 1 95.19 169 ASP B C 1
ATOM 5403 O O . ASP B 1 169 ? 11.938 -35.906 7.449 1 95.19 169 ASP B O 1
ATOM 5407 N N . GLY B 1 170 ? 13.953 -36.219 6.598 1 96.06 170 GLY B N 1
ATOM 5408 C CA . GLY B 1 170 ? 13.461 -36.875 5.391 1 96.06 170 GLY B CA 1
ATOM 5409 C C . GLY B 1 170 ? 12.867 -35.875 4.387 1 96.06 170 GLY B C 1
ATOM 5410 O O . GLY B 1 170 ? 12.289 -36.312 3.383 1 96.06 170 GLY B O 1
ATOM 5411 N N . GLU B 1 171 ? 13.039 -34.594 4.656 1 96.62 171 GLU B N 1
ATOM 5412 C CA . GLU B 1 171 ? 12.531 -33.562 3.764 1 96.62 171 GLU B CA 1
ATOM 5413 C C . GLU B 1 171 ? 13.656 -32.688 3.244 1 96.62 171 GLU B C 1
ATOM 5415 O O . GLU B 1 171 ? 14.586 -32.344 3.986 1 96.62 171 GLU B O 1
ATOM 5420 N N . VAL B 1 172 ? 13.562 -32.375 1.981 1 98.06 172 VAL B N 1
ATOM 5421 C CA . VAL B 1 172 ? 14.461 -31.375 1.395 1 98.06 172 VAL B CA 1
ATOM 5422 C C . VAL B 1 172 ? 13.82 -30 1.458 1 98.06 172 VAL B C 1
ATOM 5424 O O . VAL B 1 172 ? 12.828 -29.719 0.77 1 98.06 172 VAL B O 1
ATOM 5427 N N . TRP B 1 173 ? 14.461 -29.125 2.25 1 97.12 173 TRP B N 1
ATOM 5428 C CA . TRP B 1 173 ? 13.891 -27.812 2.506 1 97.12 173 TRP B CA 1
ATOM 5429 C C . TRP B 1 173 ? 14.508 -26.75 1.595 1 97.12 173 TRP B C 1
ATOM 5431 O O . TRP B 1 173 ? 15.727 -26.75 1.376 1 97.12 173 TRP B O 1
ATOM 5441 N N . GLY B 1 174 ? 13.617 -25.859 1.083 1 97.56 174 GLY B N 1
ATOM 5442 C CA . GLY B 1 174 ? 14.148 -24.719 0.349 1 97.56 174 GLY B CA 1
ATOM 5443 C C . GLY B 1 174 ? 13.195 -24.203 -0.711 1 97.56 174 GLY B C 1
ATOM 5444 O O . GLY B 1 174 ? 12.359 -24.953 -1.222 1 97.56 174 GLY B O 1
ATOM 5445 N N . ARG B 1 175 ? 13.367 -22.906 -1.021 1 97.19 175 ARG B N 1
ATOM 5446 C CA . ARG B 1 175 ? 12.633 -22.328 -2.141 1 97.19 175 ARG B CA 1
ATOM 5447 C C . ARG B 1 175 ? 13.039 -22.984 -3.457 1 97.19 175 ARG B C 1
ATOM 5449 O O . ARG B 1 175 ? 14.219 -23 -3.807 1 97.19 175 ARG B O 1
ATOM 5456 N N . GLY B 1 176 ? 12.078 -23.594 -4.156 1 96.94 176 GLY B N 1
ATOM 5457 C CA . GLY B 1 176 ? 12.344 -24.344 -5.375 1 96.94 176 GLY B CA 1
ATOM 5458 C C . GLY B 1 176 ? 12.234 -25.844 -5.184 1 96.94 176 GLY B C 1
ATOM 5459 O O . GLY B 1 176 ? 12.289 -26.594 -6.156 1 96.94 176 GLY B O 1
ATOM 5460 N N . ALA B 1 177 ? 11.984 -26.266 -4.016 1 97.62 177 ALA B N 1
ATOM 5461 C CA . ALA B 1 177 ? 11.969 -27.688 -3.691 1 97.62 177 ALA B CA 1
ATOM 5462 C C . ALA B 1 177 ? 10.82 -28.391 -4.402 1 97.62 177 ALA B C 1
ATOM 5464 O O . ALA B 1 177 ? 10.906 -29.594 -4.688 1 97.62 177 ALA B O 1
ATOM 5465 N N . ILE B 1 178 ? 9.797 -27.609 -4.691 1 95.5 178 ILE B N 1
ATOM 5466 C CA . ILE B 1 178 ? 8.664 -28.234 -5.363 1 95.5 178 ILE B CA 1
ATOM 5467 C C . ILE B 1 178 ? 8.195 -27.344 -6.512 1 95.5 178 ILE B C 1
ATOM 5469 O O . ILE B 1 178 ? 7.223 -27.656 -7.199 1 95.5 178 ILE B O 1
ATOM 5473 N N . ASP B 1 179 ? 8.836 -26.203 -6.844 1 93.75 179 ASP B N 1
ATOM 5474 C CA . ASP B 1 179 ? 8.461 -25.234 -7.875 1 93.75 179 ASP B CA 1
ATOM 5475 C C . ASP B 1 179 ? 9.672 -24.422 -8.32 1 93.75 179 ASP B C 1
ATOM 5477 O O . ASP B 1 179 ? 9.844 -23.281 -7.883 1 93.75 179 ASP B O 1
ATOM 5481 N N . ALA B 1 180 ? 10.539 -24.844 -9.234 1 96.5 180 ALA B N 1
ATOM 5482 C CA . ALA B 1 180 ? 10.375 -26.141 -9.867 1 96.5 180 ALA B CA 1
ATOM 5483 C C . ALA B 1 180 ? 11.727 -26.812 -10.094 1 96.5 180 ALA B C 1
ATOM 5485 O O . ALA B 1 180 ? 11.914 -27.516 -11.094 1 96.5 180 ALA B O 1
ATOM 5486 N N . LYS B 1 181 ? 12.664 -26.422 -9.203 1 98.38 181 LYS B N 1
ATOM 5487 C CA . LYS B 1 181 ? 13.984 -27.016 -9.367 1 98.38 181 LYS B CA 1
ATOM 5488 C C . LYS B 1 181 ? 13.938 -28.531 -9.148 1 98.38 181 LYS B C 1
ATOM 5490 O O . LYS B 1 181 ? 14.812 -29.266 -9.625 1 98.38 181 LYS B O 1
ATOM 5495 N N . ASP B 1 182 ? 12.938 -29 -8.422 1 98.25 182 ASP B N 1
ATOM 5496 C CA . ASP B 1 182 ? 12.758 -30.438 -8.281 1 98.25 182 ASP B CA 1
ATOM 5497 C C . ASP B 1 182 ? 12.562 -31.109 -9.648 1 98.25 182 ASP B C 1
ATOM 5499 O O . ASP B 1 182 ? 13.164 -32.156 -9.93 1 98.25 182 ASP B O 1
ATOM 5503 N N . ILE B 1 183 ? 11.781 -30.5 -10.508 1 98.56 183 ILE B N 1
ATOM 5504 C CA . ILE B 1 183 ? 11.492 -31.047 -11.836 1 98.56 183 ILE B CA 1
ATOM 5505 C C . ILE B 1 183 ? 12.734 -30.953 -12.711 1 98.56 183 ILE B C 1
ATOM 5507 O O . ILE B 1 183 ? 13.117 -31.922 -13.367 1 98.56 183 ILE B O 1
ATOM 5511 N N . LEU B 1 184 ? 13.352 -29.781 -12.711 1 98.81 184 LEU B N 1
ATOM 5512 C CA . LEU B 1 184 ? 14.562 -29.578 -13.492 1 98.81 184 LEU B CA 1
ATOM 5513 C C . LEU B 1 184 ? 15.633 -30.609 -13.133 1 98.81 184 LEU B C 1
ATOM 5515 O O . LEU B 1 184 ? 16.156 -31.312 -14.008 1 98.81 184 LEU B O 1
ATOM 5519 N N . MET B 1 185 ? 15.914 -30.703 -11.875 1 98.81 185 MET B N 1
ATOM 5520 C CA . MET B 1 185 ? 16.906 -31.656 -11.383 1 98.81 185 MET B CA 1
ATOM 5521 C C . MET B 1 185 ? 16.469 -33.094 -11.664 1 98.81 185 MET B C 1
ATOM 5523 O O . MET B 1 185 ? 17.297 -33.938 -12.016 1 98.81 185 MET B O 1
ATOM 5527 N N . GLY B 1 186 ? 15.18 -33.375 -11.484 1 98.75 186 GLY B N 1
ATOM 5528 C CA . GLY B 1 186 ? 14.656 -34.719 -11.75 1 98.75 186 GLY B CA 1
ATOM 5529 C C . GLY B 1 186 ? 14.859 -35.156 -13.188 1 98.75 186 GLY B C 1
ATOM 5530 O O . GLY B 1 186 ? 15.242 -36.312 -13.438 1 98.75 186 GLY B O 1
ATOM 5531 N N . ILE B 1 187 ? 14.594 -34.281 -14.086 1 98.81 187 ILE B N 1
ATOM 5532 C CA . ILE B 1 187 ? 14.773 -34.594 -15.508 1 98.81 187 ILE B CA 1
ATOM 5533 C C . ILE B 1 187 ? 16.25 -34.875 -15.789 1 98.81 187 ILE B C 1
ATOM 5535 O O . ILE B 1 187 ? 16.562 -35.875 -16.453 1 98.81 187 ILE B O 1
ATOM 5539 N N . LEU B 1 188 ? 17.125 -34.062 -15.25 1 98.88 188 LEU B N 1
ATOM 5540 C CA . LEU B 1 188 ? 18.562 -34.219 -15.492 1 98.88 188 LEU B CA 1
ATOM 5541 C C . LEU B 1 188 ? 19.078 -35.5 -14.828 1 98.88 188 LEU B C 1
ATOM 5543 O O . LEU B 1 188 ? 19.938 -36.188 -15.383 1 98.88 188 LEU B O 1
ATOM 5547 N N . GLU B 1 189 ? 18.609 -35.781 -13.609 1 98.81 189 GLU B N 1
ATOM 5548 C CA . GLU B 1 189 ? 18.969 -37.031 -12.945 1 98.81 189 GLU B CA 1
ATOM 5549 C C . GLU B 1 189 ? 18.609 -38.25 -13.797 1 98.81 189 GLU B C 1
ATOM 5551 O O . GLU B 1 189 ? 19.406 -39.188 -13.93 1 98.81 189 GLU B O 1
ATOM 5556 N N . ALA B 1 190 ? 17.406 -38.281 -14.328 1 98.62 190 ALA B N 1
ATOM 5557 C CA . ALA B 1 190 ? 16.922 -39.375 -15.156 1 98.62 190 ALA B CA 1
ATOM 5558 C C . ALA B 1 190 ? 17.781 -39.531 -16.406 1 98.62 190 ALA B C 1
ATOM 5560 O O . ALA B 1 190 ? 18.188 -40.656 -16.734 1 98.62 190 ALA B O 1
ATOM 5561 N N . LEU B 1 191 ? 18.016 -38.438 -17.078 1 98.69 191 LEU B N 1
ATOM 5562 C CA . LEU B 1 191 ? 18.828 -38.5 -18.297 1 98.69 191 LEU B CA 1
ATOM 5563 C C . LEU B 1 191 ? 20.25 -38.906 -17.984 1 98.69 191 LEU B C 1
ATOM 5565 O O . LEU B 1 191 ? 20.828 -39.719 -18.719 1 98.69 191 LEU B O 1
ATOM 5569 N N . GLU B 1 192 ? 20.844 -38.312 -16.922 1 98.62 192 GLU B N 1
ATOM 5570 C CA . GLU B 1 192 ? 22.188 -38.656 -16.5 1 98.62 192 GLU B CA 1
ATOM 5571 C C . GLU B 1 192 ? 22.312 -40.156 -16.281 1 98.62 192 GLU B C 1
ATOM 5573 O O . GLU B 1 192 ? 23.281 -40.781 -16.734 1 98.62 192 GLU B O 1
ATOM 5578 N N . PHE B 1 193 ? 21.406 -40.719 -15.602 1 98.25 193 PHE B N 1
ATOM 5579 C CA . PHE B 1 193 ? 21.391 -42.156 -15.305 1 98.25 193 PHE B CA 1
ATOM 5580 C C . PHE B 1 193 ? 21.359 -42.969 -16.594 1 98.25 193 PHE B C 1
ATOM 5582 O O . PHE B 1 193 ? 22.125 -43.906 -16.75 1 98.25 193 PHE B O 1
ATOM 5589 N N . ARG B 1 194 ? 20.469 -42.625 -17.516 1 97.31 194 ARG B N 1
ATOM 5590 C CA . ARG B 1 194 ? 20.328 -43.375 -18.766 1 97.31 194 ARG B CA 1
ATOM 5591 C C . ARG B 1 194 ? 21.625 -43.312 -19.578 1 97.31 194 ARG B C 1
ATOM 5593 O O . ARG B 1 194 ? 22.062 -44.344 -20.109 1 97.31 194 ARG B O 1
ATOM 5600 N N . LEU B 1 195 ? 22.234 -42.156 -19.641 1 97.81 195 LEU B N 1
ATOM 5601 C CA . LEU B 1 195 ? 23.484 -42 -20.375 1 97.81 195 LEU B CA 1
ATOM 5602 C C . LEU B 1 195 ? 24.609 -42.812 -19.719 1 97.81 195 LEU B C 1
ATOM 5604 O O . LEU B 1 195 ? 25.453 -43.375 -20.422 1 97.81 195 LEU B O 1
ATOM 5608 N N . GLU B 1 196 ? 24.609 -42.844 -18.406 1 97.25 196 GLU B N 1
ATOM 5609 C CA . GLU B 1 196 ? 25.594 -43.625 -17.672 1 97.25 196 GLU B CA 1
ATOM 5610 C C . GLU B 1 196 ? 25.484 -45.125 -18 1 97.25 196 GLU B C 1
ATOM 5612 O O . GLU B 1 196 ? 26.469 -45.844 -18 1 97.25 196 GLU B O 1
ATOM 5617 N N . GLN B 1 197 ? 24.281 -45.531 -18.234 1 95.5 197 GLN B N 1
ATOM 5618 C CA . GLN B 1 197 ? 24.031 -46.938 -18.562 1 95.5 197 GLN B CA 1
ATOM 5619 C C . GLN B 1 197 ? 24.344 -47.25 -20.016 1 95.5 197 GLN B C 1
ATOM 5621 O O . GLN B 1 197 ? 24.172 -48.375 -20.484 1 95.5 197 GLN B O 1
ATOM 5626 N N . GLY B 1 198 ? 24.656 -46.219 -20.797 1 94.94 198 GLY B N 1
ATOM 5627 C CA . GLY B 1 198 ? 24.953 -46.375 -22.203 1 94.94 198 GLY B CA 1
ATOM 5628 C C . GLY B 1 198 ? 23.719 -46.469 -23.078 1 94.94 198 GLY B C 1
ATOM 5629 O O . GLY B 1 198 ? 23.797 -46.906 -24.234 1 94.94 198 GLY B O 1
ATOM 5630 N N . GLU B 1 199 ? 22.641 -46.031 -22.562 1 93.69 199 GLU B N 1
ATOM 5631 C CA . GLU B 1 199 ? 21.406 -46.062 -23.328 1 93.69 199 GLU B CA 1
ATOM 5632 C C . GLU B 1 199 ? 21.375 -44.938 -24.344 1 93.69 199 GLU B C 1
ATOM 5634 O O . GLU B 1 199 ? 21.797 -43.812 -24.062 1 93.69 199 GLU B O 1
ATOM 5639 N N . VAL B 1 200 ? 20.906 -45.25 -25.516 1 93.81 200 VAL B N 1
ATOM 5640 C CA . VAL B 1 200 ? 20.641 -44.281 -26.562 1 93.81 200 VAL B CA 1
ATOM 5641 C C . VAL B 1 200 ? 19.141 -44.125 -26.766 1 93.81 200 VAL B C 1
ATOM 5643 O O . VAL B 1 200 ? 18.453 -45.062 -27.141 1 93.81 200 VAL B O 1
ATOM 5646 N N . PRO B 1 201 ? 18.703 -43 -26.516 1 96 201 PRO B N 1
ATOM 5647 C CA . PRO B 1 201 ? 17.266 -42.812 -26.781 1 96 201 PRO B CA 1
ATOM 5648 C C . PRO B 1 201 ? 16.875 -43.094 -28.219 1 96 201 PRO B C 1
ATOM 5650 O O . PRO B 1 201 ? 17.641 -42.812 -29.141 1 96 201 PRO B O 1
ATOM 5653 N N . ARG B 1 202 ? 15.734 -43.688 -28.375 1 96.25 202 ARG B N 1
ATOM 5654 C CA . ARG B 1 202 ? 15.234 -43.906 -29.719 1 96.25 202 ARG B CA 1
ATOM 5655 C C . ARG B 1 202 ? 14.648 -42.625 -30.312 1 96.25 202 ARG B C 1
ATOM 5657 O O . ARG B 1 202 ? 14.875 -42.312 -31.484 1 96.25 202 ARG B O 1
ATOM 5664 N N . ARG B 1 203 ? 13.922 -41.938 -29.531 1 96.56 203 ARG B N 1
ATOM 5665 C CA . ARG B 1 203 ? 13.273 -40.688 -29.938 1 96.56 203 ARG B CA 1
ATOM 5666 C C . ARG B 1 203 ? 14.078 -39.469 -29.484 1 96.56 203 ARG B C 1
ATOM 5668 O O . ARG B 1 203 ? 14.586 -39.438 -28.359 1 96.56 203 ARG B O 1
ATOM 5675 N N . THR B 1 204 ? 14.234 -38.5 -30.406 1 97.25 204 THR B N 1
ATOM 5676 C CA . THR B 1 204 ? 14.898 -37.25 -30.031 1 97.25 204 THR B CA 1
ATOM 5677 C C . THR B 1 204 ? 14.117 -36.531 -28.938 1 97.25 204 THR B C 1
ATOM 5679 O O . THR B 1 204 ? 12.883 -36.5 -28.969 1 97.25 204 THR B O 1
ATOM 5682 N N . LEU B 1 205 ? 14.898 -36.031 -28.047 1 97 205 LEU B N 1
ATOM 5683 C CA . LEU B 1 205 ? 14.344 -35.375 -26.859 1 97 205 LEU B CA 1
ATOM 5684 C C . LEU B 1 205 ? 14.914 -33.969 -26.703 1 97 205 LEU B C 1
ATOM 5686 O O . LEU B 1 205 ? 16.125 -33.75 -26.828 1 97 205 LEU B O 1
ATOM 5690 N N . PHE B 1 206 ? 14.008 -32.969 -26.531 1 98.56 206 PHE B N 1
ATOM 5691 C CA . PHE B 1 206 ? 14.438 -31.641 -26.141 1 98.56 206 PHE B CA 1
ATOM 5692 C C . PHE B 1 206 ? 14.203 -31.406 -24.641 1 98.56 206 PHE B C 1
ATOM 5694 O O . PHE B 1 206 ? 13.188 -31.844 -24.094 1 98.56 206 PHE B O 1
ATOM 5701 N N . LEU B 1 207 ? 15.141 -30.812 -23.969 1 98.81 207 LEU B N 1
ATOM 5702 C CA . LEU B 1 207 ? 14.961 -30.25 -22.625 1 98.81 207 LEU B CA 1
ATOM 5703 C C . LEU B 1 207 ? 14.992 -28.734 -22.656 1 98.81 207 LEU B C 1
ATOM 5705 O O . LEU B 1 207 ? 15.914 -28.141 -23.219 1 98.81 207 LEU B O 1
ATOM 5709 N N . ALA B 1 208 ? 13.945 -28.125 -22.156 1 98.88 208 ALA B N 1
ATOM 5710 C CA . ALA B 1 208 ? 13.844 -26.672 -22.125 1 98.88 208 ALA B CA 1
ATOM 5711 C C . ALA B 1 208 ? 13.727 -26.156 -20.703 1 98.88 208 ALA B C 1
ATOM 5713 O O . ALA B 1 208 ? 12.719 -26.391 -20.031 1 98.88 208 ALA B O 1
ATOM 5714 N N . PHE B 1 209 ? 14.742 -25.453 -20.234 1 98.81 209 PHE B N 1
ATOM 5715 C CA . PHE B 1 209 ? 14.766 -24.891 -18.891 1 98.81 209 PHE B CA 1
ATOM 5716 C C . PHE B 1 209 ? 14.836 -23.375 -18.953 1 98.81 209 PHE B C 1
ATOM 5718 O O . PHE B 1 209 ? 15.914 -22.797 -19.125 1 98.81 209 PHE B O 1
ATOM 5725 N N . GLY B 1 210 ? 13.656 -22.703 -18.734 1 98.62 210 GLY B N 1
ATOM 5726 C CA . GLY B 1 210 ? 13.602 -21.25 -18.719 1 98.62 210 GLY B CA 1
ATOM 5727 C C . GLY B 1 210 ? 14.133 -20.641 -17.438 1 98.62 210 GLY B C 1
ATOM 5728 O O . GLY B 1 210 ? 14.102 -21.281 -16.391 1 98.62 210 GLY B O 1
ATOM 5729 N N . HIS B 1 211 ? 14.586 -19.266 -17.469 1 98.62 211 HIS B N 1
ATOM 5730 C CA . HIS B 1 211 ? 15.188 -18.672 -16.281 1 98.62 211 HIS B CA 1
ATOM 5731 C C . HIS B 1 211 ? 14.266 -17.625 -15.664 1 98.62 211 HIS B C 1
ATOM 5733 O O . HIS B 1 211 ? 14.617 -16.984 -14.68 1 98.62 211 HIS B O 1
ATOM 5739 N N . ASP B 1 212 ? 13.062 -17.453 -16.219 1 98 212 ASP B N 1
ATOM 5740 C CA . ASP B 1 212 ? 12.211 -16.375 -15.727 1 98 212 ASP B CA 1
ATOM 5741 C C . ASP B 1 212 ? 10.734 -16.734 -15.836 1 98 212 ASP B C 1
ATOM 5743 O O . ASP B 1 212 ? 9.906 -15.898 -16.188 1 98 212 ASP B O 1
ATOM 5747 N N . GLU B 1 213 ? 10.398 -18.016 -15.586 1 97.12 213 GLU B N 1
ATOM 5748 C CA . GLU B 1 213 ? 9.016 -18.484 -15.633 1 97.12 213 GLU B CA 1
ATOM 5749 C C . GLU B 1 213 ? 8.141 -17.703 -14.656 1 97.12 213 GLU B C 1
ATOM 5751 O O . GLU B 1 213 ? 6.992 -17.375 -14.977 1 97.12 213 GLU B O 1
ATOM 5756 N N . GLU B 1 214 ? 8.648 -17.312 -13.516 1 95.44 214 GLU B N 1
ATOM 5757 C CA . GLU B 1 214 ? 7.887 -16.688 -12.445 1 95.44 214 GLU B CA 1
ATOM 5758 C C . GLU B 1 214 ? 7.516 -15.25 -12.789 1 95.44 214 GLU B C 1
ATOM 5760 O O . GLU B 1 214 ? 6.785 -14.594 -12.047 1 95.44 214 GLU B O 1
ATOM 5765 N N . VAL B 1 215 ? 8.102 -14.773 -13.914 1 94.56 215 VAL B N 1
ATOM 5766 C CA . VAL B 1 215 ? 7.773 -13.438 -14.406 1 94.56 215 VAL B CA 1
ATOM 5767 C C . VAL B 1 215 ? 7.449 -13.5 -15.898 1 94.56 215 VAL B C 1
ATOM 5769 O O . VAL B 1 215 ? 7.984 -12.719 -16.688 1 94.56 215 VAL B O 1
ATOM 5772 N N . GLU B 1 216 ? 6.734 -14.5 -16.344 1 93.75 216 GLU B N 1
ATOM 5773 C CA . GLU B 1 216 ? 6.059 -14.633 -17.625 1 93.75 216 GLU B CA 1
ATOM 5774 C C . GLU B 1 216 ? 6.953 -15.32 -18.656 1 93.75 216 GLU B C 1
ATOM 5776 O O . GLU B 1 216 ? 6.496 -15.68 -19.734 1 93.75 216 GLU B O 1
ATOM 5781 N N . GLY B 1 217 ? 8.242 -15.523 -18.453 1 97 217 GLY B N 1
ATOM 5782 C CA . GLY B 1 217 ? 9.117 -16.297 -19.328 1 97 217 GLY B CA 1
ATOM 5783 C C . GLY B 1 217 ? 9.438 -15.578 -20.625 1 97 217 GLY B C 1
ATOM 5784 O O . GLY B 1 217 ? 9.719 -16.219 -21.641 1 97 217 GLY B O 1
ATOM 5785 N N . ARG B 1 218 ? 9.461 -14.227 -20.625 1 96.31 218 ARG B N 1
ATOM 5786 C CA . ARG B 1 218 ? 9.625 -13.438 -21.844 1 96.31 218 ARG B CA 1
ATOM 5787 C C . ARG B 1 218 ? 11.055 -13.516 -22.359 1 96.31 218 ARG B C 1
ATOM 5789 O O . ARG B 1 218 ? 11.289 -13.445 -23.562 1 96.31 218 ARG B O 1
ATOM 5796 N N . ASP B 1 219 ? 11.938 -13.656 -21.438 1 97.75 219 ASP B N 1
ATOM 5797 C CA . ASP B 1 219 ? 13.344 -13.68 -21.844 1 97.75 219 ASP B CA 1
ATOM 5798 C C . ASP B 1 219 ? 13.828 -15.117 -22.031 1 97.75 219 ASP B C 1
ATOM 5800 O O . ASP B 1 219 ? 14.734 -15.367 -22.828 1 97.75 219 ASP B O 1
ATOM 5804 N N . GLY B 1 220 ? 13.305 -16.031 -21.281 1 98.38 220 GLY B N 1
ATOM 5805 C CA . GLY B 1 220 ? 13.805 -17.406 -21.281 1 98.38 220 GLY B CA 1
ATOM 5806 C C . GLY B 1 220 ? 13.062 -18.312 -22.234 1 98.38 220 GLY B C 1
ATOM 5807 O O . GLY B 1 220 ? 13.477 -18.5 -23.391 1 98.38 220 GLY B O 1
ATOM 5808 N N . ALA B 1 221 ? 11.922 -18.812 -21.812 1 98.56 221 ALA B N 1
ATOM 5809 C CA . ALA B 1 221 ? 11.133 -19.781 -22.578 1 98.56 221 ALA B CA 1
ATOM 5810 C C . ALA B 1 221 ? 10.742 -19.219 -23.938 1 98.56 221 ALA B C 1
ATOM 5812 O O . ALA B 1 221 ? 10.734 -19.938 -24.938 1 98.56 221 ALA B O 1
ATOM 5813 N N . ALA B 1 222 ? 10.383 -17.953 -23.953 1 98.31 222 ALA B N 1
ATOM 5814 C CA . ALA B 1 222 ? 10.039 -17.344 -25.219 1 98.31 222 ALA B CA 1
ATOM 5815 C C . ALA B 1 222 ? 11.195 -17.438 -26.219 1 98.31 222 ALA B C 1
ATOM 5817 O O . ALA B 1 222 ? 10.992 -17.719 -27.391 1 98.31 222 ALA B O 1
ATOM 5818 N N . THR B 1 223 ? 12.367 -17.172 -25.75 1 98.5 223 THR B N 1
ATOM 5819 C CA . THR B 1 223 ? 13.555 -17.234 -26.594 1 98.5 223 THR B CA 1
ATOM 5820 C C . THR B 1 223 ? 13.812 -18.672 -27.031 1 98.5 223 THR B C 1
ATOM 5822 O O . THR B 1 223 ? 14.164 -18.922 -28.188 1 98.5 223 THR B O 1
ATOM 5825 N N . ILE B 1 224 ? 13.656 -19.641 -26.141 1 98.56 224 ILE B N 1
ATOM 5826 C CA . ILE B 1 224 ? 13.797 -21.047 -26.5 1 98.56 224 ILE B CA 1
ATOM 5827 C C . ILE B 1 224 ? 12.828 -21.406 -27.625 1 98.56 224 ILE B C 1
ATOM 5829 O O . ILE B 1 224 ? 13.203 -22.047 -28.609 1 98.56 224 ILE B O 1
ATOM 5833 N N . GLY B 1 225 ? 11.555 -21.016 -27.438 1 98.25 225 GLY B N 1
ATOM 5834 C CA . GLY B 1 225 ? 10.57 -21.25 -28.484 1 98.25 225 GLY B CA 1
ATOM 5835 C C . GLY B 1 225 ? 10.984 -20.703 -29.828 1 98.25 225 GLY B C 1
ATOM 5836 O O . GLY B 1 225 ? 10.867 -21.375 -30.844 1 98.25 225 GLY B O 1
ATOM 5837 N N . ARG B 1 226 ? 11.492 -19.484 -29.828 1 97.56 226 ARG B N 1
ATOM 5838 C CA . ARG B 1 226 ? 11.945 -18.844 -31.062 1 97.56 226 ARG B CA 1
ATOM 5839 C C . ARG B 1 226 ? 13.094 -19.625 -31.688 1 97.56 226 ARG B C 1
ATOM 5841 O O . ARG B 1 226 ? 13.141 -19.781 -32.906 1 97.56 226 ARG B O 1
ATOM 5848 N N . GLU B 1 227 ? 13.977 -20.062 -30.875 1 97.38 227 GLU B N 1
ATOM 5849 C CA . GLU B 1 227 ? 15.125 -20.812 -31.359 1 97.38 227 GLU B CA 1
ATOM 5850 C C . GLU B 1 227 ? 14.703 -22.141 -32 1 97.38 227 GLU B C 1
ATOM 5852 O O . GLU B 1 227 ? 15.227 -22.531 -33.031 1 97.38 227 GLU B O 1
ATOM 5857 N N . LEU B 1 228 ? 13.844 -22.844 -31.375 1 97.88 228 LEU B N 1
ATOM 5858 C CA . LEU B 1 228 ? 13.352 -24.109 -31.922 1 97.88 228 LEU B CA 1
ATOM 5859 C C . LEU B 1 228 ? 12.664 -23.891 -33.25 1 97.88 228 LEU B C 1
ATOM 5861 O O . LEU B 1 228 ? 12.898 -24.641 -34.219 1 97.88 228 LEU B O 1
ATOM 5865 N N . ARG B 1 229 ? 11.844 -22.875 -33.344 1 96.81 229 ARG B N 1
ATOM 5866 C CA . ARG B 1 229 ? 11.188 -22.531 -34.594 1 96.81 229 ARG B CA 1
ATOM 5867 C C . ARG B 1 229 ? 12.203 -22.188 -35.656 1 96.81 229 ARG B C 1
ATOM 5869 O O . ARG B 1 229 ? 12.062 -22.594 -36.812 1 96.81 229 ARG B O 1
ATOM 5876 N N . ALA B 1 230 ? 13.219 -21.484 -35.312 1 96.62 230 ALA B N 1
ATOM 5877 C CA . ALA B 1 230 ? 14.258 -21.078 -36.25 1 96.62 230 ALA B CA 1
ATOM 5878 C C . ALA B 1 230 ? 15.023 -22.297 -36.75 1 96.62 230 ALA B C 1
ATOM 5880 O O . ALA B 1 230 ? 15.469 -22.297 -37.906 1 96.62 230 ALA B O 1
ATOM 5881 N N . ARG B 1 231 ? 15.094 -23.297 -35.969 1 95.12 231 ARG B N 1
ATOM 5882 C CA . ARG B 1 231 ? 15.781 -24.531 -36.344 1 95.12 231 ARG B CA 1
ATOM 5883 C C . ARG B 1 231 ? 14.891 -25.422 -37.219 1 95.12 231 ARG B C 1
ATOM 5885 O O . ARG B 1 231 ? 15.305 -26.484 -37.656 1 95.12 231 ARG B O 1
ATOM 5892 N N . GLY B 1 232 ? 13.641 -25 -37.281 1 94.31 232 GLY B N 1
ATOM 5893 C CA . GLY B 1 232 ? 12.727 -25.75 -38.156 1 94.31 232 GLY B CA 1
ATOM 5894 C C . GLY B 1 232 ? 11.883 -26.75 -37.375 1 94.31 232 GLY B C 1
ATOM 5895 O O . GLY B 1 232 ? 11.188 -27.578 -38 1 94.31 232 GLY B O 1
ATOM 5896 N N . VAL B 1 233 ? 12 -26.719 -36.094 1 93.75 233 VAL B N 1
ATOM 5897 C CA . VAL B 1 233 ? 11.133 -27.578 -35.312 1 93.75 233 VAL B CA 1
ATOM 5898 C C . VAL B 1 233 ? 9.695 -27.078 -35.375 1 93.75 233 VAL B C 1
ATOM 5900 O O . VAL B 1 233 ? 9.406 -25.953 -34.938 1 93.75 233 VAL B O 1
ATOM 5903 N N . ARG B 1 234 ? 8.828 -27.859 -35.938 1 90 234 ARG B N 1
ATOM 5904 C CA . ARG B 1 234 ? 7.461 -27.391 -36.156 1 90 234 ARG B CA 1
ATOM 5905 C C . ARG B 1 234 ? 6.457 -28.266 -35.406 1 90 234 ARG B C 1
ATOM 5907 O O . ARG B 1 234 ? 5.34 -27.828 -35.125 1 90 234 ARG B O 1
ATOM 5914 N N . GLN B 1 235 ? 6.879 -29.438 -35.156 1 94.88 235 GLN B N 1
ATOM 5915 C CA . GLN B 1 235 ? 5.945 -30.344 -34.531 1 94.88 235 GLN B CA 1
ATOM 5916 C C . GLN B 1 235 ? 6.664 -31.266 -33.531 1 94.88 235 GLN B C 1
ATOM 5918 O O . GLN B 1 235 ? 7.562 -32 -33.938 1 94.88 235 GLN B O 1
ATOM 5923 N N . LEU B 1 236 ? 6.223 -31.188 -32.344 1 97.62 236 LEU B N 1
ATOM 5924 C CA . LEU B 1 236 ? 6.668 -32.094 -31.312 1 97.62 236 LEU B CA 1
ATOM 5925 C C . LEU B 1 236 ? 5.582 -33.125 -30.969 1 97.62 236 LEU B C 1
ATOM 5927 O O . LEU B 1 236 ? 4.391 -32.812 -31.078 1 97.62 236 LEU B O 1
ATOM 5931 N N . GLU B 1 237 ? 6.004 -34.281 -30.641 1 97.5 237 GLU B N 1
ATOM 5932 C CA . GLU B 1 237 ? 5.055 -35.344 -30.266 1 97.5 237 GLU B CA 1
ATOM 5933 C C . GLU B 1 237 ? 4.238 -34.906 -29.047 1 97.5 237 GLU B C 1
ATOM 5935 O O . GLU B 1 237 ? 3.02 -35.125 -29.016 1 97.5 237 GLU B O 1
ATOM 5940 N N . PHE B 1 238 ? 4.895 -34.406 -28.047 1 98.12 238 PHE B N 1
ATOM 5941 C CA . PHE B 1 238 ? 4.234 -33.844 -26.891 1 98.12 238 PHE B CA 1
ATOM 5942 C C . PHE B 1 238 ? 5.195 -32.938 -26.109 1 98.12 238 PHE B C 1
ATOM 5944 O O . PHE B 1 238 ? 6.41 -33 -26.312 1 98.12 238 PHE B O 1
ATOM 5951 N N . ILE B 1 239 ? 4.633 -32.062 -25.359 1 98.62 239 ILE B N 1
ATOM 5952 C CA . ILE B 1 239 ? 5.352 -31.219 -24.406 1 98.62 239 ILE B CA 1
ATOM 5953 C C . ILE B 1 239 ? 4.863 -31.5 -22.984 1 98.62 239 ILE B C 1
ATOM 5955 O O . ILE B 1 239 ? 3.658 -31.594 -22.75 1 98.62 239 ILE B O 1
ATOM 5959 N N . LEU B 1 240 ? 5.754 -31.797 -22.109 1 98.75 240 LEU B N 1
ATOM 5960 C CA . LEU B 1 240 ? 5.441 -31.984 -20.703 1 98.75 240 LEU B CA 1
ATOM 5961 C C . LEU B 1 240 ? 6.152 -30.938 -19.844 1 98.75 240 LEU B C 1
ATOM 5963 O O . LEU B 1 240 ? 7.383 -30.859 -19.844 1 98.75 240 LEU B O 1
ATOM 5967 N N . ASP B 1 241 ? 5.434 -30.094 -19.172 1 98.56 241 ASP B N 1
ATOM 5968 C CA . ASP B 1 241 ? 5.938 -29.062 -18.266 1 98.56 241 ASP B CA 1
ATOM 5969 C C . ASP B 1 241 ? 5.395 -29.266 -16.859 1 98.56 241 ASP B C 1
ATOM 5971 O O . ASP B 1 241 ? 4.633 -30.203 -16.609 1 98.56 241 ASP B O 1
ATOM 5975 N N . GLU B 1 242 ? 5.887 -28.375 -15.898 1 96.94 242 GLU B N 1
ATOM 5976 C CA . GLU B 1 242 ? 5.355 -28.422 -14.539 1 96.94 242 GLU B CA 1
ATOM 5977 C C . GLU B 1 242 ? 3.838 -28.25 -14.531 1 96.94 242 GLU B C 1
ATOM 5979 O O . GLU B 1 242 ? 3.256 -27.797 -15.523 1 96.94 242 GLU B O 1
ATOM 5984 N N . GLY B 1 243 ? 3.301 -28.641 -13.406 1 94.44 243 GLY B N 1
ATOM 5985 C CA . GLY B 1 243 ? 1.864 -28.422 -13.32 1 94.44 243 GLY B CA 1
ATOM 5986 C C . GLY B 1 243 ? 1.239 -29.047 -12.086 1 94.44 243 GLY B C 1
ATOM 5987 O O . GLY B 1 243 ? 1.769 -28.906 -10.977 1 94.44 243 GLY B O 1
ATOM 5988 N N . MET B 1 244 ? 0.089 -29.609 -12.344 1 92.25 244 MET B N 1
ATOM 5989 C CA . MET B 1 244 ? -0.663 -30.203 -11.242 1 92.25 244 MET B CA 1
ATOM 5990 C C . MET B 1 244 ? 0.038 -31.438 -10.703 1 92.25 244 MET B C 1
ATOM 5992 O O . MET B 1 244 ? 1.003 -31.922 -11.305 1 92.25 244 MET B O 1
ATOM 5996 N N . MET B 1 245 ? -0.532 -31.906 -9.547 1 94.06 245 MET B N 1
ATOM 5997 C CA . MET B 1 245 ? 0.171 -32.969 -8.812 1 94.06 245 MET B CA 1
ATOM 5998 C C . MET B 1 245 ? -0.754 -34.156 -8.531 1 94.06 245 MET B C 1
ATOM 6000 O O . MET B 1 245 ? -1.816 -34.25 -9.148 1 94.06 245 MET B O 1
ATOM 6004 N N . ILE B 1 246 ? -0.197 -35.062 -7.758 1 95.06 246 ILE B N 1
ATOM 6005 C CA . ILE B 1 246 ? -0.998 -36.156 -7.234 1 95.06 246 ILE B CA 1
ATOM 6006 C C . ILE B 1 246 ? -1.546 -35.781 -5.859 1 95.06 246 ILE B C 1
ATOM 6008 O O . ILE B 1 246 ? -0.78 -35.531 -4.926 1 95.06 246 ILE B O 1
ATOM 6012 N N . LEU B 1 247 ? -2.848 -35.781 -5.781 1 91.31 247 LEU B N 1
ATOM 6013 C CA . LEU B 1 247 ? -3.463 -35.312 -4.535 1 91.31 247 LEU B CA 1
ATOM 6014 C C . LEU B 1 247 ? -4.23 -36.469 -3.865 1 91.31 247 LEU B C 1
ATOM 6016 O O . LEU B 1 247 ? -5.016 -37.156 -4.516 1 91.31 247 LEU B O 1
ATOM 6020 N N . GLU B 1 248 ? -3.93 -36.562 -2.633 1 91.19 248 GLU B N 1
ATOM 6021 C CA . GLU B 1 248 ? -4.684 -37.5 -1.817 1 91.19 248 GLU B CA 1
ATOM 6022 C C . GLU B 1 248 ? -5.711 -36.781 -0.946 1 91.19 248 GLU B C 1
ATOM 6024 O O . GLU B 1 248 ? -5.41 -35.75 -0.345 1 91.19 248 GLU B O 1
ATOM 6029 N N . GLY B 1 249 ? -6.934 -37.25 -0.948 1 83.19 249 GLY B N 1
ATOM 6030 C CA . GLY B 1 249 ? -7.969 -36.688 -0.096 1 83.19 249 GLY B CA 1
ATOM 6031 C C . GLY B 1 249 ? -8.617 -35.438 -0.686 1 83.19 249 GLY B C 1
ATOM 6032 O O . GLY B 1 249 ? -9.039 -34.562 0.049 1 83.19 249 GLY B O 1
ATOM 6033 N N . LEU B 1 250 ? -8.617 -35.344 -1.93 1 79 250 LEU B N 1
ATOM 6034 C CA . LEU B 1 250 ? -9.195 -34.156 -2.582 1 79 250 LEU B CA 1
ATOM 6035 C C . LEU B 1 250 ? -10.711 -34.125 -2.402 1 79 250 LEU B C 1
ATOM 6037 O O . LEU B 1 250 ? -11.289 -33.062 -2.209 1 79 250 LEU B O 1
ATOM 6041 N N . LEU B 1 251 ? -11.336 -35.25 -2.594 1 77.31 251 LEU B N 1
ATOM 6042 C CA . LEU B 1 251 ? -12.781 -35.375 -2.434 1 77.31 251 LEU B CA 1
ATOM 6043 C C . LEU B 1 251 ? -13.125 -36.281 -1.274 1 77.31 251 LEU B C 1
ATOM 6045 O O . LEU B 1 251 ? -12.461 -37.312 -1.071 1 77.31 251 LEU B O 1
ATOM 6049 N N . PRO B 1 252 ? -14.148 -35.875 -0.625 1 75.75 252 PRO B N 1
ATOM 6050 C CA . PRO B 1 252 ? -14.57 -36.781 0.435 1 75.75 252 PRO B CA 1
ATOM 6051 C C . PRO B 1 252 ? -14.961 -38.156 -0.096 1 75.75 252 PRO B C 1
ATOM 6053 O O . PRO B 1 252 ? -15.633 -38.25 -1.126 1 75.75 252 PRO B O 1
ATOM 6056 N N . GLY B 1 253 ? -14.438 -39.188 0.504 1 76.44 253 GLY B N 1
ATOM 6057 C CA . GLY B 1 253 ? -14.797 -40.562 0.136 1 76.44 253 GLY B CA 1
ATOM 6058 C C . GLY B 1 253 ? -13.867 -41.156 -0.903 1 76.44 253 GLY B C 1
ATOM 6059 O O . GLY B 1 253 ? -13.914 -42.375 -1.152 1 76.44 253 GLY B O 1
ATOM 6060 N N . LEU B 1 254 ? -13.172 -40.281 -1.527 1 81.12 254 LEU B N 1
ATOM 6061 C CA . LEU B 1 254 ? -12.211 -40.812 -2.49 1 81.12 254 LEU B CA 1
ATOM 6062 C C . LEU B 1 254 ? -10.93 -41.25 -1.791 1 81.12 254 LEU B C 1
ATOM 6064 O O . LEU B 1 254 ? -10.195 -40.438 -1.253 1 81.12 254 LEU B O 1
ATOM 6068 N N . HIS B 1 255 ? -10.695 -42.5 -1.823 1 80.44 255 HIS B N 1
ATOM 6069 C CA . HIS B 1 255 ? -9.555 -43.031 -1.092 1 80.44 255 HIS B CA 1
ATOM 6070 C C . HIS B 1 255 ? -8.312 -43.125 -1.975 1 80.44 255 HIS B C 1
ATOM 6072 O O . HIS B 1 255 ? -7.191 -43.094 -1.472 1 80.44 255 HIS B O 1
ATOM 6078 N N . ARG B 1 256 ? -8.508 -43.125 -3.27 1 88.25 256 ARG B N 1
ATOM 6079 C CA . ARG B 1 256 ? -7.371 -43.188 -4.18 1 88.25 256 ARG B CA 1
ATOM 6080 C C . ARG B 1 256 ? -6.84 -41.781 -4.484 1 88.25 256 ARG B C 1
ATOM 6082 O O . ARG B 1 256 ? -7.613 -40.844 -4.672 1 88.25 256 ARG B O 1
ATOM 6089 N N . PRO B 1 257 ? -5.512 -41.688 -4.469 1 92.5 257 PRO B N 1
ATOM 6090 C CA . PRO B 1 257 ? -4.965 -40.406 -4.918 1 92.5 257 PRO B CA 1
ATOM 6091 C C . PRO B 1 257 ? -5.301 -40.125 -6.375 1 92.5 257 PRO B C 1
ATOM 6093 O O . PRO B 1 257 ? -5.477 -41.031 -7.18 1 92.5 257 PRO B O 1
ATOM 6096 N N . LEU B 1 258 ? -5.414 -38.875 -6.652 1 91.19 258 LEU B N 1
ATOM 6097 C CA . LEU B 1 258 ? -5.688 -38.438 -8.016 1 91.19 258 LEU B CA 1
ATOM 6098 C C . LEU B 1 258 ? -4.457 -37.781 -8.625 1 91.19 258 LEU B C 1
ATOM 6100 O O . LEU B 1 258 ? -3.904 -36.844 -8.062 1 91.19 258 LEU B O 1
ATOM 6104 N N . ALA B 1 259 ? -4.02 -38.375 -9.727 1 94.31 259 ALA B N 1
ATOM 6105 C CA . ALA B 1 259 ? -2.98 -37.719 -10.516 1 94.31 259 ALA B CA 1
ATOM 6106 C C . ALA B 1 259 ? -3.592 -36.781 -11.531 1 94.31 259 ALA B C 1
ATOM 6108 O O . ALA B 1 259 ? -4.09 -37.188 -12.578 1 94.31 259 ALA B O 1
ATOM 6109 N N . LEU B 1 260 ? -3.494 -35.531 -11.242 1 93.12 260 LEU B N 1
ATOM 6110 C CA . LEU B 1 260 ? -4.145 -34.5 -12.055 1 93.12 260 LEU B CA 1
ATOM 6111 C C . LEU B 1 260 ? -3.246 -34.062 -13.211 1 93.12 260 LEU B C 1
ATOM 6113 O O . LEU B 1 260 ? -2.389 -33.219 -13.047 1 93.12 260 LEU B O 1
ATOM 6117 N N . VAL B 1 261 ? -3.467 -34.656 -14.383 1 95.62 261 VAL B N 1
ATOM 6118 C CA . VAL B 1 261 ? -2.699 -34.281 -15.57 1 95.62 261 VAL B CA 1
ATOM 6119 C C . VAL B 1 261 ? -3.391 -33.156 -16.312 1 95.62 261 VAL B C 1
ATOM 6121 O O . VAL B 1 261 ? -4.395 -33.375 -17 1 95.62 261 VAL B O 1
ATOM 6124 N N . ALA B 1 262 ? -2.816 -32.031 -16.266 1 96.81 262 ALA B N 1
ATOM 6125 C CA . ALA B 1 262 ? -3.467 -30.875 -16.844 1 96.81 262 ALA B CA 1
ATOM 6126 C C . ALA B 1 262 ? -3.348 -30.891 -18.375 1 96.81 262 ALA B C 1
ATOM 6128 O O . ALA B 1 262 ? -2.244 -30.984 -18.906 1 96.81 262 ALA B O 1
ATOM 6129 N N . VAL B 1 263 ? -4.496 -30.75 -18.969 1 96.44 263 VAL B N 1
ATOM 6130 C CA . VAL B 1 263 ? -4.562 -30.797 -20.438 1 96.44 263 VAL B CA 1
ATOM 6131 C C . VAL B 1 263 ? -4.895 -29.406 -20.969 1 96.44 263 VAL B C 1
ATOM 6133 O O . VAL B 1 263 ? -4.992 -29.219 -22.188 1 96.44 263 VAL B O 1
ATOM 6136 N N . THR B 1 264 ? -5.121 -28.531 -20.094 1 96.38 264 THR B N 1
ATOM 6137 C CA . THR B 1 264 ? -5.293 -27.109 -20.406 1 96.38 264 THR B CA 1
ATOM 6138 C C . THR B 1 264 ? -4.781 -26.25 -19.25 1 96.38 264 THR B C 1
ATOM 6140 O O . THR B 1 264 ? -4.426 -26.766 -18.188 1 96.38 264 THR B O 1
ATOM 6143 N N . GLU B 1 265 ? -4.688 -24.969 -19.547 1 96.62 265 GLU B N 1
ATOM 6144 C CA . GLU B 1 265 ? -4.168 -24 -18.578 1 96.62 265 GLU B CA 1
ATOM 6145 C C . GLU B 1 265 ? -5.004 -22.719 -18.578 1 96.62 265 GLU B C 1
ATOM 6147 O O . GLU B 1 265 ? -5.387 -22.234 -19.641 1 96.62 265 GLU B O 1
ATOM 6152 N N . LYS B 1 266 ? -5.258 -22.281 -17.359 1 96.75 266 LYS B N 1
ATOM 6153 C CA . LYS B 1 266 ? -6.02 -21.047 -17.25 1 96.75 266 LYS B CA 1
ATOM 6154 C C . LYS B 1 266 ? -5.273 -19.875 -17.906 1 96.75 266 LYS B C 1
ATOM 6156 O O . LYS B 1 266 ? -4.043 -19.906 -17.984 1 96.75 266 LYS B O 1
ATOM 6161 N N . GLY B 1 267 ? -6.129 -18.906 -18.344 1 97.5 267 GLY B N 1
ATOM 6162 C CA . GLY B 1 267 ? -5.531 -17.641 -18.781 1 97.5 267 GLY B CA 1
ATOM 6163 C C . GLY B 1 267 ? -5.023 -16.797 -17.641 1 97.5 267 GLY B C 1
ATOM 6164 O O . GLY B 1 267 ? -4.965 -17.25 -16.484 1 97.5 267 GLY B O 1
ATOM 6165 N N . SER B 1 268 ? -4.582 -15.609 -18.031 1 97.75 268 SER B N 1
ATOM 6166 C CA . SER B 1 268 ? -4.008 -14.734 -17.016 1 97.75 268 SER B CA 1
ATOM 6167 C C . SER B 1 268 ? -4.258 -13.266 -17.359 1 97.75 268 SER B C 1
ATOM 6169 O O . SER B 1 268 ? -4.227 -12.875 -18.531 1 97.75 268 SER B O 1
ATOM 6171 N N . ILE B 1 269 ? -4.598 -12.516 -16.344 1 97.94 269 ILE B N 1
ATOM 6172 C CA . ILE B 1 269 ? -4.664 -11.062 -16.469 1 97.94 269 ILE B CA 1
ATOM 6173 C C . ILE B 1 269 ? -3.902 -10.422 -15.305 1 97.94 269 ILE B C 1
ATOM 6175 O O . ILE B 1 269 ? -4.059 -10.828 -14.148 1 97.94 269 ILE B O 1
ATOM 6179 N N . MET B 1 270 ? -3.021 -9.531 -15.633 1 97.25 270 MET B N 1
ATOM 6180 C CA . MET B 1 270 ? -2.453 -8.594 -14.664 1 97.25 270 MET B CA 1
ATOM 6181 C C . MET B 1 270 ? -2.953 -7.176 -14.922 1 97.25 270 MET B C 1
ATOM 6183 O O . MET B 1 270 ? -2.773 -6.641 -16.016 1 97.25 270 MET B O 1
ATOM 6187 N N . ALA B 1 271 ? -3.596 -6.625 -13.93 1 98.06 271 ALA B N 1
ATOM 6188 C CA . ALA B 1 271 ? -4.125 -5.27 -14.078 1 98.06 271 ALA B CA 1
ATOM 6189 C C . ALA B 1 271 ? -3.713 -4.391 -12.898 1 98.06 271 ALA B C 1
ATOM 6191 O O . ALA B 1 271 ? -3.334 -4.895 -11.844 1 98.06 271 ALA B O 1
ATOM 6192 N N . ARG B 1 272 ? -3.676 -3.15 -13.141 1 98.06 272 ARG B N 1
ATOM 6193 C CA . ARG B 1 272 ? -3.385 -2.146 -12.125 1 98.06 272 ARG B CA 1
ATOM 6194 C C . ARG B 1 272 ? -4.578 -1.221 -11.914 1 98.06 272 ARG B C 1
ATOM 6196 O O . ARG B 1 272 ? -5.117 -0.663 -12.867 1 98.06 272 ARG B O 1
ATOM 6203 N N . VAL B 1 273 ? -5.027 -1.111 -10.695 1 98.12 273 VAL B N 1
ATOM 6204 C CA . VAL B 1 273 ? -6.047 -0.138 -10.312 1 98.12 273 VAL B CA 1
ATOM 6205 C C . VAL B 1 273 ? -5.391 1.047 -9.602 1 98.12 273 VAL B C 1
ATOM 6207 O O . VAL B 1 273 ? -4.605 0.864 -8.672 1 98.12 273 VAL B O 1
ATOM 6210 N N . SER B 1 274 ? -5.684 2.203 -10.078 1 98 274 SER B N 1
ATOM 6211 C CA . SER B 1 274 ? -5.09 3.41 -9.516 1 98 274 SER B CA 1
ATOM 6212 C C . SER B 1 274 ? -6.16 4.406 -9.086 1 98 274 SER B C 1
ATOM 6214 O O . SER B 1 274 ? -7.195 4.535 -9.742 1 98 274 SER B O 1
ATOM 6216 N N . SER B 1 275 ? -5.953 5.047 -7.961 1 97.56 275 SER B N 1
ATOM 6217 C CA . SER B 1 275 ? -6.773 6.141 -7.453 1 97.56 275 SER B CA 1
ATOM 6218 C C . SER B 1 275 ? -5.973 7.434 -7.352 1 97.56 275 SER B C 1
ATOM 6220 O O . SER B 1 275 ? -4.855 7.438 -6.824 1 97.56 275 SER B O 1
ATOM 6222 N N . GLN B 1 276 ? -6.551 8.477 -7.871 1 95.62 276 GLN B N 1
ATOM 6223 C CA . GLN B 1 276 ? -5.898 9.781 -7.832 1 95.62 276 GLN B CA 1
ATOM 6224 C C . GLN B 1 276 ? -6.594 10.711 -6.848 1 95.62 276 GLN B C 1
ATOM 6226 O O . GLN B 1 276 ? -7.809 10.625 -6.652 1 95.62 276 GLN B O 1
ATOM 6231 N N . GLY B 1 277 ? -5.797 11.547 -6.184 1 91.69 277 GLY B N 1
ATOM 6232 C CA . GLY B 1 277 ? -6.273 12.578 -5.273 1 91.69 277 GLY B CA 1
ATOM 6233 C C . GLY B 1 277 ? -5.387 13.812 -5.258 1 91.69 277 GLY B C 1
ATOM 6234 O O . GLY B 1 277 ? -4.578 14.016 -6.168 1 91.69 277 GLY B O 1
ATOM 6235 N N . ILE B 1 278 ? -5.711 14.648 -4.301 1 86.88 278 ILE B N 1
ATOM 6236 C CA . ILE B 1 278 ? -4.953 15.891 -4.168 1 86.88 278 ILE B CA 1
ATOM 6237 C C . ILE B 1 278 ? -4.105 15.844 -2.9 1 86.88 278 ILE B C 1
ATOM 6239 O O . ILE B 1 278 ? -4.617 15.562 -1.813 1 86.88 278 ILE B O 1
ATOM 6243 N N . SER B 1 279 ? -2.824 16.062 -3.176 1 88.19 279 SER B N 1
ATOM 6244 C CA . SER B 1 279 ? -1.911 16.078 -2.037 1 88.19 279 SER B CA 1
ATOM 6245 C C . SER B 1 279 ? -2.139 17.312 -1.164 1 88.19 279 SER B C 1
ATOM 6247 O O . SER B 1 279 ? -2.592 18.344 -1.649 1 88.19 279 SER B O 1
ATOM 6249 N N . GLY B 1 280 ? -1.847 17.219 0.123 1 88.06 280 GLY B N 1
ATOM 6250 C CA . GLY B 1 280 ? -2.016 18.297 1.084 1 88.06 280 GLY B CA 1
ATOM 6251 C C . GLY B 1 280 ? -1.647 17.891 2.5 1 88.06 280 GLY B C 1
ATOM 6252 O O . GLY B 1 280 ? -1.104 16.812 2.723 1 88.06 280 GLY B O 1
ATOM 6253 N N . HIS B 1 281 ? -1.877 18.844 3.32 1 89.19 281 HIS B N 1
ATOM 6254 C CA . HIS B 1 281 ? -1.597 18.609 4.734 1 89.19 281 HIS B CA 1
ATOM 6255 C C . HIS B 1 281 ? -2.629 17.672 5.352 1 89.19 281 HIS B C 1
ATOM 6257 O O . HIS B 1 281 ? -3.826 17.812 5.094 1 89.19 281 HIS B O 1
ATOM 6263 N N . SER B 1 282 ? -2.191 16.734 6.164 1 91.62 282 SER B N 1
ATOM 6264 C CA . SER B 1 282 ? -3.07 15.719 6.742 1 91.62 282 SER B CA 1
ATOM 6265 C C . SER B 1 282 ? -4.047 16.344 7.734 1 91.62 282 SER B C 1
ATOM 6267 O O . SER B 1 282 ? -5.051 15.719 8.094 1 91.62 282 SER B O 1
ATOM 6269 N N . ALA B 1 283 ? -3.754 17.531 8.211 1 91.56 283 ALA B N 1
ATOM 6270 C CA . ALA B 1 283 ? -4.621 18.203 9.18 1 91.56 283 ALA B CA 1
ATOM 6271 C C . ALA B 1 283 ? -5.895 18.719 8.508 1 91.56 283 ALA B C 1
ATOM 6273 O O . ALA B 1 283 ? -6.879 19.031 9.18 1 91.56 283 ALA B O 1
ATOM 6274 N N . ALA B 1 284 ? -5.883 18.859 7.223 1 91.31 284 ALA B N 1
ATOM 6275 C CA . ALA B 1 284 ? -7.059 19.266 6.445 1 91.31 284 ALA B CA 1
ATOM 6276 C C . ALA B 1 284 ? -7.32 18.281 5.309 1 91.31 284 ALA B C 1
ATOM 6278 O O . ALA B 1 284 ? -7.293 18.656 4.137 1 91.31 284 ALA B O 1
ATOM 6279 N N . PRO B 1 285 ? -7.699 17.125 5.672 1 91.44 285 PRO B N 1
ATOM 6280 C CA . PRO B 1 285 ? -7.871 16.094 4.645 1 91.44 285 PRO B CA 1
ATOM 6281 C C . PRO B 1 285 ? -9.203 16.203 3.912 1 91.44 285 PRO B C 1
ATOM 6283 O O . PRO B 1 285 ? -10.164 16.766 4.449 1 91.44 285 PRO B O 1
ATOM 6286 N N . PRO B 1 286 ? -9.211 15.797 2.676 1 91.69 286 PRO B N 1
ATOM 6287 C CA . PRO B 1 286 ? -10.523 15.578 2.061 1 91.69 286 PRO B CA 1
ATOM 6288 C C . PRO B 1 286 ? -11.312 14.461 2.742 1 91.69 286 PRO B C 1
ATOM 6290 O O . PRO B 1 286 ? -10.758 13.711 3.547 1 91.69 286 PRO B O 1
ATOM 6293 N N . VAL B 1 287 ? -12.586 14.43 2.445 1 92.38 287 VAL B N 1
ATOM 6294 C CA . VAL B 1 287 ? -13.414 13.375 3.025 1 92.38 287 VAL B CA 1
ATOM 6295 C C . VAL B 1 287 ? -12.898 12.008 2.588 1 92.38 287 VAL B C 1
ATOM 6297 O O . VAL B 1 287 ? -12.633 11.141 3.426 1 92.38 287 VAL B O 1
ATOM 6300 N N . ASN B 1 288 ? -12.75 11.859 1.286 1 92.62 288 ASN B N 1
ATOM 6301 C CA . ASN B 1 288 ? -12.172 10.641 0.729 1 92.62 288 ASN B CA 1
ATOM 6302 C C . ASN B 1 288 ? -10.875 10.93 -0.025 1 92.62 288 ASN B C 1
ATOM 6304 O O . ASN B 1 288 ? -10.891 11.609 -1.053 1 92.62 288 ASN B O 1
ATOM 6308 N N . ASN B 1 289 ? -9.789 10.453 0.537 1 93.69 289 ASN B N 1
ATOM 6309 C CA . ASN B 1 289 ? -8.539 10.617 -0.197 1 93.69 289 ASN B CA 1
ATOM 6310 C C . ASN B 1 289 ? -8.273 9.438 -1.126 1 93.69 289 ASN B C 1
ATOM 6312 O O . ASN B 1 289 ? -9.117 8.555 -1.276 1 93.69 289 ASN B O 1
ATOM 6316 N N . ALA B 1 290 ? -7.152 9.422 -1.805 1 96.06 290 ALA B N 1
ATOM 6317 C CA . ALA B 1 290 ? -6.828 8.43 -2.828 1 96.06 290 ALA B CA 1
ATOM 6318 C C . ALA B 1 290 ? -6.824 7.02 -2.246 1 96.06 290 ALA B C 1
ATOM 6320 O O . ALA B 1 290 ? -7.305 6.078 -2.883 1 96.06 290 ALA B O 1
ATOM 6321 N N . ILE B 1 291 ? -6.324 6.844 -1.031 1 97.44 291 ILE B N 1
ATOM 6322 C CA . ILE B 1 291 ? -6.207 5.52 -0.423 1 97.44 291 ILE B CA 1
ATOM 6323 C C . ILE B 1 291 ? -7.594 5.008 -0.036 1 97.44 291 ILE B C 1
ATOM 6325 O O . ILE B 1 291 ? -7.926 3.848 -0.291 1 97.44 291 ILE B O 1
ATOM 6329 N N . VAL B 1 292 ? -8.438 5.832 0.551 1 96.5 292 VAL B N 1
ATOM 6330 C CA . VAL B 1 292 ? -9.781 5.418 0.959 1 96.5 292 VAL B CA 1
ATOM 6331 C C . VAL B 1 292 ? -10.609 5.066 -0.272 1 96.5 292 VAL B C 1
ATOM 6333 O O . VAL B 1 292 ? -11.336 4.066 -0.276 1 96.5 292 VAL B O 1
ATOM 6336 N N . ASN B 1 293 ? -10.492 5.863 -1.287 1 96 293 ASN B N 1
ATOM 6337 C CA . ASN B 1 293 ? -11.188 5.555 -2.533 1 96 293 ASN B CA 1
ATOM 6338 C C . ASN B 1 293 ? -10.727 4.223 -3.117 1 96 293 ASN B C 1
ATOM 6340 O O . ASN B 1 293 ? -11.547 3.424 -3.572 1 96 293 ASN B O 1
ATOM 6344 N N . LEU B 1 294 ? -9.438 4.035 -3.152 1 97.12 294 LEU B N 1
ATOM 6345 C CA . LEU B 1 294 ? -8.898 2.768 -3.631 1 97.12 294 LEU B CA 1
ATOM 6346 C C . LEU B 1 294 ? -9.406 1.605 -2.785 1 97.12 294 LEU B C 1
ATOM 6348 O O . LEU B 1 294 ? -9.75 0.547 -3.32 1 97.12 294 LEU B O 1
ATOM 6352 N N . ALA B 1 295 ? -9.398 1.766 -1.482 1 96.62 295 ALA B N 1
ATOM 6353 C CA . ALA B 1 295 ? -9.875 0.73 -0.571 1 96.62 295 ALA B CA 1
ATOM 6354 C C . ALA B 1 295 ? -11.328 0.36 -0.873 1 96.62 295 ALA B C 1
ATOM 6356 O O . ALA B 1 295 ? -11.68 -0.821 -0.902 1 96.62 295 ALA B O 1
ATOM 6357 N N . LYS B 1 296 ? -12.164 1.334 -1.089 1 95.44 296 LYS B N 1
ATOM 6358 C CA . LYS B 1 296 ? -13.555 1.082 -1.454 1 95.44 296 LYS B CA 1
ATOM 6359 C C . LYS B 1 296 ? -13.641 0.274 -2.746 1 95.44 296 LYS B C 1
ATOM 6361 O O . LYS B 1 296 ? -14.484 -0.621 -2.865 1 95.44 296 LYS B O 1
ATOM 6366 N N . ALA B 1 297 ? -12.82 0.588 -3.643 1 95 297 ALA B N 1
ATOM 6367 C CA . ALA B 1 297 ? -12.781 -0.13 -4.914 1 95 297 ALA B CA 1
ATOM 6368 C C . ALA B 1 297 ? -12.367 -1.585 -4.711 1 95 297 ALA B C 1
ATOM 6370 O O . ALA B 1 297 ? -12.984 -2.494 -5.27 1 95 297 ALA B O 1
ATOM 6371 N N . LEU B 1 298 ? -11.375 -1.831 -3.908 1 96.5 298 LEU B N 1
ATOM 6372 C CA . LEU B 1 298 ? -10.742 -3.137 -3.77 1 96.5 298 LEU B CA 1
ATOM 6373 C C . LEU B 1 298 ? -11.602 -4.074 -2.928 1 96.5 298 LEU B C 1
ATOM 6375 O O . LEU B 1 298 ? -11.406 -5.289 -2.951 1 96.5 298 LEU B O 1
ATOM 6379 N N . ALA B 1 299 ? -12.539 -3.525 -2.211 1 92.44 299 ALA B N 1
ATOM 6380 C CA . ALA B 1 299 ? -13.375 -4.332 -1.327 1 92.44 299 ALA B CA 1
ATOM 6381 C C . ALA B 1 299 ? -14.18 -5.359 -2.121 1 92.44 299 ALA B C 1
ATOM 6383 O O . ALA B 1 299 ? -14.516 -6.43 -1.607 1 92.44 299 ALA B O 1
ATOM 6384 N N . GLY B 1 300 ? -14.367 -5.109 -3.406 1 92.62 300 GLY B N 1
ATOM 6385 C CA . GLY B 1 300 ? -15.148 -6 -4.25 1 92.62 300 GLY B CA 1
ATOM 6386 C C . GLY B 1 300 ? -14.297 -7.031 -4.973 1 92.62 300 GLY B C 1
ATOM 6387 O O . GLY B 1 300 ? -14.828 -7.992 -5.535 1 92.62 300 GLY B O 1
ATOM 6388 N N . PHE B 1 301 ? -13.039 -6.871 -4.898 1 96.06 301 PHE B N 1
ATOM 6389 C CA . PHE B 1 301 ? -12.148 -7.742 -5.652 1 96.06 301 PHE B CA 1
ATOM 6390 C C . PHE B 1 301 ? -11.68 -8.906 -4.793 1 96.06 301 PHE B C 1
ATOM 6392 O O . PHE B 1 301 ? -10.484 -9.18 -4.703 1 96.06 301 PHE B O 1
ATOM 6399 N N . HIS B 1 302 ? -12.664 -9.641 -4.219 1 93 302 HIS B N 1
ATOM 6400 C CA . HIS B 1 302 ? -12.344 -10.859 -3.48 1 93 302 HIS B CA 1
ATOM 6401 C C . HIS B 1 302 ? -12.133 -12.039 -4.426 1 93 302 HIS B C 1
ATOM 6403 O O . HIS B 1 302 ? -12.422 -11.938 -5.621 1 93 302 HIS B O 1
ATOM 6409 N N . GLY B 1 303 ? -11.734 -13.141 -3.912 1 93.88 303 GLY B N 1
ATOM 6410 C CA . GLY B 1 303 ? -11.305 -14.281 -4.707 1 93.88 303 GLY B CA 1
ATOM 6411 C C . GLY B 1 303 ? -12.438 -14.93 -5.484 1 93.88 303 GLY B C 1
ATOM 6412 O O . GLY B 1 303 ? -12.203 -15.703 -6.414 1 93.88 303 GLY B O 1
ATOM 6413 N N . GLN B 1 304 ? -13.695 -14.641 -5.172 1 95.44 304 GLN B N 1
ATOM 6414 C CA . GLN B 1 304 ? -14.852 -15.273 -5.805 1 95.44 304 GLN B CA 1
ATOM 6415 C C . GLN B 1 304 ? -15.727 -14.242 -6.508 1 95.44 304 GLN B C 1
ATOM 6417 O O . GLN B 1 304 ? -16.953 -14.414 -6.59 1 95.44 304 GLN B O 1
ATOM 6422 N N . CYS B 1 305 ? -15.109 -13.125 -6.902 1 95.44 305 CYS B N 1
ATOM 6423 C CA . CYS B 1 305 ? -15.898 -12.047 -7.488 1 95.44 305 CYS B CA 1
ATOM 6424 C C . CYS B 1 305 ? -16.297 -12.383 -8.922 1 95.44 305 CYS B C 1
ATOM 6426 O O . CYS B 1 305 ? -17.172 -11.727 -9.492 1 95.44 305 CYS B O 1
ATOM 6428 N N . GLN B 1 306 ? -15.719 -13.391 -9.555 1 96.62 306 GLN B N 1
ATOM 6429 C CA . GLN B 1 306 ? -16.109 -13.891 -10.867 1 96.62 306 GLN B CA 1
ATOM 6430 C C . GLN B 1 306 ? -17.078 -15.07 -10.742 1 96.62 306 GLN B C 1
ATOM 6432 O O . GLN B 1 306 ? -17.062 -15.789 -9.742 1 96.62 306 GLN B O 1
ATOM 6437 N N . PRO B 1 307 ? -17.891 -15.312 -11.688 1 94.31 307 PRO B N 1
ATOM 6438 C CA . PRO B 1 307 ? -18.906 -16.359 -11.578 1 94.31 307 PRO B CA 1
ATOM 6439 C C . PRO B 1 307 ? -18.312 -17.766 -11.688 1 94.31 307 PRO B C 1
ATOM 6441 O O . PRO B 1 307 ? -17.281 -17.969 -12.344 1 94.31 307 PRO B O 1
ATOM 6444 N N . ALA B 1 308 ? -19.016 -18.734 -11.062 1 92.81 308 ALA B N 1
ATOM 6445 C CA . ALA B 1 308 ? -18.656 -20.141 -11.195 1 92.81 308 ALA B CA 1
ATOM 6446 C C . ALA B 1 308 ? -19.062 -20.672 -12.57 1 92.81 308 ALA B C 1
ATOM 6448 O O . ALA B 1 308 ? -20.125 -20.344 -13.078 1 92.81 308 ALA B O 1
ATOM 6449 N N . GLN B 1 309 ? -18.141 -21.562 -13.188 1 87.69 309 GLN B N 1
ATOM 6450 C CA . GLN B 1 309 ? -18.359 -22.047 -14.547 1 87.69 309 GLN B CA 1
ATOM 6451 C C . GLN B 1 309 ? -18.203 -23.562 -14.625 1 87.69 309 GLN B C 1
ATOM 6453 O O . GLN B 1 309 ? -17.562 -24.078 -15.547 1 87.69 309 GLN B O 1
ATOM 6458 N N . LEU B 1 310 ? -18.703 -24.344 -13.781 1 84.94 310 LEU B N 1
ATOM 6459 C CA . LEU B 1 310 ? -18.453 -25.781 -13.719 1 84.94 310 LEU B CA 1
ATOM 6460 C C . LEU B 1 310 ? -19.031 -26.469 -14.945 1 84.94 310 LEU B C 1
ATOM 6462 O O . LEU B 1 310 ? -18.359 -27.297 -15.578 1 84.94 310 LEU B O 1
ATOM 6466 N N . SER B 1 311 ? -20.172 -26.266 -15.422 1 71.31 311 SER B N 1
ATOM 6467 C CA . SER B 1 311 ? -20.922 -27.062 -16.391 1 71.31 311 SER B CA 1
ATOM 6468 C C . SER B 1 311 ? -20.281 -27.016 -17.766 1 71.31 311 SER B C 1
ATOM 6470 O O . SER B 1 311 ? -20.5 -27.906 -18.594 1 71.31 311 SER B O 1
ATOM 6472 N N . ARG B 1 312 ? -19.453 -26.203 -18.031 1 69 312 ARG B N 1
ATOM 6473 C CA . ARG B 1 312 ? -18.922 -26.047 -19.375 1 69 312 ARG B CA 1
ATOM 6474 C C . ARG B 1 312 ? -17.422 -26.312 -19.406 1 69 312 ARG B C 1
ATOM 6476 O O . ARG B 1 312 ? -16.766 -26 -20.406 1 69 312 ARG B O 1
ATOM 6483 N N . SER B 1 313 ? -16.984 -27.047 -18.484 1 76.31 313 SER B N 1
ATOM 6484 C CA . SER B 1 313 ? -15.531 -27.016 -18.359 1 76.31 313 SER B CA 1
ATOM 6485 C C . SER B 1 313 ? -14.945 -28.422 -18.406 1 76.31 313 SER B C 1
ATOM 6487 O O . SER B 1 313 ? -15.68 -29.406 -18.281 1 76.31 313 SER B O 1
ATOM 6489 N N . VAL B 1 314 ? -13.594 -28.422 -18.734 1 81.94 314 VAL B N 1
ATOM 6490 C CA . VAL B 1 314 ? -12.805 -29.641 -18.656 1 81.94 314 VAL B CA 1
ATOM 6491 C C . VAL B 1 314 ? -12.922 -30.25 -17.25 1 81.94 314 VAL B C 1
ATOM 6493 O O . VAL B 1 314 ? -12.82 -31.453 -17.078 1 81.94 314 VAL B O 1
ATOM 6496 N N . VAL B 1 315 ? -13.312 -29.453 -16.375 1 87.31 315 VAL B N 1
ATOM 6497 C CA . VAL B 1 315 ? -13.43 -29.906 -14.992 1 87.31 315 VAL B CA 1
ATOM 6498 C C . VAL B 1 315 ? -14.648 -30.812 -14.844 1 87.31 315 VAL B C 1
ATOM 6500 O O . VAL B 1 315 ? -14.609 -31.79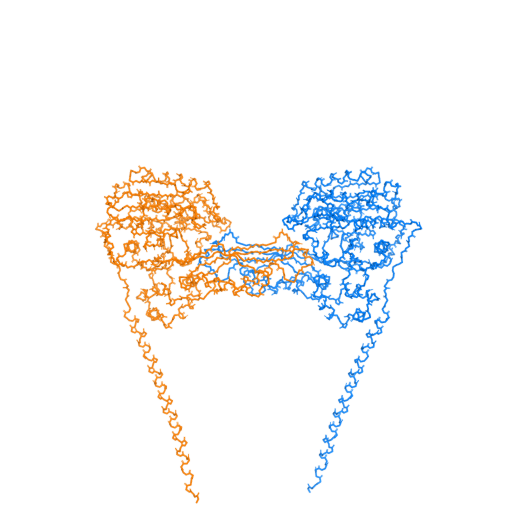7 -14.102 1 87.31 315 VAL B O 1
ATOM 6503 N N . ALA B 1 316 ? -15.664 -30.453 -15.539 1 86.94 316 ALA B N 1
ATOM 6504 C CA . ALA B 1 316 ? -16.828 -31.328 -15.523 1 86.94 316 ALA B CA 1
ATOM 6505 C C . ALA B 1 316 ? -16.484 -32.719 -16.078 1 86.94 316 ALA B C 1
ATOM 6507 O O . ALA B 1 316 ? -16.938 -33.719 -15.539 1 86.94 316 ALA B O 1
ATOM 6508 N N . GLU B 1 317 ? -15.688 -32.719 -17.047 1 80.5 317 GLU B N 1
ATOM 6509 C CA . GLU B 1 317 ? -15.234 -33.969 -17.625 1 80.5 317 GLU B CA 1
ATOM 6510 C C . GLU B 1 317 ? -14.383 -34.75 -16.641 1 80.5 317 GLU B C 1
ATOM 6512 O O . GLU B 1 317 ? -14.531 -35.969 -16.516 1 80.5 317 GLU B O 1
ATOM 6517 N N . MET B 1 318 ? -13.508 -34.062 -16.062 1 83.5 318 MET B N 1
ATOM 6518 C CA . MET B 1 318 ? -12.656 -34.656 -15.039 1 83.5 318 MET B CA 1
ATOM 6519 C C . MET B 1 318 ? -13.5 -35.281 -13.938 1 83.5 318 MET B C 1
ATOM 6521 O O . MET B 1 318 ? -13.281 -36.438 -13.562 1 83.5 318 MET B O 1
ATOM 6525 N N . LEU B 1 319 ? -14.477 -34.594 -13.469 1 87.19 319 LEU B N 1
ATOM 6526 C CA . LEU B 1 319 ? -15.32 -35.062 -12.375 1 87.19 319 LEU B CA 1
ATOM 6527 C C . LEU B 1 319 ? -16.141 -36.281 -12.812 1 87.19 319 LEU B C 1
ATOM 6529 O O . LEU B 1 319 ? -16.328 -37.219 -12.047 1 87.19 319 LEU B O 1
ATOM 6533 N N . THR B 1 320 ? -16.594 -36.188 -14.008 1 84.19 320 THR B N 1
ATOM 6534 C CA . THR B 1 320 ? -17.344 -37.312 -14.539 1 84.19 320 THR B CA 1
ATOM 6535 C C . THR B 1 320 ? -16.484 -38.562 -14.641 1 84.19 320 THR B C 1
ATOM 6537 O O . THR B 1 320 ? -16.938 -39.688 -14.352 1 84.19 320 THR B O 1
ATOM 6540 N N . ALA B 1 321 ? -15.273 -38.375 -14.969 1 77.94 321 ALA B N 1
ATOM 6541 C CA . ALA B 1 321 ? -14.352 -39.5 -15.094 1 77.94 321 ALA B CA 1
ATOM 6542 C C . ALA B 1 321 ? -14.055 -40.125 -13.734 1 77.94 321 ALA B C 1
ATOM 6544 O O . ALA B 1 321 ? -13.695 -41.312 -13.656 1 77.94 321 ALA B O 1
ATOM 6545 N N . LEU B 1 322 ? -14.297 -39.438 -12.75 1 85.81 322 LEU B N 1
ATOM 6546 C CA . LEU B 1 322 ? -14.008 -39.906 -11.398 1 85.81 322 LEU B CA 1
ATOM 6547 C C . LEU B 1 322 ? -15.203 -40.625 -10.797 1 85.81 322 LEU B C 1
ATOM 6549 O O . LEU B 1 322 ? -15.078 -41.312 -9.781 1 85.81 322 LEU B O 1
ATOM 6553 N N . ALA B 1 323 ? -16.312 -40.531 -11.461 1 87.12 323 ALA B N 1
ATOM 6554 C CA . ALA B 1 323 ? -17.578 -40.969 -10.898 1 87.12 323 ALA B CA 1
ATOM 6555 C C . ALA B 1 323 ? -17.5 -42.438 -10.477 1 87.12 323 ALA B C 1
ATOM 6557 O O . ALA B 1 323 ? -17.953 -42.812 -9.391 1 87.12 323 ALA B O 1
ATOM 6558 N N . PRO B 1 324 ? -16.875 -43.25 -11.25 1 86.25 324 PRO B N 1
ATOM 6559 C CA . PRO B 1 324 ? -16.875 -44.656 -10.883 1 86.25 324 PRO B CA 1
ATOM 6560 C C . PRO B 1 324 ? -15.992 -44.938 -9.664 1 86.25 324 PRO B C 1
ATOM 6562 O O . PRO B 1 324 ? -16.078 -46.031 -9.07 1 86.25 324 PRO B O 1
ATOM 6565 N N . GLU B 1 325 ? -15.203 -44 -9.312 1 83.94 325 GLU B N 1
ATOM 6566 C CA . GLU B 1 325 ? -14.195 -44.25 -8.281 1 83.94 325 GLU B CA 1
ATOM 6567 C C . GLU B 1 325 ? -14.656 -43.75 -6.922 1 83.94 325 GLU B C 1
ATOM 6569 O O . GLU B 1 325 ? -13.945 -43.875 -5.926 1 83.94 325 GLU B O 1
ATOM 6574 N N . VAL B 1 326 ? -15.82 -43.188 -6.883 1 85.81 326 VAL B N 1
ATOM 6575 C CA . VAL B 1 326 ? -16.297 -42.625 -5.629 1 85.81 326 VAL B CA 1
ATOM 6576 C C . VAL B 1 326 ? -17.516 -43.438 -5.137 1 85.81 326 VAL B C 1
ATOM 6578 O O . VAL B 1 326 ? -18.109 -44.188 -5.891 1 85.81 326 VAL B O 1
ATOM 6581 N N . PRO B 1 327 ? -17.781 -43.188 -3.783 1 87.06 327 PRO B N 1
ATOM 6582 C CA . PRO B 1 327 ? -18.984 -43.844 -3.275 1 87.06 327 PRO B CA 1
ATOM 6583 C C . PRO B 1 327 ? -20.25 -43.438 -4.043 1 87.06 327 PRO B C 1
ATOM 6585 O O . PRO B 1 327 ? -20.281 -42.375 -4.648 1 87.06 327 PRO B O 1
ATOM 6588 N N . PHE B 1 328 ? -21.266 -44.25 -3.984 1 90.56 328 PHE B N 1
ATOM 6589 C CA . PHE B 1 328 ? -22.438 -44.156 -4.844 1 90.56 328 PHE B CA 1
ATOM 6590 C C . PHE B 1 328 ? -23.125 -42.812 -4.676 1 90.56 328 PHE B C 1
ATOM 6592 O O . PHE B 1 328 ? -23.625 -42.25 -5.648 1 90.56 328 PHE B O 1
ATOM 6599 N N . HIS B 1 329 ? -23.234 -42.312 -3.408 1 88.5 329 HIS B N 1
ATOM 6600 C CA . HIS B 1 329 ? -23.922 -41.062 -3.213 1 88.5 329 HIS B CA 1
ATOM 6601 C C . HIS B 1 329 ? -23.203 -39.906 -3.918 1 88.5 329 HIS B C 1
ATOM 6603 O O . HIS B 1 329 ? -23.844 -39 -4.434 1 88.5 329 HIS B O 1
ATOM 6609 N N . PHE B 1 330 ? -21.922 -39.969 -3.979 1 88.69 330 PHE B N 1
ATOM 6610 C CA . PHE B 1 330 ? -21.156 -38.969 -4.742 1 88.69 330 PHE B CA 1
ATOM 6611 C C . PHE B 1 330 ? -21.25 -39.281 -6.234 1 88.69 330 PHE B C 1
ATOM 6613 O O . PHE B 1 330 ? -21.266 -38.344 -7.055 1 88.69 330 PHE B O 1
ATOM 6620 N N . ARG B 1 331 ? -21.297 -40.531 -6.539 1 91.06 331 ARG B N 1
ATOM 6621 C CA . ARG B 1 331 ? -21.422 -40.938 -7.93 1 91.06 331 ARG B CA 1
ATOM 6622 C C . ARG B 1 331 ? -22.719 -40.406 -8.547 1 91.06 331 ARG B C 1
ATOM 6624 O O . ARG B 1 331 ? -22.734 -40.062 -9.727 1 91.06 331 ARG B O 1
ATOM 6631 N N . LEU B 1 332 ? -23.734 -40.375 -7.758 1 92.75 332 LEU B N 1
ATOM 6632 C CA . LEU B 1 332 ? -25.016 -39.812 -8.211 1 92.75 332 LEU B CA 1
ATOM 6633 C C . LEU B 1 332 ? -24.844 -38.375 -8.664 1 92.75 332 LEU B C 1
ATOM 6635 O O . LEU B 1 332 ? -25.391 -37.969 -9.695 1 92.75 332 LEU B O 1
ATOM 6639 N N . ALA B 1 333 ? -24.109 -37.688 -7.91 1 91.19 333 ALA B N 1
ATOM 6640 C CA . ALA B 1 333 ? -23.906 -36.281 -8.211 1 91.19 333 ALA B CA 1
ATOM 6641 C C . ALA B 1 333 ? -22.984 -36.094 -9.414 1 91.19 333 ALA B C 1
ATOM 6643 O O . ALA B 1 333 ? -23.297 -35.344 -10.344 1 91.19 333 ALA B O 1
ATOM 6644 N N . LEU B 1 334 ? -21.891 -36.812 -9.484 1 89.81 334 LEU B N 1
ATOM 6645 C CA . LEU B 1 334 ? -20.859 -36.625 -10.5 1 89.81 334 LEU B CA 1
ATOM 6646 C C . LEU B 1 334 ? -21.344 -37.125 -11.859 1 89.81 334 LEU B C 1
ATOM 6648 O O . LEU B 1 334 ? -20.922 -36.625 -12.898 1 89.81 334 LEU B O 1
ATOM 6652 N N . ALA B 1 335 ? -22.203 -38.062 -11.805 1 91.44 335 ALA B N 1
ATOM 6653 C CA . ALA B 1 335 ? -22.75 -38.625 -13.047 1 91.44 335 ALA B CA 1
ATOM 6654 C C . ALA B 1 335 ? -23.844 -37.688 -13.602 1 91.44 335 ALA B C 1
ATOM 6656 O O . ALA B 1 335 ? -24.266 -37.844 -14.75 1 91.44 335 ALA B O 1
ATOM 6657 N N . ASN B 1 336 ? -24.328 -36.812 -12.797 1 92.69 336 ASN B N 1
ATOM 6658 C CA . ASN B 1 336 ? -25.453 -35.938 -13.172 1 92.69 336 ASN B CA 1
ATOM 6659 C C . ASN B 1 336 ? -25.125 -34.469 -12.938 1 92.69 336 ASN B C 1
ATOM 6661 O O . ASN B 1 336 ? -25.938 -33.75 -12.352 1 92.69 336 ASN B O 1
ATOM 6665 N N . ILE B 1 337 ? -24.031 -34.062 -13.344 1 90.5 337 ILE B N 1
ATOM 6666 C CA . ILE B 1 337 ? -23.578 -32.688 -13.172 1 90.5 337 ILE B CA 1
ATOM 6667 C C . ILE B 1 337 ? -24.547 -31.734 -13.859 1 90.5 337 ILE B C 1
ATOM 6669 O O . ILE B 1 337 ? -24.797 -30.625 -13.383 1 90.5 337 ILE B O 1
ATOM 6673 N N . TRP B 1 338 ? -25.234 -32.156 -14.961 1 89 338 TRP B N 1
ATOM 6674 C CA . TRP B 1 338 ? -26.219 -31.344 -15.688 1 89 338 TRP B CA 1
ATOM 6675 C C . TRP B 1 338 ? -27.359 -30.922 -14.773 1 89 338 TRP B C 1
ATOM 6677 O O . TRP B 1 338 ? -27.984 -29.875 -14.992 1 89 338 TRP B O 1
ATOM 6687 N N . LEU B 1 339 ? -27.609 -31.641 -13.773 1 90.62 339 LEU B N 1
ATOM 6688 C CA . LEU B 1 339 ? -28.703 -31.375 -12.852 1 90.62 339 LEU B CA 1
ATOM 6689 C C . LEU B 1 339 ? -28.188 -30.828 -11.531 1 90.62 339 LEU B C 1
ATOM 6691 O O . LEU B 1 339 ? -28.766 -29.891 -10.969 1 90.62 339 LEU B O 1
ATOM 6695 N N . LEU B 1 340 ? -27.141 -31.375 -11.055 1 91.75 340 LEU B N 1
ATOM 6696 C CA . LEU B 1 340 ? -26.672 -31.078 -9.703 1 91.75 340 LEU B CA 1
ATOM 6697 C C . LEU B 1 340 ? -25.453 -30.141 -9.75 1 91.75 340 LEU B C 1
ATOM 6699 O O . LEU B 1 340 ? -24.766 -29.969 -8.742 1 91.75 340 LEU B O 1
ATOM 6703 N N . GLY B 1 341 ? -25.172 -29.547 -10.852 1 91 341 GLY B N 1
ATOM 6704 C CA . GLY B 1 341 ? -24.062 -28.656 -11.078 1 91 341 GLY B CA 1
ATOM 6705 C C . GLY B 1 341 ? -23.953 -27.547 -10.039 1 91 341 GLY B C 1
ATOM 6706 O O . GLY B 1 341 ? -22.891 -27.328 -9.461 1 91 341 GLY B O 1
ATOM 6707 N N . PRO B 1 342 ? -25.078 -26.891 -9.766 1 92.25 342 PRO B N 1
ATOM 6708 C CA . PRO B 1 342 ? -25.047 -25.797 -8.789 1 92.25 342 PRO B CA 1
ATOM 6709 C C . PRO B 1 342 ? -24.656 -26.266 -7.387 1 92.25 342 PRO B C 1
ATOM 6711 O O . PRO B 1 342 ? -23.891 -25.594 -6.691 1 92.25 342 PRO B O 1
ATOM 6714 N N . ALA B 1 343 ? -25.109 -27.375 -7.004 1 92.88 343 ALA B N 1
ATOM 6715 C CA . ALA B 1 343 ? -24.766 -27.922 -5.688 1 92.88 343 ALA B CA 1
ATOM 6716 C C . ALA B 1 343 ? -23.297 -28.312 -5.629 1 92.88 343 ALA B C 1
ATOM 6718 O O . ALA B 1 343 ? -22.625 -28.078 -4.621 1 92.88 343 ALA B O 1
ATOM 6719 N N . ILE B 1 344 ? -22.844 -28.906 -6.684 1 91.88 344 ILE B N 1
ATOM 6720 C CA . ILE B 1 344 ? -21.453 -29.297 -6.762 1 91.88 344 ILE B CA 1
ATOM 6721 C C . ILE B 1 344 ? -20.562 -28.047 -6.738 1 91.88 344 ILE B C 1
ATOM 6723 O O . ILE B 1 344 ? -19.547 -28.016 -6.027 1 91.88 344 ILE B O 1
ATOM 6727 N N . SER B 1 345 ? -21 -27.078 -7.414 1 93.38 345 SER B N 1
ATOM 6728 C CA . SER B 1 345 ? -20.25 -25.812 -7.461 1 93.38 345 SER B CA 1
ATOM 6729 C C . SER B 1 345 ? -20.188 -25.172 -6.082 1 93.38 345 SER B C 1
ATOM 6731 O O . SER B 1 345 ? -19.141 -24.641 -5.691 1 93.38 345 SER B O 1
ATOM 6733 N N . TRP B 1 346 ? -21.25 -25.188 -5.426 1 93.69 346 TRP B N 1
ATOM 6734 C CA . TRP B 1 346 ? -21.281 -24.625 -4.078 1 93.69 346 TRP B CA 1
ATOM 6735 C C . TRP B 1 346 ? -20.312 -25.359 -3.158 1 93.69 346 TRP B C 1
ATOM 6737 O O . TRP B 1 346 ? -19.562 -24.734 -2.402 1 93.69 346 TRP B O 1
ATOM 6747 N N . PHE B 1 347 ? -20.359 -26.641 -3.238 1 91.44 347 PHE B N 1
ATOM 6748 C CA . PHE B 1 347 ? -19.469 -27.453 -2.426 1 91.44 347 PHE B CA 1
ATOM 6749 C C . PHE B 1 347 ? -18 -27.141 -2.74 1 91.44 347 PHE B C 1
ATOM 6751 O O . PHE B 1 347 ? -17.188 -26.953 -1.83 1 91.44 347 PHE B O 1
ATOM 6758 N N . MET B 1 348 ? -17.688 -27.047 -4 1 91.38 348 MET B N 1
ATOM 6759 C CA . MET B 1 348 ? -16.312 -26.797 -4.43 1 91.38 348 MET B CA 1
ATOM 6760 C C . MET B 1 348 ? -15.875 -25.391 -4.051 1 91.38 348 MET B C 1
ATOM 6762 O O . MET B 1 348 ? -14.703 -25.156 -3.758 1 91.38 348 MET B O 1
ATOM 6766 N N . SER B 1 349 ? -16.812 -24.453 -3.99 1 93.94 349 SER B N 1
ATOM 6767 C CA . SER B 1 349 ? -16.5 -23.062 -3.68 1 93.94 349 SER B CA 1
ATOM 6768 C C . SER B 1 349 ? -16.062 -22.906 -2.225 1 93.94 349 SER B C 1
ATOM 6770 O O . SER B 1 349 ? -15.484 -21.891 -1.854 1 93.94 349 SER B O 1
ATOM 6772 N N . GLN B 1 350 ? -16.344 -23.891 -1.454 1 92.31 350 GLN B N 1
ATOM 6773 C CA . GLN B 1 350 ? -16.016 -23.828 -0.032 1 92.31 350 GLN B CA 1
ATOM 6774 C C . GLN B 1 350 ? -14.578 -24.25 0.228 1 92.31 350 GLN B C 1
ATOM 6776 O O . GLN B 1 350 ? -14.078 -24.125 1.35 1 92.31 350 GLN B O 1
ATOM 6781 N N . SER B 1 351 ? -13.93 -24.672 -0.828 1 88.5 351 SER B N 1
ATOM 6782 C CA . SER B 1 351 ? -12.547 -25.141 -0.72 1 88.5 351 SER B CA 1
ATOM 6783 C C . SER B 1 351 ? -11.609 -24.234 -1.523 1 88.5 351 SER B C 1
ATOM 6785 O O . SER B 1 351 ? -11.805 -24.047 -2.725 1 88.5 351 SER B O 1
ATOM 6787 N N . GLN B 1 352 ? -10.57 -23.781 -0.876 1 87.69 352 GLN B N 1
ATOM 6788 C CA . GLN B 1 352 ? -9.594 -22.922 -1.534 1 87.69 352 GLN B CA 1
ATOM 6789 C C . GLN B 1 352 ? -8.914 -23.641 -2.697 1 87.69 352 GLN B C 1
ATOM 6791 O O . GLN B 1 352 ? -8.523 -23.016 -3.682 1 87.69 352 GLN B O 1
ATOM 6796 N N . LEU B 1 353 ? -8.82 -24.922 -2.652 1 84.12 353 LEU B N 1
ATOM 6797 C CA . LEU B 1 353 ? -8.133 -25.703 -3.674 1 84.12 353 LEU B CA 1
ATOM 6798 C C . LEU B 1 353 ? -9.07 -26.031 -4.828 1 84.12 353 LEU B C 1
ATOM 6800 O O . LEU B 1 353 ? -8.625 -26.172 -5.973 1 84.12 353 LEU B O 1
ATOM 6804 N N . MET B 1 354 ? -10.359 -26.156 -4.484 1 88.81 354 MET B N 1
ATOM 6805 C CA . MET B 1 354 ? -11.297 -26.594 -5.512 1 88.81 354 MET B CA 1
ATOM 6806 C C . MET B 1 354 ? -11.961 -25.406 -6.188 1 88.81 354 MET B C 1
ATOM 6808 O O . MET B 1 354 ? -12.359 -25.484 -7.348 1 88.81 354 MET B O 1
ATOM 6812 N N . ASP B 1 355 ? -11.984 -24.344 -5.477 1 93.06 355 ASP B N 1
ATOM 6813 C CA . ASP B 1 355 ? -12.672 -23.172 -6 1 93.06 355 ASP B CA 1
ATOM 6814 C C . ASP B 1 355 ? -12.039 -22.703 -7.309 1 93.06 355 ASP B C 1
ATOM 6816 O O . ASP B 1 355 ? -12.742 -22.375 -8.266 1 93.06 355 ASP B O 1
ATOM 6820 N N . PRO B 1 356 ? -10.734 -22.672 -7.387 1 93.62 356 PRO B N 1
ATOM 6821 C CA . PRO B 1 356 ? -10.109 -22.219 -8.633 1 93.62 356 PRO B CA 1
ATOM 6822 C C . PRO B 1 356 ? -10.477 -23.094 -9.828 1 93.62 356 PRO B C 1
ATOM 6824 O O . PRO B 1 356 ? -10.328 -22.656 -10.977 1 93.62 356 PRO B O 1
ATOM 6827 N N . LEU B 1 357 ? -10.953 -24.266 -9.602 1 92.56 357 LEU B N 1
ATOM 6828 C CA . LEU B 1 357 ? -11.281 -25.172 -10.695 1 92.56 357 LEU B CA 1
ATOM 6829 C C . LEU B 1 357 ? -12.602 -24.781 -11.352 1 92.56 357 LEU B C 1
ATOM 6831 O O . LEU B 1 357 ? -12.906 -25.234 -12.453 1 92.56 357 LEU B O 1
ATOM 6835 N N . ILE B 1 358 ? -13.383 -23.969 -10.688 1 93.94 358 ILE B N 1
ATOM 6836 C CA . ILE B 1 358 ? -14.727 -23.766 -11.219 1 93.94 358 ILE B CA 1
ATOM 6837 C C . ILE B 1 358 ? -14.922 -22.297 -11.586 1 93.94 358 ILE B C 1
ATOM 6839 O O . ILE B 1 358 ? -16.016 -21.891 -11.969 1 93.94 358 ILE B O 1
ATOM 6843 N N . ARG B 1 359 ? -13.875 -21.469 -11.438 1 95.75 359 ARG B N 1
ATOM 6844 C CA . ARG B 1 359 ? -14.062 -20.078 -11.812 1 95.75 359 ARG B CA 1
ATOM 6845 C C . ARG B 1 359 ? -12.727 -19.391 -12.07 1 95.75 359 ARG B C 1
ATOM 6847 O O . ARG B 1 359 ? -11.664 -19.953 -11.758 1 95.75 359 ARG B O 1
ATOM 6854 N N . THR B 1 360 ? -12.883 -18.219 -12.719 1 96.88 360 THR B N 1
ATOM 6855 C CA . THR B 1 360 ? -11.773 -17.266 -12.719 1 96.88 360 THR B CA 1
ATOM 6856 C C . THR B 1 360 ? -11.492 -16.766 -11.305 1 96.88 360 THR B C 1
ATOM 6858 O O . THR B 1 360 ? -12.422 -16.391 -10.57 1 96.88 360 THR B O 1
ATOM 6861 N N . THR B 1 361 ? -10.273 -16.828 -10.914 1 97.06 361 THR B N 1
ATOM 6862 C CA . THR B 1 361 ? -9.906 -16.344 -9.586 1 97.06 361 THR B CA 1
ATOM 6863 C C . THR B 1 361 ? -9.289 -14.953 -9.656 1 97.06 361 THR B C 1
ATOM 6865 O O . THR B 1 361 ? -8.672 -14.594 -10.664 1 97.06 361 THR B O 1
ATOM 6868 N N . THR B 1 362 ? -9.555 -14.211 -8.648 1 97.38 362 THR B N 1
ATOM 6869 C CA . THR B 1 362 ? -9.039 -12.852 -8.516 1 97.38 362 THR B CA 1
ATOM 6870 C C . THR B 1 362 ? -8.32 -12.672 -7.18 1 97.38 362 THR B C 1
ATOM 6872 O O . THR B 1 362 ? -8.789 -13.156 -6.148 1 97.38 362 THR B O 1
ATOM 6875 N N . THR B 1 363 ? -7.156 -12.023 -7.227 1 96.69 363 THR B N 1
ATOM 6876 C CA . THR B 1 363 ? -6.453 -11.688 -5.992 1 96.69 363 THR B CA 1
ATOM 6877 C C . THR B 1 363 ? -5.707 -10.367 -6.141 1 96.69 363 THR B C 1
ATOM 6879 O O . THR B 1 363 ? -5.145 -10.078 -7.199 1 96.69 363 THR B O 1
ATOM 6882 N N . VAL B 1 364 ? -5.863 -9.516 -5.094 1 97.81 364 VAL B N 1
ATOM 6883 C CA . VAL B 1 364 ? -5.02 -8.328 -5.016 1 97.81 364 VAL B CA 1
ATOM 6884 C C . VAL B 1 364 ? -3.654 -8.695 -4.441 1 97.81 364 VAL B C 1
ATOM 6886 O O . VAL B 1 364 ? -3.561 -9.172 -3.309 1 97.81 364 VAL B O 1
ATOM 6889 N N . THR B 1 365 ? -2.576 -8.406 -5.188 1 96.69 365 THR B N 1
ATOM 6890 C CA . THR B 1 365 ? -1.293 -8.992 -4.82 1 96.69 365 THR B CA 1
ATOM 6891 C C . THR B 1 365 ? -0.364 -7.934 -4.23 1 96.69 365 THR B C 1
ATOM 6893 O O . THR B 1 365 ? 0.529 -8.258 -3.441 1 96.69 365 THR B O 1
ATOM 6896 N N . ARG B 1 366 ? -0.513 -6.742 -4.66 1 97.12 366 ARG B N 1
ATOM 6897 C CA . ARG B 1 366 ? 0.286 -5.637 -4.141 1 97.12 366 ARG B CA 1
ATOM 6898 C C . ARG B 1 366 ? -0.549 -4.367 -4.016 1 97.12 366 ARG B C 1
ATOM 6900 O O . ARG B 1 366 ? -1.49 -4.156 -4.785 1 97.12 366 ARG B O 1
ATOM 6907 N N . ILE B 1 367 ? -0.161 -3.547 -3.082 1 97.94 367 ILE B N 1
ATOM 6908 C CA . ILE B 1 367 ? -0.814 -2.26 -2.869 1 97.94 367 ILE B CA 1
ATOM 6909 C C . ILE B 1 367 ? 0.203 -1.243 -2.357 1 97.94 367 ILE B C 1
ATOM 6911 O O . ILE B 1 367 ? 1.163 -1.606 -1.673 1 97.94 367 ILE B O 1
ATOM 6915 N N . GLY B 1 368 ? 0.054 -0.025 -2.777 1 97.31 368 GLY B N 1
ATOM 6916 C CA . GLY B 1 368 ? 0.948 1.041 -2.355 1 97.31 368 GLY B CA 1
ATOM 6917 C C . GLY B 1 368 ? 0.345 2.424 -2.516 1 97.31 368 GLY B C 1
ATOM 6918 O O . GLY B 1 368 ? -0.485 2.646 -3.4 1 97.31 368 GLY B O 1
ATOM 6919 N N . GLY B 1 369 ? 0.735 3.266 -1.62 1 96.38 369 GLY B N 1
ATOM 6920 C CA . GLY B 1 369 ? 0.32 4.66 -1.674 1 96.38 369 GLY B CA 1
ATOM 6921 C C . GLY B 1 369 ? 0.812 5.473 -0.493 1 96.38 369 GLY B C 1
ATOM 6922 O O . GLY B 1 369 ? 0.978 4.945 0.608 1 96.38 369 GLY B O 1
ATOM 6923 N N . GLY B 1 370 ? 1.026 6.805 -0.772 1 93.62 370 GLY B N 1
ATOM 6924 C CA . GLY B 1 370 ? 1.452 7.715 0.278 1 93.62 370 GLY B CA 1
ATOM 6925 C C . GLY B 1 370 ? 2.961 7.832 0.392 1 93.62 370 GLY B C 1
ATOM 6926 O O . GLY B 1 370 ? 3.682 6.855 0.176 1 93.62 370 GLY B O 1
ATOM 6927 N N . ILE B 1 371 ? 3.434 8.977 0.816 1 88.88 371 ILE B N 1
ATOM 6928 C CA . ILE B 1 371 ? 4.875 9.203 0.827 1 88.88 371 ILE B CA 1
ATOM 6929 C C . ILE B 1 371 ? 5.332 9.531 2.244 1 88.88 371 ILE B C 1
ATOM 6931 O O . ILE B 1 371 ? 6.527 9.469 2.547 1 88.88 371 ILE B O 1
ATOM 6935 N N . LYS B 1 372 ? 4.383 9.969 3.059 1 92.5 372 LYS B N 1
ATOM 6936 C CA . LYS B 1 372 ? 4.742 10.375 4.414 1 92.5 372 LYS B CA 1
ATOM 6937 C C . LYS B 1 372 ? 3.52 10.367 5.332 1 92.5 372 LYS B C 1
ATOM 6939 O O . LYS B 1 372 ? 2.385 10.461 4.863 1 92.5 372 LYS B O 1
ATOM 6944 N N . ASP B 1 373 ? 3.732 10.32 6.609 1 92.62 373 ASP B N 1
ATOM 6945 C CA . ASP B 1 373 ? 2.689 10.125 7.609 1 92.62 373 ASP B CA 1
ATOM 6946 C C . ASP B 1 373 ? 1.813 11.367 7.746 1 92.62 373 ASP B C 1
ATOM 6948 O O . ASP B 1 373 ? 0.677 11.281 8.219 1 92.62 373 ASP B O 1
ATOM 6952 N N . ASN B 1 374 ? 2.268 12.523 7.402 1 92.81 374 ASN B N 1
ATOM 6953 C CA . ASN B 1 374 ? 1.48 13.734 7.59 1 92.81 374 ASN B CA 1
ATOM 6954 C C . ASN B 1 374 ? 1.174 14.414 6.258 1 92.81 374 ASN B C 1
ATOM 6956 O O . ASN B 1 374 ? 0.919 15.625 6.215 1 92.81 374 ASN B O 1
ATOM 6960 N N . VAL B 1 375 ? 1.211 13.695 5.223 1 92.69 375 VAL B N 1
ATOM 6961 C CA . VAL B 1 375 ? 0.869 14.188 3.895 1 92.69 375 VAL B CA 1
ATOM 6962 C C . VAL B 1 375 ? -0.286 13.375 3.32 1 92.69 375 VAL B C 1
ATOM 6964 O O . VAL B 1 375 ? -0.249 12.141 3.33 1 92.69 375 VAL B O 1
ATOM 6967 N N . VAL B 1 376 ? -1.297 14.055 2.883 1 93.69 376 VAL B N 1
ATOM 6968 C CA . VAL B 1 376 ? -2.389 13.391 2.178 1 93.69 376 VAL B CA 1
ATOM 6969 C C . VAL B 1 376 ? -1.87 12.773 0.882 1 93.69 376 VAL B C 1
ATOM 6971 O O . VAL B 1 376 ? -1.209 13.445 0.088 1 93.69 376 VAL B O 1
ATOM 6974 N N . PRO B 1 377 ? -2.123 11.516 0.684 1 94.44 377 PRO B N 1
ATOM 6975 C CA . PRO B 1 377 ? -1.584 10.875 -0.518 1 94.44 377 PRO B CA 1
ATOM 6976 C C . PRO B 1 377 ? -2.229 11.391 -1.802 1 94.44 377 PRO B C 1
ATOM 6978 O O . PRO B 1 377 ? -3.455 11.492 -1.883 1 94.44 377 PRO B O 1
ATOM 6981 N N . ALA B 1 378 ? -1.41 11.695 -2.771 1 92.62 378 ALA B N 1
ATOM 6982 C CA . ALA B 1 378 ? -1.895 12.164 -4.066 1 92.62 378 ALA B CA 1
ATOM 6983 C C . ALA B 1 378 ? -2.332 11 -4.945 1 92.62 378 ALA B C 1
ATOM 6985 O O . ALA B 1 378 ? -3.051 11.195 -5.93 1 92.62 378 ALA B O 1
ATOM 6986 N N . GLU B 1 379 ? -1.875 9.859 -4.613 1 95.62 379 GLU B N 1
ATOM 6987 C CA . GLU B 1 379 ? -2.205 8.688 -5.418 1 95.62 379 GLU B CA 1
ATOM 6988 C C . GLU B 1 379 ? -2.049 7.406 -4.609 1 95.62 379 GLU B C 1
ATOM 6990 O O . GLU B 1 379 ? -1.368 7.391 -3.58 1 95.62 379 GLU B O 1
ATOM 6995 N N . ALA B 1 380 ? -2.703 6.383 -5 1 97.5 380 ALA B N 1
ATOM 6996 C CA . ALA B 1 380 ? -2.582 5.012 -4.512 1 97.5 380 ALA B CA 1
ATOM 6997 C C . ALA B 1 380 ? -2.865 4.008 -5.625 1 97.5 380 ALA B C 1
ATOM 6999 O O . ALA B 1 380 ? -3.553 4.324 -6.598 1 97.5 380 ALA B O 1
ATOM 7000 N N . HIS B 1 381 ? -2.26 2.848 -5.539 1 98.19 381 HIS B N 1
ATOM 7001 C CA . HIS B 1 381 ? -2.463 1.85 -6.586 1 98.19 381 HIS B CA 1
ATOM 7002 C C . HIS B 1 381 ? -2.424 0.437 -6.012 1 98.19 381 HIS B C 1
ATOM 7004 O O . HIS B 1 381 ? -1.905 0.222 -4.914 1 98.19 381 HIS B O 1
ATOM 7010 N N . ALA B 1 382 ? -2.992 -0.466 -6.699 1 98.25 382 ALA B N 1
ATOM 7011 C CA . ALA B 1 382 ? -2.984 -1.89 -6.379 1 98.25 382 ALA B CA 1
ATOM 7012 C C . ALA B 1 382 ? -2.922 -2.738 -7.645 1 98.25 382 ALA B C 1
ATOM 7014 O O . ALA B 1 382 ? -3.281 -2.275 -8.727 1 98.25 382 ALA B O 1
ATOM 7015 N N . TYR B 1 383 ? -2.412 -3.896 -7.504 1 97.81 383 TYR B N 1
ATOM 7016 C CA . TYR B 1 383 ? -2.293 -4.824 -8.625 1 97.81 383 TYR B CA 1
ATOM 7017 C C . TYR B 1 383 ? -3.244 -6.004 -8.453 1 97.81 383 TYR B C 1
ATOM 7019 O O . TYR B 1 383 ? -3.34 -6.582 -7.371 1 97.81 383 TYR B O 1
ATOM 7027 N N . LEU B 1 384 ? -3.951 -6.309 -9.516 1 97.81 384 LEU B N 1
ATOM 7028 C CA . LEU B 1 384 ? -4.895 -7.422 -9.578 1 97.81 384 LEU B CA 1
ATOM 7029 C C . LEU B 1 384 ? -4.348 -8.547 -10.445 1 97.81 384 LEU B C 1
ATOM 7031 O O . LEU B 1 384 ? -3.93 -8.32 -11.578 1 97.81 384 LEU B O 1
ATOM 7035 N N . ASN B 1 385 ? -4.355 -9.68 -9.867 1 97.81 385 ASN B N 1
ATOM 7036 C CA . ASN B 1 385 ? -4 -10.898 -10.594 1 97.81 385 ASN B CA 1
ATOM 7037 C C . ASN B 1 385 ? -5.215 -11.789 -10.812 1 97.81 385 ASN B C 1
ATOM 7039 O O . ASN B 1 385 ? -5.887 -12.18 -9.859 1 97.81 385 ASN B O 1
ATOM 7043 N N . HIS B 1 386 ? -5.512 -12.086 -12.086 1 98.19 386 HIS B N 1
ATOM 7044 C CA . HIS B 1 386 ? -6.566 -13.031 -12.43 1 98.19 386 HIS B CA 1
ATOM 7045 C C . HIS B 1 386 ? -5.996 -14.273 -13.094 1 98.19 386 HIS B C 1
ATOM 7047 O O . HIS B 1 386 ? -5.07 -14.188 -13.898 1 98.19 386 HIS B O 1
ATOM 7053 N N . ARG B 1 387 ? -6.527 -15.398 -12.766 1 97.94 387 ARG B N 1
ATOM 7054 C CA . ARG B 1 387 ? -6.395 -16.625 -13.555 1 97.94 387 ARG B CA 1
ATOM 7055 C C . ARG B 1 387 ? -7.711 -16.984 -14.234 1 97.94 387 ARG B C 1
ATOM 7057 O O . ARG B 1 387 ? -8.656 -17.406 -13.578 1 97.94 387 ARG B O 1
ATOM 7064 N N . VAL B 1 388 ? -7.715 -16.859 -15.539 1 97.62 388 VAL B N 1
ATOM 7065 C CA . VAL B 1 388 ? -8.945 -16.844 -16.328 1 97.62 388 VAL B CA 1
ATOM 7066 C C . VAL B 1 388 ? -9.383 -18.266 -16.641 1 97.62 388 VAL B C 1
ATOM 7068 O O . VAL B 1 388 ? -8.656 -19.016 -17.297 1 97.62 388 VAL B O 1
ATOM 7071 N N . HIS B 1 389 ? -10.516 -18.578 -16.156 1 96.25 389 HIS B N 1
ATOM 7072 C CA . HIS B 1 389 ? -11.102 -19.891 -16.453 1 96.25 389 HIS B CA 1
ATOM 7073 C C . HIS B 1 389 ? -11.352 -20.062 -17.938 1 96.25 389 HIS B C 1
ATOM 7075 O O . HIS B 1 389 ? -11.727 -19.109 -18.625 1 96.25 389 HIS B O 1
ATOM 7081 N N . PRO B 1 390 ? -11.18 -21.297 -18.469 1 93.81 390 PRO B N 1
ATOM 7082 C CA . PRO B 1 390 ? -11.352 -21.531 -19.906 1 93.81 390 PRO B CA 1
ATOM 7083 C C . PRO B 1 390 ? -12.758 -21.203 -20.406 1 93.81 390 PRO B C 1
ATOM 7085 O O . PRO B 1 390 ? -12.961 -20.969 -21.594 1 93.81 390 PRO B O 1
ATOM 7088 N N . SER B 1 391 ? -13.703 -21.141 -19.547 1 92.81 391 SER B N 1
ATOM 7089 C CA . SER B 1 391 ? -15.086 -20.875 -19.922 1 92.81 391 SER B CA 1
ATOM 7090 C C . SER B 1 391 ? -15.375 -19.375 -19.969 1 92.81 391 SER B C 1
ATOM 7092 O O . SER B 1 391 ? -16.484 -18.969 -20.281 1 92.81 391 SER B O 1
ATOM 7094 N N . GLN B 1 392 ? -14.477 -18.594 -19.594 1 94.31 392 GLN B N 1
ATOM 7095 C CA . GLN B 1 392 ? -14.586 -17.125 -19.641 1 94.31 392 GLN B CA 1
ATOM 7096 C C . GLN B 1 392 ? -13.492 -16.516 -20.5 1 94.31 392 GLN B C 1
ATOM 7098 O O . GLN B 1 392 ? -12.367 -17.031 -20.547 1 94.31 392 GLN B O 1
ATOM 7103 N N . SER B 1 393 ? -13.852 -15.438 -21.156 1 96.69 393 SER B N 1
ATOM 7104 C CA . SER B 1 393 ? -12.836 -14.719 -21.922 1 96.69 393 SER B CA 1
ATOM 7105 C C . SER B 1 393 ? -12.195 -13.609 -21.094 1 96.69 393 SER B C 1
ATOM 7107 O O . SER B 1 393 ? -12.758 -13.18 -20.094 1 96.69 393 SER B O 1
ATOM 7109 N N . VAL B 1 394 ? -11.078 -13.195 -21.562 1 98.25 394 VAL B N 1
ATOM 7110 C CA . VAL B 1 394 ? -10.391 -12.055 -20.969 1 98.25 394 VAL B CA 1
ATOM 7111 C C . VAL B 1 394 ? -11.32 -10.836 -20.984 1 98.25 394 VAL B C 1
ATOM 7113 O O . VAL B 1 394 ? -11.438 -10.133 -19.969 1 98.25 394 VAL B O 1
ATOM 7116 N N . ALA B 1 395 ? -11.992 -10.641 -22.031 1 98.38 395 ALA B N 1
ATOM 7117 C CA . ALA B 1 395 ? -12.891 -9.492 -22.188 1 98.38 395 ALA B CA 1
ATOM 7118 C C . ALA B 1 395 ? -14.008 -9.531 -21.156 1 98.38 395 ALA B C 1
ATOM 7120 O O . ALA B 1 395 ? -14.367 -8.5 -20.578 1 98.38 395 ALA B O 1
ATOM 7121 N N . GLU B 1 396 ? -14.539 -10.672 -20.906 1 97.88 396 GLU B N 1
ATOM 7122 C CA . GLU B 1 396 ? -15.617 -10.82 -19.938 1 97.88 396 GLU B CA 1
ATOM 7123 C C . GLU B 1 396 ? -15.133 -10.523 -18.516 1 97.88 396 GLU B C 1
ATOM 7125 O O . GLU B 1 396 ? -15.852 -9.898 -17.734 1 97.88 396 GLU B O 1
ATOM 7130 N N . VAL B 1 397 ? -13.969 -10.984 -18.219 1 98.25 397 VAL B N 1
ATOM 7131 C CA . VAL B 1 397 ? -13.398 -10.75 -16.891 1 98.25 397 VAL B CA 1
ATOM 7132 C C . VAL B 1 397 ? -13.188 -9.258 -16.672 1 98.25 397 VAL B C 1
ATOM 7134 O O . VAL B 1 397 ? -13.555 -8.711 -15.633 1 98.25 397 VAL B O 1
ATOM 7137 N N . LEU B 1 398 ? -12.641 -8.57 -17.672 1 98.38 398 LEU B N 1
ATOM 7138 C CA . LEU B 1 398 ? -12.352 -7.141 -17.562 1 98.38 398 LEU B CA 1
ATOM 7139 C C . LEU B 1 398 ? -13.641 -6.332 -17.484 1 98.38 398 LEU B C 1
ATOM 7141 O O . LEU B 1 398 ? -13.688 -5.297 -16.812 1 98.38 398 LEU B O 1
ATOM 7145 N N . GLU B 1 399 ? -14.641 -6.781 -18.156 1 98.06 399 GLU B N 1
ATOM 7146 C CA . GLU B 1 399 ? -15.938 -6.113 -18.062 1 98.06 399 GLU B CA 1
ATOM 7147 C C . GLU B 1 399 ? -16.469 -6.156 -16.641 1 98.06 399 GLU B C 1
ATOM 7149 O O . GLU B 1 399 ? -17 -5.164 -16.125 1 98.06 399 GLU B O 1
ATOM 7154 N N . ARG B 1 400 ? -16.375 -7.289 -16.016 1 97.25 400 ARG B N 1
ATOM 7155 C CA . ARG B 1 400 ? -16.781 -7.414 -14.625 1 97.25 400 ARG B CA 1
ATOM 7156 C C . ARG B 1 400 ? -15.961 -6.508 -13.719 1 97.25 400 ARG B C 1
ATOM 7158 O O . ARG B 1 400 ? -16.5 -5.891 -12.797 1 97.25 400 ARG B O 1
ATOM 7165 N N . ASP B 1 401 ? -14.648 -6.477 -13.961 1 97.94 401 ASP B N 1
ATOM 7166 C CA . ASP B 1 401 ? -13.789 -5.578 -13.203 1 97.94 401 ASP B CA 1
ATOM 7167 C C . ASP B 1 401 ? -14.266 -4.133 -13.32 1 97.94 401 ASP B C 1
ATOM 7169 O O . ASP B 1 401 ? -14.344 -3.416 -12.32 1 97.94 401 ASP B O 1
ATOM 7173 N N . ARG B 1 402 ? -14.57 -3.699 -14.523 1 97.38 402 ARG B N 1
ATOM 7174 C CA . ARG B 1 402 ? -15.031 -2.336 -14.766 1 97.38 402 ARG B CA 1
ATOM 7175 C C . ARG B 1 402 ? -16.359 -2.072 -14.047 1 97.38 402 ARG B C 1
ATOM 7177 O O . ARG B 1 402 ? -16.578 -0.973 -13.539 1 97.38 402 ARG B O 1
ATOM 7184 N N . GLN B 1 403 ? -17.172 -3.072 -13.969 1 96.81 403 GLN B N 1
ATOM 7185 C CA . GLN B 1 403 ? -18.438 -2.943 -13.25 1 96.81 403 GLN B CA 1
ATOM 7186 C C . GLN B 1 403 ? -18.203 -2.734 -11.758 1 96.81 403 GLN B C 1
ATOM 7188 O O . GLN B 1 403 ? -18.891 -1.933 -11.117 1 96.81 403 GLN B O 1
ATOM 7193 N N . LEU B 1 404 ? -17.281 -3.465 -11.234 1 95.38 404 LEU B N 1
ATOM 7194 C CA . LEU B 1 404 ? -16.953 -3.35 -9.82 1 95.38 404 LEU B CA 1
ATOM 7195 C C . LEU B 1 404 ? -16.406 -1.968 -9.5 1 95.38 404 LEU B C 1
ATOM 7197 O O . LEU B 1 404 ? -16.531 -1.487 -8.367 1 95.38 404 LEU B O 1
ATOM 7201 N N . LEU B 1 405 ? -15.766 -1.318 -10.445 1 96.31 405 LEU B N 1
ATOM 7202 C CA . LEU B 1 405 ? -15.133 -0.019 -10.242 1 96.31 405 LEU B CA 1
ATOM 7203 C C . LEU B 1 405 ? -16.078 1.113 -10.617 1 96.31 405 LEU B C 1
ATOM 7205 O O . LEU B 1 405 ? -15.766 2.287 -10.406 1 96.31 405 LEU B O 1
ATOM 7209 N N . SER B 1 406 ? -17.219 0.734 -11.117 1 92.69 406 SER B N 1
ATOM 7210 C CA . SER B 1 406 ? -18.172 1.742 -11.594 1 92.69 406 SER B CA 1
ATOM 7211 C C . SER B 1 406 ? -18.672 2.619 -10.453 1 92.69 406 SER B C 1
ATOM 7213 O O . SER B 1 406 ? -18.922 2.125 -9.359 1 92.69 406 SER B O 1
ATOM 7215 N N . GLY B 1 407 ? -18.703 3.918 -10.641 1 89.94 407 GLY B N 1
ATOM 7216 C CA . GLY B 1 407 ? -19.25 4.848 -9.664 1 89.94 407 GLY B CA 1
ATOM 7217 C C . GLY B 1 407 ? -18.203 5.418 -8.734 1 89.94 407 GLY B C 1
ATOM 7218 O O . GLY B 1 407 ? -18.5 6.266 -7.891 1 89.94 407 GLY B O 1
ATOM 7219 N N . LEU B 1 408 ? -17.047 4.895 -8.758 1 90.75 408 LEU B N 1
ATOM 7220 C CA . LEU B 1 408 ? -15.977 5.43 -7.918 1 90.75 408 LEU B CA 1
ATOM 7221 C C . LEU B 1 408 ? -15.203 6.523 -8.648 1 90.75 408 LEU B C 1
ATOM 7223 O O . LEU B 1 408 ? -14.594 6.266 -9.688 1 90.75 408 LEU B O 1
ATOM 7227 N N . PRO B 1 409 ? -15.203 7.648 -8.062 1 91.5 409 PRO B N 1
ATOM 7228 C CA . PRO B 1 409 ? -14.508 8.75 -8.734 1 91.5 409 PRO B CA 1
ATOM 7229 C C . PRO B 1 409 ? -12.992 8.594 -8.711 1 91.5 409 PRO B C 1
ATOM 7231 O O . PRO B 1 409 ? -12.438 8.055 -7.75 1 91.5 409 PRO B O 1
ATOM 7234 N N . ASN B 1 410 ? -12.297 8.984 -9.781 1 94 410 ASN B N 1
ATOM 7235 C CA . ASN B 1 410 ? -10.844 9.102 -9.891 1 94 410 ASN B CA 1
ATOM 7236 C C . ASN B 1 410 ? -10.164 7.738 -9.75 1 94 410 ASN B C 1
ATOM 7238 O O . ASN B 1 410 ? -9.086 7.637 -9.164 1 94 410 ASN B O 1
ATOM 7242 N N . VAL B 1 411 ? -10.852 6.688 -10.078 1 96.5 411 VAL B N 1
ATOM 7243 C CA . VAL B 1 411 ? -10.281 5.348 -10.094 1 96.5 411 VAL B CA 1
ATOM 7244 C C . VAL B 1 411 ? -10.188 4.84 -11.531 1 96.5 411 VAL B C 1
ATOM 7246 O O . VAL B 1 411 ? -11.125 5.008 -12.312 1 96.5 411 VAL B O 1
ATOM 7249 N N . SER B 1 412 ? -9.062 4.328 -11.883 1 97 412 SER B N 1
ATOM 7250 C CA . SER B 1 412 ? -8.852 3.818 -13.234 1 97 412 SER B CA 1
ATOM 7251 C C . SER B 1 412 ? -8.273 2.41 -13.211 1 97 412 SER B C 1
ATOM 7253 O O . SER B 1 412 ? -7.676 1.995 -12.211 1 97 412 SER B O 1
ATOM 7255 N N . LEU B 1 413 ? -8.516 1.677 -14.32 1 97.69 413 LEU B N 1
ATOM 7256 C CA . LEU B 1 413 ? -8.016 0.321 -14.523 1 97.69 413 LEU B CA 1
ATOM 7257 C C . LEU B 1 413 ? -7.102 0.254 -15.742 1 97.69 413 LEU B C 1
ATOM 7259 O O . LEU B 1 413 ? -7.48 0.693 -16.828 1 97.69 413 LEU B O 1
ATOM 7263 N N . GLU B 1 414 ? -5.875 -0.209 -15.516 1 98.06 414 GLU B N 1
ATOM 7264 C CA . GLU B 1 414 ? -4.906 -0.415 -16.594 1 98.06 414 GLU B CA 1
ATOM 7265 C C . GLU B 1 414 ? -4.539 -1.891 -16.719 1 98.06 414 GLU B C 1
ATOM 7267 O O . GLU B 1 414 ? -4.113 -2.523 -15.758 1 98.06 414 GLU B O 1
ATOM 7272 N N . VAL B 1 415 ? -4.73 -2.457 -17.922 1 98 415 VAL B N 1
ATOM 7273 C CA . VAL B 1 415 ? -4.348 -3.844 -18.172 1 98 415 VAL B CA 1
ATOM 7274 C C . VAL B 1 415 ? -2.865 -3.912 -18.531 1 98 415 VAL B C 1
ATOM 7276 O O . VAL B 1 415 ? -2.434 -3.316 -19.516 1 98 415 VAL B O 1
ATOM 7279 N N . LEU B 1 416 ? -2.105 -4.609 -17.766 1 95.62 416 LEU B N 1
ATOM 7280 C CA . LEU B 1 416 ? -0.666 -4.719 -17.984 1 95.62 416 LEU B CA 1
ATOM 7281 C C . LEU B 1 416 ? -0.331 -5.934 -18.844 1 95.62 416 LEU B C 1
ATOM 7283 O O . LEU B 1 416 ? 0.633 -5.906 -19.609 1 95.62 416 LEU B O 1
ATOM 7287 N N . TYR B 1 417 ? -1.012 -7 -18.641 1 94.44 417 TYR B N 1
ATOM 7288 C CA . TYR B 1 417 ? -0.845 -8.273 -19.328 1 94.44 417 TYR B CA 1
ATOM 7289 C C . TYR B 1 417 ? -2.16 -9.039 -19.391 1 94.44 417 TYR B C 1
ATOM 7291 O O . TYR B 1 417 ? -2.967 -8.969 -18.453 1 94.44 417 TYR B O 1
ATOM 7299 N N . ALA B 1 418 ? -2.441 -9.695 -20.516 1 97.25 418 ALA B N 1
ATOM 7300 C CA . ALA B 1 418 ? -3.623 -10.539 -20.641 1 97.25 418 ALA B CA 1
ATOM 7301 C C . ALA B 1 418 ? -3.357 -11.719 -21.578 1 97.25 418 ALA B C 1
ATOM 7303 O O . ALA B 1 418 ? -2.688 -11.562 -22.594 1 97.25 418 ALA B O 1
ATOM 7304 N N . MET B 1 419 ? -3.842 -12.859 -21.188 1 97.12 419 MET B N 1
ATOM 7305 C CA . MET B 1 419 ? -3.725 -14.086 -21.984 1 97.12 419 MET B CA 1
ATOM 7306 C C . MET B 1 419 ? -4.949 -14.977 -21.797 1 97.12 419 MET B C 1
ATOM 7308 O O . MET B 1 419 ? -5.402 -15.18 -20.672 1 97.12 419 MET B O 1
ATOM 7312 N N . GLU B 1 420 ? -5.5 -15.453 -22.906 1 97.69 420 GLU B N 1
ATOM 7313 C CA . GLU B 1 420 ? -6.617 -16.391 -22.844 1 97.69 420 GLU B CA 1
ATOM 7314 C C . GLU B 1 420 ? -6.164 -17.766 -22.328 1 97.69 420 GLU B C 1
ATOM 7316 O O . GLU B 1 420 ? -4.969 -18.062 -22.328 1 97.69 420 GLU B O 1
ATOM 7321 N N . ALA B 1 421 ? -7.141 -18.562 -21.859 1 96.5 421 ALA B N 1
ATOM 7322 C CA . ALA B 1 421 ? -6.848 -19.953 -21.484 1 96.5 421 ALA B CA 1
ATOM 7323 C C . ALA B 1 421 ? -6.309 -20.734 -22.672 1 96.5 421 ALA B C 1
ATOM 7325 O O . ALA B 1 421 ? -6.629 -20.422 -23.828 1 96.5 421 ALA B O 1
ATOM 7326 N N . HIS B 1 422 ? -5.5 -21.719 -22.391 1 97.25 422 HIS B N 1
ATOM 7327 C CA . HIS B 1 422 ? -4.902 -22.547 -23.453 1 97.25 422 HIS B CA 1
ATOM 7328 C C . HIS B 1 422 ? -5.926 -23.5 -24.047 1 97.25 422 HIS B C 1
ATOM 7330 O O . HIS B 1 422 ? -6.902 -23.859 -23.391 1 97.25 422 HIS B O 1
ATOM 7336 N N . PRO B 1 423 ? -5.707 -23.875 -25.281 1 95.69 423 PRO B N 1
ATOM 7337 C CA . PRO B 1 423 ? -6.547 -24.938 -25.859 1 95.69 423 PRO B CA 1
ATOM 7338 C C . PRO B 1 423 ? -6.418 -26.266 -25.094 1 95.69 423 PRO B C 1
ATOM 7340 O O . PRO B 1 423 ? -5.391 -26.516 -24.469 1 95.69 423 PRO B O 1
ATOM 7343 N N . VAL B 1 424 ? -7.445 -27.078 -25.141 1 95 424 VAL B N 1
ATOM 7344 C CA . VAL B 1 424 ? -7.441 -28.359 -24.453 1 95 424 VAL B CA 1
ATOM 7345 C C . VAL B 1 424 ? -6.641 -29.375 -25.281 1 95 424 VAL B C 1
ATOM 7347 O O . VAL B 1 424 ? -6.918 -29.578 -26.469 1 95 424 VAL B O 1
ATOM 7350 N N . SER B 1 425 ? -5.688 -29.953 -24.703 1 96.56 425 SER B N 1
ATOM 7351 C CA . SER B 1 425 ? -4.867 -30.984 -25.344 1 96.56 425 SER B CA 1
ATOM 7352 C C . SER B 1 425 ? -5.602 -32.312 -25.438 1 96.56 425 SER B C 1
ATOM 7354 O O . SER B 1 425 ? -6.348 -32.688 -24.516 1 96.56 425 SER B O 1
ATOM 7356 N N . PRO B 1 426 ? -5.332 -33 -26.531 1 95.06 426 PRO B N 1
ATOM 7357 C CA . PRO B 1 426 ? -5.875 -34.344 -26.594 1 95.06 426 PRO B CA 1
ATOM 7358 C C . PRO B 1 426 ? -5.414 -35.25 -25.438 1 95.06 426 PRO B C 1
ATOM 7360 O O . PRO B 1 426 ? -4.266 -35.125 -24.984 1 95.06 426 PRO B O 1
ATOM 7363 N N . HIS B 1 427 ? -6.363 -36.156 -24.953 1 92.5 427 HIS B N 1
ATOM 7364 C CA . HIS B 1 427 ? -6.027 -36.906 -23.75 1 92.5 427 HIS B CA 1
ATOM 7365 C C . HIS B 1 427 ? -6.695 -38.281 -23.75 1 92.5 427 HIS B C 1
ATOM 7367 O O . HIS B 1 427 ? -7.273 -38.688 -22.734 1 92.5 427 HIS B O 1
ATOM 7373 N N . SER B 1 428 ? -6.578 -38.906 -24.766 1 88.38 428 SER B N 1
ATOM 7374 C CA . SER B 1 428 ? -7.035 -40.281 -24.875 1 88.38 428 SER B CA 1
ATOM 7375 C C . SER B 1 428 ? -5.863 -41.25 -24.844 1 88.38 428 SER B C 1
ATOM 7377 O O . SER B 1 428 ? -4.703 -40.844 -24.797 1 88.38 428 SER B O 1
ATOM 7379 N N . GLU B 1 429 ? -6.152 -42.531 -24.875 1 87.06 429 GLU B N 1
ATOM 7380 C CA . GLU B 1 429 ? -5.133 -43.594 -24.875 1 87.06 429 GLU B CA 1
ATOM 7381 C C . GLU B 1 429 ? -4.293 -43.531 -26.141 1 87.06 429 GLU B C 1
ATOM 7383 O O . GLU B 1 429 ? -3.186 -44.062 -26.188 1 87.06 429 GLU B O 1
ATOM 7388 N N . ARG B 1 430 ? -4.773 -42.844 -27.141 1 89.19 430 ARG B N 1
ATOM 7389 C CA . ARG B 1 430 ? -4.07 -42.781 -28.422 1 89.19 430 ARG B CA 1
ATOM 7390 C C . ARG B 1 430 ? -3.025 -41.656 -28.406 1 89.19 430 ARG B C 1
ATOM 7392 O O . ARG B 1 430 ? -2.145 -41.625 -29.281 1 89.19 430 ARG B O 1
ATOM 7399 N N . ASP B 1 431 ? -3.133 -40.812 -27.453 1 93.5 431 ASP B N 1
ATOM 7400 C CA . ASP B 1 431 ? -2.205 -39.688 -27.359 1 93.5 431 ASP B CA 1
ATOM 7401 C C . ASP B 1 431 ? -0.958 -40.062 -26.578 1 93.5 431 ASP B C 1
ATOM 7403 O O . ASP B 1 431 ? -1.02 -40.25 -25.359 1 93.5 431 ASP B O 1
ATOM 7407 N N . VAL B 1 432 ? 0.173 -40.062 -27.188 1 94 432 VAL B N 1
ATOM 7408 C CA . VAL B 1 432 ? 1.422 -40.625 -26.672 1 94 432 VAL B CA 1
ATOM 7409 C C . VAL B 1 432 ? 1.804 -39.906 -25.375 1 94 432 VAL B C 1
ATOM 7411 O O . VAL B 1 432 ? 2.178 -40.562 -24.406 1 94 432 VAL B O 1
ATOM 7414 N N . GLY B 1 433 ? 1.724 -38.625 -25.453 1 96.25 433 GLY B N 1
ATOM 7415 C CA . GLY B 1 433 ? 2.131 -37.844 -24.281 1 96.25 433 GLY B CA 1
ATOM 7416 C C . GLY B 1 433 ? 1.293 -38.125 -23.062 1 96.25 433 GLY B C 1
ATOM 7417 O O . GLY B 1 433 ? 1.831 -38.375 -21.969 1 96.25 433 GLY B O 1
ATOM 7418 N N . PHE B 1 434 ? -0.015 -38.156 -23.188 1 95.94 434 PHE B N 1
ATOM 7419 C CA . PHE B 1 434 ? -0.908 -38.438 -22.078 1 95.94 434 PHE B CA 1
ATOM 7420 C C . PHE B 1 434 ? -0.697 -39.844 -21.547 1 95.94 434 PHE B C 1
ATOM 7422 O O . PHE B 1 434 ? -0.648 -40.062 -20.328 1 95.94 434 PHE B O 1
ATOM 7429 N N . SER B 1 435 ? -0.485 -40.719 -22.422 1 95.25 435 SER B N 1
ATOM 7430 C CA . SER B 1 435 ? -0.278 -42.125 -22.031 1 95.25 435 SER B CA 1
ATOM 7431 C C . SER B 1 435 ? 1.062 -42.312 -21.328 1 95.25 435 SER B C 1
ATOM 7433 O O . SER B 1 435 ? 1.168 -43.094 -20.391 1 95.25 435 SER B O 1
ATOM 7435 N N . ALA B 1 436 ? 2.041 -41.656 -21.875 1 96.19 436 ALA B N 1
ATOM 7436 C CA . ALA B 1 436 ? 3.35 -41.719 -21.234 1 96.19 436 ALA B CA 1
ATOM 7437 C C . ALA B 1 436 ? 3.27 -41.281 -19.766 1 96.19 436 ALA B C 1
ATOM 7439 O O . ALA B 1 436 ? 3.854 -41.938 -18.891 1 96.19 436 ALA B O 1
ATOM 7440 N N . ILE B 1 437 ? 2.525 -40.219 -19.531 1 97.56 437 ILE B N 1
ATOM 7441 C CA . ILE B 1 437 ? 2.375 -39.688 -18.172 1 97.56 437 ILE B CA 1
ATOM 7442 C C . ILE B 1 437 ? 1.536 -40.625 -17.328 1 97.56 437 ILE B C 1
ATOM 7444 O O . ILE B 1 437 ? 1.957 -41.062 -16.25 1 97.56 437 ILE B O 1
ATOM 7448 N N . ALA B 1 438 ? 0.423 -41.031 -17.844 1 95.44 438 ALA B N 1
ATOM 7449 C CA . ALA B 1 438 ? -0.518 -41.875 -17.125 1 95.44 438 ALA B CA 1
ATOM 7450 C C . ALA B 1 438 ? 0.114 -43.219 -16.766 1 95.44 438 ALA B C 1
ATOM 7452 O O . ALA B 1 438 ? -0.013 -43.688 -15.625 1 95.44 438 ALA B O 1
ATOM 7453 N N . CYS B 1 439 ? 0.803 -43.781 -17.672 1 95.56 439 CYS B N 1
ATOM 7454 C CA . CYS B 1 439 ? 1.392 -45.125 -17.453 1 95.56 439 CYS B CA 1
ATOM 7455 C C . CYS B 1 439 ? 2.564 -45.031 -16.484 1 95.56 439 CYS B C 1
ATOM 7457 O O . CYS B 1 439 ? 2.783 -45.938 -15.695 1 95.56 439 CYS B O 1
ATOM 7459 N N . SER B 1 440 ? 3.316 -43.969 -16.609 1 97.12 440 SER B N 1
ATOM 7460 C CA . SER B 1 440 ? 4.406 -43.781 -15.656 1 97.12 440 SER B CA 1
ATOM 7461 C C . SER B 1 440 ? 3.871 -43.594 -14.242 1 97.12 440 SER B C 1
ATOM 7463 O O . SER B 1 440 ? 4.43 -44.156 -13.281 1 97.12 440 SER B O 1
ATOM 7465 N N . VAL B 1 441 ? 2.787 -42.875 -14.094 1 96.5 441 VAL B N 1
ATOM 7466 C CA . VAL B 1 441 ? 2.15 -42.656 -12.797 1 96.5 441 VAL B CA 1
ATOM 7467 C C . VAL B 1 441 ? 1.66 -44 -12.242 1 96.5 441 VAL B C 1
ATOM 7469 O O . VAL B 1 441 ? 1.907 -44.312 -11.078 1 96.5 441 VAL B O 1
ATOM 7472 N N . ARG B 1 442 ? 1.05 -44.75 -13.031 1 93.56 442 ARG B N 1
ATOM 7473 C CA . ARG B 1 442 ? 0.483 -46.031 -12.586 1 93.56 442 ARG B CA 1
ATOM 7474 C C . ARG B 1 442 ? 1.576 -46.969 -12.109 1 93.56 442 ARG B C 1
ATOM 7476 O O . ARG B 1 442 ? 1.36 -47.75 -11.188 1 93.56 442 ARG B O 1
ATOM 7483 N N . ARG B 1 443 ? 2.654 -46.844 -12.742 1 94.12 443 ARG B N 1
ATOM 7484 C CA . ARG B 1 443 ? 3.766 -47.719 -12.367 1 94.12 443 ARG B CA 1
ATOM 7485 C C . ARG B 1 443 ? 4.352 -47.312 -11.023 1 94.12 443 ARG B C 1
ATOM 7487 O O . ARG B 1 443 ? 4.691 -48.156 -10.195 1 94.12 443 ARG B O 1
ATOM 7494 N N . LEU B 1 444 ? 4.5 -46.094 -10.797 1 95.81 444 LEU B N 1
ATOM 7495 C CA . LEU B 1 444 ? 5.172 -45.562 -9.609 1 95.81 444 LEU B CA 1
ATOM 7496 C C . LEU B 1 444 ? 4.195 -45.406 -8.445 1 95.81 444 LEU B C 1
ATOM 7498 O O . LEU B 1 444 ? 4.594 -45.5 -7.281 1 95.81 444 LEU B O 1
ATOM 7502 N N . PHE B 1 445 ? 2.961 -45.094 -8.789 1 93.88 445 PHE B N 1
ATOM 7503 C CA . PHE B 1 445 ? 1.868 -44.938 -7.84 1 93.88 445 PHE B CA 1
ATOM 7504 C C . PHE B 1 445 ? 0.687 -45.812 -8.211 1 93.88 445 PHE B C 1
ATOM 7506 O O . PHE B 1 445 ? -0.333 -45.312 -8.703 1 93.88 445 PHE B O 1
ATOM 7513 N N . PRO B 1 446 ? 0.729 -47 -7.848 1 90.31 446 PRO B N 1
ATOM 7514 C CA . PRO B 1 446 ? -0.261 -47.969 -8.352 1 90.31 446 PRO B CA 1
ATOM 7515 C C . PRO B 1 446 ? -1.685 -47.625 -7.918 1 90.31 446 PRO B C 1
ATOM 7517 O O . PRO B 1 446 ? -2.645 -47.969 -8.617 1 90.31 446 PRO B O 1
ATOM 7520 N N . ASN B 1 447 ? -1.854 -46.938 -6.852 1 89.88 447 ASN B N 1
ATOM 7521 C CA . ASN B 1 447 ? -3.191 -46.625 -6.371 1 89.88 447 ASN B CA 1
ATOM 7522 C C . ASN B 1 447 ? -3.674 -45.281 -6.93 1 89.88 447 ASN B C 1
ATOM 7524 O O . ASN B 1 447 ? -4.832 -44.906 -6.742 1 89.88 447 ASN B O 1
ATOM 7528 N N . ALA B 1 448 ? -2.828 -44.594 -7.602 1 92.25 448 ALA B N 1
ATOM 7529 C CA . ALA B 1 448 ? -3.207 -43.281 -8.117 1 92.25 448 ALA B CA 1
ATOM 7530 C C . ALA B 1 448 ? -3.963 -43.406 -9.438 1 92.25 448 ALA B C 1
ATOM 7532 O O . ALA B 1 448 ? -3.654 -44.281 -10.258 1 92.25 448 ALA B O 1
ATOM 7533 N N . LEU B 1 449 ? -4.898 -42.562 -9.609 1 89.38 449 LEU B N 1
ATOM 7534 C CA . LEU B 1 449 ? -5.688 -42.531 -10.836 1 89.38 449 LEU B CA 1
ATOM 7535 C C . LEU B 1 449 ? -5.344 -41.312 -11.672 1 89.38 449 LEU B C 1
ATOM 7537 O O . LEU B 1 449 ? -5.684 -40.188 -11.289 1 89.38 449 LEU B O 1
ATOM 7541 N N . PRO B 1 450 ? -4.715 -41.5 -12.82 1 92.06 450 PRO B N 1
ATOM 7542 C CA . PRO B 1 450 ? -4.492 -40.375 -13.703 1 92.06 450 PRO B CA 1
ATOM 7543 C C . PRO B 1 450 ? -5.777 -39.844 -14.352 1 92.06 450 PRO B C 1
ATOM 7545 O O . PRO B 1 450 ? -6.559 -40.656 -14.883 1 92.06 450 PRO B O 1
ATOM 7548 N N . VAL B 1 451 ? -6.004 -38.594 -14.25 1 89.44 451 VAL B N 1
ATOM 7549 C CA . VAL B 1 451 ? -7.188 -37.969 -14.844 1 89.44 451 VAL B CA 1
ATOM 7550 C C . VAL B 1 451 ? -6.801 -36.625 -15.5 1 89.44 451 VAL B C 1
ATOM 7552 O O . VAL B 1 451 ? -5.867 -35.969 -15.055 1 89.44 451 VAL B O 1
ATOM 7555 N N . PRO B 1 452 ? -7.516 -36.344 -16.641 1 91.62 452 PRO B N 1
ATOM 7556 C CA . PRO B 1 452 ? -7.297 -35 -17.172 1 91.62 452 PRO B CA 1
ATOM 7557 C C . PRO B 1 452 ? -7.734 -33.906 -16.188 1 91.62 452 PRO B C 1
ATOM 7559 O O . PRO B 1 452 ? -8.719 -34.062 -15.469 1 91.62 452 PRO B O 1
ATOM 7562 N N . ALA B 1 453 ? -6.992 -32.844 -16.172 1 92.31 453 ALA B N 1
ATOM 7563 C CA . ALA B 1 453 ? -7.281 -31.719 -15.281 1 92.31 453 ALA B CA 1
ATOM 7564 C C . ALA B 1 453 ? -6.938 -30.391 -15.93 1 92.31 453 ALA B C 1
ATOM 7566 O O . ALA B 1 453 ? -6.598 -30.344 -17.109 1 92.31 453 ALA B O 1
ATOM 7567 N N . MET B 1 454 ? -7.223 -29.344 -15.188 1 94 454 MET B N 1
ATOM 7568 C CA . MET B 1 454 ? -6.891 -27.984 -15.594 1 94 454 MET B CA 1
ATOM 7569 C C . MET B 1 454 ? -5.812 -27.391 -14.695 1 94 454 MET B C 1
ATOM 7571 O O . MET B 1 454 ? -5.91 -27.469 -13.469 1 94 454 MET B O 1
ATOM 7575 N N . SER B 1 455 ? -4.816 -26.891 -15.367 1 95.25 455 SER B N 1
ATOM 7576 C CA . SER B 1 455 ? -3.824 -26.172 -14.578 1 95.25 455 SER B CA 1
ATOM 7577 C C . SER B 1 455 ? -4.371 -24.828 -14.086 1 95.25 455 SER B C 1
ATOM 7579 O O . SER B 1 455 ? -4.832 -24.016 -14.891 1 95.25 455 SER B O 1
ATOM 7581 N N . ILE B 1 456 ? -4.242 -24.578 -12.828 1 93.19 456 ILE B N 1
ATOM 7582 C CA . ILE B 1 456 ? -4.816 -23.359 -12.25 1 93.19 456 ILE B CA 1
ATOM 7583 C C . ILE B 1 456 ? -3.816 -22.219 -12.359 1 93.19 456 ILE B C 1
ATOM 7585 O O . ILE B 1 456 ? -4.195 -21.047 -12.297 1 93.19 456 ILE B O 1
ATOM 7589 N N . GLY B 1 457 ? -2.566 -22.516 -12.461 1 92.81 457 GLY B N 1
ATOM 7590 C CA . GLY B 1 457 ? -1.527 -21.531 -12.695 1 92.81 457 GLY B CA 1
ATOM 7591 C C . GLY B 1 457 ? -1.035 -21.516 -14.133 1 92.81 457 GLY B C 1
ATOM 7592 O O . GLY B 1 457 ? -1.663 -22.094 -15.016 1 92.81 457 GLY B O 1
ATOM 7593 N N . ASN B 1 458 ? -0.051 -20.703 -14.352 1 94.94 458 ASN B N 1
ATOM 7594 C CA . ASN B 1 458 ? 0.56 -20.625 -15.672 1 94.94 458 ASN B CA 1
ATOM 7595 C C . ASN B 1 458 ? 2.002 -21.125 -15.648 1 94.94 458 ASN B C 1
ATOM 7597 O O . ASN B 1 458 ? 2.658 -21.094 -14.602 1 94.94 458 ASN B O 1
ATOM 7601 N N . THR B 1 459 ? 2.389 -21.609 -16.766 1 96.5 459 THR B N 1
ATOM 7602 C CA . THR B 1 459 ? 3.732 -22.156 -16.953 1 96.5 459 THR B CA 1
ATOM 7603 C C . THR B 1 459 ? 4.371 -21.609 -18.219 1 96.5 459 THR B C 1
ATOM 7605 O O . THR B 1 459 ? 3.785 -20.75 -18.906 1 96.5 459 THR B O 1
ATOM 7608 N N . ASP B 1 460 ? 5.535 -22.078 -18.484 1 97.94 460 ASP B N 1
ATOM 7609 C CA . ASP B 1 460 ? 6.277 -21.641 -19.672 1 97.94 460 ASP B CA 1
ATOM 7610 C C . ASP B 1 460 ? 5.656 -22.203 -20.953 1 97.94 460 ASP B C 1
ATOM 7612 O O . ASP B 1 460 ? 6 -21.766 -22.047 1 97.94 460 ASP B O 1
ATOM 7616 N N . THR B 1 461 ? 4.699 -23.094 -20.844 1 97.94 461 THR B N 1
ATOM 7617 C CA . THR B 1 461 ? 4.125 -23.719 -22.031 1 97.94 461 THR B CA 1
ATOM 7618 C C . THR B 1 461 ? 3.453 -22.672 -22.922 1 97.94 461 THR B C 1
ATOM 7620 O O . THR B 1 461 ? 3.25 -22.906 -24.125 1 97.94 461 THR B O 1
ATOM 7623 N N . ARG B 1 462 ? 3.115 -21.531 -22.344 1 97.12 462 ARG B N 1
ATOM 7624 C CA . ARG B 1 462 ? 2.516 -20.438 -23.125 1 97.12 462 ARG B CA 1
ATOM 7625 C C . ARG B 1 462 ? 3.395 -20.062 -24.312 1 97.12 462 ARG B C 1
ATOM 7627 O O . ARG B 1 462 ? 2.896 -19.578 -25.328 1 97.12 462 ARG B O 1
ATOM 7634 N N . HIS B 1 463 ? 4.648 -20.328 -24.234 1 97.81 463 HIS B N 1
ATOM 7635 C CA . HIS B 1 463 ? 5.59 -19.922 -25.266 1 97.81 463 HIS B CA 1
ATOM 7636 C C . HIS B 1 463 ? 5.824 -21.047 -26.266 1 97.81 463 HIS B C 1
ATOM 7638 O O . HIS B 1 463 ? 6.586 -20.891 -27.219 1 97.81 463 HIS B O 1
ATOM 7644 N N . TYR B 1 464 ? 5.137 -22.219 -26.094 1 98.19 464 TYR B N 1
ATOM 7645 C CA . TYR B 1 464 ? 5.426 -23.406 -26.906 1 98.19 464 TYR B CA 1
ATOM 7646 C C . TYR B 1 464 ? 4.156 -23.938 -27.562 1 98.19 464 TYR B C 1
ATOM 7648 O O . TYR B 1 464 ? 4.172 -25 -28.172 1 98.19 464 TYR B O 1
ATOM 7656 N N . LEU B 1 465 ? 3.072 -23.25 -27.469 1 97.25 465 LEU B N 1
ATOM 7657 C CA . LEU B 1 465 ? 1.766 -23.781 -27.859 1 97.25 465 LEU B CA 1
ATOM 7658 C C . LEU B 1 465 ? 1.71 -24.047 -29.359 1 97.25 465 LEU B C 1
ATOM 7660 O O . LEU B 1 465 ? 0.9 -24.859 -29.812 1 97.25 465 LEU B O 1
ATOM 7664 N N . ASP B 1 466 ? 2.516 -23.391 -30.156 1 96.88 466 ASP B N 1
ATOM 7665 C CA . ASP B 1 466 ? 2.498 -23.594 -31.609 1 96.88 466 ASP B CA 1
ATOM 7666 C C . ASP B 1 466 ? 3.389 -24.75 -32 1 96.88 466 ASP B C 1
ATOM 7668 O O . ASP B 1 466 ? 3.369 -25.188 -33.156 1 96.88 466 ASP B O 1
ATOM 7672 N N . LEU B 1 467 ? 4.074 -25.359 -31.062 1 97.88 467 LEU B N 1
ATOM 7673 C CA . LEU B 1 467 ? 5.012 -26.438 -31.375 1 97.88 467 LEU B CA 1
ATOM 7674 C C . LEU B 1 467 ? 4.344 -27.797 -31.25 1 97.88 467 LEU B C 1
ATOM 7676 O O . LEU B 1 467 ? 4.871 -28.812 -31.719 1 97.88 467 LEU B O 1
ATOM 7680 N N . SER B 1 468 ? 3.188 -27.828 -30.594 1 97.62 468 SER B N 1
ATOM 7681 C CA . SER B 1 468 ? 2.471 -29.094 -30.438 1 97.62 468 SER B CA 1
ATOM 7682 C C . SER B 1 468 ? 1.036 -28.859 -29.984 1 97.62 468 SER B C 1
ATOM 7684 O O . SER B 1 468 ? 0.765 -27.922 -29.219 1 97.62 468 SER B O 1
ATOM 7686 N N . ARG B 1 469 ? 0.141 -29.719 -30.344 1 96.75 469 ARG B N 1
ATOM 7687 C CA . ARG B 1 469 ? -1.217 -29.734 -29.812 1 96.75 469 ARG B CA 1
ATOM 7688 C C . ARG B 1 469 ? -1.286 -30.547 -28.516 1 96.75 469 ARG B C 1
ATOM 7690 O O . ARG B 1 469 ? -2.273 -30.484 -27.781 1 96.75 469 ARG B O 1
ATOM 7697 N N . ASN B 1 470 ? -0.24 -31.375 -28.297 1 97.88 470 ASN B N 1
ATOM 7698 C CA . ASN B 1 470 ? -0.151 -32.219 -27.109 1 97.88 470 ASN B CA 1
ATOM 7699 C C . ASN B 1 470 ? 0.721 -31.609 -26.031 1 97.88 470 ASN B C 1
ATOM 7701 O O . ASN B 1 470 ? 1.9 -31.938 -25.906 1 97.88 470 ASN B O 1
ATOM 7705 N N . VAL B 1 471 ? 0.069 -30.719 -25.266 1 98.38 471 VAL B N 1
ATOM 7706 C CA . VAL B 1 471 ? 0.775 -30 -24.203 1 98.38 471 VAL B CA 1
ATOM 7707 C C . VAL B 1 471 ? 0.207 -30.406 -22.844 1 98.38 471 VAL B C 1
ATOM 7709 O O . VAL B 1 471 ? -0.982 -30.203 -22.578 1 98.38 471 VAL B O 1
ATOM 7712 N N . TYR B 1 472 ? 1.021 -30.953 -21.984 1 98.31 472 TYR B N 1
ATOM 7713 C CA . TYR B 1 472 ? 0.588 -31.438 -20.688 1 98.31 472 TYR B CA 1
ATOM 7714 C C . TYR B 1 472 ? 1.39 -30.781 -19.562 1 98.31 472 TYR B C 1
ATOM 7716 O O . TYR B 1 472 ? 2.547 -30.406 -19.75 1 98.31 472 TYR B O 1
ATOM 7724 N N . ARG B 1 473 ? 0.776 -30.562 -18.484 1 98.06 473 ARG B N 1
ATOM 7725 C CA . ARG B 1 473 ? 1.396 -30 -17.281 1 98.06 473 ARG B CA 1
ATOM 7726 C C . ARG B 1 473 ? 1.19 -30.922 -16.078 1 98.06 473 ARG B C 1
ATOM 7728 O O . ARG B 1 473 ? 0.055 -31.172 -15.664 1 98.06 473 ARG B O 1
ATOM 7735 N N . PHE B 1 474 ? 2.285 -31.406 -15.523 1 97.5 474 PHE B N 1
ATOM 7736 C CA . PHE B 1 474 ? 2.182 -32.406 -14.469 1 97.5 474 PHE B CA 1
ATOM 7737 C C . PHE B 1 474 ? 3.459 -32.438 -13.641 1 97.5 474 PHE B C 1
ATOM 7739 O O . PHE B 1 474 ? 4.562 -32.406 -14.188 1 97.5 474 PHE B O 1
ATOM 7746 N N . SER B 1 475 ? 3.281 -32.406 -12.367 1 93 475 SER B N 1
ATOM 7747 C CA . SER B 1 475 ? 4.34 -32.625 -11.383 1 93 475 SER B CA 1
ATOM 7748 C C . SER B 1 475 ? 4.074 -33.906 -10.57 1 93 475 SER B C 1
ATOM 7750 O O . SER B 1 475 ? 3.193 -33.906 -9.711 1 93 475 SER B O 1
ATOM 7752 N N . PRO B 1 476 ? 4.875 -34.906 -10.703 1 94.5 476 PRO B N 1
ATOM 7753 C CA . PRO B 1 476 ? 4.582 -36.219 -10.078 1 94.5 476 PRO B CA 1
ATOM 7754 C C . PRO B 1 476 ? 4.922 -36.25 -8.594 1 94.5 476 PRO B C 1
ATOM 7756 O O . PRO B 1 476 ? 5.688 -37.094 -8.148 1 94.5 476 PRO B O 1
ATOM 7759 N N . VAL B 1 477 ? 4.352 -35.375 -7.801 1 95.81 477 VAL B N 1
ATOM 7760 C CA . VAL B 1 477 ? 4.531 -35.312 -6.352 1 95.81 477 VAL B CA 1
ATOM 7761 C C . VAL B 1 477 ? 3.205 -35.594 -5.652 1 95.81 477 VAL B C 1
ATOM 7763 O O . VAL B 1 477 ? 2.178 -35 -6 1 95.81 477 VAL B O 1
ATOM 7766 N N . LEU B 1 478 ? 3.27 -36.5 -4.695 1 95.38 478 LEU B N 1
ATOM 7767 C CA . LEU B 1 478 ? 2.094 -36.844 -3.906 1 95.38 478 LEU B CA 1
ATOM 7768 C C . LEU B 1 478 ? 1.962 -35.938 -2.691 1 95.38 478 LEU B C 1
ATOM 7770 O O . LEU B 1 478 ? 2.857 -35.875 -1.846 1 95.38 478 LEU B O 1
ATOM 7774 N N . LEU B 1 479 ? 0.832 -35.25 -2.629 1 92.88 479 LEU B N 1
ATOM 7775 C CA . LEU B 1 479 ? 0.595 -34.281 -1.548 1 92.88 479 LEU B CA 1
ATOM 7776 C C . LEU B 1 479 ? -0.846 -34.375 -1.055 1 92.88 479 LEU B C 1
ATOM 7778 O O . LEU B 1 479 ? -1.721 -34.875 -1.766 1 92.88 479 LEU B O 1
ATOM 7782 N N . THR B 1 480 ? -1.012 -33.875 0.196 1 88.19 480 THR B N 1
ATOM 7783 C CA . THR B 1 480 ? -2.363 -33.562 0.637 1 88.19 480 THR B CA 1
ATOM 7784 C C . THR B 1 480 ? -2.775 -32.156 0.133 1 88.19 480 THR B C 1
ATOM 7786 O O . THR B 1 480 ? -1.924 -31.359 -0.222 1 88.19 480 THR B O 1
ATOM 7789 N N . PRO B 1 481 ? -4.082 -31.984 0.129 1 82.25 481 PRO B N 1
ATOM 7790 C CA . PRO B 1 481 ? -4.539 -30.656 -0.282 1 82.25 481 PRO B CA 1
ATOM 7791 C C . PRO B 1 481 ? -3.973 -29.531 0.591 1 82.25 481 PRO B C 1
ATOM 7793 O O . PRO B 1 481 ? -3.617 -28.469 0.083 1 82.25 481 PRO B O 1
ATOM 7796 N N . GLN B 1 482 ? -3.814 -29.75 1.784 1 80.94 482 GLN B N 1
ATOM 7797 C CA . GLN B 1 482 ? -3.277 -28.75 2.703 1 80.94 482 GLN B CA 1
ATOM 7798 C C . GLN B 1 482 ? -1.813 -28.453 2.395 1 80.94 482 GLN B C 1
ATOM 7800 O O . GLN B 1 482 ? -1.396 -27.297 2.404 1 80.94 482 GLN B O 1
ATOM 7805 N N . GLU B 1 483 ? -1.128 -29.484 2.082 1 84.5 483 GLU B N 1
ATOM 7806 C CA . GLU B 1 483 ? 0.278 -29.312 1.727 1 84.5 483 GLU B CA 1
ATOM 7807 C C . GLU B 1 483 ? 0.427 -28.562 0.408 1 84.5 483 GLU B C 1
ATOM 7809 O O . GLU B 1 483 ? 1.29 -27.688 0.28 1 84.5 483 GLU B O 1
ATOM 7814 N N . ALA B 1 484 ? -0.424 -28.938 -0.47 1 82.5 484 ALA B N 1
ATOM 7815 C CA . ALA B 1 484 ? -0.365 -28.297 -1.787 1 82.5 484 ALA B CA 1
ATOM 7816 C C . ALA B 1 484 ? -0.664 -26.812 -1.696 1 82.5 484 ALA B C 1
ATOM 7818 O O . ALA B 1 484 ? -0.038 -26 -2.387 1 82.5 484 ALA B O 1
ATOM 7819 N N . SER B 1 485 ? -1.538 -26.422 -0.878 1 77 485 SER B N 1
ATOM 7820 C CA . SER B 1 485 ? -1.958 -25.031 -0.78 1 77 485 SER B CA 1
ATOM 7821 C C . SER B 1 485 ? -0.929 -24.203 -0.025 1 77 485 SER B C 1
ATOM 7823 O O . SER B 1 485 ? -0.807 -23 -0.26 1 77 485 SER B O 1
ATOM 7825 N N . ARG B 1 486 ? -0.124 -24.75 0.752 1 78.5 486 ARG B N 1
ATOM 7826 C CA . ARG B 1 486 ? 0.717 -23.969 1.659 1 78.5 486 ARG B CA 1
ATOM 7827 C C . ARG B 1 486 ? 2.168 -23.969 1.188 1 78.5 486 ARG B C 1
ATOM 7829 O O . ARG B 1 486 ? 2.939 -23.078 1.558 1 78.5 486 ARG B O 1
ATOM 7836 N N . ARG B 1 487 ? 2.42 -24.875 0.333 1 78.38 487 ARG B N 1
ATOM 7837 C CA . ARG B 1 487 ? 3.844 -25.031 0.052 1 78.38 487 ARG B CA 1
ATOM 7838 C C . ARG B 1 487 ? 4.242 -24.266 -1.202 1 78.38 487 ARG B C 1
ATOM 7840 O O . ARG B 1 487 ? 5.332 -23.688 -1.268 1 78.38 487 ARG B O 1
ATOM 7847 N N . PHE B 1 488 ? 3.361 -24.156 -2.086 1 80.5 488 PHE B N 1
ATOM 7848 C CA . PHE B 1 488 ? 3.715 -23.453 -3.314 1 80.5 488 PHE B CA 1
ATOM 7849 C C . PHE B 1 488 ? 3.697 -21.938 -3.098 1 80.5 488 PHE B C 1
ATOM 7851 O O . PHE B 1 488 ? 2.668 -21.375 -2.725 1 80.5 488 PHE B O 1
ATOM 7858 N N . HIS B 1 489 ? 4.719 -21.312 -3.383 1 80.94 489 HIS B N 1
ATOM 7859 C CA . HIS B 1 489 ? 4.898 -19.891 -3.18 1 80.94 489 HIS B CA 1
ATOM 7860 C C . HIS B 1 489 ? 4.68 -19.5 -1.719 1 80.94 489 HIS B C 1
ATOM 7862 O O . HIS B 1 489 ? 4.488 -18.328 -1.401 1 80.94 489 HIS B O 1
ATOM 7868 N N . GLY B 1 490 ? 4.629 -20.5 -0.889 1 85.88 490 GLY B N 1
ATOM 7869 C CA . GLY B 1 490 ? 4.426 -20.266 0.535 1 85.88 490 GLY B CA 1
ATOM 7870 C C . GLY B 1 490 ? 5.699 -20.422 1.347 1 85.88 490 GLY B C 1
ATOM 7871 O O . GLY B 1 490 ? 6.797 -20.469 0.786 1 85.88 490 GLY B O 1
ATOM 7872 N N . ASP B 1 491 ? 5.414 -20.359 2.635 1 88.44 491 ASP B N 1
ATOM 7873 C CA . ASP B 1 491 ? 6.547 -20.547 3.537 1 88.44 491 ASP B CA 1
ATOM 7874 C C . ASP B 1 491 ? 6.828 -22.031 3.768 1 88.44 491 ASP B C 1
ATOM 7876 O O . ASP B 1 491 ? 5.957 -22.875 3.559 1 88.44 491 ASP B O 1
ATOM 7880 N N . ASN B 1 492 ? 8.031 -22.328 3.986 1 92.81 492 ASN B N 1
ATOM 7881 C CA . ASN B 1 492 ? 8.453 -23.672 4.359 1 92.81 492 ASN B CA 1
ATOM 7882 C C . ASN B 1 492 ? 8.273 -24.656 3.205 1 92.81 492 ASN B C 1
ATOM 7884 O O . ASN B 1 492 ? 7.738 -25.75 3.393 1 92.81 492 ASN B O 1
ATOM 7888 N N . GLU B 1 493 ? 8.523 -24.219 2.064 1 95.06 493 GLU B N 1
ATOM 7889 C CA . GLU B 1 493 ? 8.531 -25.094 0.902 1 95.06 493 GLU B CA 1
ATOM 7890 C C . GLU B 1 493 ? 9.492 -26.266 1.1 1 95.06 493 GLU B C 1
ATOM 7892 O O . GLU B 1 493 ? 10.594 -26.094 1.625 1 95.06 493 GLU B O 1
ATOM 7897 N N . ARG B 1 494 ? 9.047 -27.469 0.719 1 96.44 494 ARG B N 1
ATOM 7898 C CA . ARG B 1 494 ? 9.852 -28.688 0.901 1 96.44 494 ARG B CA 1
ATOM 7899 C C . ARG B 1 494 ? 9.289 -29.844 0.088 1 96.44 494 ARG B C 1
ATOM 7901 O O . ARG B 1 494 ? 8.148 -29.781 -0.384 1 96.44 494 ARG B O 1
ATOM 7908 N N . ILE B 1 495 ? 10.086 -30.828 -0.113 1 97.25 495 ILE B N 1
ATOM 7909 C CA . ILE B 1 495 ? 9.68 -32.062 -0.753 1 97.25 495 ILE B CA 1
ATOM 7910 C C . ILE B 1 495 ? 10.281 -33.25 -0.003 1 97.25 495 ILE B C 1
ATOM 7912 O O . ILE B 1 495 ? 11.445 -33.219 0.418 1 97.25 495 ILE B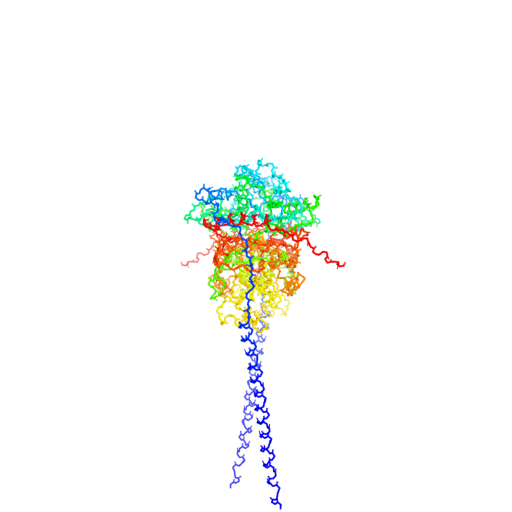 O 1
ATOM 7916 N N . SER B 1 496 ? 9.5 -34.281 0.216 1 97.19 496 SER B N 1
ATOM 7917 C CA . SER B 1 496 ? 10.008 -35.469 0.918 1 97.19 496 SER B CA 1
ATOM 7918 C C . SER B 1 496 ? 10.953 -36.281 0.035 1 97.19 496 SER B C 1
ATOM 7920 O O . SER B 1 496 ? 10.828 -36.25 -1.191 1 97.19 496 SER B O 1
ATOM 7922 N N . ARG B 1 497 ? 11.844 -37.031 0.639 1 97.5 497 ARG B N 1
ATOM 7923 C CA . ARG B 1 497 ? 12.805 -37.875 -0.086 1 97.5 497 ARG B CA 1
ATOM 7924 C C . ARG B 1 497 ? 12.086 -38.906 -0.963 1 97.5 497 ARG B C 1
ATOM 7926 O O . ARG B 1 497 ? 12.414 -39.031 -2.143 1 97.5 497 ARG B O 1
ATOM 7933 N N . PRO B 1 498 ? 11.078 -39.531 -0.464 1 96.81 498 PRO B N 1
ATOM 7934 C CA . PRO B 1 498 ? 10.375 -40.5 -1.327 1 96.81 498 PRO B CA 1
ATOM 7935 C C . PRO B 1 498 ? 9.711 -39.812 -2.525 1 96.81 498 PRO B C 1
ATOM 7937 O O . PRO B 1 498 ? 9.719 -40.375 -3.631 1 96.81 498 PRO B O 1
ATOM 7940 N N . ASN B 1 499 ? 9.141 -38.688 -2.311 1 97.19 499 ASN B N 1
ATOM 7941 C CA . ASN B 1 499 ? 8.539 -37.969 -3.416 1 97.19 499 ASN B CA 1
ATOM 7942 C C . ASN B 1 499 ? 9.562 -37.594 -4.484 1 97.19 499 ASN B C 1
ATOM 7944 O O . ASN B 1 499 ? 9.312 -37.781 -5.676 1 97.19 499 ASN B O 1
ATOM 7948 N N . TYR B 1 500 ? 10.688 -37.156 -4.023 1 98.06 500 TYR B N 1
ATOM 7949 C CA . TYR B 1 500 ? 11.695 -36.75 -4.996 1 98.06 500 TYR B CA 1
ATOM 7950 C C . TYR B 1 500 ? 12.25 -37.969 -5.742 1 98.06 500 TYR B C 1
ATOM 7952 O O . TYR B 1 500 ? 12.477 -37.906 -6.949 1 98.06 500 TYR B O 1
ATOM 7960 N N . GLU B 1 501 ? 12.492 -39 -5.039 1 98.25 501 GLU B N 1
ATOM 7961 C CA . GLU B 1 501 ? 12.961 -40.219 -5.668 1 98.25 501 GLU B CA 1
ATOM 7962 C C . GLU B 1 501 ? 11.984 -40.719 -6.742 1 98.25 501 GLU B C 1
ATOM 7964 O O . GLU B 1 501 ? 12.398 -41.094 -7.844 1 98.25 501 GLU B O 1
ATOM 7969 N N . ARG B 1 502 ? 10.75 -40.688 -6.43 1 97.75 502 ARG B N 1
ATOM 7970 C CA . ARG B 1 502 ? 9.734 -41.094 -7.395 1 97.75 502 ARG B CA 1
ATOM 7971 C C . ARG B 1 502 ? 9.68 -40.125 -8.57 1 97.75 502 ARG B C 1
ATOM 7973 O O . ARG B 1 502 ? 9.461 -40.531 -9.711 1 97.75 502 ARG B O 1
ATOM 7980 N N . LEU B 1 503 ? 9.805 -38.875 -8.273 1 98.25 503 LEU B N 1
ATOM 7981 C CA . LEU B 1 503 ? 9.812 -37.875 -9.336 1 98.25 503 LEU B CA 1
ATOM 7982 C C . LEU B 1 503 ? 10.922 -38.156 -10.344 1 98.25 503 LEU B C 1
ATOM 7984 O O . LEU B 1 503 ? 10.68 -38.125 -11.555 1 98.25 503 LEU B O 1
ATOM 7988 N N . VAL B 1 504 ? 12.109 -38.469 -9.883 1 98.62 504 VAL B N 1
ATOM 7989 C CA . VAL B 1 504 ? 13.242 -38.781 -10.75 1 98.62 504 VAL B CA 1
ATOM 7990 C C . VAL B 1 504 ? 12.922 -40 -11.609 1 98.62 504 VAL B C 1
ATOM 7992 O O . VAL B 1 504 ? 13.141 -39.969 -12.82 1 98.62 504 VAL B O 1
ATOM 7995 N N . ASN B 1 505 ? 12.406 -40.969 -10.977 1 98.56 505 ASN B N 1
ATOM 7996 C CA . ASN B 1 505 ? 12.094 -42.219 -11.703 1 98.56 505 ASN B CA 1
ATOM 7997 C C . ASN B 1 505 ? 10.93 -42 -12.664 1 98.56 505 ASN B C 1
ATOM 7999 O O . ASN B 1 505 ? 10.867 -42.656 -13.719 1 98.56 505 ASN B O 1
ATOM 8003 N N . PHE B 1 506 ? 10.016 -41.188 -12.367 1 98.38 506 PHE B N 1
ATOM 8004 C CA . PHE B 1 506 ? 8.922 -40.812 -13.266 1 98.38 506 PHE B CA 1
ATOM 8005 C C . PHE B 1 506 ? 9.469 -40.344 -14.609 1 98.38 506 PHE B C 1
ATOM 8007 O O . PHE B 1 506 ? 9.047 -40.812 -15.664 1 98.38 506 PHE B O 1
ATOM 8014 N N . TYR B 1 507 ? 10.375 -39.406 -14.531 1 98.62 507 TYR B N 1
ATOM 8015 C CA . TYR B 1 507 ? 10.906 -38.875 -15.773 1 98.62 507 TYR B CA 1
ATOM 8016 C C . TYR B 1 507 ? 11.703 -39.906 -16.531 1 98.62 507 TYR B C 1
ATOM 8018 O O . TYR B 1 507 ? 11.695 -39.938 -17.766 1 98.62 507 TYR B O 1
ATOM 8026 N N . ARG B 1 508 ? 12.414 -40.781 -15.828 1 98.19 508 ARG B N 1
ATOM 8027 C CA . ARG B 1 508 ? 13.055 -41.906 -16.5 1 98.19 508 ARG B CA 1
ATOM 8028 C C . ARG B 1 508 ? 12.031 -42.75 -17.266 1 98.19 508 ARG B C 1
ATOM 8030 O O . ARG B 1 508 ? 12.25 -43.094 -18.422 1 98.19 508 ARG B O 1
ATOM 8037 N N . LEU B 1 509 ? 10.938 -43.031 -16.609 1 97.62 509 LEU B N 1
ATOM 8038 C CA . LEU B 1 509 ? 9.906 -43.875 -17.203 1 97.62 509 LEU B CA 1
ATOM 8039 C C . LEU B 1 509 ? 9.25 -43.188 -18.391 1 97.62 509 LEU B C 1
ATOM 8041 O O . LEU B 1 509 ? 8.93 -43.812 -19.406 1 97.62 509 LEU B O 1
ATOM 8045 N N . VAL B 1 510 ? 8.977 -41.875 -18.25 1 97.88 510 VAL B N 1
ATOM 8046 C CA . VAL B 1 510 ? 8.406 -41.125 -19.359 1 97.88 510 VAL B CA 1
ATOM 8047 C C . VAL B 1 510 ? 9.328 -41.219 -20.578 1 97.88 510 VAL B C 1
ATOM 8049 O O . VAL B 1 510 ? 8.867 -41.438 -21.703 1 97.88 510 VAL B O 1
ATOM 8052 N N . MET B 1 511 ? 10.641 -41.062 -20.375 1 97.44 511 MET B N 1
ATOM 8053 C CA . MET B 1 511 ? 11.609 -41.156 -21.469 1 97.44 511 MET B CA 1
ATOM 8054 C C . MET B 1 511 ? 11.586 -42.531 -22.109 1 97.44 511 MET B C 1
ATOM 8056 O O . MET B 1 511 ? 11.602 -42.656 -23.328 1 97.44 511 MET B O 1
ATOM 8060 N N . ARG B 1 512 ? 11.539 -43.531 -21.266 1 95.69 512 ARG B N 1
ATOM 8061 C CA . ARG B 1 512 ? 11.539 -44.906 -21.75 1 95.69 512 ARG B CA 1
ATOM 8062 C C . ARG B 1 512 ? 10.266 -45.188 -22.531 1 95.69 512 ARG B C 1
ATOM 8064 O O . ARG B 1 512 ? 10.297 -45.875 -23.547 1 95.69 512 ARG B O 1
ATOM 8071 N N . TYR B 1 513 ? 9.188 -44.719 -22 1 95.12 513 TYR B N 1
ATOM 8072 C CA . TYR B 1 513 ? 7.918 -44.938 -22.688 1 95.12 513 TYR B CA 1
ATOM 8073 C C . TYR B 1 513 ? 7.93 -44.281 -24.062 1 95.12 513 TYR B C 1
ATOM 8075 O O . TYR B 1 513 ? 7.473 -44.844 -25.047 1 95.12 513 TYR B O 1
ATOM 8083 N N . ALA B 1 514 ? 8.391 -43.062 -24.109 1 94.75 514 ALA B N 1
ATOM 8084 C CA . ALA B 1 514 ? 8.461 -42.312 -25.359 1 94.75 514 ALA B CA 1
ATOM 8085 C C . ALA B 1 514 ? 9.305 -43.062 -26.391 1 94.75 514 ALA B C 1
ATOM 8087 O O . ALA B 1 514 ? 9.023 -43 -27.594 1 94.75 514 ALA B O 1
ATOM 8088 N N . ASP B 1 515 ? 10.32 -43.75 -26.016 1 93.62 515 ASP B N 1
ATOM 8089 C CA . ASP B 1 515 ? 11.203 -44.5 -26.906 1 93.62 515 ASP B CA 1
ATOM 8090 C C . ASP B 1 515 ? 10.492 -45.719 -27.5 1 93.62 515 ASP B C 1
ATOM 8092 O O . ASP B 1 515 ? 10.852 -46.188 -28.578 1 93.62 515 ASP B O 1
ATOM 8096 N N . ARG B 1 516 ? 9.547 -46.188 -26.875 1 90.31 516 ARG B N 1
ATOM 8097 C CA . ARG B 1 516 ? 8.977 -47.5 -27.234 1 90.31 516 ARG B CA 1
ATOM 8098 C C . ARG B 1 516 ? 7.777 -47.312 -28.172 1 90.31 516 ARG B C 1
ATOM 8100 O O . ARG B 1 516 ? 7.488 -48.188 -28.984 1 90.31 516 ARG B O 1
ATOM 8107 N N . VAL B 1 517 ? 7.031 -46.344 -27.953 1 86.31 517 VAL B N 1
ATOM 8108 C CA . VAL B 1 517 ? 5.781 -46.188 -28.688 1 86.31 517 VAL B CA 1
ATOM 8109 C C . VAL B 1 517 ? 6.066 -45.562 -30.062 1 86.31 517 VAL B C 1
ATOM 8111 O O . VAL B 1 517 ? 6.902 -44.688 -30.188 1 86.31 517 VAL B O 1
ATOM 8114 N N . ASN B 1 518 ? 5.527 -46.312 -31.125 1 73 518 ASN B N 1
ATOM 8115 C CA . ASN B 1 518 ? 5.66 -45.812 -32.5 1 73 518 ASN B CA 1
ATOM 8116 C C . ASN B 1 518 ? 4.559 -44.812 -32.844 1 73 518 ASN B C 1
ATOM 8118 O O . ASN B 1 518 ? 3.436 -44.938 -32.344 1 73 518 ASN B O 1
ATOM 8122 N N . SER B 1 519 ? 4.777 -43.469 -32.844 1 61.06 519 SER B N 1
ATOM 8123 C CA . SER B 1 519 ? 3.764 -42.469 -33.188 1 61.06 519 SER B CA 1
ATOM 8124 C C . SER B 1 519 ? 3.152 -42.781 -34.562 1 61.06 519 SER B C 1
ATOM 8126 O O . SER B 1 519 ? 3.871 -43.094 -35.5 1 61.06 519 SER B O 1
ATOM 8128 N N . ALA B 1 520 ? 1.886 -43.281 -34.625 1 50.66 520 ALA B N 1
ATOM 8129 C CA . ALA B 1 520 ? 1.244 -43.344 -35.938 1 50.66 520 ALA B CA 1
ATOM 8130 C C . ALA B 1 520 ? 1.275 -42 -36.656 1 50.66 520 ALA B C 1
ATOM 8132 O O . ALA B 1 520 ? 1.11 -40.938 -36 1 50.66 520 ALA B O 1
ATOM 8133 N N . PRO B 1 521 ? 1.809 -41.875 -37.875 1 47.22 521 PRO B N 1
ATOM 8134 C CA . PRO B 1 521 ? 1.695 -40.625 -38.656 1 47.22 521 PRO B CA 1
ATOM 8135 C C . PRO B 1 521 ? 0.291 -40.031 -38.625 1 47.22 521 PRO B C 1
ATOM 8137 O O . PRO B 1 521 ? -0.692 -40.781 -38.5 1 47.22 521 PRO B O 1
ATOM 8140 N N . PRO B 1 522 ? 0.081 -38.688 -38.25 1 39.78 522 PRO B N 1
ATOM 8141 C CA . PRO B 1 522 ? -1.259 -38.125 -38.344 1 39.78 522 PRO B CA 1
ATOM 8142 C C . PRO B 1 522 ? -2.006 -38.531 -39.625 1 39.78 522 PRO B C 1
ATOM 8144 O O . PRO B 1 522 ? -1.383 -38.781 -40.656 1 39.78 522 PRO B O 1
ATOM 8147 N N . VAL B 1 523 ? -3.105 -39.062 -39.406 1 41.03 523 VAL B N 1
ATOM 8148 C CA . VAL B 1 523 ? -4.012 -39.094 -40.531 1 41.03 523 VAL B CA 1
ATOM 8149 C C . VAL B 1 523 ? -4.199 -37.688 -41.094 1 41.03 523 VAL B C 1
ATOM 8151 O O . VAL B 1 523 ? -4.496 -36.75 -40.344 1 41.03 523 VAL B O 1
ATOM 8154 N N . HIS B 1 524 ? -3.453 -37.312 -42.25 1 32.88 524 HIS B N 1
ATOM 8155 C CA . HIS B 1 524 ? -3.812 -36.125 -43.031 1 32.88 524 HIS B CA 1
ATOM 8156 C C . HIS B 1 524 ? -5.324 -35.969 -43.094 1 32.88 524 HIS B C 1
ATOM 8158 O O . HIS B 1 524 ? -6.008 -36.688 -43.812 1 32.88 524 HIS B O 1
ATOM 8164 N N . SER B 1 525 ? -5.988 -35.812 -42.031 1 28.61 525 SER B N 1
ATOM 8165 C CA . SER B 1 525 ? -7.312 -35.344 -42.438 1 28.61 525 SER B CA 1
ATOM 8166 C C . SER B 1 525 ? -7.219 -34.125 -43.344 1 28.61 525 SER B C 1
ATOM 8168 O O . SER B 1 525 ? -6.531 -33.156 -43.031 1 28.61 525 SER B O 1
ATOM 8170 N N . GLU B 1 526 ? -7.281 -34.312 -44.625 1 27.39 526 GLU B N 1
ATOM 8171 C CA . GLU B 1 526 ? -7.656 -33.312 -45.625 1 27.39 526 GLU B CA 1
ATOM 8172 C C . GLU B 1 526 ? -8.688 -32.344 -45.031 1 27.39 526 GLU B C 1
ATOM 8174 O O . GLU B 1 526 ? -9.789 -32.75 -44.656 1 27.39 526 GLU B O 1
ATOM 8179 N N . LEU B 1 527 ? -8.273 -31.359 -44.25 1 22.16 527 LEU B N 1
ATOM 8180 C CA . LEU B 1 527 ? -9.203 -30.266 -44.469 1 22.16 527 LEU B CA 1
ATOM 8181 C C . LEU B 1 527 ? -9.195 -29.797 -45.906 1 22.16 527 LEU B C 1
ATOM 8183 O O . LEU B 1 527 ? -8.133 -29.734 -46.531 1 22.16 527 LEU B O 1
#

pLDDT: mean 91.36, std 12.31, range [21.56, 98.88]

Foldseek 3Di:
DPPPPPVVVVVVVVVVVVVVVVVVVVVVVVVVVVVVVVVVLQVLLVPFDFDDFDDDDDPPDDLQPDACVVLVLLQLLLVLQLQQQADEAVVRTDLVSLVVSVVSLCVSQVLQNPPPQWDWDDFLNRKIKIKGHAPAPVFFEEEEEAERHFHDDDQVQFPDGQNNSDCDPQWTWHTCQVRHSLLVSLLSLLVSVCVVVVHGFHHMYMYIYASHFVHPRVRGLLRVLVVCVVVVQQAHLAYEYAFDEWAAPPDPQQGFTAFAKAQWEFKKWKKKKKFFADKDFLVDDDPDFAVNLVVQLCVQQAFCNWDFAQPPAVNLVQLSSCLVRGPSVSSSCSSPCVPCVVVVQVVLCVDPLSNLQGAKTKDWDDKDWDDDDGMGTRMIMTMMMIGGGQVDFPVRVVVSSCVSSPPRPRMDMGIPDITHMADGADAHSLRLQNSLLQNSLCSNRVRYHYTYGYGSDDGSCVSVCSSYSHYIHGQHAYDYPVCVVAQGVHYGHIGGSSRSSSRSSSSSSSSVSSSPDRNDPPPPPDD/DPPPPPVVVVVVVVVVVVVVVVVVVVVVVVVVVVVVVVVVLQVLLVPFAFDDFDDDDDDPDDLQPDACVVLVLLQLLLQLQLQQQAAEAVVRTDLVSLVVSVVSLCVSQVLQNPPPQWDWDDFLNRKIKIKGHAPAPVFFEEEEEAERHFHDDDQVQFPDGQNNSDDDPQWTWHTCQVRHSLLVSLLSLLVSVCVVVVHGFHHMYMYIYASHFVHPRVRGLLRVLVVCVVVVQQAHLAYEYAFDEWAAPPDPQQGFTAFAKAQWEFKKWKKKKKFFADKDFLVDDDPDFAVNLVVQLCVQQAFCNWDFAQPPAVNLVQLSSCLVRGPSVSSSCSSPCVPCVVVVQVVLCVDPLSNLQGAKTKDWDDKDWDDDDGMGTRMIMTMMMIGGGLVDFPVRVVVSSCVSSPPRPRMDMGIPDIDHMADGADAHSLRLQNSLLQNSLCSNRVRYHYTYGYGSDDGSCVSVCSSYSHYIHGQHAYDYPVCVVAQGVHYGHIGGSSRSSSRSSSSSSSSVSSRPDRNDDPPPPPD

Nearest PDB structures (foldseek):
  7uoi-assembly1_A  TM=7.086E-01  e=2.979E-25  Enterococcus faecium 1,231,410
  1vgy-assembly1_B  TM=7.045E-01  e=1.903E-23  Neisseria meningitidis MC58
  3isz-assembly1_A  TM=6.404E-01  e=1.601E-23  Haemophilus influenzae Rd KW20
  3isz-assembly1_B  TM=6.590E-01  e=6.040E-23  Haemophilus influenzae Rd KW20
  3ic1-assembly1_A  TM=6.227E-01  e=1.009E-23  Haemophilus influenzae

Secondary structure (DSSP, 8-state):
-GGGSHHHHHHHHHHHHHHHHHHHHHHHHHHHHHHHHHHHHHHHHHH-----------TT--TT-S-HHHH-HHHHHHHHHTS--BEEETTEE-HHHHHHHHHHHHHH-HHHHH-TTEEEEEETTTEEEEEE--S-TTSPPEEEEEE--B----GGG-SS-TTS-EEETTEEESTTTTTTHHHHHHHHHHHHHHHHTT---SS-EEEEEES-GGGTTTTTHHHHHHHHHHTT----S-EEEEEEEEESS-STT--S-EEEEEEEE--EEEEEEEEE---EETTS--SS-HHHHHHHHHTT--TT-SPB-GGGSHHHHHHHHHGGGS-HHHHHHHTTHHHHHHHHHHHHHT-TTTGGGTB-EEEEEEEEE-SSTTEE-SEEEEEEEEE--TTS-HHHHHHHHHHHHTT-TTEEEEEEEEEPPPPPPP-STT-HHHHHHHHHHHHH-TT-EEEEEEESS--GGGGTTTT-S-EEEEEEEEE-HHHHHHHTTSSS-EEEHHHHHHHHHHHHHHHHHHHH-----------/-GGGSHHHHHHHHHHHHHHHHHHHHHHHHHHHHHHHHHHHHHHHHHH-----------TT--TT-S-HHHH-HHHHHHHHTTS--BEEETTEE-HHHHHHHHHHHHHH-HHHHH-TTEEEEEETTTEEEEEEPPS-TTSPPEEEEEE--B----GGG-SS-TTS-EEETTEEESTTTTTTHHHHHHHHHHHHHHHHTT---SS-EEEEEES-GGGTTTTTHHHHHHHHHHTT----S-EEEEEEEEESS-STT--S-EEEEEEEE--EEEEEEEEE---EETTS--SS-HHHHHHHHHTT--TT-SPB-GGGSHHHHHHHHHGGGS-HHHHHHHTTHHHHHHHHHHHHHT-TTTGGGTB-EEEEEEEEE-SSTTEE-SEEEEEEEEE--TTS-HHHHHHHHHHHHTT-TTEEEEEEEEEPPPPPPP-STT-HHHHHHHHHHHHH-TT-EEEEEEESS--GGGGTTTT-S-EEEEEEEEE-HHHHHHHTTSSS-EEEHHHHHHHHHHHHHHHHHHHH-----------

Solvent-accessible surface area (backbone atoms only — not comparable to full-atom values): 52979 Å² total; per-residue (Å²): 132,78,77,69,63,67,62,55,59,54,51,54,52,47,50,52,48,51,50,46,51,52,47,50,49,50,50,50,47,52,49,46,52,50,52,50,50,50,47,52,43,52,50,42,36,68,65,52,68,54,85,80,72,87,70,87,73,65,89,83,70,62,61,74,74,56,48,40,93,80,65,44,49,60,60,52,52,14,59,58,21,42,43,68,22,30,33,68,42,71,96,38,55,39,62,66,33,44,54,53,43,54,55,46,51,49,67,74,35,52,57,55,70,64,36,89,49,41,46,78,44,76,26,64,88,66,7,40,39,35,40,35,58,28,76,36,82,84,46,61,30,33,36,43,42,31,29,64,24,27,68,80,79,63,55,90,69,29,91,57,54,40,49,66,22,42,78,55,96,62,25,30,34,8,57,26,35,74,52,27,42,42,54,40,51,18,47,49,52,25,50,30,52,40,51,72,72,66,54,71,48,35,36,26,36,34,38,41,34,16,48,29,44,84,39,76,8,69,54,11,30,34,39,44,35,53,50,40,46,72,71,62,56,58,62,34,55,19,36,42,29,62,54,32,38,24,35,39,61,78,46,90,74,30,82,52,28,36,28,32,37,10,25,28,31,29,12,36,35,36,31,37,39,38,13,55,42,68,40,11,34,40,44,53,41,51,56,69,42,7,50,38,49,39,17,53,45,40,49,61,50,31,21,68,65,44,68,78,47,47,88,75,32,70,51,43,52,32,45,39,49,43,20,64,68,35,52,64,77,55,12,38,42,35,52,30,40,94,76,40,38,67,60,53,48,54,58,32,58,74,31,55,82,43,29,41,67,27,19,32,29,31,31,58,11,33,38,41,27,40,88,33,71,62,28,32,19,39,36,20,37,33,32,39,30,34,27,30,26,75,80,49,52,62,69,57,54,52,51,50,52,52,57,63,46,56,92,49,79,58,56,47,80,44,80,76,45,78,43,66,34,51,71,74,24,70,76,47,76,83,29,65,52,47,37,26,51,41,40,29,43,37,61,73,37,70,65,38,43,68,38,61,31,68,22,52,50,80,64,52,58,78,44,43,57,83,34,29,69,33,46,38,20,44,32,74,40,78,36,40,59,69,52,55,56,37,30,44,72,25,59,63,21,48,36,42,48,68,40,50,34,49,32,20,25,36,44,37,40,30,54,53,43,54,43,66,57,80,79,75,74,77,75,77,70,80,122,131,82,77,69,65,65,63,58,60,54,52,55,51,47,50,54,47,50,50,48,52,51,48,50,48,50,50,52,48,52,50,46,52,50,52,50,51,50,49,52,43,50,50,42,36,70,65,51,69,54,86,79,73,86,67,87,73,66,90,81,69,63,62,72,75,55,48,40,92,79,63,43,49,59,60,52,52,14,58,58,20,42,44,66,22,30,33,69,42,72,96,39,56,39,62,68,31,44,53,51,44,54,54,47,50,49,66,74,36,52,56,55,71,63,37,89,50,40,46,78,43,74,27,64,87,68,8,40,38,36,40,36,57,29,75,37,82,84,45,62,28,33,36,43,41,31,29,63,23,27,67,81,78,64,53,90,69,29,92,56,54,41,48,66,23,42,76,55,96,61,25,31,35,8,57,25,36,75,55,26,42,42,53,41,49,19,47,51,51,25,50,29,52,41,50,72,71,66,56,71,47,36,35,26,36,35,40,41,35,16,48,29,45,84,38,75,8,71,54,11,29,35,37,45,36,50,50,41,45,72,72,62,56,57,62,34,58,18,36,42,27,61,56,32,39,25,34,38,60,78,46,92,75,31,82,52,29,35,28,32,38,9,24,30,30,28,11,36,33,37,33,38,41,37,14,54,44,69,40,11,33,40,44,51,40,52,55,69,42,7,51,38,49,40,16,53,44,40,50,60,51,31,20,67,65,46,68,77,46,46,89,74,32,70,51,43,53,34,44,39,49,43,21,62,67,36,51,66,78,56,11,39,43,36,53,32,40,93,76,41,37,69,61,51,49,54,60,32,57,74,30,56,81,42,28,40,69,28,19,31,30,32,31,58,10,33,38,40,27,40,88,33,71,62,29,32,18,38,36,20,38,33,33,37,30,32,26,31,27,76,79,48,51,62,68,57,53,51,52,51,52,52,58,62,46,57,90,50,78,58,55,48,81,44,80,78,45,75,43,66,35,51,72,74,24,69,77,46,75,84,30,63,52,47,36,28,51,41,41,30,43,36,61,72,35,70,65,38,43,67,39,62,32,70,22,51,50,79,63,53,58,78,44,42,58,82,33,30,70,32,46,36,19,46,33,76,40,78,37,40,60,69,53,56,55,37,28,44,74,25,59,62,21,48,34,42,48,70,41,51,33,47,32,20,24,36,44,36,41,31,54,54,43,54,44,66,57,78,79,74,76,76,75,79,69,80,123

InterPro domains:
  IPR002933 Peptidase M20 [PF01546] (143-511)
  IPR011650 Peptidase M20, dimerisation domain [PF07687] (264-404)
  IPR036264 Bacterial exopeptidase dimerisation domain [SSF55031] (267-407)
  IPR047177 Peptidase M20A [PTHR45962] (33-517)

Organism: Amblyomma americanum (NCBI:txid6943)

Radius of gyration: 40.59 Å; Cα contacts (8 Å, |Δi|>4): 2324; chains: 2; bounding box: 121×116×92 Å